Protein 9KVA (pdb70)

Secondary structure (DSSP, 8-state):
----TT--PSTT---SEEEEEEE-GGG-SSHHHH-EEEEEEPPPP-TTEEEEEEEEEE--THHHHHHHT-SS-HHHHHHHTT---S-EE--SEEEEEEEEE-TT--S--TT-EEEE-SEE--TTSTHHHHSSSGGGSTT-EETTTTSSS-TTBSEEEEEGGGEEEPPTTS-HHHHHSSHHHHHHHHHHHHSSTT----TT-EEEETTTTSHHHHHHHHHHHHTT-EEEEEESSHHHHHHHHHTT-SEEEEGGG----SSPPPTT-HHHHHHHHHHHHHHHHHHHHHHTS----SEEEE-S-TTTHHHHHHHSPTT-EEEES--TT-SEEEEEHHHHTTTT-EEEE--S--HHHHHHHHHHHHTT-S---EEEEEEGGGHHHHHHHHHTT-S-SSEEEEESS-SSTT----/----TT--PSTT---SEEEEEEB-GGG-SSHHHH-EEEEEEPPPP-TTEEEEEEEEEE--THHHHHHHT-S--HHHHHHHTT-----B---SEEEEEEEEE-TT--S--TT-EEEE--EE--TTSTTTTTSS-GGGSTT-EETTTTSSS-TTBSEEEEEGGGEEEPPTTS-HHHHHSSHHHHHHHHHHHHSSTTS---TT-EEEESSTTSHHHHHHHHHHHHTT-EEEEEESSHHHHHHHHHTT-SEEEEGGG----SSPPPTT-HHHHHHHHHHHHHHHHHHHHHHTS----SEEEE-S-TTTHHHHHHHSPTT-EEEES--TT-SEEEEEHHHHTTTT-EEEE--S--HHHHHHHHHHHHTT-S---EEEEEEGGGHHHHHHHHHTT-S-SSEEEEESS-SSTT----

Foldseek 3Di:
DEDDWQADDPFQDDDQKWKFQKAFPVQADALLGGTDIDIDGDDDAAAQKWKWQFQKFWDDLLVRCCSNQPPHNLQVVVVVVPDPDRIAGATQFGWGFTRDHYPHHDPDDTGATWIFFFWDFDCPDVCCVVPPFNCPDPRTDGPRNNDGQHNRISMRMGGNLGIGHFQQADARFQSRWAQHLLLQLLCQQDVDPQAHQAAAAEEEAEQLQEQNNLSNLLNNVVRNYAYEYEHQDVVSFVVSVVSRHLGYDHCVVADLFAAADDPPPVVSCVVNVVRLVVVQVVSCVSVVHNDAHLEYEEACAGGCLQSVLVRHAQSGEYEYEYNVVDHPHDHDCVSCVVSVYYYHYTYGHGSVSSRVSVVCVNVPSGGSPEQEEAESNCSSVVSSQVVPVHDGGHIYMYGTNNNDPPHRND/DEDDWQADDPFQDDDQKWKFFKFFPVQADALLGRTDIDIDGDDDDAAQKWKFQFQKFFDDLLVRCCSNQPPHPLQVVVVVVPDPDRMAGATQFGWGFTRDYYHPLDPDDGGATWIFFFWDFDCPDPCCVDPDFNCVDPRTDGPRNNDGQHNRISMRMGGNLGIAHFQQADARFQSRFAQHLLLQLLCQQDVDPQAHQAAAAEEEAEQLLARNNLNNLLNNVVRNYAYEYEHQDVVSFVVSVVSPHLGYDHPVVADLFAAFDDPPPVVSCVVNVVRLVVVLVVVCVSVVHNDAHLEYEEACAGRCLASVLVRHAQSGEYEYEYNVVDHPHDHDCVRCVVSVYYYHYTYGHGSVSSNVSVVCVNVVSHGSFEFEEAESNCSSVVSSCVVVVNGGRGTYMYGTNNNDPPHRRD

Radius of gyration: 30.05 Å; Cα contacts (8 Å, |Δi|>4): 2173; chains: 2; bounding box: 95×56×53 Å

Solvent-accessible surface area: 30437 Å² total; per-residue (Å²): 145,31,33,92,53,22,41,45,14,95,85,35,102,52,16,116,95,0,53,0,5,0,1,65,53,139,51,60,15,45,0,79,85,0,6,82,72,39,75,8,94,22,17,186,21,34,96,14,28,0,1,0,0,0,20,0,0,2,16,31,75,19,1,1,108,1,0,112,14,54,122,101,21,8,4,55,29,26,87,94,153,64,29,98,80,73,23,1,0,0,0,1,5,2,0,0,14,0,5,20,57,10,72,43,24,158,151,20,118,67,28,54,77,3,5,1,0,0,0,40,10,54,55,145,16,109,31,34,129,94,49,118,16,33,6,18,0,92,32,12,44,12,0,0,33,49,8,14,14,0,0,0,0,3,0,0,24,1,32,29,29,0,12,0,76,3,2,108,86,10,11,8,6,52,4,2,5,2,6,15,19,0,0,14,0,32,3,0,0,58,18,3,66,23,0,38,11,97,171,86,12,1,0,0,0,4,30,0,15,32,14,23,0,0,0,0,0,14,0,0,114,82,28,30,1,27,0,0,0,3,5,22,47,60,64,53,0,94,52,0,82,95,29,19,6,100,3,57,5,28,117,152,127,12,132,18,63,14,84,27,37,68,72,76,68,104,74,16,23,153,91,16,44,62,42,0,139,44,0,10,141,98,2,52,113,40,18,68,93,196,82,49,0,43,0,0,0,0,25,17,0,13,46,10,0,8,2,0,1,39,7,3,49,44,3,0,0,0,0,0,13,20,3,97,64,2,44,4,0,13,0,20,0,84,34,0,40,63,112,2,2,0,0,0,0,0,29,2,0,20,24,141,19,0,120,30,1,5,88,31,7,84,58,47,142,5,73,10,9,52,40,52,28,46,50,3,118,58,0,7,96,0,0,14,10,37,65,74,81,113,41,48,65,17,14,8,0,0,24,1,7,4,81,49,126,72,79,14,133,119,157,31,30,93,56,20,41,44,20,88,86,35,102,57,14,116,98,0,50,0,6,0,1,66,51,134,37,59,22,49,0,84,95,0,13,91,76,34,76,8,93,20,16,177,20,35,102,16,25,0,1,0,0,0,20,0,0,1,15,35,75,20,2,0,99,2,0,92,14,63,114,79,27,4,5,53,39,26,95,95,153,62,27,109,87,69,21,2,0,0,0,1,6,2,0,0,14,0,6,22,52,12,73,51,14,176,155,18,120,70,29,51,74,4,5,1,0,0,0,41,10,56,49,136,15,118,36,25,116,84,86,104,17,30,8,22,9,104,29,25,47,11,0,0,31,41,10,17,14,0,0,0,0,4,0,0,26,1,33,39,30,0,12,1,77,4,2,102,80,10,9,7,7,48,5,2,4,2,6,15,19,0,0,15,0,29,4,0,0,60,21,4,66,19,0,35,11,96,167,78,14,0,0,0,0,4,33,0,17,37,22,21,1,2,0,0,0,3,1,0,79,53,28,28,9,37,3,0,0,1,5,27,39,56,77,75,0,94,64,0,86,93,15,24,7,106,5,62,3,24,116,144,114,10,139,20,66,14,81,24,31,62,73,79,64,117,78,23,20,158,105,18,25,61,53,0,146,43,0,11,101,72,1,67,110,37,20,70,94,188,78,48,0,46,0,0,0,0,24,16,0,15,45,11,0,9,1,0,1,47,7,4,50,36,4,0,0,0,0,0,15,20,3,105,61,2,42,4,0,13,0,19,0,84,52,0,39,49,96,1,9,0,0,0,0,0,32,2,0,18,25,141,20,0,122,32,0,5,87,18,6,86,72,48,120,5,75,10,9,51,30,42,31,42,48,3,123,56,0,7,94,0,0,16,13,33,59,87,71,124,37,40,137,22,19,5,0,0,23,1,6,3,81,50,122,79,76,15,117,116

Sequence (820 aa):
DSVPIGSLPPVGEVPNRMFAQVVRSNRLGDPIDAFQIEQVDVPKPGEGEVLVAVMAAGLNFNNVWAARGVPIDVIAARKAQGSPYDFHIGGSDASGIVYAVGAGVKHVQVGDY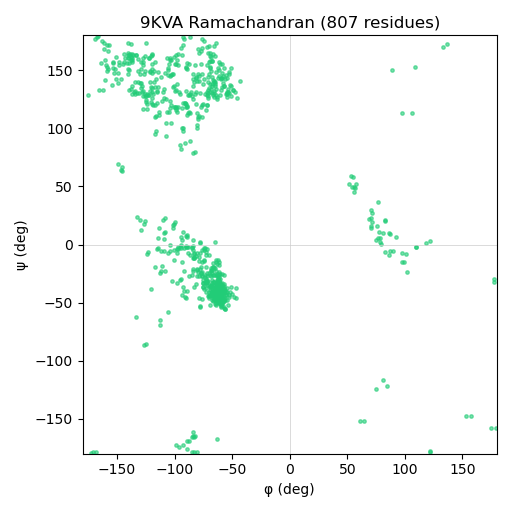VVVHPGYWDPKAPDVVSVRDPMFSASAQIWGYNTNFGSFGQFCLAYEHQILPKAKHLTWEEAAAPTLVGTTAYRMLHGWTTGHTVEKDDVVLVWGGSGGLGSQAIQIAREAGGIPIAVVSDAAKGEYCKSLGAKGYIDRREFNHWGQPPHWTDDAGQKVWTAQARAFGKKIWDILGERRNPRIVLEHPGEDTIPTSIFCCDTGGMVVICAGTTGYSAVVDLRYHWVRQKRLQGSHGTNTEQARAYNDLVYSGRIDPCLGEVRSFLDVGKAHQDMMEGKLAHGNTCILVGAAAKSLGKQDSVPIGSLPPVGEVPNRMFAQVVRSNRLGDPIDAFQIEQVDVPKPGEGEVLVAVMAAGLNFNNVWAARGVPIDVIAARKAQGSPYDFHIGGSDASGIVYAVGAGVKHVQVGDYVVVHPGYWDPKAPDVVSVRDPMFSASAQIWGYNTNFGSFGQFCLAYEHQILPKAKHLTWEEAAAPTLVGTTAYRMLHGWTGHTVEKDDVVLVWGGSGGLGSSQAIQIAREAGGIPIAVVSDAAKGEYCKSLGAKGYIDRREFNHWGQPPHWTDDAGQKVWTAQARAFGKKIWDILGERRNPRIVLEHPGEDTIPTSIFCCDTGGMVVICAGTTGYSAVVDLRYHWVRQKRLQGSHGTNTEQARAYNDLVYSGRIDPCLGEVRSSFLDVGKAHQDMMEGKLAHGNTCILVGAAAKSLGKQ

InterPro domains:
  IPR002364 Quinone oxidoreductase/zeta-crystallin, conserved site [PS01162] (202-223)
  IPR010085 Crotonyl-CoA reductase [TIGR01751] (16-410)
  IPR011032 GroES-like superfamily [SSF50129] (26-194)
  IPR013149 Alcohol dehydrogenase-like, C-terminal [PF00107] (213-362)
  IPR013154 Alcohol dehydrogenase-like, N-terminal [PF08240] (48-168)
  IPR020843 Enoylreductase domain [SM00829] (32-393)
  IPR036291 NAD(P)-binding domain superfamily [SSF51735] (172-364)
  IPR051603 Zinc-Containing ADH Family: Quinone Oxidoreductase/CCCR [PTHR44154] (28-400)

Structure (mmCIF, N/CA/C/O backbone):
data_9KVA
#
_entry.id   9KVA
#
_cell.length_a   187.990
_cell.length_b   104.310
_cell.length_c   44.810
_cell.angle_alpha   90.00
_cell.angle_beta   91.59
_cell.angle_gamma   90.00
#
_symmetry.space_group_name_H-M   'C 1 2 1'
#
loop_
_entity.id
_entity.type
_entity.pdbx_description
1 polymer 'Putative crotonyl-CoA reductase'
2 non-polymer 'HEXAETHYLENE GLYCOL'
3 non-polymer DI(HYDROXYETHYL)ETHER
4 non-polymer '4-(2-HYDROXYETHYL)-1-PIPERAZINE ETHANESULFONIC ACID'
5 non-polymer 'SODIUM ION'
6 non-polymer 2-AMINO-2-HYDROXYMETHYL-PROPANE-1,3-DIOL
7 water water
#
loop_
_atom_site.group_PDB
_atom_site.id
_atom_site.type_symbol
_atom_site.label_atom_id
_atom_site.label_alt_id
_atom_site.label_comp_id
_atom_site.label_asym_id
_atom_site.label_entity_id
_atom_site.label_seq_id
_atom_site.pdbx_PDB_ins_code
_atom_site.Cartn_x
_atom_site.Cartn_y
_atom_site.Cartn_z
_atom_site.occupancy
_atom_site.B_iso_or_equiv
_atom_site.auth_seq_id
_atom_site.auth_comp_id
_atom_site.auth_asym_id
_atom_site.auth_atom_id
_atom_site.pdbx_PDB_model_num
ATOM 1 N N . ASP A 1 1 ? 1.146 20.013 -6.436 1.00 42.52 3 ASP A N 1
ATOM 2 C CA . ASP A 1 1 ? 1.373 20.219 -4.973 1.00 43.42 3 ASP A CA 1
ATOM 3 C C . ASP A 1 1 ? 2.264 19.089 -4.435 1.00 37.68 3 ASP A C 1
ATOM 4 O O . ASP A 1 1 ? 3.464 19.275 -4.263 1.00 40.80 3 ASP A O 1
ATOM 9 N N . SER A 1 2 ? 1.683 17.923 -4.166 1.00 30.73 4 SER A N 1
ATOM 10 C CA . SER A 1 2 ? 2.401 16.694 -3.843 1.00 27.82 4 SER A CA 1
ATOM 11 C C . SER A 1 2 ? 1.507 15.551 -4.322 1.00 24.95 4 SER A C 1
ATOM 12 O O . SER A 1 2 ? 0.303 15.738 -4.534 1.00 28.65 4 SER A O 1
ATOM 15 N N . VAL A 1 3 ? 2.081 14.371 -4.492 1.00 23.36 5 VAL A N 1
ATOM 16 C CA . VAL A 1 3 ? 1.381 13.168 -4.890 1.00 23.47 5 VAL A CA 1
ATOM 17 C C . VAL A 1 3 ? 1.461 12.108 -3.797 1.00 22.90 5 VAL A C 1
ATOM 18 O O . VAL A 1 3 ? 2.403 12.085 -2.971 1.00 23.29 5 VAL A O 1
ATOM 22 N N . PRO A 1 4 ? 0.530 11.145 -3.759 1.00 22.42 6 PRO A N 1
ATOM 23 C CA . PRO A 1 4 ? 0.573 10.091 -2.736 1.00 23.33 6 PRO A CA 1
ATOM 24 C C . PRO A 1 4 ? 1.822 9.229 -2.803 1.00 22.43 6 PRO A C 1
ATOM 25 O O . PRO A 1 4 ? 2.381 8.977 -3.857 1.00 23.16 6 PRO A O 1
ATOM 29 N N . ILE A 1 5 ? 2.210 8.732 -1.637 1.00 24.68 7 ILE A N 1
ATOM 30 C CA . ILE A 1 5 ? 3.188 7.664 -1.553 1.00 25.10 7 ILE A CA 1
ATOM 31 C C . ILE A 1 5 ? 2.639 6.486 -2.368 1.00 25.47 7 ILE A C 1
ATOM 32 O O . ILE A 1 5 ? 1.435 6.215 -2.346 1.00 27.95 7 ILE A O 1
ATOM 37 N N . GLY A 1 6 ? 3.517 5.865 -3.155 1.00 25.86 8 GLY A N 1
ATOM 38 C CA . GLY A 1 6 ? 3.185 4.719 -3.984 1.00 27.47 8 GLY A CA 1
ATOM 39 C C . GLY A 1 6 ? 2.767 5.153 -5.386 1.00 28.54 8 GLY A C 1
ATOM 40 O O . GLY A 1 6 ? 2.267 4.354 -6.179 1.00 30.89 8 GLY A O 1
ATOM 41 N N . SER A 1 7 ? 2.910 6.454 -5.653 1.00 26.85 9 SER A N 1
ATOM 42 C CA . SER A 1 7 ? 2.615 7.012 -6.955 1.00 28.32 9 SER A CA 1
ATOM 43 C C . SER A 1 7 ? 3.660 8.070 -7.307 1.00 28.74 9 SER A C 1
ATOM 44 O O . SER A 1 7 ? 4.360 8.614 -6.437 1.00 27.14 9 SER A O 1
ATOM 47 N N . LEU A 1 8 ? 3.716 8.402 -8.604 1.00 28.21 10 LEU A N 1
ATOM 48 C CA . LEU A 1 8 ? 4.573 9.452 -9.108 1.00 26.76 10 LEU A CA 1
ATOM 49 C C . LEU A 1 8 ? 3.836 10.251 -10.169 1.00 26.75 10 LEU A C 1
ATOM 50 O O . LEU A 1 8 ? 2.991 9.667 -10.850 1.00 27.71 10 LEU A O 1
ATOM 55 N N . PRO A 1 9 ? 4.244 11.528 -10.398 1.00 26.74 11 PRO A N 1
ATOM 56 C CA . PRO A 1 9 ? 3.828 12.270 -11.585 1.00 29.06 11 PRO A CA 1
ATOM 57 C C . PRO A 1 9 ? 4.431 11.608 -12.815 1.00 27.51 11 PRO A C 1
ATOM 58 O O . PRO A 1 9 ? 5.338 10.779 -12.703 1.00 27.81 11 PRO A O 1
ATOM 62 N N . PRO A 1 10 ? 4.031 12.023 -14.032 1.00 31.44 12 PRO A N 1
ATOM 63 C CA . PRO A 1 10 ? 4.756 11.616 -15.221 1.00 29.91 12 PRO A CA 1
ATOM 64 C C . PRO A 1 10 ? 6.236 11.884 -15.068 1.00 29.97 12 PRO A C 1
ATOM 65 O O . PRO A 1 10 ? 6.622 12.862 -14.422 1.00 29.56 12 PRO A O 1
ATOM 69 N N . VAL A 1 11 ? 7.030 11.069 -15.757 1.00 27.36 13 VAL A N 1
ATOM 70 C CA . VAL A 1 11 ? 8.466 11.162 -15.598 1.00 27.09 13 VAL A CA 1
ATOM 71 C C . VAL A 1 11 ? 8.899 12.567 -15.996 1.00 26.66 13 VAL A C 1
ATOM 72 O O . VAL A 1 11 ? 8.601 13.054 -17.072 1.00 31.35 13 VAL A O 1
ATOM 76 N N . GLY A 1 12 ? 9.735 13.169 -15.140 1.00 26.31 14 GLY A N 1
ATOM 77 C CA . GLY A 1 12 ? 10.296 14.481 -15.389 1.00 28.99 14 GLY A CA 1
ATOM 78 C C . GLY A 1 12 ? 9.434 15.625 -14.852 1.00 28.20 14 GLY A C 1
ATOM 79 O O . GLY A 1 12 ? 9.882 16.770 -14.889 1.00 31.01 14 GLY A O 1
ATOM 80 N N . GLU A 1 13 ? 8.227 15.332 -14.330 1.00 28.06 15 GLU A N 1
ATOM 81 C CA . GLU A 1 13 ? 7.405 16.377 -13.749 1.00 28.66 15 GLU A CA 1
ATOM 82 C C . GLU A 1 13 ? 7.610 16.344 -12.246 1.00 28.49 15 GLU A C 1
ATOM 83 O O . GLU A 1 13 ? 7.251 15.367 -11.608 1.00 31.71 15 GLU A O 1
ATOM 89 N N . VAL A 1 14 ? 8.200 17.395 -11.697 1.00 26.36 16 VAL A N 1
ATOM 90 C CA . VAL A 1 14 ? 8.529 17.381 -10.289 1.00 26.41 16 VAL A CA 1
ATOM 91 C C . VAL A 1 14 ? 7.543 18.228 -9.501 1.00 23.91 16 VAL A C 1
ATOM 92 O O . VAL A 1 14 ? 7.354 19.404 -9.818 1.00 27.51 16 VAL A O 1
ATOM 96 N N . PRO A 1 15 ? 6.852 17.677 -8.487 1.00 25.85 17 PRO A N 1
ATOM 97 C CA . PRO A 1 15 ? 5.956 18.489 -7.673 1.00 26.31 17 PRO A CA 1
ATOM 98 C C . PRO A 1 15 ? 6.743 19.468 -6.807 1.00 24.79 17 PRO A C 1
ATOM 99 O O . PRO A 1 15 ? 7.953 19.314 -6.599 1.00 25.12 17 PRO A O 1
ATOM 103 N N . ASN A 1 16 ? 6.032 20.450 -6.266 1.00 25.98 18 ASN A N 1
ATOM 104 C CA . ASN A 1 16 ? 6.637 21.443 -5.401 1.00 26.81 18 ASN A CA 1
ATOM 105 C C . ASN A 1 16 ? 6.987 20.839 -4.046 1.00 23.13 18 ASN A C 1
ATOM 106 O O . ASN A 1 16 ? 7.997 21.219 -3.444 1.00 24.87 18 ASN A O 1
ATOM 111 N N . ARG A 1 17 ? 6.182 19.875 -3.582 1.00 21.85 19 ARG A N 1
ATOM 112 C CA . ARG A 1 17 ? 6.357 19.313 -2.243 1.00 21.56 19 ARG A CA 1
ATOM 113 C C . ARG A 1 17 ? 6.339 17.796 -2.302 1.00 21.37 19 ARG A C 1
ATOM 114 O O . ARG A 1 17 ? 5.850 17.168 -3.245 1.00 21.75 19 ARG A O 1
ATOM 122 N N . MET A 1 18 ? 6.892 17.181 -1.254 1.00 21.19 20 MET A N 1
ATOM 123 C CA . MET A 1 18 ? 6.952 15.758 -1.135 1.00 20.13 20 MET A CA 1
ATOM 124 C C . MET A 1 18 ? 6.787 15.329 0.317 1.00 19.11 20 MET A C 1
ATOM 125 O O . MET A 1 18 ? 7.113 16.073 1.267 1.00 21.88 20 MET A O 1
ATOM 130 N N . PHE A 1 19 ? 6.317 14.103 0.458 1.00 19.81 21 PHE A N 1
ATOM 131 C CA . PHE A 1 19 ? 6.301 13.419 1.736 1.00 19.31 21 PHE A CA 1
ATOM 132 C C . PHE A 1 19 ? 7.693 12.868 2.008 1.00 20.04 21 PHE A C 1
ATOM 133 O O . PHE A 1 19 ? 8.381 12.419 1.091 1.00 20.22 21 PHE A O 1
ATOM 141 N N . ALA A 1 20 ? 8.035 12.865 3.311 1.00 19.84 22 ALA A N 1
ATOM 142 C CA . ALA A 1 20 ? 9.301 12.290 3.738 1.00 20.31 22 ALA A CA 1
ATOM 143 C C . ALA A 1 20 ? 9.135 11.832 5.178 1.00 20.03 22 ALA A C 1
ATOM 144 O O . ALA A 1 20 ? 8.330 12.414 5.922 1.00 22.21 22 ALA A O 1
ATOM 146 N N . GLN A 1 21 ? 9.921 10.802 5.552 1.00 20.43 23 GLN A N 1
ATOM 147 C CA . GLN A 1 21 ? 10.055 10.442 6.965 1.00 21.07 23 GLN A CA 1
ATOM 148 C C . GLN A 1 21 ? 11.221 11.246 7.526 1.00 21.45 23 GLN A C 1
ATOM 149 O O . GLN A 1 21 ? 12.353 11.052 7.094 1.00 23.23 23 GLN A O 1
ATOM 155 N N . VAL A 1 22 ? 10.885 12.196 8.408 1.00 20.43 24 VAL A N 1
ATOM 156 C CA . VAL A 1 22 ? 11.776 13.277 8.827 1.00 21.73 24 VAL A CA 1
ATOM 157 C C . VAL A 1 22 ? 12.084 13.161 10.313 1.00 22.28 24 VAL A C 1
ATOM 158 O O . VAL A 1 22 ? 11.189 12.846 11.094 1.00 23.79 24 VAL A O 1
ATOM 162 N N . VAL A 1 23 ? 13.342 13.482 10.661 1.00 21.86 25 VAL A N 1
ATOM 163 C CA . VAL A 1 23 ? 13.725 13.738 12.045 1.00 21.70 25 VAL A CA 1
ATOM 164 C C . VAL A 1 23 ? 13.888 15.242 12.261 1.00 22.45 25 VAL A C 1
ATOM 165 O O . VAL A 1 23 ? 14.323 15.930 11.355 1.00 23.15 25 VAL A O 1
ATOM 169 N N . ARG A 1 24 ? 13.531 15.727 13.463 1.00 23.40 26 ARG A N 1
ATOM 170 C CA . ARG A 1 24 ? 13.818 17.099 13.866 1.00 24.25 26 ARG A CA 1
ATOM 171 C C . ARG A 1 24 ? 14.527 17.050 15.215 1.00 24.66 26 ARG A C 1
ATOM 172 O O . ARG A 1 24 ? 14.327 16.106 15.974 1.00 24.86 26 ARG A O 1
ATOM 180 N N . SER A 1 25 ? 15.281 18.108 15.519 1.00 24.28 27 SER A N 1
ATOM 181 C CA . SER A 1 25 ? 16.081 18.156 16.735 1.00 24.83 27 SER A CA 1
ATOM 182 C C . SER A 1 25 ? 15.238 18.110 18.002 1.00 27.84 27 SER A C 1
ATOM 183 O O . SER A 1 25 ? 15.707 17.594 19.000 1.00 32.48 27 SER A O 1
ATOM 186 N N . ASN A 1 26 ? 14.006 18.635 17.969 1.00 26.44 28 ASN A N 1
ATOM 187 C CA . ASN A 1 26 ? 13.128 18.646 19.132 1.00 29.08 28 ASN A CA 1
ATOM 188 C C . ASN A 1 26 ? 12.510 17.267 19.387 1.00 27.82 28 ASN A C 1
ATOM 189 O O . ASN A 1 26 ? 11.830 17.117 20.385 1.00 33.11 28 ASN A O 1
ATOM 194 N N . ARG A 1 27 ? 12.747 16.266 18.512 1.00 26.66 29 ARG A N 1
ATOM 195 C CA . ARG A 1 27 ? 12.186 14.942 18.745 1.00 26.88 29 ARG A CA 1
ATOM 196 C C . ARG A 1 27 ? 13.220 13.819 18.642 1.00 29.01 29 ARG A C 1
ATOM 197 O O . ARG A 1 27 ? 12.866 12.663 18.449 1.00 26.17 29 ARG A O 1
ATOM 205 N N . LEU A 1 28 ? 14.506 14.145 18.790 1.00 26.35 30 LEU A N 1
ATOM 206 C CA . LEU A 1 28 ? 15.544 13.131 18.841 1.00 27.48 30 LEU A CA 1
ATOM 207 C C . LEU A 1 28 ? 15.219 12.158 19.970 1.00 26.14 30 LEU A C 1
ATOM 208 O O . LEU A 1 28 ? 14.707 12.536 21.018 1.00 28.63 30 LEU A O 1
ATOM 213 N N . GLY A 1 29 ? 15.515 10.894 19.695 1.00 25.18 31 GLY A N 1
ATOM 214 C CA . GLY A 1 29 ? 15.294 9.799 20.597 1.00 26.98 31 GLY A CA 1
ATOM 215 C C . GLY A 1 29 ? 15.100 8.510 19.829 1.00 25.70 31 GLY A C 1
ATOM 216 O O . GLY A 1 29 ? 15.698 8.300 18.784 1.00 27.96 31 GLY A O 1
ATOM 217 N N . ASP A 1 30 ? 14.286 7.625 20.380 1.00 26.91 32 ASP A N 1
ATOM 218 C CA . ASP A 1 30 ? 14.056 6.355 19.722 1.00 28.11 32 ASP A CA 1
ATOM 219 C C . ASP A 1 30 ? 13.414 6.572 18.363 1.00 26.38 32 ASP A C 1
ATOM 220 O O . ASP A 1 30 ? 12.620 7.494 18.180 1.00 27.06 32 ASP A O 1
ATOM 225 N N . PRO A 1 31 ? 13.777 5.750 17.354 1.00 26.47 33 PRO A N 1
ATOM 226 C CA . PRO A 1 31 ? 13.242 5.920 16.001 1.00 25.94 33 PRO A CA 1
ATOM 227 C C . PRO A 1 31 ? 11.718 6.027 15.944 1.00 25.66 33 PRO A C 1
ATOM 228 O O . PRO A 1 31 ? 11.196 6.733 15.085 1.00 26.24 33 PRO A O 1
ATOM 232 N N . ILE A 1 32 ? 11.005 5.283 16.803 1.00 26.62 34 ILE A N 1
ATOM 233 C CA . ILE A 1 32 ? 9.551 5.254 16.732 1.00 30.23 34 ILE A CA 1
ATOM 234 C C . ILE A 1 32 ? 9.002 6.670 16.945 1.00 31.67 34 ILE A C 1
ATOM 235 O O . ILE A 1 32 ? 7.978 7.031 16.384 1.00 35.00 34 ILE A O 1
ATOM 240 N N . ASP A 1 33 ? 9.687 7.470 17.763 1.00 30.43 35 ASP A N 1
ATOM 241 C CA . ASP A 1 33 ? 9.310 8.845 18.085 1.00 29.45 35 ASP A CA 1
ATOM 242 C C . ASP A 1 33 ? 9.973 9.855 17.153 1.00 27.27 35 ASP A C 1
ATOM 243 O O . ASP A 1 33 ? 9.346 10.878 16.814 1.00 28.02 35 ASP A O 1
ATOM 248 N N . ALA A 1 34 ? 11.230 9.588 16.755 1.00 25.31 36 ALA A N 1
ATOM 249 C CA . ALA A 1 34 ? 12.008 10.602 16.059 1.00 24.53 36 ALA A CA 1
ATOM 250 C C . ALA A 1 34 ? 11.580 10.779 14.608 1.00 23.66 36 ALA A C 1
ATOM 251 O O . ALA A 1 34 ? 11.667 11.871 14.082 1.00 23.60 36 ALA A O 1
ATOM 253 N N . PHE A 1 35 ? 11.213 9.698 13.937 1.00 24.38 37 PHE A N 1
ATOM 254 C CA . PHE A 1 35 ? 10.739 9.777 12.564 1.00 24.28 37 PHE A CA 1
ATOM 255 C C . PHE A 1 35 ? 9.249 10.091 12.564 1.00 24.42 37 PHE A C 1
ATOM 256 O O . PHE A 1 35 ? 8.473 9.370 13.157 1.00 25.99 37 PHE A O 1
ATOM 264 N N . GLN A 1 36 ? 8.874 11.123 11.808 1.00 23.10 38 GLN A N 1
ATOM 265 C CA . GLN A 1 36 ? 7.465 11.408 11.557 1.00 23.94 38 GLN A CA 1
ATOM 266 C C . GLN A 1 36 ? 7.318 11.827 10.107 1.00 22.40 38 GLN A C 1
ATOM 267 O O . GLN A 1 36 ? 8.235 12.433 9.546 1.00 23.41 38 GLN A O 1
ATOM 273 N N . ILE A 1 37 ? 6.148 11.548 9.526 1.00 22.74 39 ILE A N 1
ATOM 274 C CA . ILE A 1 37 ? 5.889 11.947 8.155 1.00 22.30 39 ILE A CA 1
ATOM 275 C C . ILE A 1 37 ? 5.555 13.426 8.109 1.00 22.59 39 ILE A C 1
ATOM 276 O O . ILE A 1 37 ? 4.671 13.878 8.835 1.00 25.61 39 ILE A O 1
ATOM 281 N N . GLU A 1 38 ? 6.240 14.134 7.205 1.00 22.45 40 GLU A N 1
ATOM 282 C CA . GLU A 1 38 ? 5.948 15.535 6.915 1.00 23.46 40 GLU A CA 1
ATOM 283 C C . GLU A 1 38 ? 5.997 15.749 5.410 1.00 21.08 40 GLU A C 1
ATOM 284 O O . GLU A 1 38 ? 6.547 14.924 4.689 1.00 23.08 40 GLU A O 1
ATOM 290 N N . GLN A 1 39 ? 5.434 16.886 4.980 1.00 22.10 41 GLN A N 1
ATOM 291 C CA . GLN A 1 39 ? 5.689 17.427 3.664 1.00 23.75 41 GLN A CA 1
ATOM 292 C C . GLN A 1 39 ? 6.757 18.505 3.739 1.00 23.02 41 GLN A C 1
ATOM 293 O O . GLN A 1 39 ? 6.731 19.355 4.643 1.00 26.46 41 GLN A O 1
ATOM 299 N N . VAL A 1 40 ? 7.652 18.461 2.769 1.00 22.88 42 VAL A N 1
ATOM 300 C CA . VAL A 1 40 ? 8.743 19.423 2.682 1.00 23.89 42 VAL A CA 1
ATOM 301 C C . VAL A 1 40 ? 8.849 19.826 1.214 1.00 21.02 42 VAL A C 1
ATOM 302 O O . VAL A 1 40 ? 8.445 19.091 0.315 1.00 22.53 42 VAL A O 1
ATOM 306 N N . ASP A 1 41 ? 9.480 20.948 0.958 1.00 21.93 43 ASP A N 1
ATOM 307 C CA . ASP A 1 41 ? 9.756 21.374 -0.393 1.00 21.81 43 ASP A CA 1
ATOM 308 C C . ASP A 1 41 ? 10.718 20.418 -1.067 1.00 21.85 43 ASP A C 1
ATOM 309 O O . ASP A 1 41 ? 11.714 20.018 -0.486 1.00 24.14 43 ASP A O 1
ATOM 314 N N . VAL A 1 42 ? 10.433 20.077 -2.315 1.00 21.97 44 VAL A N 1
ATOM 315 C CA . VAL A 1 42 ? 11.344 19.271 -3.102 1.00 21.72 44 VAL A CA 1
ATOM 316 C C . VAL A 1 42 ? 12.547 20.136 -3.440 1.00 21.20 44 VAL A C 1
ATOM 317 O O . VAL A 1 42 ? 12.374 21.245 -3.941 1.00 22.64 44 VAL A O 1
ATOM 321 N N . PRO A 1 43 ? 13.793 19.681 -3.167 1.00 21.76 45 PRO A N 1
ATOM 322 C CA . PRO A 1 43 ? 14.934 20.530 -3.477 1.00 22.97 45 PRO A CA 1
ATOM 323 C C . PRO A 1 43 ? 15.108 20.651 -4.992 1.00 20.95 45 PRO A C 1
ATOM 324 O O . PRO A 1 43 ? 14.862 19.709 -5.742 1.00 23.34 45 PRO A O 1
ATOM 328 N N . LYS A 1 44 ? 15.689 21.776 -5.401 1.00 23.53 46 LYS A N 1
ATOM 329 C CA . LYS A 1 44 ? 16.102 22.037 -6.758 1.00 22.59 46 LYS A CA 1
ATOM 330 C C . LYS A 1 44 ? 17.541 21.584 -6.985 1.00 22.06 46 LYS A C 1
ATOM 331 O O . LYS A 1 44 ? 18.436 22.016 -6.236 1.00 23.67 46 LYS A O 1
ATOM 337 N N . PRO A 1 45 ? 17.827 20.658 -7.928 1.00 21.77 47 PRO A N 1
ATOM 338 C CA . PRO A 1 45 ? 19.203 20.202 -8.110 1.00 21.67 47 PRO A CA 1
ATOM 339 C C . PRO A 1 45 ? 20.075 21.336 -8.617 1.00 24.05 47 PRO A C 1
ATOM 340 O O . PRO A 1 45 ? 19.758 22.026 -9.597 1.00 25.43 47 PRO A O 1
ATOM 344 N N . GLY A 1 46 ? 21.215 21.495 -7.923 1.00 23.04 48 GLY A N 1
ATOM 345 C CA . GLY A 1 46 ? 22.232 22.449 -8.270 1.00 25.12 48 GLY A CA 1
ATOM 346 C C . GLY A 1 46 ? 23.232 21.839 -9.241 1.00 22.43 48 GLY A C 1
ATOM 347 O O . GLY A 1 46 ? 23.034 20.743 -9.756 1.00 22.37 48 GLY A O 1
ATOM 348 N N . GLU A 1 47 ? 24.351 22.551 -9.456 1.00 24.01 49 GLU A N 1
ATOM 349 C CA . GLU A 1 47 ? 25.397 22.088 -10.348 1.00 25.07 49 GLU A CA 1
ATOM 350 C C . GLU A 1 47 ? 25.834 20.683 -9.930 1.00 21.79 49 GLU A C 1
ATOM 351 O O . GLU A 1 47 ? 26.155 20.418 -8.763 1.00 24.39 49 GLU A O 1
ATOM 357 N N . GLY A 1 48 ? 25.801 19.781 -10.904 1.00 21.19 50 GLY A N 1
ATOM 358 C CA . GLY A 1 48 ? 26.288 18.422 -10.760 1.00 21.96 50 GLY A CA 1
ATOM 359 C C . GLY A 1 48 ? 25.342 17.480 -10.023 1.00 20.35 50 GLY A C 1
ATOM 360 O O . GLY A 1 48 ? 25.728 16.339 -9.756 1.00 21.91 50 GLY A O 1
ATOM 361 N N . GLU A 1 49 ? 24.143 17.967 -9.623 1.00 20.13 51 GLU A N 1
ATOM 362 C CA . GLU A 1 49 ? 23.236 17.182 -8.804 1.00 20.75 51 GLU A CA 1
ATOM 363 C C . GLU A 1 49 ? 22.124 16.513 -9.627 1.00 20.20 51 GLU A C 1
ATOM 364 O O . GLU A 1 49 ? 21.738 16.989 -10.714 1.00 22.27 51 GLU A O 1
ATOM 370 N N . VAL A 1 50 ? 21.601 15.427 -9.072 1.00 19.51 52 VAL A N 1
ATOM 371 C CA . VAL A 1 50 ? 20.599 14.587 -9.701 1.00 19.15 52 VAL A CA 1
ATOM 372 C C . VAL A 1 50 ? 19.491 14.381 -8.684 1.00 20.18 52 VAL A C 1
ATOM 373 O O . VAL A 1 50 ? 19.740 14.007 -7.543 1.00 20.78 52 VAL A O 1
ATOM 377 N N . LEU A 1 51 ? 18.243 14.617 -9.117 1.00 20.43 53 LEU A N 1
ATOM 378 C CA . LEU A 1 51 ? 17.032 14.393 -8.328 1.00 20.29 53 LEU A CA 1
ATOM 379 C C . LEU A 1 51 ? 16.433 13.045 -8.753 1.00 20.58 53 LEU A C 1
ATOM 380 O O . LEU A 1 51 ? 16.059 12.865 -9.919 1.00 22.67 53 LEU A O 1
ATOM 385 N N . VAL A 1 52 ? 16.356 12.088 -7.809 1.00 18.96 54 VAL A N 1
ATOM 386 C CA . VAL A 1 52 ? 15.902 10.726 -8.057 1.00 18.87 54 VAL A CA 1
ATOM 387 C C . VAL A 1 52 ? 14.557 10.527 -7.365 1.00 20.04 54 VAL A C 1
ATOM 388 O O . VAL A 1 52 ? 14.452 10.765 -6.152 1.00 20.14 54 VAL A O 1
ATOM 392 N N . ALA A 1 53 ? 13.512 10.137 -8.130 1.00 19.85 55 ALA A N 1
ATOM 393 C CA . ALA A 1 53 ? 12.283 9.668 -7.524 1.00 19.91 55 ALA A CA 1
ATOM 394 C C . ALA A 1 53 ? 12.552 8.293 -6.923 1.00 21.00 55 ALA A C 1
ATOM 395 O O . ALA A 1 53 ? 12.925 7.359 -7.634 1.00 21.44 55 ALA A O 1
ATOM 397 N N . VAL A 1 54 ? 12.351 8.193 -5.608 1.00 19.42 56 VAL A N 1
ATOM 398 C CA . VAL A 1 54 ? 12.710 6.979 -4.879 1.00 19.39 56 VAL A CA 1
ATOM 399 C C . VAL A 1 54 ? 11.582 5.965 -5.079 1.00 20.68 56 VAL A C 1
ATOM 400 O O . VAL A 1 54 ? 10.427 6.207 -4.673 1.00 20.68 56 VAL A O 1
ATOM 404 N N . MET A 1 55 ? 11.940 4.811 -5.637 1.00 20.30 57 MET A N 1
ATOM 405 C CA . MET A 1 55 ? 10.989 3.713 -5.745 1.00 21.22 57 MET A CA 1
ATOM 406 C C . MET A 1 55 ? 11.020 2.803 -4.524 1.00 21.06 57 MET A C 1
ATOM 407 O O . MET A 1 55 ? 9.992 2.380 -4.027 1.00 22.34 57 MET A O 1
ATOM 412 N N . ALA A 1 56 ? 12.237 2.532 -4.006 1.00 21.61 58 ALA A N 1
ATOM 413 C CA . ALA A 1 56 ? 12.378 1.803 -2.759 1.00 21.50 58 ALA A CA 1
ATOM 414 C C . ALA A 1 56 ? 13.642 2.329 -2.100 1.00 20.66 58 ALA A C 1
ATOM 415 O O . ALA A 1 56 ? 14.518 2.825 -2.795 1.00 20.93 58 ALA A O 1
ATOM 417 N N . ALA A 1 57 ? 13.680 2.146 -0.785 1.00 20.80 59 ALA A N 1
ATOM 418 C CA . ALA A 1 57 ? 14.777 2.652 0.046 1.00 21.30 59 ALA A CA 1
ATOM 419 C C . ALA A 1 57 ? 15.257 1.530 0.954 1.00 21.89 59 ALA A C 1
ATOM 420 O O . ALA A 1 57 ? 14.456 0.796 1.506 1.00 23.46 59 ALA A O 1
ATOM 422 N N . GLY A 1 58 ? 16.589 1.452 1.126 1.00 21.15 60 GLY A N 1
ATOM 423 C CA . GLY A 1 58 ? 17.137 0.506 2.059 1.00 22.27 60 GLY A CA 1
ATOM 424 C C . GLY A 1 58 ? 17.258 1.137 3.441 1.00 23.41 60 GLY A C 1
ATOM 425 O O . GLY A 1 58 ? 17.446 2.349 3.568 1.00 26.15 60 GLY A O 1
ATOM 426 N N . LEU A 1 59 ? 17.184 0.284 4.470 1.00 22.43 61 LEU A N 1
ATOM 427 C CA . LEU A 1 59 ? 17.307 0.738 5.834 1.00 25.08 61 LEU A CA 1
ATOM 428 C C . LEU A 1 59 ? 18.734 0.458 6.319 1.00 24.73 61 LEU A C 1
ATOM 429 O O . LEU A 1 59 ? 19.378 -0.441 5.839 1.00 27.63 61 LEU A O 1
ATOM 434 N N . ASN A 1 60 ? 19.181 1.225 7.315 1.00 24.37 62 ASN A N 1
ATOM 435 C CA . ASN A 1 60 ? 20.496 1.008 7.874 1.00 24.65 62 ASN A CA 1
ATOM 436 C C . ASN A 1 60 ? 20.508 1.501 9.319 1.00 23.92 62 ASN A C 1
ATOM 437 O O . ASN A 1 60 ? 19.782 2.448 9.677 1.00 24.42 62 ASN A O 1
ATOM 442 N N . PHE A 1 61 ? 21.456 0.942 10.088 1.00 27.01 63 PHE A N 1
ATOM 443 C CA . PHE A 1 61 ? 21.605 1.351 11.471 1.00 25.97 63 PHE A CA 1
ATOM 444 C C . PHE A 1 61 ? 22.014 2.822 11.606 1.00 23.95 63 PHE A C 1
ATOM 445 O O . PHE A 1 61 ? 21.728 3.407 12.656 1.00 24.70 63 PHE A O 1
ATOM 453 N N . ASN A 1 62 ? 22.627 3.422 10.569 1.00 24.31 64 ASN A N 1
ATOM 454 C CA . ASN A 1 62 ? 23.029 4.821 10.648 1.00 24.69 64 ASN A CA 1
ATOM 455 C C . ASN A 1 62 ? 21.802 5.688 10.926 1.00 24.04 64 ASN A C 1
ATOM 456 O O . ASN A 1 62 ? 21.936 6.768 11.487 1.00 25.29 64 ASN A O 1
ATOM 461 N N . ASN A 1 63 ? 20.595 5.219 10.538 1.00 23.88 65 ASN A N 1
ATOM 462 C CA . ASN A 1 63 ? 19.380 5.961 10.791 1.00 24.16 65 ASN A CA 1
ATOM 463 C C . ASN A 1 63 ? 18.951 5.932 12.244 1.00 23.35 65 ASN A C 1
ATOM 464 O O . ASN A 1 63 ? 18.300 6.859 12.709 1.00 23.90 65 ASN A O 1
ATOM 469 N N . VAL A 1 64 ? 19.319 4.861 12.954 1.00 24.13 66 VAL A N 1
ATOM 470 C CA . VAL A 1 64 ? 19.095 4.809 14.385 1.00 25.98 66 VAL A CA 1
ATOM 471 C C . VAL A 1 64 ? 20.000 5.849 15.056 1.00 24.20 66 VAL A C 1
ATOM 472 O O . VAL A 1 64 ? 19.570 6.558 15.959 1.00 25.59 66 VAL A O 1
ATOM 476 N N . TRP A 1 65 ? 21.253 5.954 14.599 1.00 22.95 67 TRP A N 1
ATOM 477 C CA . TRP A 1 65 ? 22.155 6.971 15.138 1.00 25.01 67 TRP A CA 1
ATOM 478 C C . TRP A 1 65 ? 21.622 8.385 14.889 1.00 22.95 67 TRP A C 1
ATOM 479 O O . TRP A 1 65 ? 21.572 9.221 15.774 1.00 24.30 67 TRP A O 1
ATOM 490 N N . ALA A 1 66 ? 21.152 8.654 13.679 1.00 22.51 68 ALA A N 1
ATOM 491 C CA . ALA A 1 66 ? 20.583 9.955 13.364 1.00 21.25 68 ALA A CA 1
ATOM 492 C C . ALA A 1 66 ? 19.353 10.232 14.231 1.00 20.55 68 ALA A C 1
ATOM 493 O O . ALA A 1 66 ? 19.153 11.361 14.687 1.00 23.01 68 ALA A O 1
ATOM 495 N N . ALA A 1 67 ? 18.462 9.226 14.384 1.00 20.43 69 ALA A N 1
ATOM 496 C CA . ALA A 1 67 ? 17.276 9.409 15.206 1.00 23.16 69 ALA A CA 1
ATOM 497 C C . ALA A 1 67 ? 17.638 9.815 16.639 1.00 24.82 69 ALA A C 1
ATOM 498 O O . ALA A 1 67 ? 16.978 10.663 17.231 1.00 24.00 69 ALA A O 1
ATOM 500 N N . ARG A 1 68 ? 18.692 9.176 17.181 1.00 23.47 70 ARG A N 1
ATOM 501 C CA . ARG A 1 68 ? 19.134 9.423 18.551 1.00 24.76 70 ARG A CA 1
ATOM 502 C C . ARG A 1 68 ? 19.967 10.706 18.699 1.00 24.72 70 ARG A C 1
ATOM 503 O O . ARG A 1 68 ? 20.085 11.247 19.788 1.00 30.58 70 ARG A O 1
ATOM 511 N N . GLY A 1 69 ? 20.586 11.162 17.626 1.00 23.80 71 GLY A N 1
ATOM 512 C CA . GLY A 1 69 ? 21.523 12.275 17.682 1.00 24.41 71 GLY A CA 1
ATOM 513 C C . GLY A 1 69 ? 22.878 11.857 18.243 1.00 25.98 71 GLY A C 1
ATOM 514 O O . GLY A 1 69 ? 23.494 12.671 18.911 1.00 28.43 71 GLY A O 1
ATOM 515 N N . VAL A 1 70 ? 23.328 10.639 17.907 1.00 26.00 72 VAL A N 1
ATOM 516 C CA . VAL A 1 70 ? 24.613 10.118 18.346 1.00 29.21 72 VAL A CA 1
ATOM 517 C C . VAL A 1 70 ? 25.508 9.871 17.138 1.00 28.66 72 VAL A C 1
ATOM 518 O O . VAL A 1 70 ? 25.063 9.356 16.106 1.00 29.23 72 VAL A O 1
ATOM 522 N N . PRO A 1 71 ? 26.792 10.247 17.150 1.00 29.32 73 PRO A N 1
ATOM 523 C CA . PRO A 1 71 ? 27.455 10.883 18.301 1.00 28.60 73 PRO A CA 1
ATOM 524 C C . PRO A 1 71 ? 27.079 12.348 18.449 1.00 30.72 73 PRO A C 1
ATOM 525 O O . PRO A 1 71 ? 27.270 12.932 19.515 1.00 33.21 73 PRO A O 1
ATOM 529 N N . ILE A 1 72 ? 26.493 12.917 17.376 1.00 30.64 74 ILE A N 1
ATOM 530 C CA . ILE A 1 72 ? 26.004 14.286 17.396 1.00 28.24 74 ILE A CA 1
ATOM 531 C C . ILE A 1 72 ? 24.695 14.306 16.636 1.00 27.86 74 ILE A C 1
ATOM 532 O O . ILE A 1 72 ? 24.395 13.382 15.860 1.00 28.78 74 ILE A O 1
ATOM 537 N N . ASP A 1 73 ? 23.959 15.394 16.820 1.00 26.62 75 ASP A N 1
ATOM 538 C CA . ASP A 1 73 ? 22.770 15.637 16.006 1.00 25.25 75 ASP A CA 1
ATOM 539 C C . ASP A 1 73 ? 23.202 16.104 14.624 1.00 23.86 75 ASP A C 1
ATOM 540 O O . ASP A 1 73 ? 23.806 17.157 14.510 1.00 25.14 75 ASP A O 1
ATOM 545 N N . VAL A 1 74 ? 22.829 15.358 13.572 1.00 23.66 76 VAL A N 1
ATOM 546 C CA . VAL A 1 74 ? 23.255 15.722 12.223 1.00 23.01 76 VAL A CA 1
ATOM 547 C C . VAL A 1 74 ? 22.635 17.051 11.755 1.00 21.67 76 VAL A C 1
ATOM 548 O O . VAL A 1 74 ? 23.229 17.773 10.938 1.00 23.60 76 VAL A O 1
ATOM 552 N N . ILE A 1 75 ? 21.474 17.394 12.304 1.00 21.73 77 ILE A N 1
ATOM 553 C CA . ILE A 1 75 ? 20.792 18.632 11.901 1.00 22.59 77 ILE A CA 1
ATOM 554 C C . ILE A 1 75 ? 21.604 19.835 12.408 1.00 23.38 77 ILE A C 1
ATOM 555 O O . ILE A 1 75 ? 21.993 20.727 11.656 1.00 24.66 77 ILE A O 1
ATOM 560 N N . ALA A 1 76 ? 21.919 19.827 13.719 1.00 26.10 78 ALA A N 1
ATOM 561 C CA . ALA A 1 76 ? 22.671 20.909 14.337 1.00 26.43 78 ALA A CA 1
ATOM 562 C C . ALA A 1 76 ? 24.055 21.020 13.706 1.00 25.67 78 ALA A C 1
ATOM 563 O O . ALA A 1 76 ? 24.567 22.115 13.472 1.00 29.15 78 ALA A O 1
ATOM 565 N N . ALA A 1 77 ? 24.642 19.867 13.405 1.00 24.99 79 ALA A N 1
ATOM 566 C CA . ALA A 1 77 ? 25.968 19.815 12.819 1.00 26.30 79 ALA A CA 1
ATOM 567 C C . ALA A 1 77 ? 25.997 20.469 11.444 1.00 25.70 79 ALA A C 1
ATOM 568 O O . ALA A 1 77 ? 26.858 21.294 11.132 1.00 28.50 79 ALA A O 1
ATOM 570 N N . ARG A 1 78 ? 25.002 20.154 10.616 1.00 25.20 80 ARG A N 1
ATOM 571 C CA . ARG A 1 78 ? 24.921 20.788 9.300 1.00 24.81 80 ARG A CA 1
ATOM 572 C C . ARG A 1 78 ? 24.594 22.272 9.391 1.00 26.80 80 ARG A C 1
ATOM 573 O O . ARG A 1 78 ? 25.110 23.073 8.593 1.00 28.99 80 ARG A O 1
ATOM 581 N N . LYS A 1 79 ? 23.757 22.654 10.356 1.00 26.81 81 LYS A N 1
ATOM 582 C CA . LYS A 1 79 ? 23.462 24.066 10.540 1.00 30.85 81 LYS A CA 1
ATOM 583 C C . LYS A 1 79 ? 24.731 24.855 10.861 1.00 30.99 81 LYS A C 1
ATOM 584 O O . LYS A 1 79 ? 24.894 25.973 10.378 1.00 35.14 81 LYS A O 1
ATOM 590 N N . ALA A 1 80 ? 25.658 24.243 11.607 1.00 33.09 82 ALA A N 1
ATOM 591 C CA . ALA A 1 80 ? 26.919 24.902 11.920 1.00 35.15 82 ALA A CA 1
ATOM 592 C C . ALA A 1 80 ? 27.804 25.059 10.680 1.00 35.51 82 ALA A C 1
ATOM 593 O O . ALA A 1 80 ? 28.689 25.917 10.671 1.00 39.71 82 ALA A O 1
ATOM 595 N N . GLN A 1 81 ? 27.589 24.241 9.646 1.00 33.09 83 GLN A N 1
ATOM 596 C CA . GLN A 1 81 ? 28.321 24.316 8.380 1.00 33.42 83 GLN A CA 1
ATOM 597 C C . GLN A 1 81 ? 27.573 25.158 7.331 1.00 34.94 83 GLN A C 1
ATOM 598 O O . GLN A 1 81 ? 27.975 25.234 6.159 1.00 40.07 83 GLN A O 1
ATOM 604 N N . GLY A 1 82 ? 26.476 25.806 7.725 1.00 31.51 84 GLY A N 1
ATOM 605 C CA . GLY A 1 82 ? 25.778 26.716 6.823 1.00 32.44 84 GLY A CA 1
ATOM 606 C C . GLY A 1 82 ? 24.418 26.220 6.332 1.00 32.60 84 GLY A C 1
ATOM 607 O O . GLY A 1 82 ? 23.747 26.955 5.589 1.00 34.84 84 GLY A O 1
ATOM 608 N N . SER A 1 83 ? 24.004 25.002 6.715 1.00 30.38 85 SER A N 1
ATOM 609 C CA . SER A 1 83 ? 22.732 24.477 6.219 1.00 29.20 85 SER A CA 1
ATOM 610 C C . SER A 1 83 ? 21.553 25.295 6.730 1.00 29.48 85 SER A C 1
ATOM 611 O O . SER A 1 83 ? 21.467 25.585 7.909 1.00 30.66 85 SER A O 1
ATOM 614 N N . PRO A 1 84 ? 20.528 25.552 5.890 1.00 29.64 86 PRO A N 1
ATOM 615 C CA . PRO A 1 84 ? 19.280 26.160 6.377 1.00 29.75 86 PRO A CA 1
ATOM 616 C C . PRO A 1 84 ? 18.227 25.250 6.978 1.00 28.24 86 PRO A C 1
ATOM 617 O O . PRO A 1 84 ? 17.201 25.732 7.446 1.00 35.64 86 PRO A O 1
ATOM 621 N N . TYR A 1 85 ? 18.407 23.943 6.805 1.00 26.16 87 TYR A N 1
ATOM 622 C CA . TYR A 1 85 ? 17.324 23.029 7.085 1.00 24.18 87 TYR A CA 1
ATOM 623 C C . TYR A 1 85 ? 17.258 22.671 8.572 1.00 25.83 87 TYR A C 1
ATOM 624 O O . TYR A 1 85 ? 18.260 22.322 9.197 1.00 28.05 87 TYR A O 1
ATOM 633 N N . ASP A 1 86 ? 16.018 22.666 9.094 1.00 25.34 88 ASP A N 1
ATOM 634 C CA . ASP A 1 86 ? 15.702 22.263 10.451 1.00 25.93 88 ASP A CA 1
ATOM 635 C C . ASP A 1 86 ? 15.148 20.849 10.519 1.00 25.94 88 ASP A C 1
ATOM 636 O O . ASP A 1 86 ? 14.594 20.460 11.532 1.00 29.83 88 ASP A O 1
ATOM 641 N N . PHE A 1 87 ? 15.366 20.074 9.460 1.00 26.76 89 PHE A N 1
ATOM 642 C CA . PHE A 1 87 ? 14.904 18.698 9.431 1.00 25.42 89 PHE A CA 1
ATOM 643 C C . PHE A 1 87 ? 16.000 17.862 8.789 1.00 22.22 89 PHE A C 1
ATOM 644 O O . PHE A 1 87 ? 16.850 18.395 8.071 1.00 25.34 89 PHE A O 1
ATOM 652 N N . HIS A 1 88 ? 15.934 16.552 9.031 1.00 20.24 90 HIS A N 1
ATOM 653 C CA . HIS A 1 88 ? 16.801 15.575 8.407 1.00 20.12 90 HIS A CA 1
ATOM 654 C C . HIS A 1 88 ? 15.979 14.502 7.710 1.00 20.23 90 HIS A C 1
ATOM 655 O O . HIS A 1 88 ? 15.173 13.830 8.365 1.00 19.84 90 HIS A O 1
ATOM 662 N N . ILE A 1 89 ? 16.254 14.325 6.415 1.00 18.70 91 ILE A N 1
ATOM 663 C CA . ILE A 1 89 ? 15.692 13.200 5.650 1.00 19.20 91 ILE A CA 1
ATOM 664 C C . ILE A 1 89 ? 16.825 12.214 5.390 1.00 19.11 91 ILE A C 1
ATOM 665 O O . ILE A 1 89 ? 17.721 12.493 4.584 1.00 19.77 91 ILE A O 1
ATOM 670 N N . GLY A 1 90 ? 16.802 11.107 6.154 1.00 19.52 92 GLY A N 1
ATOM 671 C CA . GLY A 1 90 ? 17.820 10.082 6.040 1.00 19.02 92 GLY A CA 1
ATOM 672 C C . GLY A 1 90 ? 17.536 9.099 4.917 1.00 20.76 92 GLY A C 1
ATOM 673 O O . GLY A 1 90 ? 16.701 9.358 4.014 1.00 20.30 92 GLY A O 1
ATOM 674 N N . GLY A 1 91 ? 18.204 7.951 5.019 1.00 19.72 93 GLY A N 1
ATOM 675 C CA . GLY A 1 91 ? 18.146 6.881 4.026 1.00 20.54 93 GLY A CA 1
ATOM 676 C C . GLY A 1 91 ? 19.342 6.955 3.071 1.00 19.22 93 GLY A C 1
ATOM 677 O O . GLY A 1 91 ? 19.519 7.931 2.343 1.00 19.46 93 GLY A O 1
ATOM 678 N N . SER A 1 92 ? 20.204 5.933 3.165 1.00 19.85 94 SER A N 1
ATOM 679 C CA . SER A 1 92 ? 21.447 5.912 2.444 1.00 19.18 94 SER A CA 1
ATOM 680 C C . SER A 1 92 ? 21.492 4.909 1.310 1.00 19.37 94 SER A C 1
ATOM 681 O O . SER A 1 92 ? 22.534 4.698 0.725 1.00 21.67 94 SER A O 1
ATOM 684 N N . ASP A 1 93 ? 20.334 4.330 0.979 1.00 19.84 95 ASP A N 1
ATOM 685 C CA . ASP A 1 93 ? 20.199 3.389 -0.114 1.00 20.07 95 ASP A CA 1
ATOM 686 C C . ASP A 1 93 ? 18.891 3.672 -0.860 1.00 20.68 95 ASP A C 1
ATOM 687 O O . ASP A 1 93 ? 17.856 3.867 -0.224 1.00 20.30 95 ASP A O 1
ATOM 692 N N . ALA A 1 94 ? 18.969 3.722 -2.193 1.00 20.00 96 ALA A N 1
ATOM 693 C CA . ALA A 1 94 ? 17.770 3.950 -3.003 1.00 19.95 96 ALA A CA 1
ATOM 694 C C . ALA A 1 94 ? 17.889 3.258 -4.338 1.00 20.89 96 ALA A C 1
ATOM 695 O O . ALA A 1 94 ? 18.949 3.232 -4.936 1.00 21.11 96 ALA A O 1
ATOM 697 N N . SER A 1 95 ? 16.725 2.816 -4.846 1.00 20.41 97 SER A N 1
ATOM 698 C CA . SER A 1 95 ? 16.564 2.555 -6.258 1.00 21.48 97 SER A CA 1
ATOM 699 C C . SER A 1 95 ? 15.441 3.485 -6.725 1.00 20.69 97 SER A C 1
ATOM 700 O O . SER A 1 95 ? 14.541 3.825 -5.954 1.00 21.84 97 SER A O 1
ATOM 703 N N . GLY A 1 96 ? 15.544 3.936 -7.970 1.00 20.65 98 GLY A N 1
ATOM 704 C CA . GLY A 1 96 ? 14.500 4.816 -8.467 1.00 21.57 98 GLY A CA 1
ATOM 705 C C . GLY A 1 96 ? 14.749 5.287 -9.894 1.00 21.38 98 GLY A C 1
ATOM 706 O O . GLY A 1 96 ? 15.478 4.649 -10.674 1.00 21.83 98 GLY A O 1
ATOM 707 N N . ILE A 1 97 ? 14.096 6.430 -10.206 1.00 20.63 99 ILE A N 1
ATOM 708 C CA . ILE A 1 97 ? 14.035 6.956 -11.560 1.00 21.21 99 ILE A CA 1
ATOM 709 C C . ILE A 1 97 ? 14.502 8.405 -11.487 1.00 20.72 99 ILE A C 1
ATOM 710 O O . ILE A 1 97 ? 13.964 9.199 -10.712 1.00 22.00 99 ILE A O 1
ATOM 715 N N . VAL A 1 98 ? 15.471 8.764 -12.329 1.00 21.98 100 VAL A N 1
ATOM 716 C CA . VAL A 1 98 ? 15.892 10.150 -12.393 1.00 21.17 100 VAL A CA 1
ATOM 717 C C . VAL A 1 98 ? 14.743 11.042 -12.868 1.00 21.13 100 VAL A C 1
ATOM 718 O O . VAL A 1 98 ? 14.170 10.795 -13.932 1.00 23.01 100 VAL A O 1
ATOM 722 N N . TYR A 1 99 ? 14.417 12.077 -12.088 1.00 21.84 101 TYR A N 1
ATOM 723 C CA . TYR A 1 99 ? 13.364 13.022 -12.424 1.00 21.45 101 TYR A CA 1
ATOM 724 C C . TYR A 1 99 ? 13.860 14.401 -12.830 1.00 22.90 101 TYR A C 1
ATOM 725 O O . TYR A 1 99 ? 13.117 15.135 -13.504 1.00 24.77 101 TYR A O 1
ATOM 734 N N . ALA A 1 100 ? 15.086 14.785 -12.425 1.00 23.76 102 ALA A N 1
ATOM 735 C CA . ALA A 1 100 ? 15.642 16.073 -12.812 1.00 22.96 102 ALA A CA 1
ATOM 736 C C . ALA A 1 100 ? 17.153 16.022 -12.667 1.00 22.39 102 ALA A C 1
ATOM 737 O O . ALA A 1 100 ? 17.670 15.274 -11.826 1.00 23.80 102 ALA A O 1
ATOM 739 N N . VAL A 1 101 ? 17.828 16.859 -13.442 1.00 22.44 103 VAL A N 1
ATOM 740 C CA . VAL A 1 101 ? 19.271 16.977 -13.401 1.00 22.68 103 VAL A CA 1
ATOM 741 C C . VAL A 1 101 ? 19.633 18.465 -13.378 1.00 23.11 103 VAL A C 1
ATOM 742 O O . VAL A 1 101 ? 18.994 19.309 -14.009 1.00 26.50 103 VAL A O 1
ATOM 746 N N . GLY A 1 102 ? 20.646 18.795 -12.574 1.00 23.68 104 GLY A N 1
ATOM 747 C CA . GLY A 1 102 ? 21.154 20.135 -12.534 1.00 24.77 104 GLY A CA 1
ATOM 748 C C . GLY A 1 102 ? 22.118 20.424 -13.691 1.00 24.13 104 GLY A C 1
ATOM 749 O O . GLY A 1 102 ? 22.410 19.578 -14.546 1.00 24.86 104 GLY A O 1
ATOM 750 N N . ALA A 1 103 ? 22.637 21.654 -13.658 1.00 26.49 105 ALA A N 1
ATOM 751 C CA . ALA A 1 103 ? 23.622 22.116 -14.619 1.00 26.10 105 ALA A CA 1
ATOM 752 C C . ALA A 1 103 ? 24.853 21.209 -14.558 1.00 26.34 105 ALA A C 1
ATOM 753 O O . ALA A 1 103 ? 25.241 20.714 -13.487 1.00 27.30 105 ALA A O 1
ATOM 755 N N . GLY A 1 104 ? 25.451 20.966 -15.725 1.00 25.66 106 GLY A N 1
ATOM 756 C CA . GLY A 1 104 ? 26.745 20.291 -15.764 1.00 26.81 106 GLY A CA 1
ATOM 757 C C . GLY A 1 104 ? 26.657 18.777 -15.542 1.00 28.78 106 GLY A C 1
ATOM 758 O O . GLY A 1 104 ? 27.630 18.108 -15.230 1.00 36.57 106 GLY A O 1
ATOM 759 N N . VAL A 1 105 ? 25.473 18.196 -15.563 1.00 27.68 107 VAL A N 1
ATOM 760 C CA . VAL A 1 105 ? 25.375 16.752 -15.455 1.00 25.81 107 VAL A CA 1
ATOM 761 C C . VAL A 1 105 ? 25.566 16.145 -16.841 1.00 29.36 107 VAL A C 1
ATOM 762 O O . VAL A 1 105 ? 24.862 16.493 -17.795 1.00 33.58 107 VAL A O 1
ATOM 766 N N . LYS A 1 106 ? 26.526 15.225 -16.949 1.00 31.26 108 LYS A N 1
ATOM 767 C CA . LYS A 1 106 ? 27.114 14.855 -18.225 1.00 33.38 108 LYS A CA 1
ATOM 768 C C . LYS A 1 106 ? 26.416 13.651 -18.845 1.00 30.69 108 LYS A C 1
ATOM 769 O O . LYS A 1 106 ? 26.279 13.625 -20.059 1.00 37.69 108 LYS A O 1
ATOM 775 N N . HIS A 1 107 ? 26.122 12.635 -18.043 1.00 28.34 109 HIS A N 1
ATOM 776 C CA . HIS A 1 107 ? 25.765 11.319 -18.559 1.00 28.26 109 HIS A CA 1
ATOM 777 C C . HIS A 1 107 ? 24.370 10.887 -18.093 1.00 28.74 109 HIS A C 1
ATOM 778 O O . HIS A 1 107 ? 23.582 10.354 -18.869 1.00 34.10 109 HIS A O 1
ATOM 785 N N . VAL A 1 108 ? 24.009 11.194 -16.872 1.00 23.93 110 VAL A N 1
ATOM 786 C CA . VAL A 1 108 ? 22.750 10.753 -16.298 1.00 23.73 110 VAL A CA 1
ATOM 787 C C . VAL A 1 108 ? 21.631 11.589 -16.889 1.00 24.53 110 VAL A C 1
ATOM 788 O O . VAL A 1 108 ? 21.768 12.796 -17.027 1.00 25.33 110 VAL A O 1
ATOM 792 N N . GLN A 1 109 ? 20.523 10.921 -17.221 1.00 25.83 111 GLN A N 1
ATOM 793 C CA . GLN A 1 109 ? 19.383 11.601 -17.804 1.00 26.15 111 GLN A CA 1
ATOM 794 C C . GLN A 1 109 ? 18.098 11.316 -17.058 1.00 24.52 111 GLN A C 1
ATOM 795 O O . GLN A 1 109 ? 17.914 10.246 -16.492 1.00 24.68 111 GLN A O 1
ATOM 801 N N . VAL A 1 110 ? 17.132 12.211 -17.287 1.00 25.71 112 VAL A N 1
ATOM 802 C CA . VAL A 1 110 ? 15.783 12.002 -16.798 1.00 26.02 112 VAL A CA 1
ATOM 803 C C . VAL A 1 110 ? 15.280 10.696 -17.408 1.00 25.70 112 VAL A C 1
ATOM 804 O O . VAL A 1 110 ? 15.407 10.465 -18.630 1.00 28.07 112 VAL A O 1
ATOM 808 N N . GLY A 1 111 ? 14.652 9.882 -16.552 1.00 24.28 113 GLY A N 1
ATOM 809 C CA . GLY A 1 111 ? 14.073 8.608 -16.939 1.00 24.66 113 GLY A CA 1
ATOM 810 C C . GLY A 1 111 ? 14.954 7.409 -16.620 1.00 23.91 113 GLY A C 1
ATOM 811 O O . GLY A 1 111 ? 14.479 6.277 -16.628 1.00 24.51 113 GLY A O 1
ATOM 812 N N . ASP A 1 112 ? 16.250 7.658 -16.334 1.00 24.15 114 ASP A N 1
ATOM 813 C CA . ASP A 1 112 ? 17.156 6.549 -16.062 1.00 23.88 114 ASP A CA 1
ATOM 814 C C . ASP A 1 112 ? 16.747 5.802 -14.786 1.00 21.76 114 ASP A C 1
ATOM 815 O O . ASP A 1 112 ? 16.399 6.417 -13.772 1.00 22.05 114 ASP A O 1
ATOM 820 N N . TYR A 1 113 ? 16.823 4.472 -14.861 1.00 23.46 115 TYR A N 1
ATOM 821 C CA . TYR A 1 113 ? 16.614 3.582 -13.733 1.00 24.22 115 TYR A CA 1
ATOM 822 C C . TYR A 1 113 ? 17.949 3.359 -13.015 1.00 24.49 115 TYR A C 1
ATOM 823 O O . TYR A 1 113 ? 18.920 2.850 -13.613 1.00 24.25 115 TYR A O 1
ATOM 832 N N . VAL A 1 114 ? 17.994 3.761 -11.740 1.00 22.56 116 VAL A N 1
ATOM 833 C CA . VAL A 1 114 ? 19.282 3.931 -11.056 1.00 20.94 116 VAL A CA 1
ATOM 834 C C . VAL A 1 114 ? 19.212 3.390 -9.635 1.00 21.67 116 VAL A C 1
ATOM 835 O O . VAL A 1 114 ? 18.163 3.221 -9.022 1.00 22.25 116 VAL A O 1
ATOM 839 N N . VAL A 1 115 ? 20.421 3.201 -9.098 1.00 22.27 117 VAL A N 1
ATOM 840 C CA . VAL A 1 115 ? 20.669 3.060 -7.670 1.00 20.98 117 VAL A CA 1
ATOM 841 C C . VAL A 1 115 ? 21.722 4.095 -7.268 1.00 20.21 117 VAL A C 1
ATOM 842 O O . VAL A 1 115 ? 22.395 4.622 -8.131 1.00 21.25 117 VAL A O 1
ATOM 846 N N . VAL A 1 116 ? 21.834 4.381 -5.968 1.00 22.04 118 VAL A N 1
ATOM 847 C CA . VAL A 1 116 ? 22.704 5.475 -5.530 1.00 20.58 118 VAL A CA 1
ATOM 848 C C . VAL A 1 116 ? 23.786 4.901 -4.619 1.00 20.90 118 VAL A C 1
ATOM 849 O O . VAL A 1 116 ? 23.432 4.174 -3.702 1.00 22.19 118 VAL A O 1
ATOM 853 N N . HIS A 1 117 ? 25.060 5.216 -4.897 1.00 20.32 119 HIS A N 1
ATOM 854 C CA . HIS A 1 117 ? 26.150 4.800 -4.004 1.00 20.72 119 HIS A CA 1
ATOM 855 C C . HIS A 1 117 ? 26.335 5.894 -2.974 1.00 19.55 119 HIS A C 1
ATOM 856 O O . HIS A 1 117 ? 25.984 7.062 -3.195 1.00 19.99 119 HIS A O 1
ATOM 863 N N . PRO A 1 118 ? 26.905 5.521 -1.788 1.00 20.44 120 PRO A N 1
ATOM 864 C CA . PRO A 1 118 ? 26.908 6.393 -0.620 1.00 21.02 120 PRO A CA 1
ATOM 865 C C . PRO A 1 118 ? 28.083 7.346 -0.486 1.00 20.24 120 PRO A C 1
ATOM 866 O O . PRO A 1 118 ? 28.092 8.128 0.454 1.00 19.90 120 PRO A O 1
ATOM 870 N N . GLY A 1 119 ? 29.015 7.255 -1.423 1.00 19.49 121 GLY A N 1
ATOM 871 C CA . GLY A 1 119 ? 30.227 8.039 -1.343 1.00 20.23 121 GLY A CA 1
ATOM 872 C C . GLY A 1 119 ? 29.983 9.459 -1.825 1.00 20.52 121 GLY A C 1
ATOM 873 O O . GLY A 1 119 ? 29.920 9.738 -3.029 1.00 21.47 121 GLY A O 1
ATOM 874 N N . TYR A 1 120 ? 29.820 10.346 -0.874 1.00 19.82 122 TYR A N 1
ATOM 875 C CA . TYR A 1 120 ? 29.471 11.725 -1.141 1.00 20.15 122 TYR A CA 1
ATOM 876 C C . TYR A 1 120 ? 30.650 12.652 -0.833 1.00 21.02 122 TYR A C 1
ATOM 877 O O . TYR A 1 120 ? 31.295 12.533 0.196 1.00 21.90 122 TYR A O 1
ATOM 886 N N . TRP A 1 121 ? 30.953 13.527 -1.776 1.00 20.95 123 TRP A N 1
ATOM 887 C CA . TRP A 1 121 ? 31.917 14.593 -1.639 1.00 20.63 123 TRP A CA 1
ATOM 888 C C . TRP A 1 121 ? 31.587 15.661 -2.682 1.00 21.74 123 TRP A C 1
ATOM 889 O O . TRP A 1 121 ? 30.769 15.431 -3.596 1.00 22.87 123 TRP A O 1
ATOM 900 N N . ASP A 1 122 ? 32.195 16.824 -2.505 1.00 22.56 124 ASP A N 1
ATOM 901 C CA . ASP A 1 122 ? 32.010 17.958 -3.389 1.00 23.72 124 ASP A CA 1
ATOM 902 C C . ASP A 1 122 ? 32.866 17.755 -4.628 1.00 24.23 124 ASP A C 1
ATOM 903 O O . ASP A 1 122 ? 34.094 17.797 -4.555 1.00 25.02 124 ASP A O 1
ATOM 908 N N . PRO A 1 123 ? 32.273 17.453 -5.807 1.00 22.98 125 PRO A N 1
ATOM 909 C CA . PRO A 1 123 ? 33.062 17.200 -7.000 1.00 24.56 125 PRO A CA 1
ATOM 910 C C . PRO A 1 123 ? 33.914 18.376 -7.479 1.00 27.68 125 PRO A C 1
ATOM 911 O O . PRO A 1 123 ? 34.756 18.171 -8.34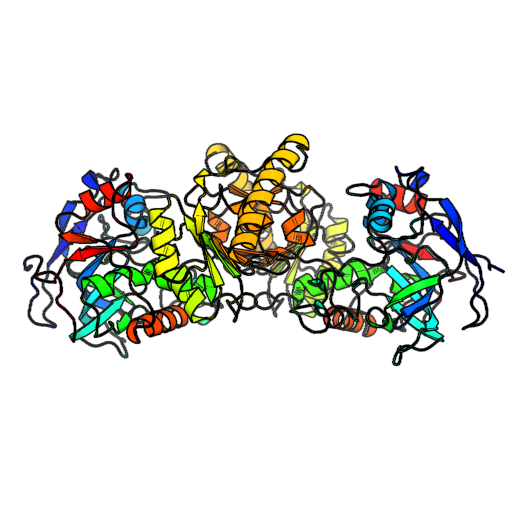0 1.00 32.55 125 PRO A O 1
ATOM 915 N N . LYS A 1 124 ? 33.665 19.588 -6.948 1.00 28.03 126 LYS A N 1
ATOM 916 C CA . LYS A 1 124 ? 34.385 20.778 -7.355 1.00 36.22 126 LYS A CA 1
ATOM 917 C C . LYS A 1 124 ? 35.346 21.241 -6.262 1.00 38.45 126 LYS A C 1
ATOM 918 O O . LYS A 1 124 ? 35.923 22.309 -6.373 1.00 47.31 126 LYS A O 1
ATOM 924 N N . ALA A 1 125 ? 35.574 20.443 -5.218 1.00 36.91 127 ALA A N 1
ATOM 925 C CA . ALA A 1 125 ? 36.597 20.794 -4.239 1.00 42.77 127 ALA A CA 1
ATOM 926 C C . ALA A 1 125 ? 37.999 20.537 -4.823 1.00 42.24 127 ALA A C 1
ATOM 927 O O . ALA A 1 125 ? 38.213 19.544 -5.514 1.00 46.02 127 ALA A O 1
ATOM 929 N N . PRO A 1 126 ? 39.039 21.363 -4.567 1.00 47.81 128 PRO A N 1
ATOM 930 C CA . PRO A 1 126 ? 40.404 21.061 -5.047 1.00 51.65 128 PRO A CA 1
ATOM 931 C C . PRO A 1 126 ? 40.954 19.679 -4.708 1.00 51.04 128 PRO A C 1
ATOM 932 O O . PRO A 1 126 ? 41.673 19.029 -5.486 1.00 53.05 128 PRO A O 1
ATOM 936 N N . ASP A 1 127 ? 40.659 19.269 -3.477 1.00 45.70 129 ASP A N 1
ATOM 937 C CA . ASP A 1 127 ? 41.288 18.085 -2.946 1.00 41.50 129 ASP A CA 1
ATOM 938 C C . ASP A 1 127 ? 40.688 16.870 -3.651 1.00 45.12 129 ASP A C 1
ATOM 939 O O . ASP A 1 127 ? 41.322 15.830 -3.750 1.00 56.64 129 ASP A O 1
ATOM 944 N N . VAL A 1 128 ? 39.513 17.043 -4.263 1.00 41.11 130 VAL A N 1
ATOM 945 C CA . VAL A 1 128 ? 38.852 15.932 -4.933 1.00 41.99 130 VAL A CA 1
ATOM 946 C C . VAL A 1 128 ? 39.580 15.740 -6.272 1.00 51.02 130 VAL A C 1
ATOM 947 O O . VAL A 1 128 ? 39.381 14.732 -6.948 1.00 50.66 130 VAL A O 1
ATOM 951 N N . VAL A 1 129 ? 40.502 16.674 -6.577 1.00 56.76 131 VAL A N 1
ATOM 952 C CA . VAL A 1 129 ? 41.483 16.565 -7.652 1.00 59.84 131 VAL A CA 1
ATOM 953 C C . VAL A 1 129 ? 42.855 16.098 -7.142 1.00 59.60 131 VAL A C 1
ATOM 954 O O . VAL A 1 129 ? 43.546 15.398 -7.869 1.00 66.67 131 VAL A O 1
ATOM 958 N N . SER A 1 130 ? 43.263 16.460 -5.908 1.00 64.76 132 SER A N 1
ATOM 959 C CA . SER A 1 130 ? 44.661 16.356 -5.479 1.00 62.16 132 SER A CA 1
ATOM 960 C C . SER A 1 130 ? 44.895 15.378 -4.312 1.00 58.09 132 SER A C 1
ATOM 961 O O . SER A 1 130 ? 46.044 14.962 -4.073 1.00 60.51 132 SER A O 1
ATOM 964 N N . VAL A 1 131 ? 43.845 15.034 -3.548 1.00 46.58 133 VAL A N 1
ATOM 965 C CA . VAL A 1 131 ? 43.913 13.919 -2.596 1.00 46.69 133 VAL A CA 1
ATOM 966 C C . VAL A 1 131 ? 44.055 12.611 -3.391 1.00 40.53 133 VAL A C 1
ATOM 967 O O . VAL A 1 131 ? 43.820 12.554 -4.600 1.00 48.99 133 VAL A O 1
ATOM 971 N N . ARG A 1 132 ? 44.453 11.534 -2.715 1.00 44.36 134 ARG A N 1
ATOM 972 C CA . ARG A 1 132 ? 44.805 10.286 -3.394 1.00 45.13 134 ARG A CA 1
ATOM 973 C C . ARG A 1 132 ? 43.557 9.506 -3.804 1.00 40.91 134 ARG A C 1
ATOM 974 O O . ARG A 1 132 ? 43.624 8.537 -4.544 1.00 45.02 134 ARG A O 1
ATOM 982 N N . ASP A 1 133 ? 42.439 9.915 -3.238 1.00 32.04 135 ASP A N 1
ATOM 983 C CA . ASP A 1 133 ? 41.186 9.204 -3.314 1.00 27.94 135 ASP A CA 1
ATOM 984 C C . ASP A 1 133 ? 40.136 10.195 -2.848 1.00 24.28 135 ASP A C 1
ATOM 985 O O . ASP A 1 133 ? 40.340 10.868 -1.848 1.00 22.65 135 ASP A O 1
ATOM 990 N N . PRO A 1 134 ? 38.975 10.376 -3.536 1.00 25.72 136 PRO A N 1
ATOM 991 C CA . PRO A 1 134 ? 38.011 11.374 -3.086 1.00 24.49 136 PRO A CA 1
ATOM 992 C C . PRO A 1 134 ? 37.444 11.121 -1.698 1.00 23.02 136 PRO A C 1
ATOM 993 O O . PRO A 1 134 ? 36.975 12.058 -1.054 1.00 22.65 136 PRO A O 1
ATOM 997 N N . MET A 1 135 ? 37.453 9.867 -1.225 1.00 23.54 137 MET A N 1
ATOM 998 C CA . MET A 1 135 ? 36.970 9.619 0.135 1.00 24.11 137 MET A CA 1
ATOM 999 C C . MET A 1 135 ? 37.935 10.125 1.215 1.00 24.38 137 MET A C 1
ATOM 1000 O O . MET A 1 135 ? 37.557 10.103 2.373 1.00 25.17 137 MET A O 1
ATOM 1005 N N . PHE A 1 136 ? 39.106 10.645 0.826 1.00 22.86 138 PHE A N 1
ATOM 1006 C CA . PHE A 1 136 ? 40.012 11.278 1.774 1.00 23.33 138 PHE A CA 1
ATOM 1007 C C . PHE A 1 136 ? 39.827 12.793 1.774 1.00 24.82 138 PHE A C 1
ATOM 1008 O O . PHE A 1 136 ? 40.516 13.494 2.506 1.00 26.94 138 PHE A O 1
ATOM 1016 N N . SER A 1 137 ? 38.944 13.318 0.911 1.00 24.96 139 SER A N 1
ATOM 1017 C CA . SER A 1 137 ? 38.768 14.751 0.853 1.00 25.59 139 SER A CA 1
ATOM 1018 C C . SER A 1 137 ? 38.085 15.287 2.114 1.00 24.22 139 SER A C 1
ATOM 1019 O O . SER A 1 137 ? 37.422 14.555 2.868 1.00 24.85 139 SER A O 1
ATOM 1022 N N . ALA A 1 138 ? 38.220 16.611 2.321 1.00 24.79 140 ALA A N 1
ATOM 1023 C CA . ALA A 1 138 ? 37.614 17.260 3.475 1.00 27.04 140 ALA A CA 1
ATOM 1024 C C . ALA A 1 138 ? 36.091 17.127 3.460 1.00 25.77 140 ALA A C 1
ATOM 1025 O O . ALA A 1 138 ? 35.469 17.071 4.516 1.00 27.34 140 ALA A O 1
ATOM 1027 N N . SER A 1 139 ? 35.495 17.009 2.257 1.00 24.23 141 SER A N 1
ATOM 1028 C CA . SER A 1 139 ? 34.043 16.978 2.102 1.00 23.26 141 SER A CA 1
ATOM 1029 C C . SER A 1 139 ? 33.490 15.563 2.056 1.00 22.96 141 SER A C 1
ATOM 1030 O O . SER A 1 139 ? 32.266 15.395 1.969 1.00 24.10 141 SER A O 1
ATOM 1033 N N . ALA A 1 140 ? 34.361 14.556 2.159 1.00 21.10 142 ALA A N 1
ATOM 1034 C CA . ALA A 1 140 ? 33.925 13.163 2.049 1.00 21.26 142 ALA A CA 1
ATOM 1035 C C . ALA A 1 140 ? 33.063 12.759 3.236 1.00 21.10 142 ALA A C 1
ATOM 1036 O O . ALA A 1 140 ? 33.395 13.026 4.406 1.00 22.94 142 ALA A O 1
ATOM 1038 N N . GLN A 1 141 ? 31.931 12.096 2.919 1.00 20.86 143 GLN A N 1
ATOM 1039 C CA . GLN A 1 141 ? 30.966 11.716 3.934 1.00 20.70 143 GLN A CA 1
ATOM 1040 C C . GLN A 1 141 ? 29.967 10.704 3.371 1.00 20.03 143 GLN A C 1
ATOM 1041 O O . GLN A 1 141 ? 30.116 10.307 2.215 1.00 20.57 143 GLN A O 1
ATOM 1047 N N . ILE A 1 142 ? 29.023 10.272 4.221 1.00 18.33 144 ILE A N 1
ATOM 1048 C CA . ILE A 1 142 ? 28.090 9.210 3.834 1.00 18.96 144 ILE A CA 1
ATOM 1049 C C . ILE A 1 142 ? 26.740 9.839 3.493 1.00 18.49 144 ILE A C 1
ATOM 1050 O O . ILE A 1 142 ? 26.067 10.423 4.322 1.00 18.99 144 ILE A O 1
ATOM 1055 N N . TRP A 1 143 ? 26.339 9.611 2.240 1.00 18.26 145 TRP A N 1
ATOM 1056 C CA . TRP A 1 143 ? 25.047 10.084 1.730 1.00 18.41 145 TRP A CA 1
ATOM 1057 C C . TRP A 1 143 ? 23.899 9.596 2.584 1.00 18.29 145 TRP A C 1
ATOM 1058 O O . TRP A 1 143 ? 23.858 8.410 2.912 1.00 19.93 145 TRP A O 1
ATOM 1069 N N . GLY A 1 144 ? 23.027 10.537 2.982 1.00 18.96 146 GLY A N 1
ATOM 1070 C CA . GLY A 1 144 ? 21.813 10.224 3.700 1.00 20.10 146 GLY A CA 1
ATOM 1071 C C . GLY A 1 144 ? 21.978 10.110 5.206 1.00 19.53 146 GLY A C 1
ATOM 1072 O O . GLY A 1 144 ? 20.984 9.948 5.911 1.00 20.90 146 GLY A O 1
ATOM 1073 N N . TYR A 1 145 ? 23.232 10.132 5.672 1.00 19.76 147 TYR A N 1
ATOM 1074 C CA . TYR A 1 145 ? 23.504 10.196 7.113 1.00 19.10 147 TYR A CA 1
ATOM 1075 C C . TYR A 1 145 ? 24.144 11.553 7.420 1.00 19.88 147 TYR A C 1
ATOM 1076 O O . TYR A 1 145 ? 23.569 12.416 8.092 1.00 21.18 147 TYR A O 1
ATOM 1085 N N . ASN A 1 146 ? 25.345 11.750 6.874 1.00 19.51 148 ASN A N 1
ATOM 1086 C CA . ASN A 1 146 ? 25.981 13.050 6.982 1.00 20.20 148 ASN A CA 1
ATOM 1087 C C . ASN A 1 146 ? 25.258 14.108 6.144 1.00 20.28 148 ASN A C 1
ATOM 1088 O O . ASN A 1 146 ? 25.381 15.306 6.444 1.00 22.27 148 ASN A O 1
ATOM 1093 N N . THR A 1 147 ? 24.560 13.689 5.060 1.00 18.75 149 THR A N 1
ATOM 1094 C CA . THR A 1 147 ? 23.832 14.613 4.190 1.00 19.54 149 THR A CA 1
ATOM 1095 C C . THR A 1 147 ? 22.339 14.500 4.482 1.00 18.22 149 THR A C 1
ATOM 1096 O O . THR A 1 147 ? 21.837 13.506 4.964 1.00 21.23 149 THR A O 1
ATOM 1100 N N . ASN A 1 148 ? 21.649 15.553 4.064 1.00 19.77 150 ASN A N 1
ATOM 1101 C CA . ASN A 1 148 ? 20.187 15.590 3.991 1.00 18.22 150 ASN A CA 1
ATOM 1102 C C . ASN A 1 148 ? 19.750 14.980 2.652 1.00 19.11 150 ASN A C 1
ATOM 1103 O O . ASN A 1 148 ? 20.544 14.496 1.862 1.00 19.97 150 ASN A O 1
ATOM 1108 N N . PHE A 1 149 ? 18.418 14.995 2.458 1.00 18.68 151 PHE A N 1
ATOM 1109 C CA . PHE A 1 149 ? 17.774 14.599 1.197 1.00 19.55 151 PHE A CA 1
ATOM 1110 C C . PHE A 1 149 ? 18.158 13.191 0.774 1.00 18.36 151 PHE A C 1
ATOM 1111 O O . PHE A 1 149 ? 18.426 12.913 -0.402 1.00 18.93 151 PHE A O 1
ATOM 1119 N N . GLY A 1 150 ? 18.122 12.280 1.734 1.00 18.22 152 GLY A N 1
ATOM 1120 C CA . GLY A 1 150 ? 18.313 10.867 1.443 1.00 18.52 152 GLY A CA 1
ATOM 1121 C C . GLY A 1 150 ? 17.024 10.202 0.978 1.00 19.13 152 GLY A C 1
ATOM 1122 O O . GLY A 1 150 ? 16.036 10.855 0.580 1.00 19.24 152 GLY A O 1
ATOM 1123 N N . SER A 1 151 ? 17.073 8.873 0.997 1.00 18.17 153 SER A N 1
ATOM 1124 C CA . SER A 1 151 ? 16.084 8.046 0.323 1.00 19.02 153 SER A CA 1
ATOM 1125 C C . SER A 1 151 ? 14.754 7.909 1.084 1.00 18.72 153 SER A C 1
ATOM 1126 O O . SER A 1 151 ? 13.847 7.234 0.561 1.00 20.71 153 SER A O 1
ATOM 1129 N N . PHE A 1 152 ? 14.598 8.568 2.243 1.00 18.45 154 PHE A N 1
ATOM 1130 C CA . PHE A 1 152 ? 13.333 8.531 2.966 1.00 19.22 154 PHE A CA 1
ATOM 1131 C C . PHE A 1 152 ? 12.382 9.656 2.530 1.00 19.44 154 PHE A C 1
ATOM 1132 O O . PHE A 1 152 ? 11.356 9.866 3.174 1.00 20.94 154 PHE A O 1
ATOM 1140 N N . GLY A 1 153 ? 12.742 10.382 1.472 1.00 19.16 155 GLY A N 1
ATOM 1141 C CA . GLY A 1 153 ? 11.823 11.304 0.815 1.00 19.73 155 GLY A CA 1
ATOM 1142 C C . GLY A 1 153 ? 11.363 10.745 -0.522 1.00 19.58 155 GLY A C 1
ATOM 1143 O O . GLY A 1 153 ? 11.993 9.875 -1.079 1.00 20.26 155 GLY A O 1
ATOM 1144 N N . GLN A 1 154 ? 10.227 11.274 -1.025 1.00 19.04 156 GLN A N 1
ATOM 1145 C CA . GLN A 1 154 ? 9.785 10.786 -2.332 1.00 19.66 156 GLN A CA 1
ATOM 1146 C C . GLN A 1 154 ? 10.767 11.083 -3.454 1.00 18.76 156 GLN A C 1
ATOM 1147 O O . GLN A 1 154 ? 10.844 10.349 -4.442 1.00 20.22 156 GLN A O 1
ATOM 1153 N N . PHE A 1 155 ? 11.540 12.159 -3.261 1.00 18.82 157 PHE A N 1
ATOM 1154 C CA . PHE A 1 155 ? 12.631 12.528 -4.128 1.00 18.59 157 PHE A CA 1
ATOM 1155 C C . PHE A 1 155 ? 13.870 12.731 -3.258 1.00 19.13 157 PHE A C 1
ATOM 1156 O O . PHE A 1 155 ? 13.760 13.427 -2.238 1.00 20.55 157 PHE A O 1
ATOM 1164 N N . CYS A 1 156 ? 14.998 12.211 -3.737 1.00 18.99 158 CYS A N 1
ATOM 1165 C CA . CYS A 1 156 ? 16.278 12.350 -3.039 1.00 18.65 158 CYS A CA 1
ATOM 1166 C C . CYS A 1 156 ? 17.252 13.082 -3.953 1.00 19.59 158 CYS A C 1
ATOM 1167 O O . CYS A 1 156 ? 17.054 13.175 -5.167 1.00 19.80 158 CYS A O 1
ATOM 1170 N N . LEU A 1 157 ? 18.354 13.583 -3.365 1.00 19.10 159 LEU A N 1
ATOM 1171 C CA . LEU A 1 157 ? 19.299 14.408 -4.089 1.00 19.21 159 LEU A CA 1
ATOM 1172 C C . LEU A 1 157 ? 20.676 13.787 -3.927 1.00 18.09 159 LEU A C 1
ATOM 1173 O O . LEU A 1 157 ? 21.120 13.602 -2.784 1.00 19.51 159 LEU A O 1
ATOM 1178 N N . ALA A 1 158 ? 21.375 13.601 -5.036 1.00 18.62 160 ALA A N 1
ATOM 1179 C CA . ALA A 1 158 ? 22.722 13.054 -5.028 1.00 19.80 160 ALA A CA 1
ATOM 1180 C C . ALA A 1 158 ? 23.561 13.734 -6.078 1.00 19.94 160 ALA A C 1
ATOM 1181 O O . ALA A 1 158 ? 23.047 14.345 -7.016 1.00 22.22 160 ALA A O 1
ATOM 1183 N N . TYR A 1 159 ? 24.885 13.641 -5.947 1.00 18.94 161 TYR A N 1
ATOM 1184 C CA . TYR A 1 159 ? 25.741 14.066 -7.034 1.00 19.11 161 TYR A CA 1
ATOM 1185 C C . TYR A 1 159 ? 25.775 13.019 -8.153 1.00 18.11 161 TYR A C 1
ATOM 1186 O O . TYR A 1 159 ? 25.579 11.846 -7.916 1.00 19.81 161 TYR A O 1
ATOM 1195 N N . GLU A 1 160 ? 26.083 13.465 -9.369 1.00 18.97 162 GLU A N 1
ATOM 1196 C CA . GLU A 1 160 ? 26.082 12.576 -10.512 1.00 19.56 162 GLU A CA 1
ATOM 1197 C C . GLU A 1 160 ? 26.970 11.357 -10.297 1.00 20.21 162 GLU A C 1
ATOM 1198 O O . GLU A 1 160 ? 26.605 10.244 -10.687 1.00 21.67 162 GLU A O 1
ATOM 1204 N N . HIS A 1 161 ? 28.153 11.541 -9.683 1.00 20.98 163 HIS A N 1
ATOM 1205 C CA . HIS A 1 161 ? 29.069 10.414 -9.531 1.00 21.52 163 HIS A CA 1
ATOM 1206 C C . HIS A 1 161 ? 28.500 9.289 -8.660 1.00 20.27 163 HIS A C 1
ATOM 1207 O O . HIS A 1 161 ? 29.007 8.168 -8.742 1.00 20.67 163 HIS A O 1
ATOM 1214 N N . GLN A 1 162 ? 27.444 9.577 -7.874 1.00 18.85 164 GLN A N 1
ATOM 1215 C CA . GLN A 1 162 ? 26.813 8.573 -7.056 1.00 19.90 164 GLN A CA 1
ATOM 1216 C C . GLN A 1 162 ? 25.817 7.684 -7.803 1.00 19.95 164 GLN A C 1
ATOM 1217 O O . GLN A 1 162 ? 25.407 6.653 -7.290 1.00 20.94 164 GLN A O 1
ATOM 1223 N N . ILE A 1 163 ? 25.491 8.052 -9.038 1.00 20.16 165 ILE A N 1
ATOM 1224 C CA . ILE A 1 163 ? 24.431 7.357 -9.729 1.00 21.60 165 ILE A CA 1
ATOM 1225 C C . ILE A 1 163 ? 24.982 6.128 -10.456 1.00 21.01 165 ILE A C 1
ATOM 1226 O O . ILE A 1 163 ? 25.920 6.220 -11.243 1.00 23.24 165 ILE A O 1
ATOM 1231 N N . LEU A 1 164 ? 24.335 4.995 -10.208 1.00 22.08 166 LEU A N 1
ATOM 1232 C CA . LEU A 1 164 ? 24.670 3.715 -10.802 1.00 22.73 166 LEU A CA 1
ATOM 1233 C C . LEU A 1 164 ? 23.491 3.164 -11.599 1.00 23.12 166 LEU A C 1
ATOM 1234 O O . LEU A 1 164 ? 22.337 3.376 -11.230 1.00 22.60 166 LEU A O 1
ATOM 1239 N N . PRO A 1 165 ? 23.745 2.363 -12.648 1.00 23.32 167 PRO A N 1
ATOM 1240 C CA . PRO A 1 165 ? 22.645 1.724 -13.375 1.00 23.93 167 PRO A CA 1
ATOM 1241 C C . PRO A 1 165 ? 22.008 0.603 -12.558 1.00 24.56 167 PRO A C 1
ATOM 1242 O O . PRO A 1 165 ? 22.693 -0.258 -12.006 1.00 25.68 167 PRO A O 1
ATOM 1246 N N . LYS A 1 166 ? 20.679 0.652 -12.435 1.00 23.93 168 LYS A N 1
ATOM 1247 C CA . LYS A 1 166 ? 19.958 -0.365 -11.697 1.00 23.67 168 LYS A CA 1
ATOM 1248 C C . LYS A 1 166 ? 19.960 -1.691 -12.484 1.00 24.82 168 LYS A C 1
ATOM 1249 O O . LYS A 1 166 ? 19.563 -1.778 -13.660 1.00 26.73 168 LYS A O 1
ATOM 1255 N N . ALA A 1 167 ? 20.325 -2.769 -11.806 1.00 26.39 169 ALA A N 1
ATOM 1256 C CA . ALA A 1 167 ? 20.269 -4.108 -12.361 1.00 26.04 169 ALA A CA 1
ATOM 1257 C C . ALA A 1 167 ? 18.851 -4.396 -12.883 1.00 26.04 169 ALA A C 1
ATOM 1258 O O . ALA A 1 167 ? 17.862 -4.243 -12.167 1.00 27.67 169 ALA A O 1
ATOM 1260 N N . LYS A 1 168 ? 18.775 -4.866 -14.135 1.00 28.02 170 LYS A N 1
ATOM 1261 C CA . LYS A 1 168 ? 17.494 -5.029 -14.815 1.00 31.54 170 LYS A CA 1
ATOM 1262 C C . LYS A 1 168 ? 16.678 -6.195 -14.266 1.00 29.11 170 LYS A C 1
ATOM 1263 O O . LYS A 1 168 ? 15.444 -6.183 -14.352 1.00 33.04 170 LYS A O 1
ATOM 1269 N N . HIS A 1 169 ? 17.366 -7.199 -13.705 1.00 27.95 171 HIS A N 1
ATOM 1270 C CA . HIS A 1 169 ? 16.736 -8.422 -13.235 1.00 30.69 171 HIS A CA 1
ATOM 1271 C C . HIS A 1 169 ? 16.259 -8.316 -11.790 1.00 29.58 171 HIS A C 1
ATOM 1272 O O . HIS A 1 169 ? 15.629 -9.256 -11.275 1.00 31.84 171 HIS A O 1
ATOM 1279 N N . LEU A 1 170 ? 16.516 -7.169 -11.162 1.00 28.19 172 LEU A N 1
ATOM 1280 C CA . LEU A 1 170 ? 16.094 -6.945 -9.783 1.00 27.59 172 LEU A CA 1
ATOM 1281 C C . LEU A 1 170 ? 14.840 -6.085 -9.711 1.00 25.65 172 LEU A C 1
ATOM 1282 O O . LEU A 1 170 ? 14.696 -5.149 -10.487 1.00 27.10 172 LEU A O 1
ATOM 1287 N N . THR A 1 171 ? 14.000 -6.369 -8.707 1.00 25.83 173 THR A N 1
ATOM 1288 C CA . THR A 1 171 ? 12.885 -5.496 -8.367 1.00 26.38 173 THR A CA 1
ATOM 1289 C C . THR A 1 171 ? 13.431 -4.203 -7.746 1.00 25.18 173 THR A C 1
ATOM 1290 O O . THR A 1 171 ? 14.608 -4.126 -7.372 1.00 24.23 173 THR A O 1
ATOM 1294 N N . TRP A 1 172 ? 12.559 -3.213 -7.548 1.00 23.60 174 TRP A N 1
ATOM 1295 C CA . TRP A 1 172 ? 12.976 -1.963 -6.935 1.00 21.86 174 TRP A CA 1
ATOM 1296 C C . TRP A 1 172 ? 13.564 -2.261 -5.558 1.00 21.84 174 TRP A C 1
ATOM 1297 O O . TRP A 1 172 ? 14.637 -1.744 -5.170 1.00 23.13 174 TRP A O 1
ATOM 1308 N N . GLU A 1 173 ? 12.840 -3.062 -4.772 1.00 22.96 175 GLU A N 1
ATOM 1309 C CA . GLU A 1 173 ? 13.255 -3.324 -3.394 1.00 24.09 175 GLU A CA 1
ATOM 1310 C C . GLU A 1 173 ? 14.537 -4.170 -3.335 1.00 23.56 175 GLU A C 1
ATOM 1311 O O . GLU A 1 173 ? 15.402 -3.896 -2.491 1.00 24.16 175 GLU A O 1
ATOM 1317 N N . GLU A 1 174 ? 14.724 -5.138 -4.257 1.00 21.88 176 GLU A N 1
ATOM 1318 C CA . GLU A 1 174 ? 15.976 -5.883 -4.316 1.00 23.96 176 GLU A CA 1
ATOM 1319 C C . GLU A 1 174 ? 17.141 -4.924 -4.612 1.00 23.11 176 GLU A C 1
ATOM 1320 O O . GLU A 1 174 ? 18.216 -4.963 -4.002 1.00 24.39 176 GLU A O 1
ATOM 1326 N N . ALA A 1 175 ? 16.934 -4.039 -5.580 1.00 22.12 177 ALA A N 1
ATOM 1327 C CA . ALA A 1 175 ? 18.003 -3.187 -6.084 1.00 22.25 177 ALA A CA 1
ATOM 1328 C C . ALA A 1 175 ? 18.357 -2.117 -5.051 1.00 21.04 177 ALA A C 1
ATOM 1329 O O . ALA A 1 175 ? 19.523 -1.685 -5.005 1.00 22.81 177 ALA A O 1
ATOM 1331 N N . ALA A 1 176 ? 17.423 -1.778 -4.168 1.00 21.94 178 ALA A N 1
ATOM 1332 C CA . ALA A 1 176 ? 17.632 -0.745 -3.158 1.00 22.01 178 ALA A CA 1
ATOM 1333 C C . ALA A 1 176 ? 18.365 -1.302 -1.927 1.00 21.02 178 ALA A C 1
ATOM 1334 O O . ALA A 1 176 ? 18.781 -0.550 -1.030 1.00 23.68 178 ALA A O 1
ATOM 1336 N N . ALA A 1 177 ? 18.493 -2.614 -1.821 1.00 22.43 179 ALA A N 1
ATOM 1337 C CA . ALA A 1 177 ? 18.929 -3.233 -0.573 1.00 23.31 179 ALA A CA 1
ATOM 1338 C C . ALA A 1 177 ? 20.434 -3.121 -0.293 1.00 22.23 179 ALA A C 1
ATOM 1339 O O . ALA A 1 177 ? 20.806 -2.881 0.854 1.00 22.77 179 ALA A O 1
ATOM 1341 N N . PRO A 1 178 ? 21.339 -3.397 -1.257 1.00 22.09 180 PRO A N 1
ATOM 1342 C CA . PRO A 1 178 ? 22.739 -3.705 -0.895 1.00 23.06 180 PRO A CA 1
ATOM 1343 C C . PRO A 1 178 ? 23.851 -2.693 -1.089 1.00 22.21 180 PRO A C 1
ATOM 1344 O O . PRO A 1 178 ? 24.987 -2.993 -0.730 1.00 23.46 180 PRO A O 1
ATOM 1348 N N . THR A 1 179 ? 23.586 -1.541 -1.689 1.00 21.77 181 THR A N 1
ATOM 1349 C CA . THR A 1 179 ? 24.680 -0.757 -2.212 1.00 20.99 181 THR A CA 1
ATOM 1350 C C . THR A 1 179 ? 25.530 -0.171 -1.072 1.00 19.81 181 THR A C 1
ATOM 1351 O O . THR A 1 179 ? 26.756 -0.217 -1.169 1.00 21.25 181 THR A O 1
ATOM 1355 N N . LEU A 1 180 ? 24.948 0.388 -0.015 1.00 20.77 182 LEU A N 1
ATOM 1356 C CA . LEU A 1 180 ? 25.769 0.988 1.035 1.00 20.68 182 LEU A CA 1
ATOM 1357 C C . LEU A 1 180 ? 26.718 -0.061 1.602 1.00 21.30 182 LEU A C 1
ATOM 1358 O O . LEU A 1 180 ? 27.927 0.163 1.701 1.00 21.91 182 LEU A O 1
ATOM 1363 N N . VAL A 1 181 ? 26.176 -1.197 2.019 1.00 20.93 183 VAL A N 1
ATOM 1364 C CA . VAL A 1 181 ? 26.996 -2.172 2.714 1.00 22.70 183 VAL A CA 1
ATOM 1365 C C . VAL A 1 181 ? 27.901 -2.898 1.731 1.00 22.16 183 VAL A C 1
ATOM 1366 O O . VAL A 1 181 ? 29.040 -3.250 2.057 1.00 23.56 183 VAL A O 1
ATOM 1370 N N . GLY A 1 182 ? 27.399 -3.153 0.529 1.00 22.32 184 GLY A N 1
ATOM 1371 C CA . GLY A 1 182 ? 28.168 -3.829 -0.504 1.00 21.93 184 GLY A CA 1
ATOM 1372 C C . GLY A 1 182 ? 29.373 -3.043 -1.007 1.00 20.89 184 GLY A C 1
ATOM 1373 O O . GLY A 1 182 ? 30.488 -3.584 -1.130 1.00 23.11 184 GLY A O 1
ATOM 1374 N N . THR A 1 183 ? 29.185 -1.754 -1.266 1.00 20.51 185 THR A N 1
ATOM 1375 C CA . THR A 1 183 ? 30.293 -0.916 -1.694 1.00 20.89 185 THR A CA 1
ATOM 1376 C C . THR A 1 183 ? 31.285 -0.726 -0.547 1.00 20.75 185 THR A C 1
ATOM 1377 O O . THR A 1 183 ? 32.497 -0.722 -0.779 1.00 21.80 185 THR A O 1
ATOM 1381 N N . THR A 1 184 ? 30.781 -0.636 0.693 1.00 20.33 186 THR A N 1
ATOM 1382 C CA . THR A 1 184 ? 31.695 -0.552 1.832 1.00 20.90 186 THR A CA 1
ATOM 1383 C C . THR A 1 184 ? 32.596 -1.782 1.846 1.00 21.01 186 THR A C 1
ATOM 1384 O O . THR A 1 184 ? 33.820 -1.673 2.047 1.00 22.45 186 THR A O 1
ATOM 1388 N N . ALA A 1 185 ? 31.994 -2.966 1.753 1.00 21.72 187 ALA A N 1
ATOM 1389 C CA . ALA A 1 185 ? 32.738 -4.221 1.781 1.00 22.91 187 ALA A CA 1
ATOM 1390 C C . ALA A 1 185 ? 33.663 -4.367 0.578 1.00 22.28 187 ALA A C 1
ATOM 1391 O O . ALA A 1 185 ? 34.784 -4.848 0.727 1.00 23.15 187 ALA A O 1
ATOM 1393 N N . TYR A 1 186 ? 33.253 -3.863 -0.596 1.00 22.59 188 TYR A N 1
ATOM 1394 C CA . TYR A 1 186 ? 34.056 -3.952 -1.802 1.00 21.66 188 TYR A CA 1
ATOM 1395 C C . TYR A 1 186 ? 35.345 -3.152 -1.595 1.00 21.42 188 TYR A C 1
ATOM 1396 O O . TYR A 1 186 ? 36.456 -3.637 -1.920 1.00 22.62 188 TYR A O 1
ATOM 1405 N N . ARG A 1 187 ? 35.218 -1.909 -1.091 1.00 21.24 189 ARG A N 1
ATOM 1406 C CA . ARG A 1 187 ? 36.399 -1.083 -0.815 1.00 21.20 189 ARG A CA 1
ATOM 1407 C C . ARG A 1 187 ? 37.327 -1.797 0.183 1.00 20.87 189 ARG A C 1
ATOM 1408 O O . ARG A 1 187 ? 38.564 -1.762 0.042 1.00 22.22 189 ARG A O 1
ATOM 1416 N N . MET A 1 188 ? 36.739 -2.416 1.213 1.00 20.82 190 MET A N 1
ATOM 1417 C CA . MET A 1 188 ? 37.553 -3.102 2.218 1.00 22.68 190 MET A CA 1
ATOM 1418 C C . MET A 1 188 ? 38.381 -4.223 1.598 1.00 23.11 190 MET A C 1
ATOM 1419 O O . MET A 1 188 ? 39.554 -4.391 1.933 1.00 23.12 190 MET A O 1
ATOM 1424 N N . LEU A 1 189 ? 37.796 -5.011 0.703 1.00 23.04 191 LEU A N 1
ATOM 1425 C CA . LEU A 1 189 ? 38.409 -6.240 0.206 1.00 24.69 191 LEU A CA 1
ATOM 1426 C C . LEU A 1 189 ? 39.241 -6.018 -1.062 1.00 26.09 191 LEU A C 1
ATOM 1427 O O . LEU A 1 189 ? 40.106 -6.853 -1.366 1.00 27.40 191 LEU A O 1
ATOM 1432 N N . HIS A 1 190 ? 38.964 -4.941 -1.834 1.00 23.15 192 HIS A N 1
ATOM 1433 C CA . HIS A 1 190 ? 39.661 -4.716 -3.093 1.00 24.38 192 HIS A CA 1
ATOM 1434 C C . HIS A 1 190 ? 40.359 -3.367 -3.164 1.00 24.11 192 HIS A C 1
ATOM 1435 O O . HIS A 1 190 ? 41.077 -3.084 -4.133 1.00 26.26 192 HIS A O 1
ATOM 1442 N N . GLY A 1 191 ? 40.160 -2.510 -2.163 1.00 23.78 193 GLY A N 1
ATOM 1443 C CA . GLY A 1 191 ? 40.597 -1.141 -2.325 1.00 24.24 193 GLY A CA 1
ATOM 1444 C C . GLY A 1 191 ? 41.945 -0.770 -1.711 1.00 23.62 193 GLY A C 1
ATOM 1445 O O . GLY A 1 191 ? 42.381 0.354 -1.912 1.00 26.35 193 GLY A O 1
ATOM 1446 N N . TRP A 1 192 ? 42.554 -1.673 -0.942 1.00 22.30 194 TRP A N 1
ATOM 1447 C CA . TRP A 1 192 ? 43.756 -1.317 -0.186 1.00 22.73 194 TRP A CA 1
ATOM 1448 C C . TRP A 1 192 ? 44.947 -2.025 -0.806 1.00 23.67 194 TRP A C 1
ATOM 1449 O O . TRP A 1 192 ? 45.217 -3.200 -0.494 1.00 25.18 194 TRP A O 1
ATOM 1460 N N A THR A 1 193 ? 45.640 -1.305 -1.701 0.50 25.15 195 THR A N 1
ATOM 1461 N N B THR A 1 193 ? 45.665 -1.296 -1.679 0.50 25.45 195 THR A N 1
ATOM 1462 C CA A THR A 1 193 ? 46.800 -1.833 -2.403 0.50 28.47 195 THR A CA 1
ATOM 1463 C CA B THR A 1 193 ? 46.790 -1.856 -2.413 0.50 28.74 195 THR A CA 1
ATOM 1464 C C A THR A 1 193 ? 47.739 -2.513 -1.408 0.50 26.40 195 THR A C 1
ATOM 1465 C C B THR A 1 193 ? 47.762 -2.502 -1.425 0.50 26.62 195 THR A C 1
ATOM 1466 O O A THR A 1 193 ? 48.006 -1.983 -0.330 0.50 26.88 195 THR A O 1
ATOM 1467 O O B THR A 1 193 ? 48.073 -1.947 -0.372 0.50 27.31 195 THR A O 1
ATOM 1474 N N . GLY A 1 194 ? 48.204 -3.707 -1.770 1.00 26.91 196 GLY A N 1
ATOM 1475 C CA . GLY A 1 194 ? 49.096 -4.497 -0.940 1.00 27.39 196 GLY A CA 1
ATOM 1476 C C . GLY A 1 194 ? 48.343 -5.610 -0.226 1.00 25.59 196 GLY A C 1
ATOM 1477 O O . GLY A 1 194 ? 48.958 -6.621 0.095 1.00 27.51 196 GLY A O 1
ATOM 1478 N N . HIS A 1 195 ? 47.014 -5.426 -0.001 1.00 25.39 197 HIS A N 1
ATOM 1479 C CA . HIS A 1 195 ? 46.217 -6.353 0.790 1.00 24.89 197 HIS A CA 1
ATOM 1480 C C . HIS A 1 195 ? 44.794 -6.411 0.222 1.00 26.10 197 HIS A C 1
ATOM 1481 O O . HIS A 1 195 ? 43.824 -6.033 0.884 1.00 27.09 197 HIS A O 1
ATOM 1488 N N . THR A 1 196 ? 44.725 -6.899 -1.023 1.00 27.94 198 THR A N 1
ATOM 1489 C CA . THR A 1 196 ? 43.467 -7.132 -1.707 1.00 30.96 198 THR A CA 1
ATOM 1490 C C . THR A 1 196 ? 43.242 -8.634 -1.804 1.00 32.89 198 THR A C 1
ATOM 1491 O O . THR A 1 196 ? 44.193 -9.397 -1.882 1.00 33.23 198 THR A O 1
ATOM 1495 N N . VAL A 1 197 ? 41.977 -9.056 -1.761 1.00 32.36 199 VAL A N 1
ATOM 1496 C CA . VAL A 1 197 ? 41.662 -10.474 -1.772 1.00 33.75 199 VAL A CA 1
ATOM 1497 C C . VAL A 1 197 ? 42.177 -11.133 -3.057 1.00 33.94 199 VAL A C 1
ATOM 1498 O O . VAL A 1 197 ? 41.949 -10.644 -4.153 1.00 35.36 199 VAL A O 1
ATOM 1502 N N . GLU A 1 198 ? 42.916 -12.233 -2.891 1.00 35.41 200 GLU A N 1
ATOM 1503 C CA . GLU A 1 198 ? 43.481 -12.991 -3.995 1.00 38.99 200 GLU A CA 1
ATOM 1504 C C . GLU A 1 198 ? 42.953 -14.429 -3.951 1.00 40.85 200 GLU A C 1
ATOM 1505 O O . GLU A 1 198 ? 42.434 -14.882 -2.928 1.00 39.24 200 GLU A O 1
ATOM 1511 N N . LYS A 1 199 ? 43.070 -15.143 -5.084 1.00 46.04 201 LYS A N 1
ATOM 1512 C CA . LYS A 1 199 ? 42.688 -16.545 -5.167 1.00 48.58 201 LYS A CA 1
ATOM 1513 C C . LYS A 1 199 ? 43.228 -17.312 -3.958 1.00 44.52 201 LYS A C 1
ATOM 1514 O O . LYS A 1 199 ? 44.419 -17.259 -3.679 1.00 48.76 201 LYS A O 1
ATOM 1520 N N . ASP A 1 200 ? 42.328 -18.017 -3.252 1.00 44.33 202 ASP A N 1
ATOM 1521 C CA . ASP A 1 200 ? 42.644 -18.923 -2.152 1.00 45.92 202 ASP A CA 1
ATOM 1522 C C . ASP A 1 200 ? 42.983 -18.208 -0.842 1.00 41.57 202 ASP A C 1
ATOM 1523 O O . ASP A 1 200 ? 43.323 -18.864 0.141 1.00 45.58 202 ASP A O 1
ATOM 1528 N N . ASP A 1 201 ? 42.851 -16.881 -0.782 1.00 41.57 203 ASP A N 1
ATOM 1529 C CA . ASP A 1 201 ? 43.018 -16.191 0.486 1.00 39.92 203 ASP A CA 1
ATOM 1530 C C . ASP A 1 201 ? 41.848 -16.525 1.409 1.00 39.70 203 ASP A C 1
ATOM 1531 O O . ASP A 1 201 ? 40.674 -16.434 1.033 1.00 38.91 203 ASP A O 1
ATOM 1536 N N . VAL A 1 202 ? 42.188 -16.825 2.660 1.00 41.43 204 VAL A N 1
ATOM 1537 C CA . VAL A 1 202 ? 41.192 -16.986 3.701 1.00 41.15 204 VAL A CA 1
ATOM 1538 C C . VAL A 1 202 ? 40.768 -15.617 4.233 1.00 37.59 204 VAL A C 1
ATOM 1539 O O . VAL A 1 202 ? 41.608 -14.770 4.599 1.00 35.83 204 VAL A O 1
ATOM 1543 N N . VAL A 1 203 ? 39.442 -15.448 4.303 1.00 35.81 205 VAL A N 1
ATOM 1544 C CA . VAL A 1 203 ? 38.851 -14.172 4.654 1.00 35.17 205 VAL A CA 1
ATOM 1545 C C . VAL A 1 203 ? 37.886 -14.409 5.804 1.00 35.10 205 VAL A C 1
ATOM 1546 O O . VAL A 1 203 ? 36.862 -15.047 5.607 1.00 36.45 205 VAL A O 1
ATOM 1550 N N . LEU A 1 204 ? 38.187 -13.798 6.950 1.00 34.07 206 LEU A N 1
ATOM 1551 C CA . LEU A 1 204 ? 37.385 -13.908 8.162 1.00 34.55 206 LEU A CA 1
ATOM 1552 C C . LEU A 1 204 ? 36.409 -12.745 8.166 1.00 32.12 206 LEU A C 1
ATOM 1553 O O . LEU A 1 204 ? 36.855 -11.597 8.106 1.00 31.31 206 LEU A O 1
ATOM 1558 N N . VAL A 1 205 ? 35.110 -13.073 8.217 1.00 31.20 207 VAL A N 1
ATOM 1559 C CA . VAL A 1 205 ? 34.062 -12.070 8.140 1.00 31.60 207 VAL A CA 1
ATOM 1560 C C . VAL A 1 205 ? 33.260 -12.078 9.438 1.00 31.50 207 VAL A C 1
ATOM 1561 O O . VAL A 1 205 ? 32.539 -13.028 9.711 1.00 33.69 207 VAL A O 1
ATOM 1565 N N . TRP A 1 206 ? 33.418 -11.008 10.225 1.00 31.73 208 TRP A N 1
ATOM 1566 C CA . TRP A 1 206 ? 32.609 -10.779 11.412 1.00 32.72 208 TRP A CA 1
ATOM 1567 C C . TRP A 1 206 ? 31.174 -10.469 10.996 1.00 32.40 208 TRP A C 1
ATOM 1568 O O . TRP A 1 206 ? 30.944 -9.865 9.942 1.00 31.64 208 TRP A O 1
ATOM 1579 N N . GLY A 1 207 ? 30.230 -10.857 11.862 1.00 33.80 209 GLY A N 1
ATOM 1580 C CA . GLY A 1 207 ? 28.826 -10.519 11.664 1.00 33.50 209 GLY A CA 1
ATOM 1581 C C . GLY A 1 207 ? 28.328 -10.989 10.304 1.00 36.38 209 GLY A C 1
ATOM 1582 O O . GLY A 1 207 ? 27.717 -10.228 9.567 1.00 35.30 209 GLY A O 1
ATOM 1583 N N . GLY A 1 208 ? 28.596 -12.257 9.981 1.00 33.84 210 GLY A N 1
ATOM 1584 C CA . GLY A 1 208 ? 28.433 -12.775 8.625 1.00 38.52 210 GLY A CA 1
ATOM 1585 C C . GLY A 1 208 ? 27.009 -12.654 8.076 1.00 38.94 210 GLY A C 1
ATOM 1586 O O . GLY A 1 208 ? 26.839 -12.435 6.867 1.00 38.23 210 GLY A O 1
ATOM 1587 N N . SER A 1 209 ? 25.987 -12.809 8.937 1.00 38.05 211 SER A N 1
ATOM 1588 C CA . SER A 1 209 ? 24.603 -12.794 8.469 1.00 36.84 211 SER A CA 1
ATOM 1589 C C . SER A 1 209 ? 24.048 -11.374 8.325 1.00 35.21 211 SER A C 1
ATOM 1590 O O . SER A 1 209 ? 22.924 -11.201 7.839 1.00 36.89 211 SER A O 1
ATOM 1593 N N . GLY A 1 210 ? 24.786 -10.357 8.791 1.00 32.24 212 GLY A N 1
ATOM 1594 C CA . GLY A 1 210 ? 24.341 -8.984 8.635 1.00 31.82 212 GLY A CA 1
ATOM 1595 C C . GLY A 1 210 ? 24.513 -8.499 7.193 1.00 30.18 212 GLY A C 1
ATOM 1596 O O . GLY A 1 210 ? 25.032 -9.211 6.333 1.00 32.66 212 GLY A O 1
ATOM 1597 N N . GLY A 1 211 ? 24.041 -7.281 6.934 1.00 31.17 213 GLY A N 1
ATOM 1598 C CA . GLY A 1 211 ? 24.086 -6.708 5.599 1.00 30.00 213 GLY A CA 1
ATOM 1599 C C . GLY A 1 211 ? 25.510 -6.664 5.045 1.00 25.94 213 GLY A C 1
ATOM 1600 O O . GLY A 1 211 ? 25.775 -7.201 3.963 1.00 27.51 213 GLY A O 1
ATOM 1601 N N . LEU A 1 212 ? 26.423 -6.037 5.805 1.00 26.77 214 LEU A N 1
ATOM 1602 C CA . LEU A 1 212 ? 27.818 -5.957 5.385 1.00 26.57 214 LEU A CA 1
ATOM 1603 C C . LEU A 1 212 ? 28.427 -7.357 5.228 1.00 26.60 214 LEU A C 1
ATOM 1604 O O . LEU A 1 212 ? 29.085 -7.654 4.224 1.00 26.59 214 LEU A O 1
ATOM 1609 N N . GLY A 1 213 ? 28.225 -8.222 6.231 1.00 27.03 215 GLY A N 1
ATOM 1610 C CA . GLY A 1 213 ? 28.859 -9.528 6.230 1.00 30.18 215 GLY A CA 1
ATOM 1611 C C . GLY A 1 213 ? 28.433 -10.387 5.040 1.00 29.60 215 GLY A C 1
ATOM 1612 O O . GLY A 1 213 ? 29.261 -11.045 4.424 1.00 30.76 215 GLY A O 1
ATOM 1613 N N . SER A 1 214 ? 27.133 -10.352 4.702 1.00 30.84 216 SER A N 1
ATOM 1614 C CA . SER A 1 214 ? 26.612 -11.197 3.631 1.00 31.34 216 SER A CA 1
ATOM 1615 C C . SER A 1 214 ? 27.094 -10.703 2.259 1.00 29.48 216 SER A C 1
ATOM 1616 O O . SER A 1 214 ? 27.237 -11.494 1.329 1.00 33.31 216 SER A O 1
ATOM 1619 N N . GLN A 1 215 ? 27.285 -9.391 2.077 1.00 26.00 217 GLN A N 1
ATOM 1620 C CA . GLN A 1 215 ? 27.914 -8.927 0.846 1.00 25.13 217 GLN A CA 1
ATOM 1621 C C . GLN A 1 215 ? 29.398 -9.319 0.814 1.00 27.01 217 GLN A C 1
ATOM 1622 O O . GLN A 1 215 ? 29.909 -9.731 -0.228 1.00 27.88 217 GLN A O 1
ATOM 1628 N N . ALA A 1 216 ? 30.105 -9.137 1.945 1.00 26.70 218 ALA A N 1
ATOM 1629 C CA . ALA A 1 216 ? 31.544 -9.440 2.033 1.00 26.13 218 ALA A CA 1
ATOM 1630 C C . ALA A 1 216 ? 31.819 -10.902 1.689 1.00 29.10 218 ALA A C 1
ATOM 1631 O O . ALA A 1 216 ? 32.782 -11.185 0.988 1.00 30.03 218 ALA A O 1
ATOM 1633 N N . ILE A 1 217 ? 30.962 -11.811 2.189 1.00 29.60 219 ILE A N 1
ATOM 1634 C CA . ILE A 1 217 ? 31.128 -13.231 1.921 1.00 32.10 219 ILE A CA 1
ATOM 1635 C C . ILE A 1 217 ? 31.105 -13.438 0.410 1.00 30.73 219 ILE A C 1
ATOM 1636 O O . ILE A 1 217 ? 31.957 -14.136 -0.136 1.00 32.11 219 ILE A O 1
ATOM 1641 N N . GLN A 1 218 ? 30.091 -12.860 -0.258 1.00 31.13 220 GLN A N 1
ATOM 1642 C CA . GLN A 1 218 ? 29.944 -13.068 -1.690 1.00 32.23 220 GLN A CA 1
ATOM 1643 C C . GLN A 1 218 ? 31.064 -12.417 -2.503 1.00 30.74 220 GLN A C 1
ATOM 1644 O O . GLN A 1 218 ? 31.538 -13.001 -3.485 1.00 33.36 220 GLN A O 1
ATOM 1650 N N . ILE A 1 219 ? 31.460 -11.205 -2.116 1.00 29.91 221 ILE A N 1
ATOM 1651 C CA . ILE A 1 219 ? 32.548 -10.515 -2.806 1.00 28.05 221 ILE A CA 1
ATOM 1652 C C . ILE A 1 219 ? 33.844 -11.335 -2.697 1.00 30.45 221 ILE A C 1
ATOM 1653 O O . ILE A 1 219 ? 34.574 -11.528 -3.670 1.00 33.93 221 ILE A O 1
ATOM 1658 N N . ALA A 1 220 ? 34.117 -11.832 -1.494 1.00 31.04 222 ALA A N 1
ATOM 1659 C CA . ALA A 1 220 ? 35.317 -12.613 -1.275 1.00 32.75 222 ALA A CA 1
ATOM 1660 C C . ALA A 1 220 ? 35.275 -13.880 -2.123 1.00 34.81 222 ALA A C 1
ATOM 1661 O O . ALA A 1 220 ? 36.272 -14.238 -2.731 1.00 36.72 222 ALA A O 1
ATOM 1663 N N . ARG A 1 221 ? 34.122 -14.556 -2.167 1.00 36.41 223 ARG A N 1
ATOM 1664 C CA . ARG A 1 221 ? 33.996 -15.792 -2.925 1.00 38.38 223 ARG A CA 1
ATOM 1665 C C . ARG A 1 221 ? 34.192 -15.501 -4.417 1.00 38.33 223 ARG A C 1
ATOM 1666 O O . ARG A 1 221 ? 34.821 -16.298 -5.097 1.00 41.84 223 ARG A O 1
ATOM 1674 N N . GLU A 1 222 ? 33.628 -14.395 -4.939 1.00 36.38 224 GLU A N 1
ATOM 1675 C CA . GLU A 1 222 ? 33.751 -14.059 -6.355 1.00 38.41 224 GLU A CA 1
ATOM 1676 C C . GLU A 1 222 ? 35.214 -13.852 -6.736 1.00 39.82 224 GLU A C 1
ATOM 1677 O O . GLU A 1 222 ? 35.576 -14.144 -7.865 1.00 41.37 224 GLU A O 1
ATOM 1683 N N . ALA A 1 223 ? 36.055 -13.354 -5.802 1.00 37.69 225 ALA A N 1
ATOM 1684 C CA . ALA A 1 223 ? 37.457 -13.087 -6.069 1.00 40.48 225 ALA A CA 1
ATOM 1685 C C . ALA A 1 223 ? 38.314 -14.343 -5.897 1.00 40.89 225 ALA A C 1
ATOM 1686 O O . ALA A 1 223 ? 39.541 -14.279 -6.016 1.00 43.19 225 ALA A O 1
ATOM 1688 N N . GLY A 1 224 ? 37.671 -15.484 -5.622 1.00 41.63 226 GLY A N 1
ATOM 1689 C CA . GLY A 1 224 ? 38.364 -16.744 -5.448 1.00 43.46 226 GLY A CA 1
ATOM 1690 C C . GLY A 1 224 ? 38.827 -16.953 -4.009 1.00 41.82 226 GLY A C 1
ATOM 1691 O O . GLY A 1 224 ? 39.575 -17.900 -3.725 1.00 44.68 226 GLY A O 1
ATOM 1692 N N . GLY A 1 225 ? 38.374 -16.068 -3.114 1.00 43.22 227 GLY A N 1
ATOM 1693 C CA . GLY A 1 225 ? 38.693 -16.158 -1.703 1.00 38.43 227 GLY A CA 1
ATOM 1694 C C . GLY A 1 225 ? 37.871 -17.237 -1.005 1.00 38.74 227 GLY A C 1
ATOM 1695 O O . GLY A 1 225 ? 36.873 -17.716 -1.533 1.00 40.60 227 GLY A O 1
ATOM 1696 N N . ILE A 1 226 ? 38.304 -17.575 0.209 1.00 36.01 228 ILE A N 1
ATOM 1697 C CA . ILE A 1 226 ? 37.674 -18.605 1.014 1.00 39.50 228 ILE A CA 1
ATOM 1698 C C . ILE A 1 226 ? 37.103 -17.953 2.274 1.00 40.01 228 ILE A C 1
ATOM 1699 O O . ILE A 1 226 ? 37.816 -17.699 3.241 1.00 41.24 228 ILE A O 1
ATOM 1704 N N . PRO A 1 227 ? 35.791 -17.628 2.312 1.00 37.53 229 PRO A N 1
ATOM 1705 C CA . PRO A 1 227 ? 35.250 -16.917 3.468 1.00 37.28 229 PRO A CA 1
ATOM 1706 C C . PRO A 1 227 ? 34.866 -17.810 4.643 1.00 41.01 229 PRO A C 1
ATOM 1707 O O . PRO A 1 227 ? 34.287 -18.877 4.451 1.00 43.12 229 PRO A O 1
ATOM 1711 N N . ILE A 1 228 ? 35.133 -17.299 5.844 1.00 38.21 230 ILE A N 1
ATOM 1712 C CA . ILE A 1 228 ? 34.768 -17.911 7.106 1.00 41.50 230 ILE A CA 1
ATOM 1713 C C . ILE A 1 228 ? 33.946 -16.893 7.885 1.00 40.86 230 ILE A C 1
ATOM 1714 O O . ILE A 1 228 ? 34.436 -15.801 8.195 1.00 42.65 230 ILE A O 1
ATOM 1719 N N . ALA A 1 229 ? 32.714 -17.261 8.227 1.00 39.29 231 ALA A N 1
ATOM 1720 C CA . ALA A 1 229 ? 31.799 -16.307 8.823 1.00 40.76 231 ALA A CA 1
ATOM 1721 C C . ALA A 1 229 ? 31.730 -16.505 10.331 1.00 41.58 231 ALA A C 1
ATOM 1722 O O . ALA A 1 229 ? 31.622 -17.639 10.814 1.00 43.13 231 ALA A O 1
ATOM 1724 N N . VAL A 1 230 ? 31.770 -15.392 11.067 1.00 37.68 232 VAL A N 1
ATOM 1725 C CA . VAL A 1 230 ? 31.434 -15.407 12.483 1.00 40.15 232 VAL A CA 1
ATOM 1726 C C . VAL A 1 230 ? 29.969 -15.016 12.662 1.00 42.67 232 VAL A C 1
ATOM 1727 O O . VAL A 1 230 ? 29.540 -13.974 12.159 1.00 39.46 232 VAL A O 1
ATOM 1731 N N . VAL A 1 231 ? 29.221 -15.823 13.423 1.00 45.12 233 VAL A N 1
ATOM 1732 C CA . VAL A 1 231 ? 27.792 -15.607 13.577 1.00 46.76 233 VAL A CA 1
ATOM 1733 C C . VAL A 1 231 ? 27.353 -15.802 15.029 1.00 50.21 233 VAL A C 1
ATOM 1734 O O . VAL A 1 231 ? 28.114 -16.291 15.873 1.00 51.39 233 VAL A O 1
ATOM 1738 N N . SER A 1 232 ? 26.075 -15.462 15.265 1.00 54.01 234 SER A N 1
ATOM 1739 C CA . SER A 1 232 ? 25.433 -15.438 16.576 1.00 56.83 234 SER A CA 1
ATOM 1740 C C . SER A 1 232 ? 24.567 -16.668 16.832 1.00 61.18 234 SER A C 1
ATOM 1741 O O . SER A 1 232 ? 24.142 -16.859 17.969 1.00 69.77 234 SER A O 1
ATOM 1744 N N . ASP A 1 233 ? 24.257 -17.464 15.797 1.00 62.13 235 ASP A N 1
ATOM 1745 C CA . ASP A 1 233 ? 23.536 -18.719 15.989 1.00 63.17 235 ASP A CA 1
ATOM 1746 C C . ASP A 1 233 ? 23.686 -19.609 14.755 1.00 60.83 235 ASP A C 1
ATOM 1747 O O . ASP A 1 233 ? 24.262 -19.198 13.752 1.00 61.23 235 ASP A O 1
ATOM 1752 N N . ALA A 1 234 ? 23.152 -20.834 14.845 1.00 62.67 236 ALA A N 1
ATOM 1753 C CA . ALA A 1 234 ? 23.353 -21.852 13.827 1.00 63.45 236 ALA A CA 1
ATOM 1754 C C . ALA A 1 234 ? 22.720 -21.451 12.496 1.00 60.96 236 ALA A C 1
ATOM 1755 O O . ALA A 1 234 ? 23.342 -21.624 11.451 1.00 70.42 236 ALA A O 1
ATOM 1757 N N . ALA A 1 235 ? 21.475 -20.960 12.533 1.00 63.63 237 ALA A N 1
ATOM 1758 C CA . ALA A 1 235 ? 20.742 -20.636 11.315 1.00 60.50 237 ALA A CA 1
ATOM 1759 C C . ALA A 1 235 ? 21.449 -19.523 10.541 1.00 59.15 237 ALA A C 1
ATOM 1760 O O . ALA A 1 235 ? 21.518 -19.574 9.312 1.00 62.16 237 ALA A O 1
ATOM 1762 N N . LYS A 1 236 ? 21.956 -18.518 11.269 1.00 57.12 238 LYS A N 1
ATOM 1763 C CA . LYS A 1 236 ? 22.770 -17.463 10.680 1.00 53.42 238 LYS A CA 1
ATOM 1764 C C . LYS A 1 236 ? 23.994 -18.079 10.006 1.00 51.41 238 LYS A C 1
ATOM 1765 O O . LYS A 1 236 ? 24.409 -17.661 8.924 1.00 51.96 238 LYS A O 1
ATOM 1771 N N . GLY A 1 237 ? 24.556 -19.086 10.672 1.00 50.09 239 GLY A N 1
ATOM 1772 C CA . GLY A 1 237 ? 25.676 -19.836 10.142 1.00 48.22 239 GLY A CA 1
ATOM 1773 C C . GLY A 1 237 ? 25.393 -20.519 8.811 1.00 51.08 239 GLY A C 1
ATOM 1774 O O . GLY A 1 237 ? 26.224 -20.419 7.902 1.00 50.52 239 GLY A O 1
ATOM 1775 N N . GLU A 1 238 ? 24.255 -21.237 8.733 1.00 54.40 240 GLU A N 1
ATOM 1776 C CA . GLU A 1 238 ? 23.850 -21.945 7.529 1.00 55.33 240 GLU A CA 1
ATOM 1777 C C . GLU A 1 238 ? 23.537 -20.953 6.411 1.00 52.75 240 GLU A C 1
ATOM 1778 O O . GLU A 1 238 ? 23.825 -21.215 5.242 1.00 53.49 240 GLU A O 1
ATOM 1784 N N . TYR A 1 239 ? 22.939 -19.816 6.777 1.00 54.83 241 TYR A N 1
ATOM 1785 C CA . TYR A 1 239 ? 22.686 -18.737 5.832 1.00 51.36 241 TYR A CA 1
ATOM 1786 C C . TYR A 1 239 ? 24.008 -18.282 5.212 1.00 51.37 241 TYR A C 1
ATOM 1787 O O . TYR A 1 239 ? 24.088 -18.061 3.999 1.00 51.41 241 TYR A O 1
ATOM 1796 N N . CYS A 1 240 ? 25.050 -18.173 6.047 1.00 51.54 242 CYS A N 1
ATOM 1797 C CA . CYS A 1 240 ? 26.349 -17.704 5.590 1.00 47.14 242 CYS A CA 1
ATOM 1798 C C . CYS A 1 240 ? 26.968 -18.748 4.649 1.00 46.21 242 CYS A C 1
ATOM 1799 O O . CYS A 1 240 ? 27.501 -18.397 3.603 1.00 45.38 242 CYS A O 1
ATOM 1802 N N . LYS A 1 241 ? 26.893 -20.040 4.998 1.00 47.93 243 LYS A N 1
ATOM 1803 C CA . LYS A 1 241 ? 27.313 -21.087 4.076 1.00 50.34 243 LYS A CA 1
ATOM 1804 C C . LYS A 1 241 ? 26.569 -21.041 2.732 1.00 52.24 243 LYS A C 1
ATOM 1805 O O . LYS A 1 241 ? 27.183 -21.258 1.689 1.00 53.64 243 LYS A O 1
ATOM 1811 N N . SER A 1 242 ? 25.259 -20.745 2.713 1.00 55.39 244 SER A N 1
ATOM 1812 C CA . SER A 1 242 ? 24.531 -20.732 1.448 1.00 55.66 244 SER A CA 1
ATOM 1813 C C . SER A 1 242 ? 24.972 -19.578 0.537 1.00 49.90 244 SER A C 1
ATOM 1814 O O . SER A 1 242 ? 24.749 -19.656 -0.669 1.00 52.41 244 SER A O 1
ATOM 1817 N N . LEU A 1 243 ? 25.603 -18.532 1.103 1.00 46.94 245 LEU A N 1
ATOM 1818 C CA . LEU A 1 243 ? 26.151 -17.414 0.339 1.00 45.26 245 LEU A CA 1
ATOM 1819 C C . LEU A 1 243 ? 27.575 -17.675 -0.150 1.00 46.60 245 LEU A C 1
ATOM 1820 O O . LEU A 1 243 ? 28.117 -16.847 -0.888 1.00 47.01 245 LEU A O 1
ATOM 1825 N N . GLY A 1 244 ? 28.206 -18.757 0.319 1.00 45.29 246 GLY A N 1
ATOM 1826 C CA . GLY A 1 244 ? 29.550 -19.128 -0.133 1.00 49.39 246 GLY A CA 1
ATOM 1827 C C . GLY A 1 244 ? 30.617 -19.232 0.969 1.00 47.77 246 GLY A C 1
ATOM 1828 O O . GLY A 1 244 ? 31.798 -19.513 0.679 1.00 45.30 246 GLY A O 1
ATOM 1829 N N . ALA A 1 245 ? 30.229 -19.043 2.238 1.00 44.39 247 ALA A N 1
ATOM 1830 C CA . ALA A 1 245 ? 31.171 -19.247 3.335 1.00 46.88 247 ALA A CA 1
ATOM 1831 C C . ALA A 1 245 ? 31.519 -20.727 3.428 1.00 45.47 247 ALA A C 1
ATOM 1832 O O . ALA A 1 245 ? 30.626 -21.579 3.419 1.00 50.33 247 ALA A O 1
ATOM 1834 N N . LYS A 1 246 ? 32.819 -21.026 3.493 1.00 47.43 248 LYS A N 1
ATOM 1835 C CA . LYS A 1 246 ? 33.276 -22.404 3.578 1.00 48.81 248 LYS A CA 1
ATOM 1836 C C . LYS A 1 246 ? 32.751 -23.018 4.876 1.00 48.62 248 LYS A C 1
ATOM 1837 O O . LYS A 1 246 ? 32.470 -24.202 4.952 1.00 53.89 248 LYS A O 1
ATOM 1843 N N . GLY A 1 247 ? 32.644 -22.191 5.911 1.00 44.94 249 GLY A N 1
ATOM 1844 C CA . GLY A 1 247 ? 32.164 -22.628 7.206 1.00 45.66 249 GLY A CA 1
ATOM 1845 C C . GLY A 1 247 ? 31.859 -21.411 8.073 1.00 43.17 249 GLY A C 1
ATOM 1846 O O . GLY A 1 247 ? 32.065 -20.270 7.641 1.00 43.58 249 GLY A O 1
ATOM 1847 N N . TYR A 1 248 ? 31.369 -21.667 9.293 1.00 45.44 250 TYR A N 1
ATOM 1848 C CA . TYR A 1 248 ? 31.053 -20.594 10.227 1.00 47.90 250 TYR A CA 1
ATOM 1849 C C . TYR A 1 248 ? 31.513 -20.937 11.648 1.00 48.07 250 TYR A C 1
ATOM 1850 O O . TYR A 1 248 ? 31.702 -22.106 11.989 1.00 51.28 250 TYR A O 1
ATOM 1859 N N . ILE A 1 249 ? 31.682 -19.875 12.460 1.00 48.58 251 ILE A N 1
ATOM 1860 C CA . ILE A 1 249 ? 32.097 -19.944 13.859 1.00 49.46 251 ILE A CA 1
ATOM 1861 C C . ILE A 1 249 ? 31.065 -19.212 14.720 1.00 48.03 251 ILE A C 1
ATOM 1862 O O . ILE A 1 249 ? 30.726 -18.048 14.448 1.00 49.89 251 ILE A O 1
ATOM 1867 N N . ASP A 1 250 ? 30.570 -19.902 15.762 1.00 50.92 252 ASP A N 1
ATOM 1868 C CA . ASP A 1 250 ? 29.598 -19.342 16.691 1.00 49.95 252 ASP A CA 1
ATOM 1869 C C . ASP A 1 250 ? 30.303 -18.614 17.831 1.00 50.24 252 ASP A C 1
ATOM 1870 O O . ASP A 1 250 ? 30.921 -19.247 18.684 1.00 50.68 252 ASP A O 1
ATOM 1875 N N . ARG A 1 251 ? 30.137 -17.285 17.880 1.00 51.56 253 ARG A N 1
ATOM 1876 C CA . ARG A 1 251 ? 30.832 -16.444 18.841 1.00 52.40 253 ARG A CA 1
ATOM 1877 C C . ARG A 1 251 ? 30.376 -16.724 20.273 1.00 58.19 253 ARG A C 1
ATOM 1878 O O . ARG A 1 251 ? 31.062 -16.367 21.226 1.00 54.39 253 ARG A O 1
ATOM 1886 N N . ARG A 1 252 ? 29.205 -17.333 20.449 1.00 58.87 254 ARG A N 1
ATOM 1887 C CA . ARG A 1 252 ? 28.701 -17.526 21.797 1.00 64.81 254 ARG A CA 1
ATOM 1888 C C . ARG A 1 252 ? 29.418 -18.638 22.567 1.00 64.98 254 ARG A C 1
ATOM 1889 O O . ARG A 1 252 ? 29.234 -18.692 23.791 1.00 67.07 254 ARG A O 1
ATOM 1897 N N . GLU A 1 253 ? 30.194 -19.488 21.862 1.00 81.48 255 GLU A N 1
ATOM 1898 C CA . GLU A 1 253 ? 31.154 -20.443 22.412 1.00 85.07 255 GLU A CA 1
ATOM 1899 C C . GLU A 1 253 ? 32.368 -19.850 23.145 1.00 110.46 255 GLU A C 1
ATOM 1900 O O . GLU A 1 253 ? 33.221 -20.611 23.627 1.00 102.97 255 GLU A O 1
ATOM 1906 N N . PHE A 1 254 ? 32.418 -18.507 23.262 1.00 78.26 256 PHE A N 1
ATOM 1907 C CA . PHE A 1 254 ? 33.696 -17.771 23.560 1.00 68.09 256 PHE A CA 1
ATOM 1908 C C . PHE A 1 254 ? 33.324 -16.713 24.606 1.00 58.94 256 PHE A C 1
ATOM 1909 O O . PHE A 1 254 ? 32.364 -15.919 24.362 1.00 63.88 256 PHE A O 1
ATOM 1917 N N . ASN A 1 255 ? 34.104 -16.667 25.716 1.00 59.89 257 ASN A N 1
ATOM 1918 C CA . ASN A 1 255 ? 33.816 -15.752 26.809 1.00 66.29 257 ASN A CA 1
ATOM 1919 C C . ASN A 1 255 ? 34.901 -14.681 26.963 1.00 50.29 257 ASN A C 1
ATOM 1920 O O . ASN A 1 255 ? 34.912 -13.998 27.974 1.00 49.03 257 ASN A O 1
ATOM 1925 N N . HIS A 1 256 ? 35.788 -14.498 25.971 1.00 46.88 258 HIS A N 1
ATOM 1926 C CA . HIS A 1 256 ? 36.959 -13.634 26.107 1.00 49.04 258 HIS A CA 1
ATOM 1927 C C . HIS A 1 256 ? 36.730 -12.274 25.449 1.00 51.33 258 HIS A C 1
ATOM 1928 O O . HIS A 1 256 ? 37.562 -11.370 25.545 1.00 50.26 258 HIS A O 1
ATOM 1935 N N . TRP A 1 257 ? 35.580 -12.133 24.782 1.00 45.65 259 TRP A N 1
ATOM 1936 C CA . TRP A 1 257 ? 35.298 -10.923 24.017 1.00 41.56 259 TRP A CA 1
ATOM 1937 C C . TRP A 1 257 ? 35.417 -9.684 24.905 1.00 38.53 259 TRP A C 1
ATOM 1938 O O . TRP A 1 257 ? 35.085 -9.740 26.081 1.00 46.61 259 TRP A O 1
ATOM 1949 N N . GLY A 1 258 ? 35.886 -8.571 24.331 1.00 38.08 260 GLY A N 1
ATOM 1950 C CA . GLY A 1 258 ? 36.116 -7.349 25.087 1.00 36.25 260 GLY A CA 1
ATOM 1951 C C . GLY A 1 258 ? 37.572 -6.871 25.006 1.00 39.63 260 GLY A C 1
ATOM 1952 O O . GLY A 1 258 ? 38.405 -7.438 24.296 1.00 44.96 260 GLY A O 1
ATOM 1953 N N . GLN A 1 259 ? 37.868 -5.775 25.712 1.00 40.12 261 GLN A N 1
ATOM 1954 C CA . GLN A 1 259 ? 39.238 -5.305 25.788 1.00 42.76 261 GLN A CA 1
ATOM 1955 C C . GLN A 1 259 ? 40.054 -6.426 26.414 1.00 44.76 261 GLN A C 1
ATOM 1956 O O . GLN A 1 259 ? 39.592 -7.129 27.306 1.00 46.62 261 GLN A O 1
ATOM 1962 N N . PRO A 1 260 ? 41.302 -6.621 25.946 1.00 43.61 262 PRO A N 1
ATOM 1963 C CA . PRO A 1 260 ? 42.152 -7.673 26.500 1.00 45.83 262 PRO A CA 1
ATOM 1964 C C . PRO A 1 260 ? 42.769 -7.230 27.825 1.00 42.16 262 PRO A C 1
ATOM 1965 O O . PRO A 1 260 ? 42.801 -6.052 28.162 1.00 43.64 262 PRO A O 1
ATOM 1969 N N . PRO A 1 261 ? 43.326 -8.152 28.625 1.00 47.92 263 PRO A N 1
ATOM 1970 C CA . PRO A 1 261 ? 44.173 -7.711 29.732 1.00 49.96 263 PRO A CA 1
ATOM 1971 C C . PRO A 1 261 ? 45.377 -6.917 29.219 1.00 49.25 263 PRO A C 1
ATOM 1972 O O . PRO A 1 261 ? 45.786 -7.104 28.076 1.00 47.63 263 PRO A O 1
ATOM 1976 N N . HIS A 1 262 ? 45.942 -6.040 30.075 1.00 47.26 264 HIS A N 1
ATOM 1977 C CA . HIS A 1 262 ? 47.198 -5.365 29.787 1.00 46.44 264 HIS A CA 1
ATOM 1978 C C . HIS A 1 262 ? 48.278 -6.427 29.576 1.00 47.82 264 HIS A C 1
ATOM 1979 O O . HIS A 1 262 ? 48.177 -7.554 30.070 1.00 45.83 264 HIS A O 1
ATOM 1986 N N . TRP A 1 263 ? 49.316 -6.051 28.829 1.00 44.79 265 TRP A N 1
ATOM 1987 C CA . TRP A 1 263 ? 50.313 -7.010 28.386 1.00 44.67 265 TRP A CA 1
ATOM 1988 C C . TRP A 1 263 ? 51.141 -7.543 29.568 1.00 46.39 265 TRP A C 1
ATOM 1989 O O . TRP A 1 263 ? 51.639 -8.662 29.483 1.00 54.95 265 TRP A O 1
ATOM 2000 N N . THR A 1 264 ? 51.180 -6.763 30.647 1.00 48.02 266 THR A N 1
ATOM 2001 C CA . THR A 1 264 ? 51.932 -7.112 31.850 1.00 54.35 266 THR A CA 1
ATOM 2002 C C . THR A 1 264 ? 51.128 -8.017 32.790 1.00 80.26 266 THR A C 1
ATOM 2003 O O . THR A 1 264 ? 51.636 -8.430 33.836 1.00 67.08 266 THR A O 1
ATOM 2007 N N . ASP A 1 265 ? 49.873 -8.317 32.441 1.00 68.33 267 ASP A N 1
ATOM 2008 C CA . ASP A 1 265 ? 49.013 -9.141 33.283 1.00 71.55 267 ASP A CA 1
ATOM 2009 C C . ASP A 1 265 ? 49.177 -10.600 32.872 1.00 72.70 267 ASP A C 1
ATOM 2010 O O . ASP A 1 265 ? 48.419 -11.103 32.054 1.00 61.46 267 ASP A O 1
ATOM 2015 N N . ASP A 1 266 ? 50.154 -11.294 33.451 1.00 68.89 268 ASP A N 1
ATOM 2016 C CA . ASP A 1 266 ? 50.537 -12.593 32.925 1.00 71.94 268 ASP A CA 1
ATOM 2017 C C . ASP A 1 266 ? 49.323 -13.519 32.889 1.00 76.74 268 ASP A C 1
ATOM 2018 O O . ASP A 1 266 ? 49.032 -14.151 31.845 1.00 70.63 268 ASP A O 1
ATOM 2023 N N . ALA A 1 267 ? 48.681 -13.684 34.055 1.00 74.79 269 ALA A N 1
ATOM 2024 C CA . ALA A 1 267 ? 47.654 -14.700 34.228 1.00 70.00 269 ALA A CA 1
ATOM 2025 C C . ALA A 1 267 ? 46.474 -14.423 33.299 1.00 65.73 269 ALA A C 1
ATOM 2026 O O . ALA A 1 267 ? 45.908 -15.357 32.716 1.00 62.91 269 ALA A O 1
ATOM 2028 N N . GLY A 1 268 ? 46.088 -13.147 33.195 1.00 64.17 270 GLY A N 1
ATOM 2029 C CA . GLY A 1 268 ? 45.025 -12.725 32.291 1.00 64.14 270 GLY A CA 1
ATOM 2030 C C . GLY A 1 268 ? 45.318 -13.138 30.850 1.00 61.54 270 GLY A C 1
ATOM 2031 O O . GLY A 1 268 ? 44.415 -13.569 30.138 1.00 53.05 270 GLY A O 1
ATOM 2032 N N . GLN A 1 269 ? 46.600 -13.028 30.452 1.00 56.05 271 GLN A N 1
ATOM 2033 C CA . GLN A 1 269 ? 47.007 -13.315 29.082 1.00 52.48 271 GLN A CA 1
ATOM 2034 C C . GLN A 1 269 ? 47.035 -14.824 28.810 1.00 64.63 271 GLN A C 1
ATOM 2035 O O . GLN A 1 269 ? 46.752 -15.267 27.700 1.00 71.08 271 GLN A O 1
ATOM 2041 N N . LYS A 1 270 ? 47.362 -15.662 29.797 1.00 67.00 272 LYS A N 1
ATOM 2042 C CA . LYS A 1 270 ? 47.272 -17.100 29.559 1.00 73.83 272 LYS A CA 1
ATOM 2043 C C . LYS A 1 270 ? 45.835 -17.466 29.171 1.00 68.80 272 LYS A C 1
ATOM 2044 O O . LYS A 1 270 ? 45.558 -18.205 28.210 1.00 69.39 272 LYS A O 1
ATOM 2050 N N . VAL A 1 271 ? 44.867 -16.959 29.936 1.00 83.25 273 VAL A N 1
ATOM 2051 C CA . VAL A 1 271 ? 43.484 -17.387 29.759 1.00 81.07 273 VAL A CA 1
ATOM 2052 C C . VAL A 1 271 ? 42.970 -16.818 28.438 1.00 75.83 273 VAL A C 1
ATOM 2053 O O . VAL A 1 271 ? 42.345 -17.521 27.642 1.00 59.89 273 VAL A O 1
ATOM 2057 N N . TRP A 1 272 ? 43.276 -15.540 28.205 1.00 50.79 274 TRP A N 1
ATOM 2058 C CA . TRP A 1 272 ? 42.833 -14.865 26.990 1.00 46.44 274 TRP A CA 1
ATOM 2059 C C . TRP A 1 272 ? 43.370 -15.616 25.770 1.00 52.00 274 TRP A C 1
ATOM 2060 O O . TRP A 1 272 ? 42.608 -15.916 24.846 1.00 48.64 274 TRP A O 1
ATOM 2071 N N . THR A 1 273 ? 44.662 -15.974 25.789 1.00 53.60 275 THR A N 1
ATOM 2072 C CA . THR A 1 273 ? 45.306 -16.647 24.668 1.00 53.85 275 THR A CA 1
ATOM 2073 C C . THR A 1 273 ? 44.675 -18.016 24.404 1.00 52.53 275 THR A C 1
ATOM 2074 O O . THR A 1 273 ? 44.599 -18.445 23.250 1.00 54.97 275 THR A O 1
ATOM 2078 N N . ALA A 1 274 ? 44.261 -18.721 25.470 1.00 52.21 276 ALA A N 1
ATOM 2079 C CA . ALA A 1 274 ? 43.713 -20.055 25.307 1.00 50.43 276 ALA A CA 1
ATOM 2080 C C . ALA A 1 274 ? 42.449 -19.989 24.461 1.00 49.06 276 ALA A C 1
ATOM 2081 O O . ALA A 1 274 ? 42.250 -20.827 23.585 1.00 48.22 276 ALA A O 1
ATOM 2083 N N . GLN A 1 275 ? 41.627 -18.966 24.707 1.00 51.77 277 GLN A N 1
ATOM 2084 C CA . GLN A 1 275 ? 40.387 -18.773 23.958 1.00 51.90 277 GLN A CA 1
ATOM 2085 C C . GLN A 1 275 ? 40.640 -18.291 22.530 1.00 46.98 277 GLN A C 1
ATOM 2086 O O . GLN A 1 275 ? 39.958 -18.744 21.597 1.00 45.67 277 GLN A O 1
ATOM 2092 N N . ALA A 1 276 ? 41.606 -17.374 22.372 1.00 43.93 278 ALA A N 1
ATOM 2093 C CA . ALA A 1 276 ? 41.974 -16.870 21.058 1.00 45.94 278 ALA A CA 1
ATOM 2094 C C . ALA A 1 276 ? 42.517 -18.026 20.224 1.00 45.22 278 ALA A C 1
ATOM 2095 O O . ALA A 1 276 ? 42.163 -18.160 19.046 1.00 47.69 278 ALA A O 1
ATOM 2097 N N . ARG A 1 277 ? 43.326 -18.883 20.879 1.00 47.49 279 ARG A N 1
ATOM 2098 C CA . ARG A 1 277 ? 43.850 -20.069 20.233 1.00 56.27 279 ARG A CA 1
ATOM 2099 C C . ARG A 1 277 ? 42.705 -20.981 19.778 1.00 51.91 279 ARG A C 1
ATOM 2100 O O . ARG A 1 277 ? 42.675 -21.436 18.639 1.00 55.75 279 ARG A O 1
ATOM 2108 N N . ALA A 1 278 ? 41.730 -21.233 20.647 1.00 53.40 280 ALA A N 1
ATOM 2109 C CA . ALA A 1 278 ? 40.624 -22.107 20.279 1.00 54.56 280 ALA A CA 1
ATOM 2110 C C . ALA A 1 278 ? 39.840 -21.507 19.103 1.00 52.17 280 ALA A C 1
ATOM 2111 O O . ALA A 1 278 ? 39.416 -22.214 18.181 1.00 53.54 280 ALA A O 1
ATOM 2113 N N . PHE A 1 279 ? 39.682 -20.180 19.103 1.00 52.55 281 PHE A N 1
ATOM 2114 C CA . PHE A 1 279 ? 39.014 -19.505 17.997 1.00 45.90 281 PHE A CA 1
ATOM 2115 C C . PHE A 1 279 ? 39.785 -19.765 16.700 1.00 43.64 281 PHE A C 1
ATOM 2116 O O . PHE A 1 279 ? 39.187 -20.117 15.680 1.00 47.63 281 PHE A O 1
ATOM 2124 N N . GLY A 1 280 ? 41.123 -19.625 16.755 1.00 43.91 282 GLY A N 1
ATOM 2125 C CA . GLY A 1 280 ? 42.007 -19.930 15.638 1.00 48.81 282 GLY A CA 1
ATOM 2126 C C . GLY A 1 280 ? 41.843 -21.352 15.095 1.00 50.19 282 GLY A C 1
ATOM 2127 O O . GLY A 1 280 ? 41.848 -21.536 13.874 1.00 50.47 282 GLY A O 1
ATOM 2128 N N . LYS A 1 281 ? 41.735 -22.347 15.995 1.00 54.94 283 LYS A N 1
ATOM 2129 C CA . LYS A 1 281 ? 41.651 -23.750 15.608 1.00 56.95 283 LYS A CA 1
ATOM 2130 C C . LYS A 1 281 ? 40.352 -24.018 14.852 1.00 52.98 283 LYS A C 1
ATOM 2131 O O . LYS A 1 281 ? 40.322 -24.859 13.953 1.00 57.84 283 LYS A O 1
ATOM 2137 N N . LYS A 1 282 ? 39.282 -23.287 15.193 1.00 53.96 284 LYS A N 1
ATOM 2138 C CA . LYS A 1 282 ? 38.018 -23.416 14.484 1.00 49.51 284 LYS A CA 1
ATOM 2139 C C . LYS A 1 282 ? 38.203 -23.035 13.013 1.00 45.75 284 LYS A C 1
ATOM 2140 O O . LYS A 1 282 ? 37.627 -23.677 12.130 1.00 49.14 284 LYS A O 1
ATOM 2146 N N . ILE A 1 283 ? 39.014 -21.994 12.756 1.00 46.63 285 ILE A N 1
ATOM 2147 C CA . ILE A 1 283 ? 39.341 -21.587 11.397 1.00 46.62 285 ILE A CA 1
ATOM 2148 C C . ILE A 1 283 ? 40.013 -22.765 10.691 1.00 48.65 285 ILE A C 1
ATOM 2149 O O . ILE A 1 283 ? 39.595 -23.186 9.609 1.00 47.14 285 ILE A O 1
ATOM 2154 N N . TRP A 1 284 ? 41.061 -23.289 11.324 1.00 49.86 286 TRP A N 1
ATOM 2155 C CA . TRP A 1 284 ? 41.836 -24.385 10.775 1.00 51.88 286 TRP A CA 1
ATOM 2156 C C . TRP A 1 284 ? 40.946 -25.606 10.541 1.00 50.10 286 TRP A C 1
ATOM 2157 O O . TRP A 1 284 ? 41.114 -26.326 9.557 1.00 52.18 286 TRP A O 1
ATOM 2168 N N . ASP A 1 285 ? 39.998 -25.837 11.451 1.00 56.56 287 ASP A N 1
ATOM 2169 C CA . ASP A 1 285 ? 39.088 -26.965 11.320 1.00 58.74 287 ASP A CA 1
ATOM 2170 C C . ASP A 1 285 ? 38.252 -26.835 10.046 1.00 58.11 287 ASP A C 1
ATOM 2171 O O . ASP A 1 285 ? 38.107 -27.789 9.281 1.00 59.55 287 ASP A O 1
ATOM 2176 N N . ILE A 1 286 ? 37.697 -25.646 9.823 1.00 53.87 288 ILE A N 1
ATOM 2177 C CA . ILE A 1 286 ? 36.855 -25.417 8.664 1.00 54.29 288 ILE A CA 1
ATOM 2178 C C . ILE A 1 286 ? 37.665 -25.609 7.379 1.00 54.86 288 ILE A C 1
ATOM 2179 O O . ILE A 1 286 ? 37.192 -26.229 6.426 1.00 58.27 288 ILE A O 1
ATOM 2184 N N . LEU A 1 287 ? 38.905 -25.110 7.389 1.00 52.74 289 LEU A N 1
ATOM 2185 C CA . LEU A 1 287 ? 39.776 -25.141 6.224 1.00 50.43 289 LEU A CA 1
ATOM 2186 C C . LEU A 1 287 ? 40.307 -26.541 5.947 1.00 51.68 289 LEU A C 1
ATOM 2187 O O . LEU A 1 287 ? 40.726 -26.822 4.828 1.00 60.16 289 LEU A O 1
ATOM 2192 N N . GLY A 1 288 ? 40.388 -27.372 6.987 1.00 52.63 290 GLY A N 1
ATOM 2193 C CA . GLY A 1 288 ? 41.061 -28.658 6.882 1.00 56.67 290 GLY A CA 1
ATOM 2194 C C . GLY A 1 288 ? 42.581 -28.506 6.769 1.00 56.64 290 GLY A C 1
ATOM 2195 O O . GLY A 1 288 ? 43.249 -29.434 6.310 1.00 60.75 290 GLY A O 1
ATOM 2196 N N . GLU A 1 289 ? 43.116 -27.336 7.173 1.00 57.05 291 GLU A N 1
ATOM 2197 C CA . GLU A 1 289 ? 44.553 -27.083 7.172 1.00 60.23 291 GLU A CA 1
ATOM 2198 C C . GLU A 1 289 ? 44.886 -25.857 8.023 1.00 55.28 291 GLU A C 1
ATOM 2199 O O . GLU A 1 289 ? 44.046 -24.988 8.223 1.00 55.67 291 GLU A O 1
ATOM 2205 N N . ARG A 1 290 ? 46.130 -25.800 8.518 1.00 57.40 292 ARG A N 1
ATOM 2206 C CA . ARG A 1 290 ? 46.558 -24.780 9.464 1.00 54.47 292 ARG A CA 1
ATOM 2207 C C . ARG A 1 290 ? 46.934 -23.498 8.712 1.00 52.77 292 ARG A C 1
ATOM 2208 O O . ARG A 1 290 ? 48.099 -23.233 8.455 1.00 53.65 292 ARG A O 1
ATOM 2216 N N . ARG A 1 291 ? 45.923 -22.717 8.318 1.00 51.26 293 ARG A N 1
ATOM 2217 C CA . ARG A 1 291 ? 46.142 -21.468 7.620 1.00 48.50 293 ARG A CA 1
ATOM 2218 C C . ARG A 1 291 ? 45.333 -20.381 8.307 1.00 43.29 293 ARG A C 1
ATOM 2219 O O . ARG A 1 291 ? 44.255 -20.624 8.830 1.00 43.45 293 ARG A O 1
ATOM 2227 N N . ASN A 1 292 ? 45.888 -19.175 8.286 1.00 42.15 294 ASN A N 1
ATOM 2228 C CA . ASN A 1 292 ? 45.309 -18.040 8.970 1.00 39.69 294 ASN A CA 1
ATOM 2229 C C . ASN A 1 292 ? 44.684 -17.111 7.921 1.00 37.30 294 ASN A C 1
ATOM 2230 O O . ASN A 1 292 ? 45.128 -17.025 6.769 1.00 39.86 294 ASN A O 1
ATOM 2235 N N . PRO A 1 293 ? 43.642 -16.348 8.286 1.00 36.84 295 PRO A N 1
ATOM 2236 C CA . PRO A 1 293 ? 43.056 -15.399 7.339 1.00 37.83 295 PRO A CA 1
ATOM 2237 C C . PRO A 1 293 ? 44.054 -14.314 6.937 1.00 32.41 295 PRO A C 1
ATOM 2238 O O . PRO A 1 293 ? 44.619 -13.641 7.788 1.00 36.35 295 PRO A O 1
ATOM 2242 N N . ARG A 1 294 ? 44.243 -14.127 5.632 1.00 32.35 296 ARG A N 1
ATOM 2243 C CA . ARG A 1 294 ? 45.062 -13.030 5.148 1.00 31.75 296 ARG A CA 1
ATOM 2244 C C . ARG A 1 294 ? 44.316 -11.697 5.334 1.00 31.08 296 ARG A C 1
ATOM 2245 O O . ARG A 1 294 ? 44.951 -10.654 5.496 1.00 30.19 296 ARG A O 1
ATOM 2253 N N . ILE A 1 295 ? 42.966 -11.752 5.272 1.00 28.45 297 ILE A N 1
ATOM 2254 C CA . ILE A 1 295 ? 42.148 -10.569 5.468 1.00 27.77 297 ILE A CA 1
ATOM 2255 C C . ILE A 1 295 ? 41.065 -10.859 6.507 1.00 27.96 297 ILE A C 1
ATOM 2256 O O . ILE A 1 295 ? 40.433 -11.908 6.461 1.00 30.57 297 ILE A O 1
ATOM 2261 N N . VAL A 1 296 ? 40.893 -9.917 7.441 1.00 26.35 298 VAL A N 1
ATOM 2262 C CA . VAL A 1 296 ? 39.854 -9.950 8.456 1.00 29.06 298 VAL A CA 1
ATOM 2263 C C . VAL A 1 296 ? 38.960 -8.736 8.203 1.00 27.76 298 VAL A C 1
ATOM 2264 O O . VAL A 1 296 ? 39.461 -7.611 8.236 1.00 25.44 298 VAL A O 1
ATOM 2268 N N . LEU A 1 297 ? 37.661 -8.990 7.935 1.00 27.48 299 LEU A N 1
ATOM 2269 C CA . LEU A 1 297 ? 36.690 -7.926 7.703 1.00 25.56 299 LEU A CA 1
ATOM 2270 C C . LEU A 1 297 ? 36.013 -7.582 9.032 1.00 27.18 299 LEU A C 1
ATOM 2271 O O . LEU A 1 297 ? 35.123 -8.294 9.496 1.00 28.10 299 LEU A O 1
ATOM 2276 N N . GLU A 1 298 ? 36.527 -6.510 9.659 1.00 25.43 300 GLU A N 1
ATOM 2277 C CA . GLU A 1 298 ? 36.131 -6.009 10.971 1.00 27.19 300 GLU A CA 1
ATOM 2278 C C . GLU A 1 298 ? 35.062 -4.908 10.903 1.00 24.99 300 GLU A C 1
ATOM 2279 O O . GLU A 1 298 ? 34.882 -4.243 9.881 1.00 26.01 300 GLU A O 1
ATOM 2285 N N . HIS A 1 299 ? 34.447 -4.691 12.062 1.00 26.36 301 HIS A N 1
ATOM 2286 C CA . HIS A 1 299 ? 33.401 -3.713 12.305 1.00 26.76 301 HIS A CA 1
ATOM 2287 C C . HIS A 1 299 ? 32.882 -3.775 13.736 1.00 27.78 301 HIS A C 1
ATOM 2288 O O . HIS A 1 299 ? 32.493 -2.744 14.274 1.00 27.56 301 HIS A O 1
ATOM 2295 N N . PRO A 1 300 ? 32.889 -4.926 14.455 1.00 27.83 302 PRO A N 1
ATOM 2296 C CA . PRO A 1 300 ? 32.494 -4.871 15.856 1.00 28.80 302 PRO A CA 1
ATOM 2297 C C . PRO A 1 300 ? 33.457 -4.001 16.669 1.00 29.11 302 PRO A C 1
ATOM 2298 O O . PRO A 1 300 ? 33.044 -3.317 17.578 1.00 29.53 302 PRO A O 1
ATOM 2302 N N . GLY A 1 301 ? 34.736 -3.989 16.312 1.00 29.52 303 GLY A N 1
ATOM 2303 C CA . GLY A 1 301 ? 35.692 -3.063 16.918 1.00 29.44 303 GLY A CA 1
ATOM 2304 C C . GLY A 1 301 ? 36.203 -3.528 18.281 1.00 30.41 303 GLY A C 1
ATOM 2305 O O . GLY A 1 301 ? 36.894 -4.539 18.376 1.00 29.92 303 GLY A O 1
ATOM 2306 N N . GLU A 1 302 ? 35.894 -2.742 19.318 1.00 28.59 304 GLU A N 1
ATOM 2307 C CA . GLU A 1 302 ? 36.529 -2.881 20.626 1.00 32.94 304 GLU A CA 1
ATOM 2308 C C . GLU A 1 302 ? 36.584 -4.328 21.113 1.00 33.38 304 GLU A C 1
ATOM 2309 O O . GLU A 1 302 ? 37.633 -4.723 21.645 1.00 35.65 304 GLU A O 1
ATOM 2315 N N . ASP A 1 303 ? 35.461 -5.065 21.002 1.00 33.37 305 ASP A N 1
ATOM 2316 C CA . ASP A 1 303 ? 35.348 -6.373 21.628 1.00 36.02 305 ASP A CA 1
ATOM 2317 C C . ASP A 1 303 ? 36.011 -7.490 20.823 1.00 34.30 305 ASP A C 1
ATOM 2318 O O . ASP A 1 303 ? 36.321 -8.547 21.394 1.00 35.06 305 ASP A O 1
ATOM 2323 N N . THR A 1 304 ? 36.206 -7.288 19.514 1.00 33.68 306 THR A N 1
ATOM 2324 C CA . THR A 1 304 ? 36.673 -8.354 18.636 1.00 32.41 306 THR A CA 1
ATOM 2325 C C . THR A 1 304 ? 38.093 -8.085 18.135 1.00 31.26 306 THR A C 1
ATOM 2326 O O . THR A 1 304 ? 38.758 -9.008 17.669 1.00 31.39 306 THR A O 1
ATOM 2330 N N . ILE A 1 305 ? 38.526 -6.818 18.130 1.00 30.53 307 ILE A N 1
ATOM 2331 C CA . ILE A 1 305 ? 39.804 -6.466 17.517 1.00 30.16 307 ILE A CA 1
ATOM 2332 C C . ILE A 1 305 ? 40.945 -7.297 18.117 1.00 33.39 307 ILE A C 1
ATOM 2333 O O . ILE A 1 305 ? 41.814 -7.727 17.368 1.00 31.61 307 ILE A O 1
ATOM 2338 N N . PRO A 1 306 ? 41.037 -7.527 19.438 1.00 35.47 308 PRO A N 1
ATOM 2339 C CA . PRO A 1 306 ? 42.150 -8.351 19.949 1.00 33.95 308 PRO A CA 1
ATOM 2340 C C . PRO A 1 306 ? 42.224 -9.732 19.284 1.00 34.28 308 PRO A C 1
ATOM 2341 O O . PRO A 1 306 ? 43.312 -10.227 18.958 1.00 36.98 308 PRO A O 1
ATOM 2345 N N . THR A 1 307 ? 41.057 -10.360 19.065 1.00 33.85 309 THR A N 1
ATOM 2346 C CA . THR A 1 307 ? 41.010 -11.653 18.388 1.00 35.88 309 THR A CA 1
ATOM 2347 C C . THR A 1 307 ? 41.435 -11.517 16.920 1.00 34.60 309 THR A C 1
ATOM 2348 O O . THR A 1 307 ? 42.159 -12.356 16.395 1.00 33.90 309 THR A O 1
ATOM 2352 N N . SER A 1 308 ? 40.883 -10.517 16.206 1.00 32.72 310 SER A N 1
ATOM 2353 C CA . SER A 1 308 ? 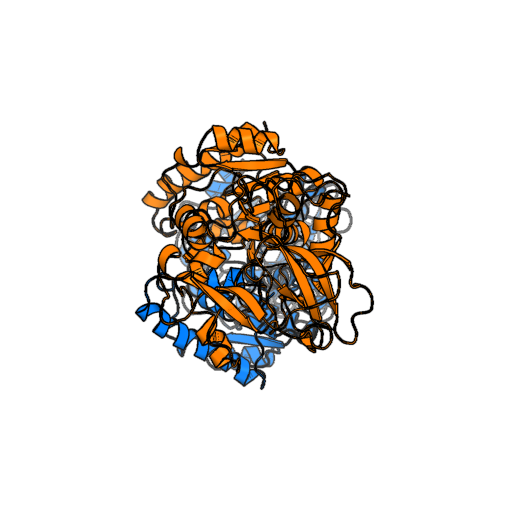41.233 -10.255 14.810 1.00 29.79 310 SER A CA 1
ATOM 2354 C C . SER A 1 308 ? 42.758 -10.099 14.638 1.00 27.16 310 SER A C 1
ATOM 2355 O O . SER A 1 308 ? 43.357 -10.642 13.703 1.00 30.12 310 SER A O 1
ATOM 2358 N N . ILE A 1 309 ? 43.347 -9.226 15.456 1.00 30.43 311 ILE A N 1
ATOM 2359 C CA . ILE A 1 309 ? 44.793 -8.981 15.393 1.00 30.69 311 ILE A CA 1
ATOM 2360 C C . ILE A 1 309 ? 45.568 -10.284 15.629 1.00 31.39 311 ILE A C 1
ATOM 2361 O O . ILE A 1 309 ? 46.525 -10.576 14.916 1.00 31.68 311 ILE A O 1
ATOM 2366 N N . PHE A 1 310 ? 45.158 -11.074 16.624 1.00 33.13 312 PHE A N 1
ATOM 2367 C CA . PHE A 1 310 ? 45.803 -12.355 16.919 1.00 33.05 312 PHE A CA 1
ATOM 2368 C C . PHE A 1 310 ? 45.692 -13.332 15.743 1.00 35.35 312 PHE A C 1
ATOM 2369 O O . PHE A 1 310 ? 46.688 -13.923 15.343 1.00 38.34 312 PHE A O 1
ATOM 2377 N N . CYS A 1 311 ? 44.496 -13.472 15.140 1.00 32.35 313 CYS A N 1
ATOM 2378 C CA . CYS A 1 311 ? 44.254 -14.522 14.158 1.00 36.02 313 CYS A CA 1
ATOM 2379 C C . CYS A 1 311 ? 44.788 -14.161 12.769 1.00 33.01 313 CYS A C 1
ATOM 2380 O O . CYS A 1 311 ? 45.065 -15.035 11.947 1.00 36.46 313 CYS A O 1
ATOM 2383 N N . CYS A 1 312 ? 44.861 -12.863 12.479 1.00 31.32 314 CYS A N 1
ATOM 2384 C CA . CYS A 1 312 ? 45.330 -12.362 11.201 1.00 30.65 314 CYS A CA 1
ATOM 2385 C C . CYS A 1 312 ? 46.676 -12.984 10.826 1.00 27.19 314 CYS A C 1
ATOM 2386 O O . CYS A 1 312 ? 47.585 -13.095 11.663 1.00 32.55 314 CYS A O 1
ATOM 2389 N N . ASP A 1 313 ? 46.844 -13.393 9.565 1.00 29.65 315 ASP A N 1
ATOM 2390 C CA . ASP A 1 313 ? 48.103 -14.011 9.179 1.00 31.02 315 ASP A CA 1
ATOM 2391 C C . ASP A 1 313 ? 49.255 -12.996 9.226 1.00 30.51 315 ASP A C 1
ATOM 2392 O O . ASP A 1 313 ? 49.053 -11.777 9.123 1.00 30.16 315 ASP A O 1
ATOM 2397 N N . THR A 1 314 ? 50.465 -13.538 9.354 1.00 28.92 316 THR A N 1
ATOM 2398 C CA . THR A 1 314 ? 51.673 -12.757 9.109 1.00 29.25 316 THR A CA 1
ATOM 2399 C C . THR A 1 314 ? 51.494 -12.013 7.791 1.00 24.82 316 THR A C 1
ATOM 2400 O O . THR A 1 314 ? 51.132 -12.620 6.781 1.00 28.30 316 THR A O 1
ATOM 2404 N N . GLY A 1 315 ? 51.772 -10.713 7.805 1.00 25.30 317 GLY A N 1
ATOM 2405 C CA . GLY A 1 315 ? 51.712 -9.913 6.598 1.00 24.84 317 GLY A CA 1
ATOM 2406 C C . GLY A 1 315 ? 50.275 -9.699 6.115 1.00 26.21 317 GLY A C 1
ATOM 2407 O O . GLY A 1 315 ? 50.097 -9.224 5.006 1.00 26.78 317 GLY A O 1
ATOM 2408 N N . GLY A 1 316 ? 49.284 -9.947 6.972 1.00 25.77 318 GLY A N 1
ATOM 2409 C CA . GLY A 1 316 ? 47.901 -9.816 6.540 1.00 23.95 318 GLY A CA 1
ATOM 2410 C C . GLY A 1 316 ? 47.295 -8.479 6.966 1.00 25.37 318 GLY A C 1
ATOM 2411 O O . GLY A 1 316 ? 47.990 -7.573 7.408 1.00 24.83 318 GLY A O 1
ATOM 2412 N N . MET A 1 317 ? 45.978 -8.330 6.756 1.00 25.03 319 MET A N 1
ATOM 2413 C CA . MET A 1 317 ? 45.274 -7.094 7.036 1.00 23.46 319 MET A CA 1
ATOM 2414 C C . MET A 1 317 ? 43.965 -7.373 7.767 1.00 24.49 319 MET A C 1
ATOM 2415 O O . MET A 1 317 ? 43.127 -8.173 7.315 1.00 26.18 319 MET A O 1
ATOM 2420 N N . VAL A 1 318 ? 43.778 -6.619 8.848 1.00 24.20 320 VAL A N 1
ATOM 2421 C CA . VAL A 1 318 ? 42.497 -6.417 9.478 1.00 24.91 320 VAL A CA 1
ATOM 2422 C C . VAL A 1 318 ? 42.004 -5.063 8.996 1.00 22.48 320 VAL A C 1
ATOM 2423 O O . VAL A 1 318 ? 42.619 -4.045 9.262 1.00 22.58 320 VAL A O 1
ATOM 2427 N N . VAL A 1 319 ? 40.858 -5.073 8.304 1.00 23.89 321 VAL A N 1
ATOM 2428 C CA . VAL A 1 319 ? 40.284 -3.860 7.734 1.00 22.25 321 VAL A CA 1
ATOM 2429 C C . VAL A 1 319 ? 38.959 -3.611 8.450 1.00 22.64 321 VAL A C 1
ATOM 2430 O O . VAL A 1 319 ? 38.172 -4.536 8.587 1.00 22.80 321 VAL A O 1
ATOM 2434 N N . ILE A 1 320 ? 38.722 -2.374 8.906 1.00 22.66 322 ILE A N 1
ATOM 2435 C CA . ILE A 1 320 ? 37.637 -2.086 9.838 1.00 21.90 322 ILE A CA 1
ATOM 2436 C C . ILE A 1 320 ? 36.864 -0.843 9.378 1.00 20.60 322 ILE A C 1
ATOM 2437 O O . ILE A 1 320 ? 37.456 0.194 9.099 1.00 21.70 322 ILE A O 1
ATOM 2442 N N . CYS A 1 321 ? 35.518 -0.965 9.369 1.00 20.85 323 CYS A N 1
ATOM 2443 C CA . CYS A 1 321 ? 34.649 0.112 8.907 1.00 22.09 323 CYS A CA 1
ATOM 2444 C C . CYS A 1 321 ? 33.564 0.547 9.899 1.00 22.44 323 CYS A C 1
ATOM 2445 O O . CYS A 1 321 ? 32.620 1.268 9.501 1.00 23.05 323 CYS A O 1
ATOM 2448 N N . ALA A 1 322 ? 33.766 0.234 11.191 1.00 23.38 324 ALA A N 1
ATOM 2449 C CA . ALA A 1 322 ? 32.866 0.662 12.248 1.00 23.78 324 ALA A CA 1
ATOM 2450 C C . ALA A 1 322 ? 33.503 0.280 13.581 1.00 26.13 324 ALA A C 1
ATOM 2451 O O . ALA A 1 322 ? 34.618 -0.284 13.622 1.00 26.19 324 ALA A O 1
ATOM 2453 N N . GLY A 1 323 ? 32.776 0.611 14.657 1.00 24.99 325 GLY A N 1
ATOM 2454 C CA . GLY A 1 323 ? 33.115 0.112 15.972 1.00 27.53 325 GLY A CA 1
ATOM 2455 C C . GLY A 1 323 ? 31.874 -0.126 16.814 1.00 27.48 325 GLY A C 1
ATOM 2456 O O . GLY A 1 323 ? 31.592 0.609 17.754 1.00 31.54 325 GLY A O 1
ATOM 2457 N N . THR A 1 324 ? 31.084 -1.109 16.373 1.00 27.93 326 THR A N 1
ATOM 2458 C CA . THR A 1 324 ? 29.755 -1.268 16.916 1.00 29.96 326 THR A CA 1
ATOM 2459 C C . THR A 1 324 ? 29.753 -1.616 18.405 1.00 33.12 326 THR A C 1
ATOM 2460 O O . THR A 1 324 ? 28.758 -1.314 19.062 1.00 35.79 326 THR A O 1
ATOM 2464 N N . THR A 1 325 ? 30.821 -2.250 18.923 1.00 31.60 327 THR A N 1
ATOM 2465 C CA . THR A 1 325 ? 30.901 -2.600 20.337 1.00 34.48 327 THR A CA 1
ATOM 2466 C C . THR A 1 325 ? 31.706 -1.556 21.101 1.00 36.19 327 THR A C 1
ATOM 2467 O O . THR A 1 325 ? 31.828 -1.662 22.328 1.00 39.77 327 THR A O 1
ATOM 2471 N N . GLY A 1 326 ? 32.254 -0.576 20.371 1.00 32.62 328 GLY A N 1
ATOM 2472 C CA . GLY A 1 326 ? 33.045 0.490 20.956 1.00 31.33 328 GLY A CA 1
ATOM 2473 C C . GLY A 1 326 ? 34.306 0.773 20.137 1.00 30.31 328 GLY A C 1
ATOM 2474 O O . GLY A 1 326 ? 34.624 0.033 19.209 1.00 30.32 328 GLY A O 1
ATOM 2475 N N . TYR A 1 327 ? 35.013 1.846 20.534 1.00 31.36 329 TYR A N 1
ATOM 2476 C CA . TYR A 1 327 ? 36.046 2.488 19.725 1.00 30.10 329 TYR A CA 1
ATOM 2477 C C . TYR A 1 327 ? 37.462 2.404 20.307 1.00 31.05 329 TYR A C 1
ATOM 2478 O O . TYR A 1 327 ? 38.368 2.859 19.618 1.00 29.49 329 TYR A O 1
ATOM 2487 N N . SER A 1 328 ? 37.638 1.845 21.516 1.00 31.47 330 SER A N 1
ATOM 2488 C CA . SER A 1 328 ? 38.959 1.758 22.145 1.00 31.95 330 SER A CA 1
ATOM 2489 C C . SER A 1 328 ? 39.567 0.395 21.825 1.00 31.68 330 SER A C 1
ATOM 2490 O O . SER A 1 328 ? 39.445 -0.565 22.605 1.00 35.27 330 SER A O 1
ATOM 2493 N N . ALA A 1 329 ? 40.164 0.317 20.634 1.00 29.59 331 ALA A N 1
ATOM 2494 C CA . ALA A 1 329 ? 40.630 -0.943 20.093 1.00 30.30 331 ALA A CA 1
ATOM 2495 C C . ALA A 1 329 ? 42.060 -1.178 20.552 1.00 32.45 331 ALA A C 1
ATOM 2496 O O . ALA A 1 329 ? 42.938 -0.387 20.238 1.00 33.91 331 ALA A O 1
ATOM 2498 N N . VAL A 1 330 ? 42.280 -2.271 21.285 1.00 31.66 332 VAL A N 1
ATOM 2499 C CA . VAL A 1 330 ? 43.616 -2.544 21.799 1.00 31.75 332 VAL A CA 1
ATOM 2500 C C . VAL A 1 330 ? 44.351 -3.530 20.886 1.00 30.92 332 VAL A C 1
ATOM 2501 O O . VAL A 1 330 ? 43.894 -4.650 20.663 1.00 31.62 332 VAL A O 1
ATOM 2505 N N . VAL A 1 331 ? 45.472 -3.055 20.332 1.00 28.72 333 VAL A N 1
ATOM 2506 C CA . VAL A 1 331 ? 46.339 -3.796 19.431 1.00 29.38 333 VAL A CA 1
ATOM 2507 C C . VAL A 1 331 ? 47.595 -4.213 20.188 1.00 31.70 333 VAL A C 1
ATOM 2508 O O . VAL A 1 331 ? 48.375 -3.339 20.583 1.00 30.52 333 VAL A O 1
ATOM 2512 N N . ASP A 1 332 ? 47.747 -5.529 20.365 1.00 30.72 334 ASP A N 1
ATOM 2513 C CA . ASP A 1 332 ? 48.934 -6.078 21.015 1.00 31.35 334 ASP A CA 1
ATOM 2514 C C . ASP A 1 332 ? 50.085 -6.033 20.019 1.00 26.70 334 ASP A C 1
ATOM 2515 O O . ASP A 1 332 ? 50.127 -6.797 19.035 1.00 28.37 334 ASP A O 1
ATOM 2520 N N . LEU A 1 333 ? 51.045 -5.143 20.285 1.00 28.36 335 LEU A N 1
ATOM 2521 C CA . LEU A 1 333 ? 52.135 -4.920 19.348 1.00 28.62 335 LEU A CA 1
ATOM 2522 C C . LEU A 1 333 ? 53.056 -6.141 19.205 1.00 30.22 335 LEU A C 1
ATOM 2523 O O . LEU A 1 333 ? 53.779 -6.229 18.220 1.00 29.43 335 LEU A O 1
ATOM 2528 N N . ARG A 1 334 ? 52.981 -7.104 20.133 1.00 30.70 336 ARG A N 1
ATOM 2529 C CA . ARG A 1 334 ? 53.771 -8.324 20.024 1.00 32.55 336 ARG A CA 1
ATOM 2530 C C . ARG A 1 334 ? 53.322 -9.215 18.869 1.00 33.65 336 ARG A C 1
ATOM 2531 O O . ARG A 1 334 ? 54.105 -9.943 18.277 1.00 41.27 336 ARG A O 1
ATOM 2539 N N . TYR A 1 335 ? 52.050 -9.135 18.488 1.00 31.32 337 TYR A N 1
ATOM 2540 C CA . TYR A 1 335 ? 51.596 -9.798 17.282 1.00 31.38 337 TYR A CA 1
ATOM 2541 C C . TYR A 1 335 ? 51.704 -8.844 16.089 1.00 25.22 337 TYR A C 1
ATOM 2542 O O . TYR A 1 335 ? 52.190 -9.212 15.024 1.00 28.65 337 TYR A O 1
ATOM 2551 N N . HIS A 1 336 ? 51.256 -7.605 16.303 1.00 27.04 338 HIS A N 1
ATOM 2552 C CA . HIS A 1 336 ? 51.066 -6.659 15.213 1.00 26.83 338 HIS A CA 1
ATOM 2553 C C . HIS A 1 336 ? 52.385 -6.252 14.564 1.00 25.17 338 HIS A C 1
ATOM 2554 O O . HIS A 1 336 ? 52.536 -6.209 13.340 1.00 24.64 338 HIS A O 1
ATOM 2561 N N . TRP A 1 337 ? 53.381 -5.927 15.392 1.00 27.01 339 TRP A N 1
ATOM 2562 C CA . TRP A 1 337 ? 54.682 -5.510 14.888 1.00 26.24 339 TRP A CA 1
ATOM 2563 C C . TRP A 1 337 ? 55.480 -6.744 14.443 1.00 25.51 339 TRP A C 1
ATOM 2564 O O . TRP A 1 337 ? 55.915 -6.835 13.308 1.00 26.24 339 TRP A O 1
ATOM 2575 N N . VAL A 1 338 ? 55.640 -7.747 15.306 1.00 27.74 340 VAL A N 1
ATOM 2576 C CA . VAL A 1 338 ? 56.577 -8.816 15.000 1.00 27.97 340 VAL A CA 1
ATOM 2577 C C . VAL A 1 338 ? 56.134 -9.611 13.771 1.00 26.21 340 VAL A C 1
ATOM 2578 O O . VAL A 1 338 ? 56.979 -10.010 12.976 1.00 28.48 340 VAL A O 1
ATOM 2582 N N . ARG A 1 339 ? 54.808 -9.825 13.589 1.00 27.30 341 ARG A N 1
ATOM 2583 C CA . ARG A 1 339 ? 54.324 -10.540 12.406 1.00 26.52 341 ARG A CA 1
ATOM 2584 C C . ARG A 1 339 ? 53.759 -9.612 11.315 1.00 23.33 341 ARG A C 1
ATOM 2585 O O . ARG A 1 339 ? 53.166 -10.112 10.354 1.00 25.14 341 ARG A O 1
ATOM 2593 N N . GLN A 1 340 ? 54.093 -8.325 11.421 1.00 23.59 342 GLN A N 1
ATOM 2594 C CA . GLN A 1 340 ? 53.970 -7.336 10.357 1.00 22.97 342 GLN A CA 1
ATOM 2595 C C . GLN A 1 340 ? 52.548 -7.308 9.785 1.00 23.74 342 GLN A C 1
ATOM 2596 O O . GLN A 1 340 ? 52.379 -7.506 8.596 1.00 24.11 342 GLN A O 1
ATOM 2602 N N . LYS A 1 341 ? 51.580 -7.038 10.665 1.00 23.01 343 LYS A N 1
ATOM 2603 C CA . LYS A 1 341 ? 50.178 -7.007 10.320 1.00 24.28 343 LYS A CA 1
ATOM 2604 C C . LYS A 1 341 ? 49.739 -5.564 10.077 1.00 24.05 343 LYS A C 1
ATOM 2605 O O . LYS A 1 341 ? 50.351 -4.597 10.557 1.00 22.29 343 LYS A O 1
ATOM 2611 N N . ARG A 1 342 ? 48.627 -5.442 9.333 1.00 21.56 344 ARG A N 1
ATOM 2612 C CA . ARG A 1 342 ? 48.065 -4.168 8.966 1.00 21.89 344 ARG A CA 1
ATOM 2613 C C . ARG A 1 342 ? 46.701 -4.039 9.627 1.00 21.16 344 ARG A C 1
ATOM 2614 O O . ARG A 1 342 ? 45.866 -4.919 9.451 1.00 24.91 344 ARG A O 1
ATOM 2622 N N . LEU A 1 343 ? 46.458 -2.899 10.286 1.00 20.73 345 LEU A N 1
ATOM 2623 C CA . LEU A 1 343 ? 45.130 -2.543 10.734 1.00 21.03 345 LEU A CA 1
ATOM 2624 C C . LEU A 1 343 ? 44.747 -1.309 9.921 1.00 20.44 345 LEU A C 1
ATOM 2625 O O . LEU A 1 343 ? 45.325 -0.227 10.067 1.00 21.22 345 LEU A O 1
ATOM 2630 N N . GLN A 1 344 ? 43.731 -1.472 9.063 1.00 20.84 346 GLN A N 1
ATOM 2631 C CA . GLN A 1 344 ? 43.373 -0.495 8.059 1.00 21.13 346 GLN A CA 1
ATOM 2632 C C . GLN A 1 344 ? 41.946 -0.000 8.319 1.00 19.13 346 GLN A C 1
ATOM 2633 O O . GLN A 1 344 ? 40.994 -0.789 8.266 1.00 21.78 346 GLN A O 1
ATOM 2639 N N . GLY A 1 345 ? 41.787 1.301 8.541 1.00 19.42 347 GLY A N 1
ATOM 2640 C CA . GLY A 1 345 ? 40.441 1.848 8.547 1.00 19.92 347 GLY A CA 1
ATOM 2641 C C . GLY A 1 345 ? 39.928 2.050 7.130 1.00 19.98 347 GLY A C 1
ATOM 2642 O O . GLY A 1 345 ? 40.691 2.411 6.232 1.00 20.41 347 GLY A O 1
ATOM 2643 N N . SER A 1 346 ? 38.615 1.832 6.948 1.00 19.94 348 SER A N 1
ATOM 2644 C CA . SER A 1 346 ? 38.017 1.978 5.624 1.00 20.96 348 SER A CA 1
ATOM 2645 C C . SER A 1 346 ? 36.599 2.503 5.819 1.00 19.23 348 SER A C 1
ATOM 2646 O O . SER A 1 346 ? 35.944 2.134 6.767 1.00 20.32 348 SER A O 1
ATOM 2649 N N . HIS A 1 347 ? 36.156 3.392 4.921 1.00 19.97 349 HIS A N 1
ATOM 2650 C CA . HIS A 1 347 ? 34.872 4.045 5.117 1.00 20.19 349 HIS A CA 1
ATOM 2651 C C . HIS A 1 347 ? 34.344 4.469 3.757 1.00 19.21 349 HIS A C 1
ATOM 2652 O O . HIS A 1 347 ? 35.100 4.911 2.907 1.00 20.83 349 HIS A O 1
ATOM 2659 N N . GLY A 1 348 ? 33.039 4.247 3.564 1.00 19.67 350 GLY A N 1
ATOM 2660 C CA . GLY A 1 348 ? 32.483 4.645 2.287 1.00 19.67 350 GLY A CA 1
ATOM 2661 C C . GLY A 1 348 ? 33.073 3.849 1.122 1.00 20.41 350 GLY A C 1
ATOM 2662 O O . GLY A 1 348 ? 33.458 2.684 1.229 1.00 20.81 350 GLY A O 1
ATOM 2663 N N . THR A 1 349 ? 33.075 4.522 -0.027 1.00 19.68 351 THR A N 1
ATOM 2664 C CA . THR A 1 349 ? 33.471 3.958 -1.301 1.00 19.07 351 THR A CA 1
ATOM 2665 C C . THR A 1 349 ? 33.868 5.111 -2.203 1.00 19.95 351 THR A C 1
ATOM 2666 O O . THR A 1 349 ? 33.277 6.191 -2.098 1.00 20.96 351 THR A O 1
ATOM 2670 N N . ASN A 1 350 ? 34.795 4.858 -3.149 1.00 18.75 352 ASN A N 1
ATOM 2671 C CA . ASN A 1 350 ? 34.977 5.791 -4.250 1.00 20.38 352 ASN A CA 1
ATOM 2672 C C . ASN A 1 350 ? 34.080 5.302 -5.409 1.00 20.52 352 ASN A C 1
ATOM 2673 O O . ASN A 1 350 ? 33.424 4.262 -5.336 1.00 21.21 352 ASN A O 1
ATOM 2678 N N . THR A 1 351 ? 34.080 6.051 -6.506 1.00 21.61 353 THR A N 1
ATOM 2679 C CA . THR A 1 351 ? 33.161 5.743 -7.601 1.00 20.60 353 THR A CA 1
ATOM 2680 C C . THR A 1 351 ? 33.614 4.504 -8.383 1.00 22.00 353 THR A C 1
ATOM 2681 O O . THR A 1 351 ? 32.780 3.652 -8.759 1.00 23.89 353 THR A O 1
ATOM 2685 N N . GLU A 1 352 ? 34.948 4.346 -8.590 1.00 23.52 354 GLU A N 1
ATOM 2686 C CA . GLU A 1 352 ? 35.446 3.167 -9.279 1.00 26.87 354 GLU A CA 1
ATOM 2687 C C . GLU A 1 352 ? 35.030 1.906 -8.527 1.00 23.21 354 GLU A C 1
ATOM 2688 O O . GLU A 1 352 ? 34.594 0.940 -9.141 1.00 24.70 354 GLU A O 1
ATOM 2694 N N . GLN A 1 353 ? 35.231 1.882 -7.200 1.00 23.85 355 GLN A N 1
ATOM 2695 C CA . GLN A 1 353 ? 34.844 0.767 -6.363 1.00 23.93 355 GLN A CA 1
ATOM 2696 C C . GLN A 1 353 ? 33.337 0.510 -6.397 1.00 21.84 355 GLN A C 1
ATOM 2697 O O . GLN A 1 353 ? 32.920 -0.635 -6.469 1.00 24.53 355 GLN A O 1
ATOM 2703 N N . ALA A 1 354 ? 32.528 1.581 -6.350 1.00 21.92 356 ALA A N 1
ATOM 2704 C CA . ALA A 1 354 ? 31.085 1.440 -6.374 1.00 21.97 356 ALA A CA 1
ATOM 2705 C C . ALA A 1 354 ? 30.622 0.816 -7.687 1.00 22.22 356 ALA A C 1
ATOM 2706 O O . ALA A 1 354 ? 29.752 -0.043 -7.655 1.00 23.61 356 ALA A O 1
ATOM 2708 N N . ARG A 1 355 ? 31.199 1.242 -8.814 1.00 21.98 357 ARG A N 1
ATOM 2709 C CA . ARG A 1 355 ? 30.834 0.711 -10.120 1.00 23.57 357 ARG A CA 1
ATOM 2710 C C . ARG A 1 355 ? 31.258 -0.735 -10.247 1.00 22.80 357 ARG A C 1
ATOM 2711 O O . ARG A 1 355 ? 30.518 -1.552 -10.787 1.00 25.49 357 ARG A O 1
ATOM 2719 N N . ALA A 1 356 ? 32.452 -1.079 -9.751 1.00 23.73 358 ALA A N 1
ATOM 2720 C CA . ALA A 1 356 ? 32.884 -2.465 -9.787 1.00 25.41 358 ALA A CA 1
ATOM 2721 C C . ALA A 1 356 ? 31.967 -3.362 -8.954 1.00 25.77 358 ALA A C 1
ATOM 2722 O O . ALA A 1 356 ? 31.604 -4.477 -9.382 1.00 27.66 358 ALA A O 1
ATOM 2724 N N . TYR A 1 357 ? 31.556 -2.873 -7.780 1.00 24.62 359 TYR A N 1
ATOM 2725 C CA . TYR A 1 357 ? 30.615 -3.622 -6.958 1.00 25.57 359 TYR A CA 1
ATOM 2726 C C . TYR A 1 357 ? 29.263 -3.776 -7.676 1.00 25.49 359 TYR A C 1
ATOM 2727 O O . TYR A 1 357 ? 28.720 -4.881 -7.791 1.00 25.53 359 TYR A O 1
ATOM 2736 N N . ASN A 1 358 ? 28.759 -2.672 -8.208 1.00 24.57 360 ASN A N 1
ATOM 2737 C CA . ASN A 1 358 ? 27.474 -2.703 -8.890 1.00 25.50 360 ASN A CA 1
ATOM 2738 C C . ASN A 1 358 ? 27.531 -3.614 -10.120 1.00 27.90 360 ASN A C 1
ATOM 2739 O O . ASN A 1 358 ? 26.519 -4.205 -10.482 1.00 26.91 360 ASN A O 1
ATOM 2744 N N . ASP A 1 359 ? 28.688 -3.691 -10.787 1.00 27.78 361 ASP A N 1
ATOM 2745 C CA . ASP A 1 359 ? 28.855 -4.561 -11.941 1.00 30.49 361 ASP A CA 1
ATOM 2746 C C . ASP A 1 359 ? 28.600 -6.019 -11.562 1.00 29.63 361 ASP A C 1
ATOM 2747 O O . ASP A 1 359 ? 28.028 -6.788 -12.348 1.00 30.39 361 ASP A O 1
ATOM 2752 N N . LEU A 1 360 ? 29.050 -6.404 -10.363 1.00 28.71 362 LEU A N 1
ATOM 2753 C CA . LEU A 1 360 ? 28.802 -7.747 -9.849 1.00 29.78 362 LEU A CA 1
ATOM 2754 C C . LEU A 1 360 ? 27.302 -7.975 -9.644 1.00 28.47 362 LEU A C 1
ATOM 2755 O O . LEU A 1 360 ? 26.791 -9.037 -9.972 1.00 31.43 362 LEU A O 1
ATOM 2760 N N . VAL A 1 361 ? 26.598 -6.964 -9.137 1.00 28.02 363 VAL A N 1
ATOM 2761 C CA . VAL A 1 361 ? 25.163 -7.057 -8.957 1.00 28.19 363 VAL A CA 1
ATOM 2762 C C . VAL A 1 361 ? 24.481 -7.134 -10.320 1.00 28.00 363 VAL A C 1
ATOM 2763 O O . VAL A 1 361 ? 23.631 -7.993 -10.545 1.00 29.92 363 VAL A O 1
ATOM 2767 N N . TYR A 1 362 ? 24.862 -6.229 -11.226 1.00 29.31 364 TYR A N 1
ATOM 2768 C CA . TYR A 1 362 ? 24.215 -6.112 -12.525 1.00 30.73 364 TYR A CA 1
ATOM 2769 C C . TYR A 1 362 ? 24.332 -7.428 -13.286 1.00 31.67 364 TYR A C 1
ATOM 2770 O O . TYR A 1 362 ? 23.409 -7.830 -13.999 1.00 33.92 364 TYR A O 1
ATOM 2779 N N . SER A 1 363 ? 25.491 -8.086 -13.161 1.00 34.06 365 SER A N 1
ATOM 2780 C CA . SER A 1 363 ? 25.744 -9.285 -13.944 1.00 36.97 365 SER A CA 1
ATOM 2781 C C . SER A 1 363 ? 25.139 -10.519 -13.275 1.00 36.74 365 SER A C 1
ATOM 2782 O O . SER A 1 363 ? 25.264 -11.603 -13.818 1.00 43.57 365 SER A O 1
ATOM 2785 N N . GLY A 1 364 ? 24.579 -10.358 -12.071 1.00 36.24 366 GLY A N 1
ATOM 2786 C CA . GLY A 1 364 ? 23.895 -11.425 -11.363 1.00 37.87 366 GLY A CA 1
ATOM 2787 C C . GLY A 1 364 ? 24.830 -12.355 -10.590 1.00 35.49 366 GLY A C 1
ATOM 2788 O O . GLY A 1 364 ? 24.437 -13.443 -10.201 1.00 37.50 366 GLY A O 1
ATOM 2789 N N . ARG A 1 365 ? 26.043 -11.890 -10.290 1.00 36.03 367 ARG A N 1
ATOM 2790 C CA . ARG A 1 365 ? 27.013 -12.680 -9.544 1.00 38.23 367 ARG A CA 1
ATOM 2791 C C . ARG A 1 365 ? 26.800 -12.565 -8.036 1.00 37.45 367 ARG A C 1
ATOM 2792 O O . ARG A 1 365 ? 27.248 -13.435 -7.302 1.00 42.16 367 ARG A O 1
ATOM 2800 N N . ILE A 1 366 ? 26.146 -11.484 -7.598 1.00 37.51 368 ILE A N 1
ATOM 2801 C CA . ILE A 1 366 ? 25.922 -11.166 -6.199 1.00 36.40 368 ILE A CA 1
ATOM 2802 C C . ILE A 1 366 ? 24.414 -11.088 -5.950 1.00 34.52 368 ILE A C 1
ATOM 2803 O O . ILE A 1 366 ? 23.675 -10.493 -6.726 1.00 39.13 368 ILE A O 1
ATOM 2808 N N . ASP A 1 367 ? 23.975 -11.699 -4.847 1.00 33.38 369 ASP A N 1
ATOM 2809 C CA . ASP A 1 367 ? 22.610 -11.627 -4.353 1.00 31.31 369 ASP A CA 1
ATOM 2810 C C . ASP A 1 367 ? 22.481 -10.414 -3.438 1.00 29.45 369 ASP A C 1
ATOM 2811 O O . ASP A 1 367 ? 23.274 -10.222 -2.511 1.00 28.65 369 ASP A O 1
ATOM 2816 N N . PRO A 1 368 ? 21.478 -9.536 -3.645 1.00 27.41 370 PRO A N 1
ATOM 2817 C CA . PRO A 1 368 ? 21.332 -8.362 -2.782 1.00 26.66 370 PRO A CA 1
ATOM 2818 C C . PRO A 1 368 ? 20.831 -8.643 -1.371 1.00 26.93 370 PRO A C 1
ATOM 2819 O O . PRO A 1 368 ? 20.835 -7.759 -0.521 1.00 29.06 370 PRO A O 1
ATOM 2823 N N . CYS A 1 369 ? 20.451 -9.898 -1.131 1.00 27.33 371 CYS A N 1
ATOM 2824 C CA . CYS A 1 369 ? 20.091 -10.378 0.188 1.00 29.25 371 CYS A CA 1
ATOM 2825 C C . CYS A 1 369 ? 18.951 -9.579 0.795 1.00 31.00 371 CYS A C 1
ATOM 2826 O O . CYS A 1 369 ? 19.041 -9.134 1.927 1.00 30.32 371 CYS A O 1
ATOM 2829 N N . LEU A 1 370 ? 17.855 -9.452 0.042 1.00 28.74 372 LEU A N 1
ATOM 2830 C CA . LEU A 1 370 ? 16.674 -8.767 0.525 1.00 28.86 372 LEU A CA 1
ATOM 2831 C C . LEU A 1 370 ? 15.929 -9.681 1.481 1.00 30.20 372 LEU A C 1
ATOM 2832 O O . LEU A 1 370 ? 15.474 -10.759 1.104 1.00 32.51 372 LEU A O 1
ATOM 2837 N N . GLY A 1 371 ? 15.797 -9.246 2.726 1.00 33.69 373 GLY A N 1
ATOM 2838 C CA . GLY A 1 371 ? 15.250 -10.102 3.771 1.00 37.49 373 GLY A CA 1
ATOM 2839 C C . GLY A 1 371 ? 13.796 -9.794 4.126 1.00 38.80 373 GLY A C 1
ATOM 2840 O O . GLY A 1 371 ? 13.063 -10.695 4.524 1.00 43.47 373 GLY A O 1
ATOM 2841 N N . GLU A 1 372 ? 13.396 -8.523 3.998 1.00 38.34 374 GLU A N 1
ATOM 2842 C CA . GLU A 1 372 ? 12.099 -8.039 4.430 1.00 39.44 374 GLU A CA 1
ATOM 2843 C C . GLU A 1 372 ? 11.752 -6.726 3.737 1.00 34.26 374 GLU A C 1
ATOM 2844 O O . GLU A 1 372 ? 12.620 -5.875 3.541 1.00 33.27 374 GLU A O 1
ATOM 2850 N N . VAL A 1 373 ? 10.463 -6.562 3.379 1.00 31.56 375 VAL A N 1
ATOM 2851 C CA . VAL A 1 373 ? 9.986 -5.348 2.726 1.00 30.14 375 VAL A CA 1
ATOM 2852 C C . VAL A 1 373 ? 8.870 -4.740 3.568 1.00 32.31 375 VAL A C 1
ATOM 2853 O O . VAL A 1 373 ? 7.915 -5.435 3.915 1.00 38.49 375 VAL A O 1
ATOM 2857 N N . ARG A 1 374 ? 8.985 -3.446 3.871 1.00 30.37 376 ARG A N 1
ATOM 2858 C CA . ARG A 1 374 ? 7.997 -2.763 4.687 1.00 30.92 376 ARG A CA 1
ATOM 2859 C C . ARG A 1 374 ? 7.438 -1.535 3.958 1.00 27.49 376 ARG A C 1
ATOM 2860 O O . ARG A 1 374 ? 7.934 -1.127 2.905 1.00 28.00 376 ARG A O 1
ATOM 2868 N N . SER A 1 375 ? 6.419 -0.906 4.556 1.00 31.07 377 SER A N 1
ATOM 2869 C CA . SER A 1 375 ? 5.863 0.274 3.924 1.00 30.54 377 SER A CA 1
ATOM 2870 C C . SER A 1 375 ? 6.576 1.533 4.411 1.00 27.86 377 SER A C 1
ATOM 2871 O O . SER A 1 375 ? 7.209 1.575 5.461 1.00 27.97 377 SER A O 1
ATOM 2874 N N . PHE A 1 376 ? 6.573 2.537 3.547 1.00 27.82 378 PHE A N 1
ATOM 2875 C CA . PHE A 1 376 ? 7.062 3.852 3.889 1.00 25.52 378 PHE A CA 1
ATOM 2876 C C . PHE A 1 376 ? 6.514 4.309 5.241 1.00 23.82 378 PHE A C 1
ATOM 2877 O O . PHE A 1 376 ? 7.152 5.082 5.948 1.00 24.88 378 PHE A O 1
ATOM 2885 N N . LEU A 1 377 ? 5.256 3.986 5.530 1.00 25.82 379 LEU A N 1
ATOM 2886 C CA . LEU A 1 377 ? 4.634 4.461 6.748 1.00 28.55 379 LEU A CA 1
ATOM 2887 C C . LEU A 1 377 ? 5.379 3.931 7.976 1.00 31.43 379 LEU A C 1
ATOM 2888 O O . LEU A 1 377 ? 5.249 4.479 9.062 1.00 36.31 379 LEU A O 1
ATOM 2893 N N . ASP A 1 378 ? 6.188 2.888 7.814 1.00 28.74 380 ASP A N 1
ATOM 2894 C CA . ASP A 1 378 ? 6.699 2.177 8.969 1.00 31.69 380 ASP A CA 1
ATOM 2895 C C . ASP A 1 378 ? 8.205 2.397 9.166 1.00 30.25 380 ASP A C 1
ATOM 2896 O O . ASP A 1 378 ? 8.846 1.583 9.822 1.00 32.71 380 ASP A O 1
ATOM 2901 N N . VAL A 1 379 ? 8.788 3.465 8.606 1.00 29.16 381 VAL A N 1
ATOM 2902 C CA . VAL A 1 379 ? 10.215 3.732 8.802 1.00 28.43 381 VAL A CA 1
ATOM 2903 C C . VAL A 1 379 ? 10.590 3.754 10.289 1.00 30.64 381 VAL A C 1
ATOM 2904 O O . VAL A 1 379 ? 11.632 3.216 10.676 1.00 28.09 381 VAL A O 1
ATOM 2908 N N . GLY A 1 380 ? 9.783 4.424 11.112 1.00 30.31 382 GLY A N 1
ATOM 2909 C CA . GLY A 1 380 ? 10.115 4.557 12.516 1.00 30.16 382 GLY A CA 1
ATOM 2910 C C . GLY A 1 380 ? 10.091 3.198 13.203 1.00 29.45 382 GLY A C 1
ATOM 2911 O O . GLY A 1 380 ? 11.017 2.838 13.924 1.00 29.11 382 GLY A O 1
ATOM 2912 N N . LYS A 1 381 ? 8.993 2.458 13.025 1.00 29.98 383 LYS A N 1
ATOM 2913 C CA . LYS A 1 381 ? 8.852 1.141 13.627 1.00 31.09 383 LYS A CA 1
ATOM 2914 C C . LYS A 1 381 ? 9.935 0.178 13.123 1.00 28.59 383 LYS A C 1
ATOM 2915 O O . LYS A 1 381 ? 10.452 -0.631 13.904 1.00 31.59 383 LYS A O 1
ATOM 2921 N N . ALA A 1 382 ? 10.283 0.259 11.827 1.00 27.44 384 ALA A N 1
ATOM 2922 C CA . ALA A 1 382 ? 11.253 -0.659 11.267 1.00 28.30 384 ALA A CA 1
ATOM 2923 C C . ALA A 1 382 ? 12.635 -0.416 11.895 1.00 27.06 384 ALA A C 1
ATOM 2924 O O . ALA A 1 382 ? 13.358 -1.369 12.194 1.00 27.66 384 ALA A O 1
ATOM 2926 N N . HIS A 1 383 ? 13.000 0.856 12.115 1.00 26.11 385 HIS A N 1
ATOM 2927 C CA . HIS A 1 383 ? 14.275 1.131 12.756 1.00 27.05 385 HIS A CA 1
ATOM 2928 C C . HIS A 1 383 ? 14.211 0.837 14.256 1.00 29.47 385 HIS A C 1
ATOM 2929 O O . HIS A 1 383 ? 15.236 0.495 14.850 1.00 29.08 385 HIS A O 1
ATOM 2936 N N . GLN A 1 384 ? 13.040 1.003 14.876 1.00 28.52 386 GLN A N 1
ATOM 2937 C CA . GLN A 1 384 ? 12.832 0.582 16.251 1.00 29.47 386 GLN A CA 1
ATOM 2938 C C . GLN A 1 384 ? 13.092 -0.919 16.358 1.00 30.45 386 GLN A C 1
ATOM 2939 O O . GLN A 1 384 ? 13.799 -1.387 17.256 1.00 36.58 386 GLN A O 1
ATOM 2945 N N . ASP A 1 385 ? 12.509 -1.683 15.432 1.00 32.16 387 ASP A N 1
ATOM 2946 C CA . ASP A 1 385 ? 12.743 -3.120 15.390 1.00 34.87 387 ASP A CA 1
ATOM 2947 C C . ASP A 1 385 ? 14.226 -3.419 15.160 1.00 34.44 387 ASP A C 1
ATOM 2948 O O . ASP A 1 385 ? 14.789 -4.335 15.776 1.00 38.33 387 ASP A O 1
ATOM 2953 N N . MET A 1 386 ? 14.873 -2.655 14.274 1.00 33.39 388 MET A N 1
ATOM 2954 C CA . MET A 1 386 ? 16.293 -2.875 14.044 1.00 36.49 388 MET A CA 1
ATOM 2955 C C . MET A 1 386 ? 17.054 -2.680 15.360 1.00 35.60 388 MET A C 1
ATOM 2956 O O . MET A 1 386 ? 17.844 -3.546 15.746 1.00 40.24 388 MET A O 1
ATOM 2961 N N . MET A 1 387 ? 16.818 -1.547 16.039 1.00 34.87 389 MET A N 1
ATOM 2962 C CA . MET A 1 387 ? 17.502 -1.198 17.289 1.00 38.53 389 MET A CA 1
ATOM 2963 C C . MET A 1 387 ? 17.309 -2.272 18.360 1.00 40.06 389 MET A C 1
ATOM 2964 O O . MET A 1 387 ? 18.205 -2.552 19.155 1.00 43.42 389 MET A O 1
ATOM 2969 N N . GLU A 1 388 ? 16.125 -2.882 18.388 1.00 41.87 390 GLU A N 1
ATOM 2970 C CA . GLU A 1 388 ? 15.874 -4.030 19.247 1.00 44.99 390 GLU A CA 1
ATOM 2971 C C . GLU A 1 388 ? 16.405 -5.270 18.515 1.00 51.31 390 GLU A C 1
ATOM 2972 O O . GLU A 1 388 ? 17.159 -5.169 17.557 1.00 56.18 390 GLU A O 1
ATOM 2978 N N . GLY A 1 389 ? 16.035 -6.473 18.945 1.00 59.49 391 GLY A N 1
ATOM 2979 C CA . GLY A 1 389 ? 16.621 -7.655 18.333 1.00 61.52 391 GLY A CA 1
ATOM 2980 C C . GLY A 1 389 ? 16.093 -7.966 16.927 1.00 58.97 391 GLY A C 1
ATOM 2981 O O . GLY A 1 389 ? 16.579 -8.893 16.294 1.00 61.85 391 GLY A O 1
ATOM 2982 N N . LYS A 1 390 ? 15.106 -7.231 16.405 1.00 58.70 392 LYS A N 1
ATOM 2983 C CA . LYS A 1 390 ? 14.258 -7.825 15.384 1.00 58.06 392 LYS A CA 1
ATOM 2984 C C . LYS A 1 390 ? 14.816 -7.496 13.998 1.00 63.54 392 LYS A C 1
ATOM 2985 O O . LYS A 1 390 ? 15.931 -6.989 13.864 1.00 72.02 392 LYS A O 1
ATOM 2991 N N . LEU A 1 391 ? 14.042 -7.846 12.975 1.00 60.25 393 LEU A N 1
ATOM 2992 C CA . LEU A 1 391 ? 14.423 -7.696 11.577 1.00 56.73 393 LEU A CA 1
ATOM 2993 C C . LEU A 1 391 ? 15.150 -8.969 11.158 1.00 56.14 393 LEU A C 1
ATOM 2994 O O . LEU A 1 391 ? 15.807 -9.623 11.966 1.00 55.81 393 LEU A O 1
ATOM 2999 N N . ALA A 1 392 ? 15.023 -9.283 9.862 1.00 56.95 394 ALA A N 1
ATOM 3000 C CA . ALA A 1 392 ? 15.444 -10.562 9.322 1.00 56.86 394 ALA A CA 1
ATOM 3001 C C . ALA A 1 392 ? 16.920 -10.509 8.949 1.00 57.49 394 ALA A C 1
ATOM 3002 O O . ALA A 1 392 ? 17.573 -9.461 9.036 1.00 53.03 394 ALA A O 1
ATOM 3004 N N . HIS A 1 393 ? 17.420 -11.646 8.473 1.00 52.84 395 HIS A N 1
ATOM 3005 C CA . HIS A 1 393 ? 18.811 -11.733 8.055 1.00 56.66 395 HIS A CA 1
ATOM 3006 C C . HIS A 1 393 ? 19.043 -10.796 6.866 1.00 51.21 395 HIS A C 1
ATOM 3007 O O . HIS A 1 393 ? 18.148 -10.570 6.076 1.00 47.39 395 HIS A O 1
ATOM 3014 N N . GLY A 1 394 ? 20.254 -10.235 6.738 1.00 48.34 396 GLY A N 1
ATOM 3015 C CA . GLY A 1 394 ? 20.590 -9.433 5.565 1.00 47.05 396 GLY A CA 1
ATOM 3016 C C . GLY A 1 394 ? 19.938 -8.047 5.600 1.00 43.08 396 GLY A C 1
ATOM 3017 O O . GLY A 1 394 ? 20.122 -7.319 6.574 1.00 41.21 396 GLY A O 1
ATOM 3018 N N . ASN A 1 395 ? 19.165 -7.700 4.556 1.00 38.91 397 ASN A N 1
ATOM 3019 C CA . ASN A 1 395 ? 18.809 -6.311 4.294 1.00 33.95 397 ASN A CA 1
ATOM 3020 C C . ASN A 1 395 ? 17.293 -6.081 4.293 1.00 32.49 397 ASN A C 1
ATOM 3021 O O . ASN A 1 395 ? 16.531 -6.844 3.729 1.00 37.16 397 ASN A O 1
ATOM 3026 N N . THR A 1 396 ? 16.871 -4.960 4.866 1.00 30.31 398 THR A N 1
ATOM 3027 C CA . THR A 1 396 ? 15.472 -4.575 4.914 1.00 30.23 398 THR A CA 1
ATOM 3028 C C . THR A 1 396 ? 15.297 -3.348 4.023 1.00 27.50 398 THR A C 1
ATOM 3029 O O . THR A 1 396 ? 16.132 -2.436 4.031 1.00 27.15 398 THR A O 1
ATOM 3033 N N . CYS A 1 397 ? 14.143 -3.280 3.350 1.00 26.13 399 CYS A N 1
ATOM 3034 C CA . CYS A 1 397 ? 13.804 -2.145 2.498 1.00 24.41 399 CYS A CA 1
ATOM 3035 C C . CYS A 1 397 ? 12.386 -1.663 2.757 1.00 24.91 399 CYS A C 1
ATOM 3036 O O . CYS A 1 397 ? 11.587 -2.397 3.328 1.00 27.21 399 CYS A O 1
ATOM 3039 N N . ILE A 1 398 ? 12.107 -0.434 2.291 1.00 23.59 400 ILE A N 1
ATOM 3040 C CA . ILE A 1 398 ? 10.756 0.086 2.263 1.00 25.31 400 ILE A CA 1
ATOM 3041 C C . ILE A 1 398 ? 10.403 0.442 0.829 1.00 24.21 400 ILE A C 1
ATOM 3042 O O . ILE A 1 398 ? 11.243 0.860 0.052 1.00 25.08 400 ILE A O 1
ATOM 3047 N N . LEU A 1 399 ? 9.109 0.305 0.514 1.00 23.12 401 LEU A N 1
ATOM 3048 C CA . LEU A 1 399 ? 8.597 0.876 -0.711 1.00 23.93 401 LEU A CA 1
ATOM 3049 C C . LEU A 1 399 ? 8.315 2.356 -0.483 1.00 23.12 401 LEU A C 1
ATOM 3050 O O . LEU A 1 399 ? 7.829 2.750 0.568 1.00 26.17 401 LEU A O 1
ATOM 3055 N N . VAL A 1 400 ? 8.574 3.153 -1.526 1.00 22.46 402 VAL A N 1
ATOM 3056 C CA . VAL A 1 400 ? 8.290 4.572 -1.503 1.00 22.77 402 VAL A CA 1
ATOM 3057 C C . VAL A 1 400 ? 7.396 4.864 -2.716 1.00 23.04 402 VAL A C 1
ATOM 3058 O O . VAL A 1 400 ? 6.175 4.830 -2.583 1.00 24.13 402 VAL A O 1
ATOM 3062 N N . GLY A 1 401 ? 7.980 5.102 -3.897 1.00 21.88 403 GLY A N 1
ATOM 3063 C CA . GLY A 1 401 ? 7.205 5.356 -5.116 1.00 22.98 403 GLY A CA 1
ATOM 3064 C C . GLY A 1 401 ? 6.599 4.094 -5.731 1.00 25.14 403 GLY A C 1
ATOM 3065 O O . GLY A 1 401 ? 5.624 4.179 -6.511 1.00 26.61 403 GLY A O 1
ATOM 3066 N N . ALA A 1 402 ? 7.187 2.922 -5.467 1.00 24.07 404 ALA A N 1
ATOM 3067 C CA . ALA A 1 402 ? 6.647 1.672 -6.008 1.00 25.99 404 ALA A CA 1
ATOM 3068 C C . ALA A 1 402 ? 5.256 1.434 -5.423 1.00 29.51 404 ALA A C 1
ATOM 3069 O O . ALA A 1 402 ? 5.056 1.528 -4.212 1.00 30.81 404 ALA A O 1
ATOM 3071 N N . ALA A 1 403 ? 4.309 1.072 -6.303 1.00 31.98 405 ALA A N 1
ATOM 3072 C CA . ALA A 1 403 ? 2.916 0.931 -5.934 1.00 36.12 405 ALA A CA 1
ATOM 3073 C C . ALA A 1 403 ? 2.667 -0.375 -5.189 1.00 38.03 405 ALA A C 1
ATOM 3074 O O . ALA A 1 403 ? 1.629 -0.537 -4.543 1.00 45.74 405 ALA A O 1
ATOM 3076 N N . ALA A 1 404 ? 3.537 -1.351 -5.419 1.00 35.16 406 ALA A N 1
ATOM 3077 C CA . ALA A 1 404 ? 3.382 -2.670 -4.833 1.00 36.02 406 ALA A CA 1
ATOM 3078 C C . ALA A 1 404 ? 4.736 -3.355 -4.840 1.00 34.36 406 ALA A C 1
ATOM 3079 O O . ALA A 1 404 ? 5.691 -2.860 -5.450 1.00 31.10 406 ALA A O 1
ATOM 3081 N N . LYS A 1 405 ? 4.797 -4.510 -4.175 1.00 38.00 407 LYS A N 1
ATOM 3082 C CA . LYS A 1 405 ? 5.994 -5.329 -4.202 1.00 34.19 407 LYS A CA 1
ATOM 3083 C C . LYS A 1 405 ? 6.195 -5.936 -5.597 1.00 34.81 407 LYS A C 1
ATOM 3084 O O . LYS A 1 405 ? 5.260 -6.076 -6.389 1.00 36.82 407 LYS A O 1
ATOM 3090 N N . SER A 1 406 ? 7.458 -6.290 -5.851 1.00 33.04 408 SER A N 1
ATOM 3091 C CA . SER A 1 406 ? 7.931 -7.094 -6.966 1.00 35.26 408 SER A CA 1
ATOM 3092 C C . SER A 1 406 ? 7.822 -6.407 -8.326 1.00 32.94 408 SER A C 1
ATOM 3093 O O . SER A 1 406 ? 7.942 -7.080 -9.335 1.00 38.30 408 SER A O 1
ATOM 3096 N N . LEU A 1 407 ? 7.761 -5.075 -8.352 1.00 32.52 409 LEU A N 1
ATOM 3097 C CA . LEU A 1 407 ? 7.833 -4.309 -9.590 1.00 30.15 409 LEU A CA 1
ATOM 3098 C C . LEU A 1 407 ? 9.263 -3.893 -9.904 1.00 29.71 409 LEU A C 1
ATOM 3099 O O . LEU A 1 407 ? 10.171 -4.058 -9.110 1.00 29.40 409 LEU A O 1
ATOM 3104 N N . GLY A 1 408 ? 9.469 -3.334 -11.099 1.00 31.45 410 GLY A N 1
ATOM 3105 C CA . GLY A 1 408 ? 10.728 -2.701 -11.460 1.00 32.93 410 GLY A CA 1
ATOM 3106 C C . GLY A 1 408 ? 11.703 -3.560 -12.274 1.00 30.16 410 GLY A C 1
ATOM 3107 O O . GLY A 1 408 ? 12.721 -3.035 -12.701 1.00 29.27 410 GLY A O 1
ATOM 3108 N N . LYS A 1 409 ? 11.450 -4.858 -12.491 1.00 33.04 411 LYS A N 1
ATOM 3109 C CA . LYS A 1 409 ? 12.319 -5.624 -13.374 1.00 33.12 411 LYS A CA 1
ATOM 3110 C C . LYS A 1 409 ? 12.085 -5.178 -14.824 1.00 33.95 411 LYS A C 1
ATOM 3111 O O . LYS A 1 409 ? 10.957 -4.874 -15.224 1.00 40.14 411 LYS A O 1
ATOM 3117 N N . GLN A 1 410 ? 13.153 -5.155 -15.621 1.00 34.59 412 GLN A N 1
ATOM 3118 C CA . GLN A 1 410 ? 13.064 -4.734 -17.012 1.00 40.74 412 GLN A CA 1
ATOM 3119 C C . GLN A 1 410 ? 13.287 -5.953 -17.918 1.00 49.79 412 GLN A C 1
ATOM 3120 O O . GLN A 1 410 ? 14.271 -6.677 -17.572 1.00 52.60 412 GLN A O 1
ATOM 3126 N N . ASP B 1 1 ? 95.242 -22.576 15.849 1.00 42.88 3 ASP B N 1
ATOM 3127 C CA . ASP B 1 1 ? 94.914 -21.999 17.168 1.00 42.34 3 ASP B CA 1
ATOM 3128 C C . ASP B 1 1 ? 94.250 -20.644 16.972 1.00 33.97 3 ASP B C 1
ATOM 3129 O O . ASP B 1 1 ? 94.414 -19.958 15.952 1.00 37.79 3 ASP B O 1
ATOM 3134 N N . SER B 1 2 ? 93.573 -20.215 18.013 1.00 25.63 4 SER B N 1
ATOM 3135 C CA . SER B 1 2 ? 92.938 -18.915 17.993 1.00 24.24 4 SER B CA 1
ATOM 3136 C C . SER B 1 2 ? 94.013 -17.833 17.897 1.00 22.88 4 SER B C 1
ATOM 3137 O O . SER B 1 2 ? 95.204 -18.029 18.198 1.00 24.84 4 SER B O 1
ATOM 3140 N N . VAL B 1 3 ? 93.556 -16.669 17.507 1.00 21.23 5 VAL B N 1
ATOM 3141 C CA . VAL B 1 3 ? 94.370 -15.485 17.433 1.00 20.70 5 VAL B CA 1
ATOM 3142 C C . VAL B 1 3 ? 93.804 -14.420 18.344 1.00 19.39 5 VAL B C 1
ATOM 3143 O O . VAL B 1 3 ? 92.614 -14.430 18.671 1.00 19.71 5 VAL B O 1
ATOM 3147 N N . PRO B 1 4 ? 94.652 -13.465 18.813 1.00 19.21 6 PRO B N 1
ATOM 3148 C CA . PRO B 1 4 ? 94.150 -12.390 19.647 1.00 20.94 6 PRO B CA 1
ATOM 3149 C C . PRO B 1 4 ? 93.121 -11.518 18.949 1.00 20.65 6 PRO B C 1
ATOM 3150 O O . PRO B 1 4 ? 93.151 -11.342 17.726 1.00 19.75 6 PRO B O 1
ATOM 3154 N N . ILE B 1 5 ? 92.330 -10.884 19.785 1.00 21.09 7 ILE B N 1
ATOM 3155 C CA . ILE B 1 5 ? 91.461 -9.831 19.343 1.00 19.30 7 ILE B CA 1
ATOM 3156 C C . ILE B 1 5 ? 92.294 -8.713 18.738 1.00 20.99 7 ILE B C 1
ATOM 3157 O O . ILE B 1 5 ? 93.414 -8.448 19.167 1.00 23.77 7 ILE B O 1
ATOM 3162 N N . GLY B 1 6 ? 91.798 -8.085 17.685 1.00 21.91 8 GLY B N 1
ATOM 3163 C CA . GLY B 1 6 ? 92.541 -7.056 16.962 1.00 21.43 8 GLY B CA 1
ATOM 3164 C C . GLY B 1 6 ? 93.566 -7.592 15.960 1.00 21.93 8 GLY B C 1
ATOM 3165 O O . GLY B 1 6 ? 94.329 -6.833 15.370 1.00 24.36 8 GLY B O 1
ATOM 3166 N N . SER B 1 7 ? 93.521 -8.894 15.711 1.00 21.59 9 SER B N 1
ATOM 3167 C CA . SER B 1 7 ? 94.358 -9.538 14.729 1.00 21.38 9 SER B CA 1
ATOM 3168 C C . SER B 1 7 ? 93.529 -10.595 13.996 1.00 21.56 9 SER B C 1
ATOM 3169 O O . SER B 1 7 ? 92.524 -11.070 14.514 1.00 20.70 9 SER B O 1
ATOM 3172 N N . LEU B 1 8 ? 94.027 -10.970 12.827 1.00 21.52 10 LEU B N 1
ATOM 3173 C CA . LEU B 1 8 ? 93.469 -12.065 12.073 1.00 21.19 10 LEU B CA 1
ATOM 3174 C C . LEU B 1 8 ? 94.597 -12.851 11.431 1.00 21.80 10 LEU B C 1
ATOM 3175 O O . LEU B 1 8 ? 95.675 -12.296 11.127 1.00 22.63 10 LEU B O 1
ATOM 3180 N N . PRO B 1 9 ? 94.327 -14.147 11.114 1.00 21.15 11 PRO B N 1
ATOM 3181 C CA . PRO B 1 9 ? 95.209 -14.914 10.244 1.00 21.76 11 PRO B CA 1
ATOM 3182 C C . PRO B 1 9 ? 95.211 -14.293 8.848 1.00 20.74 11 PRO B C 1
ATOM 3183 O O . PRO B 1 9 ? 94.348 -13.459 8.529 1.00 21.29 11 PRO B O 1
ATOM 3187 N N . PRO B 1 10 ? 96.078 -14.781 7.943 1.00 22.29 12 PRO B N 1
ATOM 3188 C CA . PRO B 1 10 ? 95.997 -14.408 6.545 1.00 22.90 12 PRO B CA 1
ATOM 3189 C C . PRO B 1 10 ? 94.597 -14.642 6.015 1.00 21.52 12 PRO B C 1
ATOM 3190 O O . PRO B 1 10 ? 93.927 -15.575 6.434 1.00 21.45 12 PRO B O 1
ATOM 3194 N N . VAL B 1 11 ? 94.216 -13.786 5.063 1.00 22.27 13 VAL B N 1
ATOM 3195 C CA . VAL B 1 11 ? 92.879 -13.867 4.490 1.00 21.74 13 VAL B CA 1
ATOM 3196 C C . VAL B 1 11 ? 92.612 -15.289 3.994 1.00 21.67 13 VAL B C 1
ATOM 3197 O O . VAL B 1 11 ? 93.377 -15.841 3.203 1.00 23.75 13 VAL B O 1
ATOM 3201 N N . GLY B 1 12 ? 91.451 -15.828 4.402 1.00 21.05 14 GLY B N 1
ATOM 3202 C CA . GLY B 1 12 ? 91.067 -17.163 4.010 1.00 21.96 14 GLY B CA 1
ATOM 3203 C C . GLY B 1 12 ? 91.567 -18.294 4.889 1.00 22.38 14 GLY B C 1
ATOM 3204 O O . GLY B 1 12 ? 91.188 -19.434 4.632 1.00 24.81 14 GLY B O 1
ATOM 3205 N N . GLU B 1 13 ? 92.422 -17.991 5.901 1.00 21.85 15 GLU B N 1
ATOM 3206 C CA . GLU B 1 13 ? 92.879 -19.005 6.830 1.00 22.43 15 GLU B CA 1
ATOM 3207 C C . GLU B 1 13 ? 92.015 -18.850 8.071 1.00 20.99 15 GLU B C 1
ATOM 3208 O O . GLU B 1 13 ? 91.999 -17.784 8.699 1.00 24.41 15 GLU B O 1
ATOM 3214 N N . VAL B 1 14 ? 91.271 -19.883 8.390 1.00 22.20 16 VAL B N 1
ATOM 3215 C CA . VAL B 1 14 ? 90.312 -19.829 9.477 1.00 22.26 16 VAL B CA 1
ATOM 3216 C C . VAL B 1 14 ? 90.834 -20.686 10.622 1.00 21.27 16 VAL B C 1
ATOM 3217 O O . VAL B 1 14 ? 91.096 -21.861 10.465 1.00 22.72 16 VAL B O 1
ATOM 3221 N N . PRO B 1 15 ? 90.939 -20.122 11.840 1.00 21.63 17 PRO B N 1
ATOM 3222 C CA . PRO B 1 15 ? 91.343 -20.916 12.988 1.00 21.75 17 PRO B CA 1
ATOM 3223 C C . PRO B 1 15 ? 90.267 -21.893 13.413 1.00 21.57 17 PRO B C 1
ATOM 3224 O O . PRO B 1 15 ? 89.095 -21.755 13.055 1.00 23.00 17 PRO B O 1
ATOM 3228 N N . ASN B 1 16 ? 90.654 -22.856 14.243 1.00 23.27 18 ASN B N 1
ATOM 3229 C CA . ASN B 1 16 ? 89.693 -23.805 14.783 1.00 22.72 18 ASN B CA 1
ATOM 3230 C C . ASN B 1 16 ? 88.793 -23.144 15.808 1.00 19.25 18 ASN B C 1
ATOM 3231 O O . ASN B 1 16 ? 87.664 -23.561 16.001 1.00 20.02 18 ASN B O 1
ATOM 3236 N N . ARG B 1 17 ? 89.351 -22.191 16.575 1.00 19.42 19 ARG B N 1
ATOM 3237 C CA . ARG B 1 17 ? 88.674 -21.605 17.721 1.00 19.15 19 ARG B CA 1
ATOM 3238 C C . ARG B 1 17 ? 88.730 -20.075 17.620 1.00 17.87 19 ARG B C 1
ATOM 3239 O O . ARG B 1 17 ? 89.569 -19.485 16.927 1.00 19.63 19 ARG B O 1
ATOM 3247 N N . MET B 1 18 ? 87.764 -19.451 18.307 1.00 17.15 20 MET B N 1
ATOM 3248 C CA . MET B 1 18 ? 87.673 -18.010 18.345 1.00 18.05 20 MET B CA 1
ATOM 3249 C C . MET B 1 18 ? 87.203 -17.538 19.709 1.00 16.83 20 MET B C 1
ATOM 3250 O O . MET B 1 18 ? 86.505 -18.247 20.435 1.00 18.46 20 MET B O 1
ATOM 3255 N N . PHE B 1 19 ? 87.543 -16.280 19.977 1.00 16.52 21 PHE B N 1
ATOM 3256 C CA . PHE B 1 19 ? 86.971 -15.577 21.111 1.00 16.32 21 PHE B CA 1
ATOM 3257 C C . PHE B 1 19 ? 85.611 -14.986 20.733 1.00 16.09 21 PHE B C 1
ATOM 3258 O O . PHE B 1 19 ? 85.414 -14.542 19.606 1.00 17.00 21 PHE B O 1
ATOM 3266 N N . ALA B 1 20 ? 84.704 -14.947 21.708 1.00 16.49 22 ALA B N 1
ATOM 3267 C CA . ALA B 1 20 ? 83.393 -14.332 21.556 1.00 16.74 22 ALA B CA 1
ATOM 3268 C C . ALA B 1 20 ? 82.895 -13.833 22.901 1.00 17.13 22 ALA B C 1
ATOM 3269 O O . ALA B 1 20 ? 83.327 -14.313 23.956 1.00 18.47 22 ALA B O 1
ATOM 3271 N N . GLN B 1 21 ? 82.087 -12.784 22.877 1.00 17.13 23 GLN B N 1
ATOM 3272 C CA . GLN B 1 21 ? 81.327 -12.353 24.036 1.00 16.96 23 GLN B CA 1
ATOM 3273 C C . GLN B 1 21 ? 80.025 -13.129 24.033 1.00 17.70 23 GLN B C 1
ATOM 3274 O O . GLN B 1 21 ? 79.218 -12.949 23.132 1.00 20.05 23 GLN B O 1
ATOM 3280 N N . VAL B 1 22 ? 79.863 -13.995 25.019 1.00 17.71 24 VAL B N 1
ATOM 3281 C CA . VAL B 1 22 ? 78.904 -15.067 25.078 1.00 16.96 24 VAL B CA 1
ATOM 3282 C C . VAL B 1 22 ? 77.950 -14.883 26.234 1.00 17.66 24 VAL B C 1
ATOM 3283 O O . VAL B 1 22 ? 78.345 -14.538 27.350 1.00 18.66 24 VAL B O 1
ATOM 3287 N N . VAL B 1 23 ? 76.667 -15.179 26.001 1.00 17.48 25 VAL B N 1
ATOM 3288 C CA . VAL B 1 23 ? 75.697 -15.386 27.052 1.00 17.47 25 VAL B CA 1
ATOM 3289 C C . VAL B 1 23 ? 75.392 -16.875 27.179 1.00 16.37 25 VAL B C 1
ATOM 3290 O O . VAL B 1 23 ? 75.368 -17.597 26.169 1.00 17.73 25 VAL B O 1
ATOM 3294 N N . ARG B 1 24 ? 75.128 -17.312 28.416 1.00 17.80 26 ARG B N 1
ATOM 3295 C CA . ARG B 1 24 ? 74.596 -18.633 28.705 1.00 18.00 26 ARG B CA 1
ATOM 3296 C C . ARG B 1 24 ? 73.357 -18.510 29.584 1.00 17.62 26 ARG B C 1
ATOM 3297 O O . ARG B 1 24 ? 73.237 -17.579 30.349 1.00 18.31 26 ARG B O 1
ATOM 3305 N N . SER B 1 25 ? 72.467 -19.501 29.526 1.00 19.28 27 SER B N 1
ATOM 3306 C CA . SER B 1 25 ? 71.240 -19.464 30.301 1.00 18.18 27 SER B CA 1
ATOM 3307 C C . SER B 1 25 ? 71.479 -19.363 31.807 1.00 20.09 27 SER B C 1
ATOM 3308 O O . SER B 1 25 ? 70.679 -18.758 32.522 1.00 22.44 27 SER B O 1
ATOM 3311 N N . ASN B 1 26 ? 72.564 -19.985 32.257 1.00 21.18 28 ASN B N 1
ATOM 3312 C CA . ASN B 1 26 ? 72.846 -19.989 33.683 1.00 22.17 28 ASN B CA 1
ATOM 3313 C C . ASN B 1 26 ? 73.364 -18.653 34.224 1.00 20.49 28 ASN B C 1
ATOM 3314 O O . ASN B 1 26 ? 73.526 -18.551 35.448 1.00 22.04 28 ASN B O 1
ATOM 3319 N N . ARG B 1 27 ? 73.567 -17.650 33.374 1.00 19.43 29 ARG B N 1
ATOM 3320 C CA . ARG B 1 27 ? 74.003 -16.342 33.816 1.00 18.20 29 ARG B CA 1
ATOM 3321 C C . ARG B 1 27 ? 73.204 -15.210 33.220 1.00 19.24 29 ARG B C 1
ATOM 3322 O O . ARG B 1 27 ? 73.638 -14.081 33.237 1.00 19.85 29 ARG B O 1
ATOM 3330 N N . LEU B 1 28 ? 71.956 -15.506 32.801 1.00 20.47 30 LEU B N 1
ATOM 3331 C CA . LEU B 1 28 ? 71.100 -14.419 32.350 1.00 19.98 30 LEU B CA 1
ATOM 3332 C C . LEU B 1 28 ? 70.918 -13.371 33.448 1.00 19.15 30 LEU B C 1
ATOM 3333 O O . LEU B 1 28 ? 70.847 -13.714 34.635 1.00 22.58 30 LEU B O 1
ATOM 3338 N N . GLY B 1 29 ? 70.823 -12.107 33.023 1.00 20.14 31 GLY B N 1
ATOM 3339 C CA . GLY B 1 29 ? 70.620 -11.012 33.949 1.00 21.01 31 GLY B CA 1
ATOM 3340 C C . GLY B 1 29 ? 71.107 -9.718 33.308 1.00 22.66 31 GLY B C 1
ATOM 3341 O O . GLY B 1 29 ? 71.089 -9.575 32.078 1.00 22.62 31 GLY B O 1
ATOM 3342 N N . ASP B 1 30 ? 71.612 -8.804 34.146 1.00 23.63 32 ASP B N 1
ATOM 3343 C CA . ASP B 1 30 ? 72.180 -7.579 33.599 1.00 23.86 32 ASP B CA 1
ATOM 3344 C C . ASP B 1 30 ? 73.318 -7.911 32.638 1.00 21.26 32 ASP B C 1
ATOM 3345 O O . ASP B 1 30 ? 74.093 -8.860 32.867 1.00 22.63 32 ASP B O 1
ATOM 3350 N N . PRO B 1 31 ? 73.528 -7.110 31.583 1.00 22.80 33 PRO B N 1
ATOM 3351 C CA . PRO B 1 31 ? 74.600 -7.359 30.627 1.00 22.40 33 PRO B CA 1
ATOM 3352 C C . PRO B 1 31 ? 75.991 -7.495 31.245 1.00 23.15 33 PRO B C 1
ATOM 3353 O O . PRO B 1 31 ? 76.761 -8.338 30.822 1.00 22.29 33 PRO B O 1
ATOM 3357 N N . ILE B 1 32 ? 76.274 -6.695 32.290 1.00 22.88 34 ILE B N 1
ATOM 3358 C CA . ILE B 1 32 ? 77.591 -6.772 32.893 1.00 24.89 34 ILE B CA 1
ATOM 3359 C C . ILE B 1 32 ? 77.853 -8.175 33.443 1.00 24.48 34 ILE B C 1
ATOM 3360 O O . ILE B 1 32 ? 79.007 -8.604 33.517 1.00 26.84 34 ILE B O 1
ATOM 3365 N N . ASP B 1 33 ? 76.804 -8.875 33.855 1.00 22.42 35 ASP B N 1
ATOM 3366 C CA . ASP B 1 33 ? 76.915 -10.209 34.428 1.00 22.05 35 ASP B CA 1
ATOM 3367 C C . ASP B 1 33 ? 76.706 -11.334 33.402 1.00 22.65 35 ASP B C 1
ATOM 3368 O O . ASP B 1 33 ? 77.247 -12.429 33.535 1.00 23.99 35 ASP B O 1
ATOM 3373 N N . ALA B 1 34 ? 75.882 -11.068 32.385 1.00 19.93 36 ALA B N 1
ATOM 3374 C CA . ALA B 1 34 ? 75.491 -12.127 31.472 1.00 19.07 36 ALA B CA 1
ATOM 3375 C C . ALA B 1 34 ? 76.542 -12.409 30.400 1.00 17.85 36 ALA B C 1
ATOM 3376 O O . ALA B 1 34 ? 76.610 -13.529 29.874 1.00 18.98 36 ALA B O 1
ATOM 3378 N N . PHE B 1 35 ? 77.240 -11.345 29.960 1.00 18.45 37 PHE B N 1
ATOM 3379 C CA . PHE B 1 35 ? 78.301 -11.462 28.966 1.00 19.09 37 PHE B CA 1
ATOM 3380 C C . PHE B 1 35 ? 79.609 -11.891 29.634 1.00 19.74 37 PHE B C 1
ATOM 3381 O O . PHE B 1 35 ? 80.029 -11.245 30.589 1.00 22.21 37 PHE B O 1
ATOM 3389 N N . GLN B 1 36 ? 80.226 -12.920 29.064 1.00 18.01 38 GLN B N 1
ATOM 3390 C CA . GLN B 1 36 ? 81.584 -13.277 29.415 1.00 18.01 38 GLN B CA 1
ATOM 3391 C C . GLN B 1 36 ? 82.334 -13.687 28.157 1.00 18.53 38 GLN B C 1
ATOM 3392 O O . GLN B 1 36 ? 81.770 -14.231 27.210 1.00 18.45 38 GLN B O 1
ATOM 3398 N N . ILE B 1 37 ? 83.617 -13.410 28.094 1.00 18.53 39 ILE B N 1
ATOM 3399 C CA . ILE B 1 37 ? 84.453 -13.905 27.027 1.00 17.65 39 ILE B CA 1
ATOM 3400 C C . ILE B 1 37 ? 84.680 -15.406 27.187 1.00 18.60 39 ILE B C 1
ATOM 3401 O O . ILE B 1 37 ? 85.113 -15.870 28.270 1.00 21.24 39 ILE B O 1
ATOM 3406 N N . GLU B 1 38 ? 84.477 -16.126 26.073 1.00 18.31 40 GLU B N 1
ATOM 3407 C CA . GLU B 1 38 ? 84.807 -17.545 25.988 1.00 18.63 40 GLU B CA 1
ATOM 3408 C C . GLU B 1 38 ? 85.500 -17.817 24.657 1.00 17.64 40 GLU B C 1
ATOM 3409 O O . GLU B 1 38 ? 85.410 -17.012 23.718 1.00 19.15 40 GLU B O 1
ATOM 3415 N N . GLN B 1 39 ? 86.171 -18.954 24.567 1.00 18.76 41 GLN B N 1
ATOM 3416 C CA . GLN B 1 39 ? 86.588 -19.534 23.305 1.00 19.38 41 GLN B CA 1
ATOM 3417 C C . GLN B 1 39 ? 85.603 -20.618 22.899 1.00 20.51 41 GLN B C 1
ATOM 3418 O O . GLN B 1 39 ? 85.216 -21.427 23.725 1.00 21.79 41 GLN B O 1
ATOM 3424 N N . VAL B 1 40 ? 85.193 -20.566 21.621 1.00 19.08 42 VAL B N 1
ATOM 3425 C CA . VAL B 1 40 ? 84.272 -21.558 21.060 1.00 20.17 42 VAL B CA 1
ATOM 3426 C C . VAL B 1 40 ? 84.839 -22.001 19.719 1.00 19.48 42 VAL B C 1
ATOM 3427 O O . VAL B 1 40 ? 85.664 -21.335 19.109 1.00 19.84 42 VAL B O 1
ATOM 3431 N N . ASP B 1 41 ? 84.350 -23.130 19.214 1.00 19.44 43 ASP B N 1
ATOM 3432 C CA . ASP B 1 41 ? 84.740 -23.507 17.867 1.00 19.03 43 ASP B CA 1
ATOM 3433 C C . ASP B 1 41 ? 84.186 -22.518 16.831 1.00 18.85 43 ASP B C 1
ATOM 3434 O O . ASP B 1 41 ? 83.050 -22.041 16.938 1.00 21.02 43 ASP B O 1
ATOM 3439 N N . VAL B 1 42 ? 85.002 -22.227 15.814 1.00 18.87 44 VAL B N 1
ATOM 3440 C CA . VAL B 1 42 ? 84.559 -21.445 14.676 1.00 18.45 44 VAL B CA 1
ATOM 3441 C C . VAL B 1 42 ? 83.610 -22.325 13.871 1.00 19.41 44 VAL B C 1
ATOM 3442 O O . VAL B 1 42 ? 83.939 -23.447 13.524 1.00 21.09 44 VAL B O 1
ATOM 3446 N N . PRO B 1 43 ? 82.378 -21.860 13.577 1.00 21.06 45 PRO B N 1
ATOM 3447 C CA . PRO B 1 43 ? 81.481 -22.668 12.756 1.00 22.60 45 PRO B CA 1
ATOM 3448 C C . PRO B 1 43 ? 81.948 -22.768 11.303 1.00 20.34 45 PRO B C 1
ATOM 3449 O O . PRO B 1 43 ? 82.613 -21.868 10.803 1.00 22.95 45 PRO B O 1
ATOM 3453 N N . LYS B 1 44 ? 81.582 -23.871 10.648 1.00 23.00 46 LYS B N 1
ATOM 3454 C CA . LYS B 1 44 ? 81.884 -24.097 9.247 1.00 24.49 46 LYS B CA 1
ATOM 3455 C C . LYS B 1 44 ? 80.675 -23.670 8.413 1.00 22.47 46 LYS B C 1
ATOM 3456 O O . LYS B 1 44 ? 79.561 -23.966 8.805 1.00 22.05 46 LYS B O 1
ATOM 3462 N N . PRO B 1 45 ? 80.846 -22.871 7.346 1.00 20.42 47 PRO B N 1
ATOM 3463 C CA . PRO B 1 45 ? 79.705 -22.507 6.524 1.00 20.15 47 PRO B CA 1
ATOM 3464 C C . PRO B 1 45 ? 79.170 -23.704 5.742 1.00 20.52 47 PRO B C 1
ATOM 3465 O O . PRO B 1 45 ? 79.891 -24.386 5.034 1.00 24.78 47 PRO B O 1
ATOM 3469 N N . GLY B 1 46 ? 77.846 -23.864 5.842 1.00 20.86 48 GLY B N 1
ATOM 3470 C CA . GLY B 1 46 ? 77.150 -24.807 4.989 1.00 22.15 48 GLY B CA 1
ATOM 3471 C C . GLY B 1 46 ? 76.736 -24.166 3.663 1.00 20.18 48 GLY B C 1
ATOM 3472 O O . GLY B 1 46 ? 77.179 -23.063 3.302 1.00 19.34 48 GLY B O 1
ATOM 3473 N N . GLU B 1 47 ? 75.884 -24.898 2.913 1.00 21.67 49 GLU B N 1
ATOM 3474 C CA . GLU B 1 47 ? 75.401 -24.399 1.642 1.00 23.06 49 GLU B CA 1
ATOM 3475 C C . GLU B 1 47 ? 74.780 -23.027 1.839 1.00 20.82 49 GLU B C 1
ATOM 3476 O O . GLU B 1 47 ? 73.954 -22.788 2.710 1.00 22.12 49 GLU B O 1
ATOM 3482 N N . GLY B 1 48 ? 75.208 -22.107 0.996 1.00 19.78 50 GLY B N 1
ATOM 3483 C CA . GLY B 1 48 ? 74.654 -20.779 1.008 1.00 18.86 50 GLY B CA 1
ATOM 3484 C C . GLY B 1 48 ? 75.170 -19.850 2.079 1.00 17.51 50 GLY B C 1
ATOM 3485 O O . GLY B 1 48 ? 74.743 -18.709 2.123 1.00 19.21 50 GLY B O 1
ATOM 3486 N N . GLU B 1 49 ? 76.107 -20.314 2.927 1.00 17.62 51 GLU B N 1
ATOM 3487 C CA . GLU B 1 49 ? 76.574 -19.507 4.050 1.00 17.64 51 GLU B CA 1
ATOM 3488 C C . GLU B 1 49 ? 77.945 -18.913 3.765 1.00 16.24 51 GLU B C 1
ATOM 3489 O O . GLU B 1 49 ? 78.711 -19.394 2.955 1.00 17.77 51 GLU B O 1
ATOM 3495 N N . VAL B 1 50 ? 78.189 -17.833 4.539 1.00 16.20 52 VAL B N 1
ATOM 3496 C CA . VAL B 1 50 ? 79.388 -17.008 4.447 1.00 16.10 52 VAL B CA 1
ATOM 3497 C C . VAL B 1 50 ? 79.912 -16.802 5.875 1.00 16.62 52 VAL B C 1
ATOM 3498 O O . VAL B 1 50 ? 79.158 -16.418 6.789 1.00 17.07 52 VAL B O 1
ATOM 3502 N N . LEU B 1 51 ? 81.235 -17.054 6.031 1.00 16.63 53 LEU B N 1
ATOM 3503 C CA . LEU B 1 51 ? 81.905 -16.776 7.311 1.00 17.07 53 LEU B CA 1
ATOM 3504 C C . LEU B 1 51 ? 82.660 -15.465 7.184 1.00 16.17 53 LEU B C 1
ATOM 3505 O O . LEU B 1 51 ? 83.504 -15.347 6.298 1.00 17.56 53 LEU B O 1
ATOM 3510 N N . VAL B 1 52 ? 82.275 -14.488 8.004 1.00 16.55 54 VAL B N 1
ATOM 3511 C CA . VAL B 1 52 ? 82.846 -13.152 7.969 1.00 17.00 54 VAL B CA 1
ATOM 3512 C C . VAL B 1 52 ? 83.752 -12.955 9.206 1.00 16.18 54 VAL B C 1
ATOM 3513 O O . VAL B 1 52 ? 83.298 -13.157 10.317 1.00 17.22 54 VAL B O 1
ATOM 3517 N N . ALA B 1 53 ? 85.011 -12.572 8.937 1.00 16.37 55 ALA B N 1
ATOM 3518 C CA . ALA B 1 53 ? 85.884 -12.105 10.003 1.00 16.74 55 ALA B CA 1
ATOM 3519 C C . ALA B 1 53 ? 85.411 -10.716 10.411 1.00 16.14 55 ALA B C 1
ATOM 3520 O O . ALA B 1 53 ? 85.449 -9.798 9.597 1.00 17.91 55 ALA B O 1
ATOM 3522 N N . VAL B 1 54 ? 84.952 -10.579 11.649 1.00 15.75 56 VAL B N 1
ATOM 3523 C CA . VAL B 1 54 ? 84.382 -9.333 12.130 1.00 17.10 56 VAL B CA 1
ATOM 3524 C C . VAL B 1 54 ? 85.466 -8.322 12.412 1.00 17.07 56 VAL B C 1
ATOM 3525 O O . VAL B 1 54 ? 86.311 -8.583 13.279 1.00 18.29 56 VAL B O 1
ATOM 3529 N N . MET B 1 55 ? 85.427 -7.172 11.747 1.00 16.24 57 MET B N 1
ATOM 3530 C CA . MET B 1 55 ? 86.372 -6.103 12.020 1.00 17.05 57 MET B CA 1
ATOM 3531 C C . MET B 1 55 ? 85.811 -5.137 13.067 1.00 17.14 57 MET B C 1
ATOM 3532 O O . MET B 1 55 ? 86.534 -4.693 13.988 1.00 18.47 57 MET B O 1
ATOM 3537 N N . ALA B 1 56 ? 84.507 -4.829 12.988 1.00 17.08 58 ALA B N 1
ATOM 3538 C CA . ALA B 1 56 ? 83.812 -4.068 13.999 1.00 17.80 58 ALA B CA 1
ATOM 3539 C C . ALA B 1 56 ? 82.361 -4.535 14.055 1.00 17.07 58 ALA B C 1
ATOM 3540 O O . ALA B 1 56 ? 81.834 -5.052 13.062 1.00 17.29 58 ALA B O 1
ATOM 3542 N N . ALA B 1 57 ? 81.729 -4.368 15.202 1.00 17.56 59 ALA B N 1
ATOM 3543 C CA . ALA B 1 57 ? 80.390 -4.827 15.458 1.00 17.83 59 ALA B CA 1
ATOM 3544 C C . ALA B 1 57 ? 79.588 -3.692 16.048 1.00 19.49 59 ALA B C 1
ATOM 3545 O O . ALA B 1 57 ? 80.043 -2.900 16.882 1.00 20.84 59 ALA B O 1
ATOM 3547 N N . GLY B 1 58 ? 78.342 -3.566 15.604 1.00 19.98 60 GLY B N 1
ATOM 3548 C CA . GLY B 1 58 ? 77.467 -2.575 16.180 1.00 20.74 60 GLY B CA 1
ATOM 3549 C C . GLY B 1 58 ? 76.705 -3.139 17.360 1.00 21.78 60 GLY B C 1
ATOM 3550 O O . GLY B 1 58 ? 76.446 -4.341 17.390 1.00 26.24 60 GLY B O 1
ATOM 3551 N N . LEU B 1 59 ? 76.354 -2.252 18.310 1.00 21.74 61 LEU B N 1
ATOM 3552 C CA . LEU B 1 59 ? 75.613 -2.632 19.502 1.00 23.18 61 LEU B CA 1
ATOM 3553 C C . LEU B 1 59 ? 74.130 -2.348 19.263 1.00 25.63 61 LEU B C 1
ATOM 3554 O O . LEU B 1 59 ? 73.805 -1.442 18.500 1.00 26.64 61 LEU B O 1
ATOM 3559 N N . ASN B 1 60 ? 73.252 -3.072 19.958 1.00 27.32 62 ASN B N 1
ATOM 3560 C CA . ASN B 1 60 ? 71.830 -2.793 19.875 1.00 27.72 62 ASN B CA 1
ATOM 3561 C C . ASN B 1 60 ? 71.151 -3.243 21.162 1.00 29.38 62 ASN B C 1
ATOM 3562 O O . ASN B 1 60 ? 71.622 -4.188 21.791 1.00 25.63 62 ASN B O 1
ATOM 3567 N N . PHE B 1 61 ? 69.987 -2.648 21.477 1.00 32.08 63 PHE B N 1
ATOM 3568 C CA . PHE B 1 61 ? 69.279 -3.012 22.687 1.00 31.81 63 PHE B CA 1
ATOM 3569 C C . PHE B 1 61 ? 68.809 -4.478 22.626 1.00 29.15 63 PHE B C 1
ATOM 3570 O O . PHE B 1 61 ? 68.561 -5.055 23.682 1.00 26.34 63 PHE B O 1
ATOM 3578 N N . ASN B 1 62 ? 68.711 -5.096 21.430 1.00 26.24 64 ASN B N 1
ATOM 3579 C CA . ASN B 1 62 ? 68.336 -6.508 21.355 1.00 25.58 64 ASN B CA 1
ATOM 3580 C C . ASN B 1 62 ? 69.296 -7.380 22.171 1.00 24.13 64 ASN B C 1
ATOM 3581 O O . ASN B 1 62 ? 68.892 -8.396 22.716 1.00 26.11 64 ASN B O 1
ATOM 3586 N N . ASN B 1 63 ? 70.540 -6.911 22.345 1.00 24.07 65 ASN B N 1
ATOM 3587 C CA . ASN B 1 63 ? 71.526 -7.664 23.091 1.00 23.84 65 ASN B CA 1
ATOM 3588 C C . ASN B 1 63 ? 71.263 -7.572 24.596 1.00 24.01 65 ASN B C 1
ATOM 3589 O O . ASN B 1 63 ? 71.618 -8.496 25.340 1.00 22.06 65 ASN B O 1
ATOM 3594 N N . VAL B 1 64 ? 70.634 -6.466 25.026 1.00 24.34 66 VAL B N 1
ATOM 3595 C CA . VAL B 1 64 ? 70.215 -6.344 26.416 1.00 24.63 66 VAL B CA 1
ATOM 3596 C C . VAL B 1 64 ? 69.094 -7.354 26.646 1.00 23.84 66 VAL B C 1
ATOM 3597 O O . VAL B 1 64 ? 69.068 -8.070 27.643 1.00 23.28 66 VAL B O 1
ATOM 3601 N N . TRP B 1 65 ? 68.147 -7.453 25.690 1.00 22.75 67 TRP B N 1
ATOM 3602 C CA . TRP B 1 65 ? 67.087 -8.417 25.877 1.00 23.28 67 TRP B CA 1
ATOM 3603 C C . TRP B 1 65 ? 67.636 -9.849 25.919 1.00 19.80 67 TRP B C 1
ATOM 3604 O O . TRP B 1 65 ? 67.196 -10.650 26.744 1.00 21.30 67 TRP B O 1
ATOM 3615 N N . ALA B 1 66 ? 68.580 -10.181 25.027 1.00 19.99 68 ALA B N 1
ATOM 3616 C CA . ALA B 1 66 ? 69.122 -11.528 25.008 1.00 19.73 68 ALA B CA 1
ATOM 3617 C C . ALA B 1 66 ? 69.893 -11.797 26.309 1.00 19.39 68 ALA B C 1
ATOM 3618 O O . ALA B 1 66 ? 69.783 -12.890 26.876 1.00 20.43 68 ALA B O 1
ATOM 3620 N N . ALA B 1 67 ? 70.639 -10.790 26.814 1.00 19.28 69 ALA B N 1
ATOM 3621 C CA . ALA B 1 67 ? 71.374 -10.991 28.072 1.00 19.54 69 ALA B CA 1
ATOM 3622 C C . ALA B 1 67 ? 70.436 -11.267 29.253 1.00 19.96 69 ALA B C 1
ATOM 3623 O O . ALA B 1 67 ? 70.737 -12.075 30.125 1.00 20.12 69 ALA B O 1
ATOM 3625 N N . ARG B 1 68 ? 69.251 -10.639 29.268 1.00 20.84 70 ARG B N 1
ATOM 3626 C CA . ARG B 1 68 ? 68.306 -10.746 30.361 1.00 22.40 70 ARG B CA 1
ATOM 3627 C C . ARG B 1 68 ? 67.430 -11.989 30.239 1.00 22.32 70 ARG B C 1
ATOM 3628 O O . ARG B 1 68 ? 66.792 -12.383 31.219 1.00 25.31 70 ARG B O 1
ATOM 3636 N N . GLY B 1 69 ? 67.325 -12.526 29.020 1.00 20.49 71 GLY B N 1
ATOM 3637 C CA . GLY B 1 69 ? 66.396 -13.605 28.746 1.00 21.59 71 GLY B CA 1
ATOM 3638 C C . GLY B 1 69 ? 64.943 -13.141 28.755 1.00 24.01 71 GLY B C 1
ATOM 3639 O O . GLY B 1 69 ? 64.055 -13.948 29.016 1.00 26.36 71 GLY B O 1
ATOM 3640 N N . VAL B 1 70 ? 64.716 -11.860 28.440 1.00 25.08 72 VAL B N 1
ATOM 3641 C CA . VAL B 1 70 ? 63.359 -11.337 28.386 1.00 28.56 72 VAL B CA 1
ATOM 3642 C C . VAL B 1 70 ? 63.210 -10.655 27.043 1.00 33.13 72 VAL B C 1
ATOM 3643 O O . VAL B 1 70 ? 64.027 -9.816 26.691 1.00 40.18 72 VAL B O 1
ATOM 3647 N N . PRO B 1 71 ? 62.131 -10.927 26.272 1.00 32.63 73 PRO B N 1
ATOM 3648 C CA . PRO B 1 71 ? 61.016 -11.744 26.731 1.00 33.12 73 PRO B CA 1
ATOM 3649 C C . PRO B 1 71 ? 61.217 -13.251 26.710 1.00 31.10 73 PRO B C 1
ATOM 3650 O O . PRO B 1 71 ? 60.412 -13.948 27.320 1.00 35.53 73 PRO B O 1
ATOM 3654 N N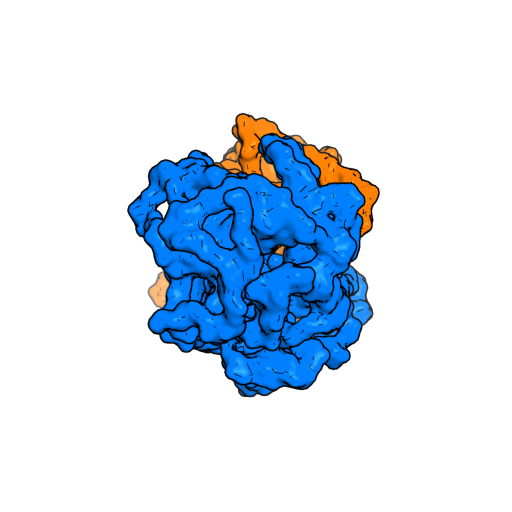 . ILE B 1 72 ? 62.301 -13.719 26.065 1.00 30.60 74 ILE B N 1
ATOM 3655 C CA . ILE B 1 72 ? 62.582 -15.139 25.926 1.00 30.70 74 ILE B CA 1
ATOM 3656 C C . ILE B 1 72 ? 64.074 -15.336 26.099 1.00 26.18 74 ILE B C 1
ATOM 3657 O O . ILE B 1 72 ? 64.852 -14.444 25.783 1.00 26.75 74 ILE B O 1
ATOM 3662 N N . ASP B 1 73 ? 64.450 -16.516 26.597 1.00 24.88 75 ASP B N 1
ATOM 3663 C CA . ASP B 1 73 ? 65.821 -16.927 26.498 1.00 23.08 75 ASP B CA 1
ATOM 3664 C C . ASP B 1 73 ? 66.062 -17.490 25.100 1.00 21.80 75 ASP B C 1
ATOM 3665 O O . ASP B 1 73 ? 65.537 -18.543 24.715 1.00 22.27 75 ASP B O 1
ATOM 3670 N N . VAL B 1 74 ? 66.874 -16.800 24.327 1.00 20.85 76 VAL B N 1
ATOM 3671 C CA . VAL B 1 74 ? 67.095 -17.199 22.949 1.00 19.92 76 VAL B CA 1
ATOM 3672 C C . VAL B 1 74 ? 67.754 -18.569 22.844 1.00 19.97 76 VAL B C 1
ATOM 3673 O O . VAL B 1 74 ? 67.620 -19.281 21.834 1.00 20.56 76 VAL B O 1
ATOM 3677 N N . ILE B 1 75 ? 68.607 -18.883 23.833 1.00 19.53 77 ILE B N 1
ATOM 3678 C CA . ILE B 1 75 ? 69.278 -20.177 23.833 1.00 19.94 77 ILE B CA 1
ATOM 3679 C C . ILE B 1 75 ? 68.255 -21.299 23.978 1.00 20.16 77 ILE B C 1
ATOM 3680 O O . ILE B 1 75 ? 68.300 -22.280 23.217 1.00 20.49 77 ILE B O 1
ATOM 3685 N N . ALA B 1 76 ? 67.395 -21.184 24.999 1.00 21.85 78 ALA B N 1
ATOM 3686 C CA . ALA B 1 76 ? 66.370 -22.200 25.240 1.00 25.46 78 ALA B CA 1
ATOM 3687 C C . ALA B 1 76 ? 65.439 -22.296 24.029 1.00 23.85 78 ALA B C 1
ATOM 3688 O O . ALA B 1 76 ? 65.015 -23.378 23.673 1.00 24.96 78 ALA B O 1
ATOM 3690 N N . ALA B 1 77 ? 65.179 -21.173 23.348 1.00 23.54 79 ALA B N 1
ATOM 3691 C CA . ALA B 1 77 ? 64.256 -21.196 22.216 1.00 22.76 79 ALA B CA 1
ATOM 3692 C C . ALA B 1 77 ? 64.879 -21.997 21.076 1.00 23.79 79 ALA B C 1
ATOM 3693 O O . ALA B 1 77 ? 64.226 -22.852 20.472 1.00 26.60 79 ALA B O 1
ATOM 3695 N N . ARG B 1 78 ? 66.175 -21.773 20.807 1.00 21.45 80 ARG B N 1
ATOM 3696 C CA . ARG B 1 78 ? 66.817 -22.530 19.753 1.00 20.56 80 ARG B CA 1
ATOM 3697 C C . ARG B 1 78 ? 67.029 -23.993 20.157 1.00 21.23 80 ARG B C 1
ATOM 3698 O O . ARG B 1 78 ? 66.926 -24.882 19.306 1.00 23.31 80 ARG B O 1
ATOM 3706 N N . LYS B 1 79 ? 67.253 -24.281 21.459 1.00 22.05 81 LYS B N 1
ATOM 3707 C CA . LYS B 1 79 ? 67.368 -25.676 21.840 1.00 24.23 81 LYS B CA 1
ATOM 3708 C C . LYS B 1 79 ? 66.053 -26.410 21.589 1.00 24.93 81 LYS B C 1
ATOM 3709 O O . LYS B 1 79 ? 66.043 -27.560 21.160 1.00 25.79 81 LYS B O 1
ATOM 3715 N N . ALA B 1 80 ? 64.918 -25.719 21.797 1.00 25.71 82 ALA B N 1
ATOM 3716 C CA . ALA B 1 80 ? 63.615 -26.344 21.575 1.00 28.82 82 ALA B CA 1
ATOM 3717 C C . ALA B 1 80 ? 63.396 -26.641 20.089 1.00 29.66 82 ALA B C 1
ATOM 3718 O O . ALA B 1 80 ? 62.567 -27.511 19.747 1.00 33.77 82 ALA B O 1
ATOM 3720 N N . GLN B 1 81 ? 64.127 -25.921 19.228 1.00 26.93 83 GLN B N 1
ATOM 3721 C CA . GLN B 1 81 ? 64.046 -26.109 17.787 1.00 28.17 83 GLN B CA 1
ATOM 3722 C C . GLN B 1 81 ? 65.112 -27.090 17.286 1.00 29.11 83 GLN B C 1
ATOM 3723 O O . GLN B 1 81 ? 65.165 -27.360 16.087 1.00 32.19 83 GLN B O 1
ATOM 3729 N N . GLY B 1 82 ? 65.903 -27.686 18.201 1.00 27.10 84 GLY B N 1
ATOM 3730 C CA . GLY B 1 82 ? 66.863 -28.713 17.834 1.00 27.45 84 GLY B CA 1
ATOM 3731 C C . GLY B 1 82 ? 68.338 -28.295 17.935 1.00 25.29 84 GLY B C 1
ATOM 3732 O O . GLY B 1 82 ? 69.209 -29.127 17.671 1.00 26.43 84 GLY B O 1
ATOM 3733 N N . SER B 1 83 ? 68.636 -27.045 18.305 1.00 23.20 85 SER B N 1
ATOM 3734 C CA . SER B 1 83 ? 70.025 -26.591 18.317 1.00 21.99 85 SER B CA 1
ATOM 3735 C C . SER B 1 83 ? 70.830 -27.363 19.368 1.00 22.28 85 SER B C 1
ATOM 3736 O O . SER B 1 83 ? 70.386 -27.497 20.502 1.00 25.32 85 SER B O 1
ATOM 3739 N N . PRO B 1 84 ? 72.085 -27.747 19.067 1.00 22.80 86 PRO B N 1
ATOM 3740 C CA . PRO B 1 84 ? 72.946 -28.356 20.075 1.00 24.22 86 PRO B CA 1
ATOM 3741 C C . PRO B 1 84 ? 73.656 -27.354 20.975 1.00 23.58 86 PRO B C 1
ATOM 3742 O O . PRO B 1 84 ? 74.279 -27.759 21.947 1.00 28.79 86 PRO B O 1
ATOM 3746 N N . TYR B 1 85 ? 73.636 -26.076 20.641 1.00 21.78 87 TYR B N 1
ATOM 3747 C CA . TYR B 1 85 ? 74.478 -25.120 21.344 1.00 20.84 87 TYR B CA 1
ATOM 3748 C C . TYR B 1 85 ? 73.844 -24.649 22.642 1.00 22.03 87 TYR B C 1
ATOM 3749 O O . TYR B 1 85 ? 72.655 -24.326 22.724 1.00 24.51 87 TYR B O 1
ATOM 3758 N N . ASP B 1 86 ? 74.678 -24.523 23.663 1.00 20.76 88 ASP B N 1
ATOM 3759 C CA . ASP B 1 86 ? 74.231 -24.012 24.953 1.00 20.06 88 ASP B CA 1
ATOM 3760 C C . ASP B 1 86 ? 74.762 -22.605 25.241 1.00 19.24 88 ASP B C 1
ATOM 3761 O O . ASP B 1 86 ? 74.859 -22.192 26.378 1.00 22.60 88 ASP B O 1
ATOM 3766 N N . PHE B 1 87 ? 75.124 -21.868 24.204 1.00 20.97 89 PHE B N 1
ATOM 3767 C CA . PHE B 1 87 ? 75.571 -20.508 24.334 1.00 19.28 89 PHE B CA 1
ATOM 3768 C C . PHE B 1 87 ? 74.959 -19.665 23.218 1.00 17.20 89 PHE B C 1
ATOM 3769 O O . PHE B 1 87 ? 74.481 -20.209 22.212 1.00 20.37 89 PHE B O 1
ATOM 3777 N N . HIS B 1 88 ? 74.963 -18.353 23.413 1.00 16.61 90 HIS B N 1
ATOM 3778 C CA . HIS B 1 88 ? 74.525 -17.372 22.453 1.00 16.99 90 HIS B CA 1
ATOM 3779 C C . HIS B 1 88 ? 75.617 -16.366 22.194 1.00 16.49 90 HIS B C 1
ATOM 3780 O O . HIS B 1 88 ? 76.057 -15.704 23.142 1.00 17.38 90 HIS B O 1
ATOM 3787 N N . ILE B 1 89 ? 76.018 -16.241 20.944 1.00 16.07 91 ILE B N 1
ATOM 3788 C CA . ILE B 1 89 ? 76.842 -15.178 20.411 1.00 15.87 91 ILE B CA 1
ATOM 3789 C C . ILE B 1 89 ? 75.913 -14.236 19.645 1.00 16.88 91 ILE B C 1
ATOM 3790 O O . ILE B 1 89 ? 75.553 -14.537 18.494 1.00 17.70 91 ILE B O 1
ATOM 3795 N N . GLY B 1 90 ? 75.631 -13.101 20.265 1.00 17.84 92 GLY B N 1
ATOM 3796 C CA . GLY B 1 90 ? 74.819 -12.060 19.677 1.00 17.38 92 GLY B CA 1
ATOM 3797 C C . GLY B 1 90 ? 75.643 -11.127 18.788 1.00 17.30 92 GLY B C 1
ATOM 3798 O O . GLY B 1 90 ? 76.776 -11.447 18.364 1.00 16.76 92 GLY B O 1
ATOM 3799 N N . GLY B 1 91 ? 75.023 -9.979 18.464 1.00 18.17 93 GLY B N 1
ATOM 3800 C CA . GLY B 1 91 ? 75.593 -8.981 17.594 1.00 19.02 93 GLY B CA 1
ATOM 3801 C C . GLY B 1 91 ? 74.864 -9.042 16.251 1.00 17.79 93 GLY B C 1
ATOM 3802 O O . GLY B 1 91 ? 75.034 -10.034 15.524 1.00 18.82 93 GLY B O 1
ATOM 3803 N N . SER B 1 92 ? 74.124 -7.968 15.934 1.00 17.97 94 SER B N 1
ATOM 3804 C CA . SER B 1 92 ? 73.298 -7.939 14.737 1.00 17.37 94 SER B CA 1
ATOM 3805 C C . SER B 1 92 ? 73.832 -7.007 13.667 1.00 18.64 94 SER B C 1
ATOM 3806 O O . SER B 1 92 ? 73.129 -6.785 12.678 1.00 19.99 94 SER B O 1
ATOM 3809 N N . ASP B 1 93 ? 75.006 -6.415 13.876 1.00 18.37 95 ASP B N 1
ATOM 3810 C CA . ASP B 1 93 ? 75.613 -5.504 12.947 1.00 17.08 95 ASP B CA 1
ATOM 3811 C C . ASP B 1 93 ? 77.094 -5.852 12.860 1.00 16.72 95 ASP B C 1
ATOM 3812 O O . ASP B 1 93 ? 77.727 -6.033 13.910 1.00 18.02 95 ASP B O 1
ATOM 3817 N N . ALA B 1 94 ? 77.640 -5.877 11.667 1.00 17.13 96 ALA B N 1
ATOM 3818 C CA . ALA B 1 94 ? 79.049 -6.135 11.460 1.00 16.34 96 ALA B CA 1
ATOM 3819 C C . ALA B 1 94 ? 79.549 -5.497 10.191 1.00 16.98 96 ALA B C 1
ATOM 3820 O O . ALA B 1 94 ? 78.838 -5.480 9.161 1.00 17.94 96 ALA B O 1
ATOM 3822 N N . SER B 1 95 ? 80.821 -5.088 10.224 1.00 17.34 97 SER B N 1
ATOM 3823 C CA . SER B 1 95 ? 81.617 -4.900 9.038 1.00 17.49 97 SER B CA 1
ATOM 3824 C C . SER B 1 95 ? 82.793 -5.872 9.124 1.00 17.30 97 SER B C 1
ATOM 3825 O O . SER B 1 95 ? 83.286 -6.193 10.243 1.00 17.71 97 SER B O 1
ATOM 3828 N N . GLY B 1 96 ? 83.287 -6.343 7.999 1.00 17.23 98 GLY B N 1
ATOM 3829 C CA . GLY B 1 96 ? 84.439 -7.202 8.055 1.00 17.26 98 GLY B CA 1
ATOM 3830 C C . GLY B 1 96 ? 84.812 -7.765 6.697 1.00 15.92 98 GLY B C 1
ATOM 3831 O O . GLY B 1 96 ? 84.547 -7.124 5.672 1.00 17.23 98 GLY B O 1
ATOM 3832 N N . ILE B 1 97 ? 85.528 -8.876 6.722 1.00 17.25 99 ILE B N 1
ATOM 3833 C CA . ILE B 1 97 ? 86.177 -9.469 5.569 1.00 17.49 99 ILE B CA 1
ATOM 3834 C C . ILE B 1 97 ? 85.722 -10.905 5.456 1.00 16.72 99 ILE B C 1
ATOM 3835 O O . ILE B 1 97 ? 85.800 -11.705 6.384 1.00 16.69 99 ILE B O 1
ATOM 3840 N N . VAL B 1 98 ? 85.235 -11.289 4.260 1.00 16.90 100 VAL B N 1
ATOM 3841 C CA . VAL B 1 98 ? 84.828 -12.671 4.061 1.00 18.07 100 VAL B CA 1
ATOM 3842 C C . VAL B 1 98 ? 86.049 -13.582 4.151 1.00 16.87 100 VAL B C 1
ATOM 3843 O O . VAL B 1 98 ? 87.005 -13.379 3.420 1.00 17.97 100 VAL B O 1
ATOM 3847 N N . TYR B 1 99 ? 85.950 -14.599 5.022 1.00 16.60 101 TYR B N 1
ATOM 3848 C CA . TYR B 1 99 ? 87.047 -15.559 5.146 1.00 17.20 101 TYR B CA 1
ATOM 3849 C C . TYR B 1 99 ? 86.744 -16.960 4.623 1.00 16.92 101 TYR B C 1
ATOM 3850 O O . TYR B 1 99 ? 87.676 -17.703 4.361 1.00 19.48 101 TYR B O 1
ATOM 3859 N N . ALA B 1 100 ? 85.445 -17.318 4.459 1.00 16.84 102 ALA B N 1
ATOM 3860 C CA . ALA B 1 100 ? 85.138 -18.595 3.873 1.00 17.48 102 ALA B CA 1
ATOM 3861 C C . ALA B 1 100 ? 83.707 -18.530 3.327 1.00 18.99 102 ALA B C 1
ATOM 3862 O O . ALA B 1 100 ? 82.894 -17.777 3.829 1.00 18.16 102 ALA B O 1
ATOM 3864 N N . VAL B 1 101 ? 83.440 -19.339 2.296 1.00 18.08 103 VAL B N 1
ATOM 3865 C CA . VAL B 1 101 ? 82.095 -19.472 1.721 1.00 18.73 103 VAL B CA 1
ATOM 3866 C C . VAL B 1 101 ? 81.783 -20.954 1.589 1.00 18.08 103 VAL B C 1
ATOM 3867 O O . VAL B 1 101 ? 82.647 -21.791 1.319 1.00 22.57 103 VAL B O 1
ATOM 3871 N N . GLY B 1 102 ? 80.470 -21.237 1.711 1.00 19.50 104 GLY B N 1
ATOM 3872 C CA . GLY B 1 102 ? 79.978 -22.578 1.472 1.00 20.53 104 GLY B CA 1
ATOM 3873 C C . GLY B 1 102 ? 79.604 -22.806 -0.001 1.00 21.04 104 GLY B C 1
ATOM 3874 O O . GLY B 1 102 ? 79.697 -21.930 -0.867 1.00 21.31 104 GLY B O 1
ATOM 3875 N N . ALA B 1 10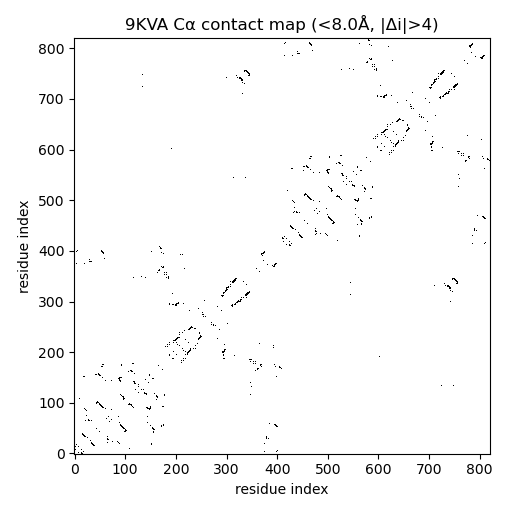3 ? 79.075 -23.995 -0.239 1.00 21.65 105 ALA B N 1
ATOM 3876 C CA . ALA B 1 103 ? 78.627 -24.382 -1.561 1.00 22.56 105 ALA B CA 1
ATOM 3877 C C . ALA B 1 103 ? 77.508 -23.453 -2.011 1.00 20.79 105 ALA B C 1
ATOM 3878 O O . ALA B 1 103 ? 76.714 -22.989 -1.209 1.00 22.42 105 ALA B O 1
ATOM 3880 N N . GLY B 1 104 ? 77.471 -23.156 -3.310 1.00 21.77 106 GLY B N 1
ATOM 3881 C CA . GLY B 1 104 ? 76.383 -22.363 -3.880 1.00 22.46 106 GLY B CA 1
ATOM 3882 C C . GLY B 1 104 ? 76.490 -20.855 -3.648 1.00 22.12 106 GLY B C 1
ATOM 3883 O O . GLY B 1 104 ? 75.557 -20.089 -3.925 1.00 26.79 106 GLY B O 1
ATOM 3884 N N . VAL B 1 105 ? 77.609 -20.404 -3.068 1.00 20.37 107 VAL B N 1
ATOM 3885 C CA . VAL B 1 105 ? 77.849 -18.991 -2.922 1.00 18.67 107 VAL B CA 1
ATOM 3886 C C . VAL B 1 105 ? 78.658 -18.534 -4.129 1.00 20.08 107 VAL B C 1
ATOM 3887 O O . VAL B 1 105 ? 79.879 -18.801 -4.229 1.00 21.71 107 VAL B O 1
ATOM 3891 N N . LYS B 1 106 ? 77.952 -17.925 -5.100 1.00 21.25 108 LYS B N 1
ATOM 3892 C CA . LYS B 1 106 ? 78.541 -17.659 -6.397 1.00 22.92 108 LYS B CA 1
ATOM 3893 C C . LYS B 1 106 ? 78.803 -16.177 -6.643 1.00 20.20 108 LYS B C 1
ATOM 3894 O O . LYS B 1 106 ? 79.396 -15.844 -7.679 1.00 24.89 108 LYS B O 1
ATOM 3900 N N . HIS B 1 107 ? 78.370 -15.309 -5.722 1.00 19.22 109 HIS B N 1
ATOM 3901 C CA . HIS B 1 107 ? 78.629 -13.886 -5.848 1.00 21.21 109 HIS B CA 1
ATOM 3902 C C . HIS B 1 107 ? 79.721 -13.458 -4.855 1.00 21.31 109 HIS B C 1
ATOM 3903 O O . HIS B 1 107 ? 80.708 -12.843 -5.232 1.00 25.16 109 HIS B O 1
ATOM 3910 N N . VAL B 1 108 ? 79.469 -13.701 -3.582 1.00 19.13 110 VAL B N 1
ATOM 3911 C CA . VAL B 1 108 ? 80.416 -13.278 -2.559 1.00 18.70 110 VAL B CA 1
ATOM 3912 C C . VAL B 1 108 ? 81.690 -14.125 -2.605 1.00 19.56 110 VAL B C 1
ATOM 3913 O O . VAL B 1 108 ? 81.639 -15.335 -2.775 1.00 20.40 110 VAL B O 1
ATOM 3917 N N . GLN B 1 109 ? 82.835 -13.445 -2.421 1.00 20.13 111 GLN B N 1
ATOM 3918 C CA . GLN B 1 109 ? 84.151 -14.076 -2.494 1.00 19.60 111 GLN B CA 1
ATOM 3919 C C . GLN B 1 109 ? 84.974 -13.816 -1.218 1.00 19.02 111 GLN B C 1
ATOM 3920 O O . GLN B 1 109 ? 84.881 -12.775 -0.617 1.00 19.54 111 GLN B O 1
ATOM 3926 N N . VAL B 1 110 ? 85.825 -14.796 -0.904 1.00 19.34 112 VAL B N 1
ATOM 3927 C CA . VAL B 1 110 ? 86.836 -14.626 0.129 1.00 19.08 112 VAL B CA 1
ATOM 3928 C C . VAL B 1 110 ? 87.637 -13.373 -0.185 1.00 19.22 112 VAL B C 1
ATOM 3929 O O . VAL B 1 110 ? 88.078 -13.152 -1.300 1.00 21.08 112 VAL B O 1
ATOM 3933 N N . GLY B 1 111 ? 87.832 -12.568 0.865 1.00 18.79 113 GLY B N 1
ATOM 3934 C CA . GLY B 1 111 ? 88.548 -11.312 0.755 1.00 19.89 113 GLY B CA 1
ATOM 3935 C C . GLY B 1 111 ? 87.667 -10.073 0.610 1.00 20.56 113 GLY B C 1
ATOM 3936 O O . GLY B 1 111 ? 88.115 -8.947 0.773 1.00 21.09 113 GLY B O 1
ATOM 3937 N N . ASP B 1 112 ? 86.373 -10.288 0.290 1.00 19.15 114 ASP B N 1
ATOM 3938 C CA . ASP B 1 112 ? 85.478 -9.143 0.075 1.00 19.06 114 ASP B CA 1
ATOM 3939 C C . ASP B 1 112 ? 85.290 -8.367 1.397 1.00 18.32 114 ASP B C 1
ATOM 3940 O O . ASP B 1 112 ? 85.177 -8.960 2.472 1.00 18.43 114 ASP B O 1
ATOM 3945 N N . TYR B 1 113 ? 85.258 -7.043 1.282 1.00 18.45 115 TYR B N 1
ATOM 3946 C CA . TYR B 1 113 ? 84.954 -6.156 2.385 1.00 17.53 115 TYR B CA 1
ATOM 3947 C C . TYR B 1 113 ? 83.453 -5.895 2.404 1.00 17.73 115 TYR B C 1
ATOM 3948 O O . TYR B 1 113 ? 82.872 -5.352 1.420 1.00 19.55 115 TYR B O 1
ATOM 3957 N N . VAL B 1 114 ? 82.827 -6.235 3.523 1.00 17.51 116 VAL B N 1
ATOM 3958 C CA . VAL B 1 114 ? 81.376 -6.351 3.555 1.00 16.53 116 VAL B CA 1
ATOM 3959 C C . VAL B 1 114 ? 80.791 -5.787 4.842 1.00 18.36 116 VAL B C 1
ATOM 3960 O O . VAL B 1 114 ? 81.479 -5.600 5.859 1.00 17.82 116 VAL B O 1
ATOM 3964 N N . VAL B 1 115 ? 79.482 -5.537 4.784 1.00 17.43 117 VAL B N 1
ATOM 3965 C CA . VAL B 1 115 ? 78.601 -5.356 5.909 1.00 17.66 117 VAL B CA 1
ATOM 3966 C C . VAL B 1 115 ? 77.483 -6.387 5.830 1.00 17.25 117 VAL B C 1
ATOM 3967 O O . VAL B 1 115 ? 77.273 -6.958 4.751 1.00 19.01 117 VAL B O 1
ATOM 3971 N N . VAL B 1 116 ? 76.816 -6.650 6.948 1.00 17.75 118 VAL B N 1
ATOM 3972 C CA . VAL B 1 116 ? 75.838 -7.708 7.027 1.00 17.97 118 VAL B CA 1
ATOM 3973 C C . VAL B 1 116 ? 74.479 -7.113 7.386 1.00 18.61 118 VAL B C 1
ATOM 3974 O O . VAL B 1 116 ? 74.338 -6.392 8.365 1.00 19.32 118 VAL B O 1
ATOM 3978 N N . HIS B 1 117 ? 73.443 -7.421 6.562 1.00 17.86 119 HIS B N 1
ATOM 3979 C CA . HIS B 1 117 ? 72.069 -7.022 6.879 1.00 18.48 119 HIS B CA 1
ATOM 3980 C C . HIS B 1 117 ? 71.418 -8.085 7.755 1.00 17.61 119 HIS B C 1
ATOM 3981 O O . HIS B 1 117 ? 71.832 -9.249 7.734 1.00 17.66 119 HIS B O 1
ATOM 3988 N N . PRO B 1 118 ? 70.406 -7.695 8.545 1.00 18.73 120 PRO B N 1
ATOM 3989 C CA . PRO B 1 118 ? 69.883 -8.569 9.581 1.00 18.67 120 PRO B CA 1
ATOM 3990 C C . PRO B 1 118 ? 68.741 -9.505 9.215 1.00 18.05 120 PRO B C 1
ATOM 3991 O O . PRO B 1 118 ? 68.230 -10.234 10.053 1.00 17.86 120 PRO B O 1
ATOM 3995 N N . GLY B 1 119 ? 68.320 -9.400 7.947 1.00 18.19 121 GLY B N 1
ATOM 3996 C CA . GLY B 1 119 ? 67.163 -10.173 7.523 1.00 18.98 121 GLY B CA 1
ATOM 3997 C C . GLY B 1 119 ? 67.556 -11.613 7.218 1.00 17.82 121 GLY B C 1
ATOM 3998 O O . GLY B 1 119 ? 68.185 -11.919 6.198 1.00 19.85 121 GLY B O 1
ATOM 3999 N N . TYR B 1 120 ? 67.224 -12.474 8.162 1.00 18.44 122 TYR B N 1
ATOM 4000 C CA . TYR B 1 120 ? 67.622 -13.863 8.128 1.00 19.74 122 TYR B CA 1
ATOM 4001 C C . TYR B 1 120 ? 66.409 -14.741 7.851 1.00 19.61 122 TYR B C 1
ATOM 4002 O O . TYR B 1 120 ? 65.388 -14.584 8.494 1.00 20.45 122 TYR B O 1
ATOM 4011 N N . TRP B 1 121 ? 66.591 -15.679 6.932 1.00 19.39 123 TRP B N 1
ATOM 4012 C CA . TRP B 1 121 ? 65.602 -16.703 6.632 1.00 19.60 123 TRP B CA 1
ATOM 4013 C C . TRP B 1 121 ? 66.340 -17.816 5.903 1.00 20.38 123 TRP B C 1
ATOM 4014 O O . TRP B 1 121 ? 67.484 -17.611 5.463 1.00 21.01 123 TRP B O 1
ATOM 4025 N N . ASP B 1 122 ? 65.665 -18.960 5.760 1.00 21.25 124 ASP B N 1
ATOM 4026 C CA . ASP B 1 122 ? 66.212 -20.082 5.039 1.00 21.41 124 ASP B CA 1
ATOM 4027 C C . ASP B 1 122 ? 66.047 -19.850 3.540 1.00 20.64 124 ASP B C 1
ATOM 4028 O O . ASP B 1 122 ? 64.898 -19.831 3.060 1.00 23.63 124 ASP B O 1
ATOM 4033 N N . PRO B 1 123 ? 67.116 -19.600 2.762 1.00 21.60 125 PRO B N 1
ATOM 4034 C CA . PRO B 1 123 ? 66.988 -19.336 1.320 1.00 23.76 125 PRO B CA 1
ATOM 4035 C C . PRO B 1 123 ? 66.387 -20.473 0.524 1.00 27.13 125 PRO B C 1
ATOM 4036 O O . PRO B 1 123 ? 65.959 -20.239 -0.620 1.00 31.20 125 PRO B O 1
ATOM 4040 N N . LYS B 1 124 ? 66.343 -21.669 1.140 1.00 25.56 126 LYS B N 1
ATOM 4041 C CA . LYS B 1 124 ? 65.844 -22.839 0.433 1.00 32.96 126 LYS B CA 1
ATOM 4042 C C . LYS B 1 124 ? 64.439 -23.223 0.868 1.00 33.67 126 LYS B C 1
ATOM 4043 O O . LYS B 1 124 ? 63.875 -24.130 0.275 1.00 41.33 126 LYS B O 1
ATOM 4049 N N . ALA B 1 125 ? 63.831 -22.498 1.805 1.00 32.86 127 ALA B N 1
ATOM 4050 C CA . ALA B 1 125 ? 62.461 -22.795 2.203 1.00 36.82 127 ALA B CA 1
ATOM 4051 C C . ALA B 1 125 ? 61.472 -22.505 1.067 1.00 39.89 127 ALA B C 1
ATOM 4052 O O . ALA B 1 125 ? 61.593 -21.527 0.333 1.00 40.55 127 ALA B O 1
ATOM 4054 N N . PRO B 1 126 ? 60.403 -23.313 0.930 1.00 46.46 128 PRO B N 1
ATOM 4055 C CA . PRO B 1 126 ? 59.382 -23.111 -0.113 1.00 49.89 128 PRO B CA 1
ATOM 4056 C C . PRO B 1 126 ? 58.698 -21.744 -0.041 1.00 48.62 128 PRO B C 1
ATOM 4057 O O . PRO B 1 126 ? 58.452 -21.109 -1.067 1.00 56.33 128 PRO B O 1
ATOM 4061 N N . ASP B 1 127 ? 58.495 -21.237 1.188 1.00 45.01 129 ASP B N 1
ATOM 4062 C CA . ASP B 1 127 ? 57.755 -19.999 1.348 1.00 40.95 129 ASP B CA 1
ATOM 4063 C C . ASP B 1 127 ? 58.655 -18.817 0.979 1.00 42.11 129 ASP B C 1
ATOM 4064 O O . ASP B 1 127 ? 58.199 -17.722 0.694 1.00 52.16 129 ASP B O 1
ATOM 4069 N N . VAL B 1 128 ? 59.966 -19.032 0.976 1.00 37.65 130 VAL B N 1
ATOM 4070 C CA . VAL B 1 128 ? 60.900 -17.937 0.746 1.00 38.69 130 VAL B CA 1
ATOM 4071 C C . VAL B 1 128 ? 61.046 -17.694 -0.753 1.00 45.39 130 VAL B C 1
ATOM 4072 O O . VAL B 1 128 ? 61.154 -16.546 -1.189 1.00 47.63 130 VAL B O 1
ATOM 4076 N N . VAL B 1 129 ? 61.014 -18.774 -1.535 1.00 47.61 131 VAL B N 1
ATOM 4077 C CA . VAL B 1 129 ? 61.279 -18.672 -2.953 1.00 53.49 131 VAL B CA 1
ATOM 4078 C C . VAL B 1 129 ? 59.950 -18.422 -3.682 1.00 53.75 131 VAL B C 1
ATOM 4079 O O . VAL B 1 129 ? 59.953 -18.343 -4.901 1.00 61.77 131 VAL B O 1
ATOM 4083 N N . SER B 1 130 ? 58.859 -18.190 -2.921 1.00 59.49 132 SER B N 1
ATOM 4084 C CA . SER B 1 130 ? 57.517 -17.990 -3.466 1.00 57.79 132 SER B CA 1
ATOM 4085 C C . SER B 1 130 ? 56.774 -16.796 -2.856 1.00 71.50 132 SER B C 1
ATOM 4086 O O . SER B 1 130 ? 56.376 -15.902 -3.615 1.00 74.13 132 SER B O 1
ATOM 4089 N N . VAL B 1 131 ? 56.509 -16.838 -1.524 1.00 67.28 133 VAL B N 1
ATOM 4090 C CA . VAL B 1 131 ? 55.454 -16.052 -0.858 1.00 72.06 133 VAL B CA 1
ATOM 4091 C C . VAL B 1 131 ? 55.750 -14.551 -1.000 1.00 50.28 133 VAL B C 1
ATOM 4092 O O . VAL B 1 131 ? 56.474 -14.174 -1.914 1.00 61.96 133 VAL B O 1
ATOM 4096 N N . ARG B 1 132 ? 55.051 -13.670 -0.255 1.00 48.77 134 ARG B N 1
ATOM 4097 C CA . ARG B 1 132 ? 54.940 -12.271 -0.662 1.00 52.58 134 ARG B CA 1
ATOM 4098 C C . ARG B 1 132 ? 56.290 -11.597 -0.527 1.00 47.80 134 ARG B C 1
ATOM 4099 O O . ARG B 1 132 ? 56.681 -10.735 -1.312 1.00 60.17 134 ARG B O 1
ATOM 4107 N N . ASP B 1 133 ? 56.967 -12.018 0.518 1.00 33.92 135 ASP B N 1
ATOM 4108 C CA . ASP B 1 133 ? 58.137 -11.324 1.051 1.00 31.98 135 ASP B CA 1
ATOM 4109 C C . ASP B 1 133 ? 58.879 -12.311 1.943 1.00 27.09 135 ASP B C 1
ATOM 4110 O O . ASP B 1 133 ? 58.254 -12.990 2.751 1.00 27.35 135 ASP B O 1
ATOM 4115 N N . PRO B 1 134 ? 60.229 -12.447 1.828 1.00 25.51 136 PRO B N 1
ATOM 4116 C CA . PRO B 1 134 ? 60.920 -13.421 2.653 1.00 25.34 136 PRO B CA 1
ATOM 4117 C C . PRO B 1 134 ? 60.824 -13.149 4.149 1.00 23.36 136 PRO B C 1
ATOM 4118 O O . PRO B 1 134 ? 60.879 -14.102 4.907 1.00 23.48 136 PRO B O 1
ATOM 4122 N N . MET B 1 135 ? 60.618 -11.886 4.540 1.00 23.99 137 MET B N 1
ATOM 4123 C CA . MET B 1 135 ? 60.436 -11.584 5.951 1.00 24.85 137 MET B CA 1
ATOM 4124 C C . MET B 1 135 ? 59.103 -12.102 6.502 1.00 25.77 137 MET B C 1
ATOM 4125 O O . MET B 1 135 ? 58.893 -12.061 7.710 1.00 28.63 137 MET B O 1
ATOM 4130 N N . PHE B 1 136 ? 58.186 -12.593 5.642 1.00 24.83 138 PHE B N 1
ATOM 4131 C CA . PHE B 1 136 ? 56.957 -13.199 6.120 1.00 26.07 138 PHE B CA 1
ATOM 4132 C C . PHE B 1 136 ? 57.075 -14.709 6.217 1.00 27.79 138 PHE B C 1
ATOM 4133 O O . PHE B 1 136 ? 56.132 -15.350 6.646 1.00 29.27 138 PHE B O 1
ATOM 4141 N N . SER B 1 137 ? 58.224 -15.274 5.829 1.00 25.08 139 SER B N 1
ATOM 4142 C CA . SER B 1 137 ? 58.404 -16.715 5.850 1.00 25.53 139 SER B CA 1
ATOM 4143 C C . SER B 1 137 ? 58.443 -17.222 7.295 1.00 24.23 139 SER B C 1
ATOM 4144 O O . SER B 1 137 ? 58.735 -16.463 8.231 1.00 26.37 139 SER B O 1
ATOM 4147 N N . ALA B 1 138 ? 58.215 -18.534 7.448 1.00 26.77 140 ALA B N 1
ATOM 4148 C CA . ALA B 1 138 ? 58.234 -19.182 8.747 1.00 28.08 140 ALA B CA 1
ATOM 4149 C C . ALA B 1 138 ? 59.613 -19.047 9.387 1.00 25.13 140 ALA B C 1
ATOM 4150 O O . ALA B 1 138 ? 59.699 -18.988 10.608 1.00 28.82 140 ALA B O 1
ATOM 4152 N N . SER B 1 139 ? 60.667 -18.995 8.559 1.00 23.96 141 SER B N 1
ATOM 4153 C CA . SER B 1 139 ? 62.037 -18.957 9.047 1.00 23.84 141 SER B CA 1
ATOM 4154 C C . SER B 1 139 ? 62.551 -17.536 9.265 1.00 23.54 141 SER B C 1
ATOM 4155 O O . SER B 1 139 ? 63.693 -17.368 9.697 1.00 23.51 141 SER B O 1
ATOM 4158 N N . ALA B 1 140 ? 61.767 -16.495 8.960 1.00 22.95 142 ALA B N 1
ATOM 4159 C CA . ALA B 1 140 ? 62.241 -15.119 9.040 1.00 21.90 142 ALA B CA 1
ATOM 4160 C C . ALA B 1 140 ? 62.507 -14.717 10.487 1.00 22.85 142 ALA B C 1
ATOM 4161 O O . ALA B 1 140 ? 61.721 -14.974 11.391 1.00 24.16 142 ALA B O 1
ATOM 4163 N N . GLN B 1 141 ? 63.640 -14.041 10.678 1.00 22.18 143 GLN B N 1
ATOM 4164 C CA . GLN B 1 141 ? 64.073 -13.675 12.012 1.00 22.63 143 GLN B CA 1
ATOM 4165 C C . GLN B 1 141 ? 65.225 -12.694 11.897 1.00 19.33 143 GLN B C 1
ATOM 4166 O O . GLN B 1 141 ? 65.636 -12.348 10.803 1.00 19.44 143 GLN B O 1
ATOM 4172 N N . ILE B 1 142 ? 65.696 -12.217 13.062 1.00 17.65 144 ILE B N 1
ATOM 4173 C CA . ILE B 1 142 ? 66.718 -11.181 13.103 1.00 17.94 144 ILE B CA 1
ATOM 4174 C C . ILE B 1 142 ? 68.080 -11.810 13.465 1.00 16.70 144 ILE B C 1
ATOM 4175 O O . ILE B 1 142 ? 68.281 -12.438 14.509 1.00 18.29 144 ILE B O 1
ATOM 4180 N N . TRP B 1 143 ? 68.998 -11.685 12.522 1.00 16.79 145 TRP B N 1
ATOM 4181 C CA . TRP B 1 143 ? 70.358 -12.192 12.655 1.00 16.70 145 TRP B CA 1
ATOM 4182 C C . TRP B 1 143 ? 71.011 -11.673 13.934 1.00 16.78 145 TRP B C 1
ATOM 4183 O O . TRP B 1 143 ? 70.938 -10.478 14.228 1.00 17.55 145 TRP B O 1
ATOM 4194 N N . GLY B 1 144 ? 71.597 -12.615 14.680 1.00 17.61 146 GLY B N 1
ATOM 4195 C CA . GLY B 1 144 ? 72.353 -12.258 15.884 1.00 18.54 146 GLY B CA 1
ATOM 4196 C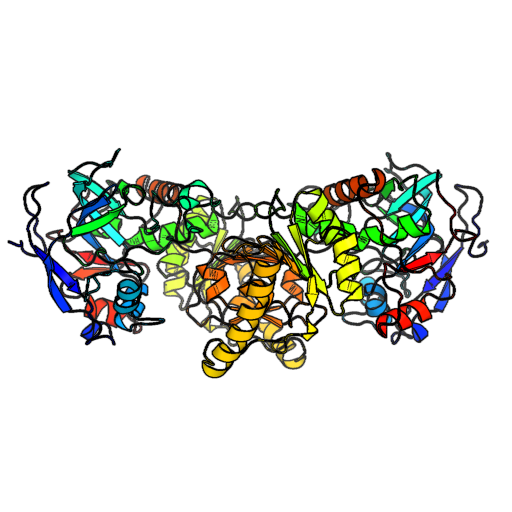 C . GLY B 1 144 ? 71.518 -12.045 17.140 1.00 18.93 146 GLY B C 1
ATOM 4197 O O . GLY B 1 144 ? 72.053 -11.848 18.228 1.00 20.03 146 GLY B O 1
ATOM 4198 N N . TYR B 1 145 ? 70.188 -12.068 17.026 1.00 18.90 147 TYR B N 1
ATOM 4199 C CA . TYR B 1 145 ? 69.270 -12.061 18.142 1.00 17.32 147 TYR B CA 1
ATOM 4200 C C . TYR B 1 145 ? 68.589 -13.415 18.140 1.00 18.73 147 TYR B C 1
ATOM 4201 O O . TYR B 1 145 ? 68.757 -14.239 19.001 1.00 20.37 147 TYR B O 1
ATOM 4210 N N . ASN B 1 146 ? 67.734 -13.670 17.144 1.00 18.09 148 ASN B N 1
ATOM 4211 C CA . ASN B 1 146 ? 67.114 -14.983 17.036 1.00 19.38 148 ASN B CA 1
ATOM 4212 C C . ASN B 1 146 ? 68.098 -16.069 16.616 1.00 19.64 148 ASN B C 1
ATOM 4213 O O . ASN B 1 146 ? 67.867 -17.253 16.936 1.00 24.15 148 ASN B O 1
ATOM 4218 N N . THR B 1 147 ? 69.177 -15.677 15.935 1.00 17.72 149 THR B N 1
ATOM 4219 C CA . THR B 1 147 ? 70.209 -16.614 15.508 1.00 17.69 149 THR B CA 1
ATOM 4220 C C . THR B 1 147 ? 71.439 -16.493 16.427 1.00 17.24 149 THR B C 1
ATOM 4221 O O . THR B 1 147 ? 71.680 -15.477 17.075 1.00 18.81 149 THR B O 1
ATOM 4225 N N . ASN B 1 148 ? 72.196 -17.576 16.398 1.00 16.98 150 ASN B N 1
ATOM 4226 C CA . ASN B 1 148 ? 73.539 -17.614 16.980 1.00 16.61 150 ASN B CA 1
ATOM 4227 C C . ASN B 1 148 ? 74.535 -17.047 15.985 1.00 16.25 150 ASN B C 1
ATOM 4228 O O . ASN B 1 148 ? 74.219 -16.611 14.870 1.00 18.38 150 ASN B O 1
ATOM 4233 N N . PHE B 1 149 ? 75.807 -17.058 16.394 1.00 16.57 151 PHE B N 1
ATOM 4234 C CA . PHE B 1 149 ? 76.966 -16.718 15.581 1.00 16.80 151 PHE B CA 1
ATOM 4235 C C . PHE B 1 149 ? 76.830 -15.344 14.925 1.00 15.86 151 PHE B C 1
ATOM 4236 O O . PHE B 1 149 ? 77.205 -15.166 13.761 1.00 16.76 151 PHE B O 1
ATOM 4244 N N . GLY B 1 150 ? 76.471 -14.377 15.763 1.00 15.91 152 GLY B N 1
ATOM 4245 C CA . GLY B 1 150 ? 76.452 -12.984 15.383 1.00 15.64 152 GLY B CA 1
ATOM 4246 C C . GLY B 1 150 ? 77.830 -12.315 15.521 1.00 15.70 152 GLY B C 1
ATOM 4247 O O . GLY B 1 150 ? 78.884 -12.979 15.638 1.00 16.59 152 GLY B O 1
ATOM 4248 N N . SER B 1 151 ? 77.817 -10.998 15.487 1.00 15.90 153 SER B N 1
ATOM 4249 C CA . SER B 1 151 ? 79.025 -10.196 15.317 1.00 16.47 153 SER B CA 1
ATOM 4250 C C . SER B 1 151 ? 79.869 -10.050 16.590 1.00 17.14 153 SER B C 1
ATOM 4251 O O . SER B 1 151 ? 80.905 -9.401 16.474 1.00 17.38 153 SER B O 1
ATOM 4254 N N . PHE B 1 152 ? 79.465 -10.665 17.701 1.00 15.53 154 PHE B N 1
ATOM 4255 C CA . PHE B 1 152 ? 80.286 -10.603 18.915 1.00 16.14 154 PHE B CA 1
ATOM 4256 C C . PHE B 1 152 ? 81.288 -11.739 18.985 1.00 16.76 154 PHE B C 1
ATOM 4257 O O . PHE B 1 152 ? 81.902 -11.912 20.049 1.00 18.31 154 PHE B O 1
ATOM 4265 N N . GLY B 1 153 ? 81.403 -12.548 17.936 1.00 16.66 155 GLY B N 1
ATOM 4266 C CA . GLY B 1 153 ? 82.516 -13.456 17.754 1.00 17.27 155 GLY B CA 1
ATOM 4267 C C . GLY B 1 153 ? 83.537 -12.921 16.773 1.00 15.90 155 GLY B C 1
ATOM 4268 O O . GLY B 1 153 ? 83.247 -12.109 15.913 1.00 17.47 155 GLY B O 1
ATOM 4269 N N . GLN B 1 154 ? 84.772 -13.454 16.797 1.00 16.28 156 GLN B N 1
ATOM 4270 C CA . GLN B 1 154 ? 85.776 -13.033 15.831 1.00 16.70 156 GLN B CA 1
ATOM 4271 C C . GLN B 1 154 ? 85.355 -13.369 14.408 1.00 15.31 156 GLN B C 1
ATOM 4272 O O . GLN B 1 154 ? 85.769 -12.686 13.470 1.00 16.48 156 GLN B O 1
ATOM 4278 N N . PHE B 1 155 ? 84.576 -14.447 14.264 1.00 15.71 157 PHE B N 1
ATOM 4279 C CA . PHE B 1 155 ? 84.021 -14.816 12.970 1.00 15.81 157 PHE B CA 1
ATOM 4280 C C . PHE B 1 155 ? 82.530 -15.025 13.207 1.00 16.37 157 PHE B C 1
ATOM 4281 O O . PHE B 1 155 ? 82.116 -15.602 14.220 1.00 17.44 157 PHE B O 1
ATOM 4289 N N . CYS B 1 156 ? 81.715 -14.540 12.249 1.00 16.68 158 CYS B N 1
ATOM 4290 C CA . CYS B 1 156 ? 80.250 -14.675 12.296 1.00 16.32 158 CYS B CA 1
ATOM 4291 C C . CYS B 1 156 ? 79.786 -15.394 11.038 1.00 15.45 158 CYS B C 1
ATOM 4292 O O . CYS B 1 156 ? 80.509 -15.464 10.056 1.00 16.95 158 CYS B O 1
ATOM 4295 N N . LEU B 1 157 ? 78.548 -15.935 11.165 1.00 15.99 159 LEU B N 1
ATOM 4296 C CA . LEU B 1 157 ? 78.010 -16.736 10.072 1.00 16.37 159 LEU B CA 1
ATOM 4297 C C . LEU B 1 157 ? 76.696 -16.109 9.588 1.00 16.49 159 LEU B C 1
ATOM 4298 O O . LEU B 1 157 ? 75.828 -15.839 10.390 1.00 16.43 159 LEU B O 1
ATOM 4303 N N . ALA B 1 158 ? 76.613 -15.982 8.268 1.00 17.09 160 ALA B N 1
ATOM 4304 C CA . ALA B 1 158 ? 75.422 -15.384 7.664 1.00 16.22 160 ALA B CA 1
ATOM 4305 C C . ALA B 1 158 ? 75.131 -16.084 6.352 1.00 16.86 160 ALA B C 1
ATOM 4306 O O . ALA B 1 158 ? 75.976 -16.729 5.790 1.00 18.26 160 ALA B O 1
ATOM 4308 N N . TYR B 1 159 ? 73.911 -15.884 5.865 1.00 16.42 161 TYR B N 1
ATOM 4309 C CA . TYR B 1 159 ? 73.628 -16.330 4.504 1.00 16.88 161 TYR B CA 1
ATOM 4310 C C . TYR B 1 159 ? 74.110 -15.308 3.476 1.00 16.71 161 TYR B C 1
ATOM 4311 O O . TYR B 1 159 ? 74.194 -14.107 3.745 1.00 17.16 161 TYR B O 1
ATOM 4320 N N . GLU B 1 160 ? 74.398 -15.795 2.270 1.00 16.83 162 GLU B N 1
ATOM 4321 C CA . GLU B 1 160 ? 74.884 -14.936 1.203 1.00 17.61 162 GLU B CA 1
ATOM 4322 C C . GLU B 1 160 ? 74.028 -13.692 0.998 1.00 16.47 162 GLU B C 1
ATOM 4323 O O . GLU B 1 160 ? 74.535 -12.622 0.760 1.00 17.56 162 GLU B O 1
ATOM 4329 N N . HIS B 1 161 ? 72.695 -13.867 1.046 1.00 17.55 163 HIS B N 1
ATOM 4330 C CA . HIS B 1 161 ? 71.826 -12.754 0.753 1.00 17.60 163 HIS B CA 1
ATOM 4331 C C . HIS B 1 161 ? 71.939 -11.611 1.742 1.00 17.11 163 HIS B C 1
ATOM 4332 O O . HIS B 1 161 ? 71.553 -10.497 1.439 1.00 18.16 163 HIS B O 1
ATOM 4339 N N . GLN B 1 162 ? 72.561 -11.864 2.926 1.00 17.21 164 GLN B N 1
ATOM 4340 C CA . GLN B 1 162 ? 72.742 -10.826 3.917 1.00 17.76 164 GLN B CA 1
ATOM 4341 C C . GLN B 1 162 ? 73.981 -9.953 3.650 1.00 16.12 164 GLN B C 1
ATOM 4342 O O . GLN B 1 162 ? 74.162 -8.951 4.332 1.00 17.80 164 GLN B O 1
ATOM 4348 N N . ILE B 1 163 ? 74.844 -10.346 2.723 1.00 16.92 165 ILE B N 1
ATOM 4349 C CA . ILE B 1 163 ? 76.125 -9.699 2.544 1.00 16.73 165 ILE B CA 1
ATOM 4350 C C . ILE B 1 163 ? 75.941 -8.520 1.602 1.00 18.70 165 ILE B C 1
ATOM 4351 O O . ILE B 1 163 ? 75.413 -8.649 0.480 1.00 20.29 165 ILE B O 1
ATOM 4356 N N . LEU B 1 164 ? 76.444 -7.371 2.041 1.00 17.36 166 LEU B N 1
ATOM 4357 C CA . LEU B 1 164 ? 76.402 -6.113 1.346 1.00 18.79 166 LEU B CA 1
ATOM 4358 C C . LEU B 1 164 ? 77.823 -5.612 1.141 1.00 18.93 166 LEU B C 1
ATOM 4359 O O . LEU B 1 164 ? 78.672 -5.824 2.004 1.00 19.23 166 LEU B O 1
ATOM 4364 N N . PRO B 1 165 ? 78.119 -4.877 0.069 1.00 19.70 167 PRO B N 1
ATOM 4365 C CA . PRO B 1 165 ? 79.457 -4.280 -0.102 1.00 20.05 167 PRO B CA 1
ATOM 4366 C C . PRO B 1 165 ? 79.642 -3.144 0.899 1.00 19.33 167 PRO B C 1
ATOM 4367 O O . PRO B 1 165 ? 78.810 -2.261 1.053 1.00 20.95 167 PRO B O 1
ATOM 4371 N N . LYS B 1 166 ? 80.798 -3.151 1.567 1.00 18.75 168 LYS B N 1
ATOM 4372 C CA . LYS B 1 166 ? 81.123 -2.099 2.517 1.00 19.23 168 LYS B CA 1
ATOM 4373 C C . LYS B 1 166 ? 81.469 -0.794 1.797 1.00 20.51 168 LYS B C 1
ATOM 4374 O O . LYS B 1 166 ? 82.351 -0.760 0.957 1.00 21.23 168 LYS B O 1
ATOM 4380 N N . ALA B 1 167 ? 80.827 0.297 2.222 1.00 20.98 169 ALA B N 1
ATOM 4381 C CA . ALA B 1 167 ? 81.172 1.618 1.743 1.00 22.45 169 ALA B CA 1
ATOM 4382 C C . ALA B 1 167 ? 82.681 1.873 1.875 1.00 22.13 169 ALA B C 1
ATOM 4383 O O . ALA B 1 167 ? 83.257 1.730 2.957 1.00 22.60 169 ALA B O 1
ATOM 4385 N N . LYS B 1 168 ? 83.294 2.285 0.762 1.00 23.19 170 LYS B N 1
ATOM 4386 C CA . LYS B 1 168 ? 84.743 2.442 0.688 1.00 23.14 170 LYS B CA 1
ATOM 4387 C C . LYS B 1 168 ? 85.260 3.584 1.557 1.00 23.99 170 LYS B C 1
ATOM 4388 O O . LYS B 1 168 ? 86.405 3.527 2.005 1.00 25.12 170 LYS B O 1
ATOM 4394 N N . HIS B 1 169 ? 84.465 4.639 1.704 1.00 23.11 171 HIS B N 1
ATOM 4395 C CA . HIS B 1 169 ? 84.851 5.847 2.405 1.00 23.90 171 HIS B CA 1
ATOM 4396 C C . HIS B 1 169 ? 84.658 5.770 3.914 1.00 24.10 171 HIS B C 1
ATOM 4397 O O . HIS B 1 169 ? 84.964 6.745 4.603 1.00 27.63 171 HIS B O 1
ATOM 4404 N N . LEU B 1 170 ? 84.137 4.647 4.415 1.00 21.69 172 LEU B N 1
ATOM 4405 C CA . LEU B 1 170 ? 83.846 4.474 5.838 1.00 21.95 172 LEU B CA 1
ATOM 4406 C C . LEU B 1 170 ? 84.916 3.600 6.482 1.00 22.19 172 LEU B C 1
ATOM 4407 O O . LEU B 1 170 ? 85.375 2.630 5.882 1.00 22.12 172 LEU B O 1
ATOM 4412 N N . THR B 1 171 ? 85.221 3.906 7.745 1.00 21.35 173 THR B N 1
ATOM 4413 C CA . THR B 1 171 ? 86.055 3.024 8.546 1.00 21.07 173 THR B CA 1
ATOM 4414 C C . THR B 1 171 ? 85.260 1.776 8.918 1.00 21.05 173 THR B C 1
ATOM 4415 O O . THR B 1 171 ? 84.018 1.725 8.783 1.00 20.39 173 THR B O 1
ATOM 4419 N N . TRP B 1 172 ? 85.937 0.768 9.481 1.00 20.65 174 TRP B N 1
ATOM 4420 C CA . TRP B 1 172 ? 85.242 -0.434 9.922 1.00 19.18 174 TRP B CA 1
ATOM 4421 C C . TRP B 1 172 ? 84.112 -0.084 10.881 1.00 18.68 174 TRP B C 1
ATOM 4422 O O . TRP B 1 172 ? 82.978 -0.580 10.722 1.00 19.12 174 TRP B O 1
ATOM 4433 N N . GLU B 1 173 ? 84.406 0.759 11.881 1.00 18.53 175 GLU B N 1
ATOM 4434 C CA . GLU B 1 173 ? 83.421 1.052 12.903 1.00 19.52 175 GLU B CA 1
ATOM 4435 C C . GLU B 1 173 ? 82.257 1.882 12.312 1.00 19.65 175 GLU B C 1
ATOM 4436 O O . GLU B 1 173 ? 81.116 1.708 12.727 1.00 21.12 175 GLU B O 1
ATOM 4442 N N . GLU B 1 174 ? 82.555 2.834 11.424 1.00 19.25 176 GLU B N 1
ATOM 4443 C CA . GLU B 1 174 ? 81.496 3.605 10.770 1.00 20.41 176 GLU B CA 1
ATOM 4444 C C . GLU B 1 174 ? 80.575 2.662 10.001 1.00 19.98 176 GLU B C 1
ATOM 4445 O O . GLU B 1 174 ? 79.336 2.771 10.078 1.00 21.21 176 GLU B O 1
ATOM 4451 N N . ALA B 1 175 ? 81.182 1.753 9.235 1.00 19.56 177 ALA B N 1
ATOM 4452 C CA . ALA B 1 175 ? 80.395 0.848 8.399 1.00 18.65 177 ALA B CA 1
ATOM 4453 C C . ALA B 1 175 ? 79.561 -0.147 9.194 1.00 18.53 177 ALA B C 1
ATOM 4454 O O . ALA B 1 175 ? 78.534 -0.645 8.724 1.00 19.27 177 ALA B O 1
ATOM 4456 N N . ALA B 1 176 ? 80.035 -0.548 10.375 1.00 17.94 178 ALA B N 1
ATOM 4457 C CA . ALA B 1 176 ? 79.355 -1.467 11.273 1.00 18.45 178 ALA B CA 1
ATOM 4458 C C . ALA B 1 176 ? 78.171 -0.845 12.014 1.00 18.22 178 ALA B C 1
ATOM 4459 O O . ALA B 1 176 ? 77.405 -1.575 12.637 1.00 20.96 178 ALA B O 1
ATOM 4461 N N . ALA B 1 177 ? 78.045 0.483 11.988 1.00 19.15 179 ALA B N 1
ATOM 4462 C CA . ALA B 1 177 ? 77.141 1.144 12.916 1.00 19.47 179 ALA B CA 1
ATOM 4463 C C . ALA B 1 177 ? 75.671 1.046 12.476 1.00 19.37 179 ALA B C 1
ATOM 4464 O O . ALA B 1 177 ? 74.813 0.872 13.335 1.00 20.98 179 ALA B O 1
ATOM 4466 N N . PRO B 1 178 ? 75.277 1.289 11.203 1.00 20.76 180 PRO B N 1
ATOM 4467 C CA . PRO B 1 178 ? 73.868 1.635 10.944 1.00 20.58 180 PRO B CA 1
ATOM 4468 C C . PRO B 1 178 ? 72.945 0.601 10.320 1.00 20.55 180 PRO B C 1
ATOM 4469 O O . PRO B 1 178 ? 71.768 0.914 10.132 1.00 21.31 180 PRO B O 1
ATOM 4473 N N . THR B 1 179 ? 73.445 -0.541 9.880 1.00 19.43 181 THR B N 1
ATOM 4474 C CA . THR B 1 179 ? 72.654 -1.342 8.961 1.00 19.91 181 THR B CA 1
ATOM 4475 C C . THR B 1 179 ? 71.378 -1.878 9.613 1.00 18.32 181 THR B C 1
ATOM 4476 O O . THR B 1 179 ? 70.302 -1.818 8.997 1.00 20.10 181 THR B O 1
ATOM 4480 N N . LEU B 1 180 ? 71.405 -2.417 10.810 1.00 18.76 182 LEU B N 1
ATOM 4481 C CA . LEU B 1 180 ? 70.192 -2.970 11.421 1.00 20.31 182 LEU B CA 1
ATOM 4482 C C . LEU B 1 180 ? 69.117 -1.900 11.471 1.00 19.06 182 LEU B C 1
ATOM 4483 O O . LEU B 1 180 ? 67.984 -2.116 11.029 1.00 21.91 182 LEU B O 1
ATOM 4488 N N . VAL B 1 181 ? 69.416 -0.757 12.079 1.00 18.76 183 VAL B N 1
ATOM 4489 C CA . VAL B 1 181 ? 68.406 0.262 12.312 1.00 21.34 183 VAL B CA 1
ATOM 4490 C C . VAL B 1 181 ? 68.068 0.964 10.988 1.00 20.19 183 VAL B C 1
ATOM 4491 O O . VAL B 1 181 ? 66.899 1.332 10.764 1.00 20.64 183 VAL B O 1
ATOM 4495 N N . GLY B 1 182 ? 69.038 1.117 10.092 1.00 19.74 184 GLY B N 1
ATOM 4496 C CA . GLY B 1 182 ? 68.834 1.800 8.827 1.00 20.14 184 GLY B CA 1
ATOM 4497 C C . GLY B 1 182 ? 67.953 0.987 7.886 1.00 19.01 184 GLY B C 1
ATOM 4498 O O . GLY B 1 182 ? 66.999 1.492 7.287 1.00 20.75 184 GLY B O 1
ATOM 4499 N N . THR B 1 183 ? 68.216 -0.308 7.750 1.00 18.57 185 THR B N 1
ATOM 4500 C CA . THR B 1 183 ? 67.398 -1.163 6.894 1.00 19.56 185 THR B CA 1
ATOM 4501 C C . THR B 1 183 ? 66.013 -1.311 7.503 1.00 20.22 185 THR B C 1
ATOM 4502 O O . THR B 1 183 ? 65.015 -1.381 6.764 1.00 20.55 185 THR B O 1
ATOM 4506 N N . THR B 1 184 ? 65.889 -1.357 8.834 1.00 18.94 186 THR B N 1
ATOM 4507 C CA . THR B 1 184 ? 64.581 -1.420 9.467 1.00 19.75 186 THR B CA 1
ATOM 4508 C C . THR B 1 184 ? 63.773 -0.184 9.074 1.00 20.07 186 THR B C 1
ATOM 4509 O O . THR B 1 184 ? 62.592 -0.297 8.647 1.00 21.15 186 THR B O 1
ATOM 4513 N N . ALA B 1 185 ? 64.388 0.994 9.174 1.00 20.11 187 ALA B N 1
ATOM 4514 C CA . ALA B 1 185 ? 63.719 2.245 8.812 1.00 20.48 187 ALA B CA 1
ATOM 4515 C C . ALA B 1 185 ? 63.398 2.309 7.320 1.00 20.40 187 ALA B C 1
ATOM 4516 O O . ALA B 1 185 ? 62.349 2.811 6.923 1.00 20.56 187 ALA B O 1
ATOM 4518 N N . TYR B 1 186 ? 64.281 1.792 6.480 1.00 19.54 188 TYR B N 1
ATOM 4519 C CA . TYR B 1 186 ? 64.094 1.814 5.033 1.00 19.57 188 TYR B CA 1
ATOM 4520 C C . TYR B 1 186 ? 62.855 0.989 4.674 1.00 18.99 188 TYR B C 1
ATOM 4521 O O . TYR B 1 186 ? 62.010 1.424 3.872 1.00 20.74 188 TYR B O 1
ATOM 4530 N N . ARG B 1 187 ? 62.728 -0.215 5.227 1.00 18.63 189 ARG B N 1
ATOM 4531 C CA . ARG B 1 187 ? 61.526 -1.028 4.971 1.00 19.30 189 ARG B CA 1
ATOM 4532 C C . ARG B 1 187 ? 60.276 -0.283 5.429 1.00 19.64 189 ARG B C 1
ATOM 4533 O O . ARG B 1 187 ? 59.200 -0.330 4.806 1.00 21.29 189 ARG B O 1
ATOM 4541 N N . MET B 1 188 ? 60.358 0.373 6.579 1.00 19.19 190 MET B N 1
ATOM 4542 C CA . MET B 1 188 ? 59.204 1.097 7.111 1.00 20.85 190 MET B CA 1
ATOM 4543 C C . MET B 1 188 ? 58.725 2.193 6.138 1.00 18.97 190 MET B C 1
ATOM 4544 O O . MET B 1 188 ? 57.511 2.412 5.963 1.00 20.79 190 MET B O 1
ATOM 4549 N N . LEU B 1 189 ? 59.691 2.937 5.558 1.00 19.91 191 LEU B N 1
ATOM 4550 C CA . LEU B 1 189 ? 59.436 4.150 4.768 1.00 21.42 191 LEU B CA 1
ATOM 4551 C C . LEU B 1 189 ? 59.176 3.857 3.294 1.00 20.38 191 LEU B C 1
ATOM 4552 O O . LEU B 1 189 ? 58.479 4.655 2.629 1.00 22.20 191 LEU B O 1
ATOM 4557 N N . HIS B 1 190 ? 59.720 2.755 2.777 1.00 20.89 192 HIS B N 1
ATOM 4558 C CA . HIS B 1 190 ? 59.677 2.443 1.359 1.00 20.84 192 HIS B CA 1
ATOM 4559 C C . HIS B 1 190 ? 59.047 1.078 1.057 1.00 21.36 192 HIS B C 1
ATOM 4560 O O . HIS B 1 190 ? 58.855 0.773 -0.119 1.00 23.91 192 HIS B O 1
ATOM 4567 N N . GLY B 1 191 ? 58.761 0.267 2.080 1.00 21.53 193 GLY B N 1
ATOM 4568 C CA . GLY B 1 191 ? 58.395 -1.117 1.862 1.00 22.58 193 GLY B CA 1
ATOM 4569 C C . GLY B 1 191 ? 56.906 -1.429 1.764 1.00 23.33 193 GLY B C 1
ATOM 4570 O O . GLY B 1 191 ? 56.579 -2.542 1.340 1.00 27.21 193 GLY B O 1
ATOM 4571 N N . TRP B 1 192 ? 56.054 -0.508 2.180 1.00 20.66 194 TRP B N 1
ATOM 4572 C CA . TRP B 1 192 ? 54.631 -0.801 2.307 1.00 21.53 194 TRP B CA 1
ATOM 4573 C C . TRP B 1 192 ? 53.828 -0.121 1.220 1.00 21.96 194 TRP B C 1
ATOM 4574 O O . TRP B 1 192 ? 53.475 1.048 1.328 1.00 23.74 194 TRP B O 1
ATOM 4585 N N . THR B 1 193 ? 53.624 -0.874 0.144 1.00 24.36 195 THR B N 1
ATOM 4586 C CA . THR B 1 193 ? 52.954 -0.365 -1.047 1.00 25.10 195 THR B CA 1
ATOM 4587 C C . THR B 1 193 ? 51.661 0.328 -0.657 1.00 24.21 195 THR B C 1
ATOM 4588 O O . THR B 1 193 ? 50.905 -0.191 0.158 1.00 25.99 195 THR B O 1
ATOM 4592 N N . GLY B 1 194 ? 51.463 1.519 -1.228 1.00 24.69 196 GLY B N 1
ATOM 4593 C CA . GLY B 1 194 ? 50.295 2.331 -0.926 1.00 27.20 196 GLY B CA 1
ATOM 4594 C C . GLY B 1 194 ? 50.620 3.474 0.044 1.00 24.25 196 GLY B C 1
ATOM 4595 O O . GLY B 1 194 ? 49.953 4.512 0.003 1.00 26.30 196 GLY B O 1
ATOM 4596 N N . HIS B 1 195 ? 51.705 3.300 0.834 1.00 22.99 197 HIS B N 1
ATOM 4597 C CA . HIS B 1 195 ? 52.117 4.274 1.843 1.00 21.41 197 HIS B CA 1
ATOM 4598 C C . HIS B 1 195 ? 53.652 4.289 1.938 1.00 21.67 197 HIS B C 1
ATOM 4599 O O . HIS B 1 195 ? 54.232 3.918 2.961 1.00 24.86 197 HIS B O 1
ATOM 4606 N N . THR B 1 196 ? 54.279 4.674 0.848 1.00 22.80 198 THR B N 1
ATOM 4607 C CA . THR B 1 196 ? 55.700 4.931 0.782 1.00 23.37 198 THR B CA 1
ATOM 4608 C C . THR B 1 196 ? 55.937 6.436 0.710 1.00 24.36 198 THR B C 1
ATOM 4609 O O . THR B 1 196 ? 55.126 7.228 0.266 1.00 28.80 198 THR B O 1
ATOM 4613 N N . VAL B 1 197 ? 57.084 6.848 1.244 1.00 25.63 199 VAL B N 1
ATOM 4614 C CA . VAL B 1 197 ? 57.419 8.254 1.290 1.00 25.77 199 VAL B CA 1
ATOM 4615 C C . VAL B 1 197 ? 57.566 8.799 -0.141 1.00 27.10 199 VAL B C 1
ATOM 4616 O O . VAL B 1 197 ? 58.250 8.246 -0.988 1.00 28.91 199 VAL B O 1
ATOM 4620 N N . GLU B 1 198 ? 56.860 9.899 -0.359 1.00 27.95 200 GLU B N 1
ATOM 4621 C CA . GLU B 1 198 ? 56.857 10.645 -1.608 1.00 29.25 200 GLU B CA 1
ATOM 4622 C C . GLU B 1 198 ? 57.350 12.071 -1.355 1.00 29.90 200 GLU B C 1
ATOM 4623 O O . GLU B 1 198 ? 57.346 12.584 -0.224 1.00 28.34 200 GLU B O 1
ATOM 4629 N N . LYS B 1 199 ? 57.719 12.739 -2.448 1.00 30.26 201 LYS B N 1
ATOM 4630 C CA . LYS B 1 199 ? 58.173 14.120 -2.367 1.00 32.27 201 LYS B CA 1
ATOM 4631 C C . LYS B 1 199 ? 57.120 14.977 -1.662 1.00 30.21 201 LYS B C 1
ATOM 4632 O O . LYS B 1 199 ? 55.931 14.933 -1.981 1.00 34.47 201 LYS B O 1
ATOM 4638 N N . ASP B 1 200 ? 57.603 15.764 -0.688 1.00 29.99 202 ASP B N 1
ATOM 4639 C CA . ASP B 1 200 ? 56.839 16.719 0.102 1.00 31.34 202 ASP B CA 1
ATOM 4640 C C . ASP B 1 200 ? 55.962 16.054 1.158 1.00 28.47 202 ASP B C 1
ATOM 4641 O O . ASP B 1 200 ? 55.261 16.761 1.873 1.00 32.47 202 ASP B O 1
ATOM 4646 N N . ASP B 1 201 ? 56.028 14.725 1.324 1.00 27.94 203 ASP B N 1
ATOM 4647 C CA . ASP B 1 201 ? 55.296 14.123 2.414 1.00 26.77 203 ASP B CA 1
ATOM 4648 C C . ASP B 1 201 ? 55.940 14.513 3.735 1.00 27.32 203 ASP B C 1
ATOM 4649 O O . ASP B 1 201 ? 57.170 14.488 3.887 1.00 28.58 203 ASP B O 1
ATOM 4654 N N . VAL B 1 202 ? 55.093 14.834 4.703 1.00 26.65 204 VAL B N 1
ATOM 4655 C CA . VAL B 1 202 ? 55.554 15.093 6.054 1.00 25.91 204 VAL B CA 1
ATOM 4656 C C . VAL B 1 202 ? 55.656 13.752 6.793 1.00 24.98 204 VAL B C 1
ATOM 4657 O O . VAL B 1 202 ? 54.719 12.942 6.784 1.00 25.56 204 VAL B O 1
ATOM 4661 N N . VAL B 1 203 ? 56.817 13.552 7.441 1.00 24.49 205 VAL B N 1
ATOM 4662 C CA . VAL B 1 203 ? 57.126 12.310 8.119 1.00 23.78 205 VAL B CA 1
ATOM 4663 C C . VAL B 1 203 ? 57.465 12.630 9.569 1.00 22.49 205 VAL B C 1
ATOM 4664 O O . VAL B 1 203 ? 58.450 13.318 9.826 1.00 25.97 205 VAL B O 1
ATOM 4668 N N . LEU B 1 204 ? 56.645 12.125 10.490 1.00 24.18 206 LEU B N 1
ATOM 4669 C CA . LEU B 1 204 ? 56.853 12.322 11.918 1.00 25.02 206 LEU B CA 1
ATOM 4670 C C . LEU B 1 204 ? 57.696 11.169 12.419 1.00 22.96 206 LEU B C 1
ATOM 4671 O O . LEU B 1 204 ? 57.319 10.011 12.269 1.00 24.58 206 LEU B O 1
ATOM 4676 N N . VAL B 1 205 ? 58.867 11.517 13.009 1.00 24.32 207 VAL B N 1
ATOM 4677 C CA . VAL B 1 205 ? 59.825 10.515 13.431 1.00 24.68 207 VAL B CA 1
ATOM 4678 C C . VAL B 1 205 ? 59.964 10.574 14.948 1.00 25.11 207 VAL B C 1
ATOM 4679 O O . VAL B 1 205 ? 60.534 11.533 15.472 1.00 26.84 207 VAL B O 1
ATOM 4683 N N . TRP B 1 206 ? 59.476 9.537 15.648 1.00 23.75 208 TRP B N 1
ATOM 4684 C CA . TRP B 1 206 ? 59.693 9.444 17.089 1.00 25.07 208 TRP B CA 1
ATOM 4685 C C . TRP B 1 206 ? 61.153 9.101 17.403 1.00 25.42 208 TRP B C 1
ATOM 4686 O O . TRP B 1 206 ? 61.842 8.472 16.609 1.00 26.89 208 TRP B O 1
ATOM 4697 N N . GLY B 1 207 ? 61.597 9.504 18.603 1.00 28.30 209 GLY B N 1
ATOM 4698 C CA . GLY B 1 207 ? 62.958 9.193 19.064 1.00 30.15 209 GLY B CA 1
ATOM 4699 C C . GLY B 1 207 ? 64.011 9.587 18.015 1.00 26.96 209 GLY B C 1
ATOM 4700 O O . GLY B 1 207 ? 64.883 8.804 17.664 1.00 28.53 209 GLY B O 1
ATOM 4701 N N . GLY B 1 208 ? 63.948 10.841 17.542 1.00 28.26 210 GLY B N 1
ATOM 4702 C CA . GLY B 1 208 ? 64.673 11.280 16.352 1.00 30.77 210 GLY B CA 1
ATOM 4703 C C . GLY B 1 208 ? 66.196 11.140 16.462 1.00 31.86 210 GLY B C 1
ATOM 4704 O O . GLY B 1 208 ? 66.892 10.895 15.467 1.00 30.44 210 GLY B O 1
ATOM 4705 N N . SER B 1 209 ? 66.741 11.308 17.670 1.00 31.46 211 SER B N 1
ATOM 4706 C CA . SER B 1 209 ? 68.184 11.308 17.856 1.00 34.12 211 SER B CA 1
ATOM 4707 C C . SER B 1 209 ? 68.741 9.901 18.098 1.00 31.93 211 SER B C 1
ATOM 4708 O O . SER B 1 209 ? 69.951 9.712 18.198 1.00 32.92 211 SER B O 1
ATOM 4711 N N . GLY B 1 210 ? 67.869 8.903 18.260 1.00 31.61 212 GLY B N 1
ATOM 4712 C CA . GLY B 1 210 ? 68.293 7.520 18.422 1.00 28.98 212 GLY B CA 1
ATOM 4713 C C . GLY B 1 210 ? 68.725 6.903 17.095 1.00 27.19 212 GLY B C 1
ATOM 4714 O O . GLY B 1 210 ? 68.681 7.560 16.072 1.00 28.00 212 GLY B O 1
ATOM 4715 N N . GLY B 1 211 ? 69.195 5.654 17.125 1.00 27.44 213 GLY B N 1
ATOM 4716 C CA . GLY B 1 211 ? 69.754 5.008 15.954 1.00 27.91 213 GLY B CA 1
ATOM 4717 C C . GLY B 1 211 ? 68.741 4.920 14.807 1.00 23.75 213 GLY B C 1
ATOM 4718 O O . GLY B 1 211 ? 69.005 5.360 13.684 1.00 23.02 213 GLY B O 1
ATOM 4719 N N . LEU B 1 212 ? 67.574 4.381 15.129 1.00 24.17 214 LEU B N 1
ATOM 4720 C CA . LEU B 1 212 ? 66.494 4.222 14.159 1.00 22.73 214 LEU B CA 1
ATOM 4721 C C . LEU B 1 212 ? 66.053 5.583 13.630 1.00 23.08 214 LEU B C 1
ATOM 4722 O O . LEU B 1 212 ? 66.036 5.817 12.429 1.00 24.01 214 LEU B O 1
ATOM 4727 N N . GLY B 1 213 ? 65.780 6.508 14.542 1.00 23.14 215 GLY B N 1
ATOM 4728 C CA . GLY B 1 213 ? 65.261 7.801 14.146 1.00 24.09 215 GLY B CA 1
ATOM 4729 C C . GLY B 1 213 ? 66.215 8.609 13.274 1.00 24.55 215 GLY B C 1
ATOM 4730 O O . GLY B 1 213 ? 65.782 9.290 12.356 1.00 26.22 215 GLY B O 1
ATOM 4731 N N A SER B 1 214 ? 67.515 8.586 13.602 0.50 23.68 216 SER B N 1
ATOM 4732 N N B SER B 1 214 ? 67.514 8.566 13.598 0.50 23.79 216 SER B N 1
ATOM 4733 C CA A SER B 1 214 ? 68.499 9.353 12.852 0.50 25.02 216 SER B CA 1
ATOM 4734 C CA B SER B 1 214 ? 68.522 9.322 12.869 0.50 25.59 216 SER B CA 1
ATOM 4735 C C A SER B 1 214 ? 68.651 8.791 11.436 0.50 23.44 216 SER B C 1
ATOM 4736 C C B SER B 1 214 ? 68.696 8.779 11.449 0.50 23.43 216 SER B C 1
ATOM 4737 O O A SER B 1 214 ? 68.842 9.557 10.501 0.50 26.12 216 SER B O 1
ATOM 4738 O O B SER B 1 214 ? 68.977 9.540 10.533 0.50 26.39 216 SER B O 1
ATOM 4743 N N . GLN B 1 215 ? 68.496 7.476 11.251 1.00 21.39 217 GLN B N 1
ATOM 4744 C CA . GLN B 1 215 ? 68.487 6.907 9.908 1.00 21.62 217 GLN B CA 1
ATOM 4745 C C . GLN B 1 215 ? 67.181 7.257 9.177 1.00 22.18 217 GLN B C 1
ATOM 4746 O O . GLN B 1 215 ? 67.223 7.678 8.022 1.00 22.16 217 GLN B O 1
ATOM 4752 N N . ALA B 1 216 ? 66.059 7.194 9.889 1.00 22.44 218 ALA B N 1
ATOM 4753 C CA . ALA B 1 216 ? 64.769 7.501 9.291 1.00 22.31 218 ALA B CA 1
ATOM 4754 C C . ALA B 1 216 ? 64.727 8.935 8.778 1.00 23.20 218 ALA B C 1
ATOM 4755 O O . ALA B 1 216 ? 64.187 9.184 7.703 1.00 23.14 218 ALA B O 1
ATOM 4757 N N . ILE B 1 217 ? 65.239 9.885 9.563 1.00 23.38 219 ILE B N 1
ATOM 4758 C CA . ILE B 1 217 ? 65.248 11.275 9.129 1.00 22.63 219 ILE B CA 1
ATOM 4759 C C . ILE B 1 217 ? 65.970 11.427 7.788 1.00 22.73 219 ILE B C 1
ATOM 4760 O O . ILE B 1 217 ? 65.499 12.130 6.866 1.00 24.54 219 ILE B O 1
ATOM 4765 N N . GLN B 1 218 ? 67.149 10.828 7.701 1.00 22.20 220 GLN B N 1
ATOM 4766 C CA . GLN B 1 218 ? 67.953 10.895 6.495 1.00 22.68 220 GLN B CA 1
ATOM 4767 C C . GLN B 1 218 ? 67.301 10.187 5.317 1.00 22.89 220 GLN B C 1
ATOM 4768 O O . GLN B 1 218 ? 67.334 10.725 4.212 1.00 24.86 220 GLN B O 1
ATOM 4774 N N . ILE B 1 219 ? 66.724 9.018 5.545 1.00 22.01 221 ILE B N 1
ATOM 4775 C CA . ILE B 1 219 ? 66.048 8.296 4.478 1.00 22.21 221 ILE B CA 1
ATOM 4776 C C . ILE B 1 219 ? 64.843 9.115 3.998 1.00 23.87 221 ILE B C 1
ATOM 4777 O O . ILE B 1 219 ? 64.663 9.331 2.804 1.00 24.15 221 ILE B O 1
ATOM 4782 N N . ALA B 1 220 ? 64.055 9.643 4.933 1.00 22.63 222 ALA B N 1
ATOM 4783 C CA . ALA B 1 220 ? 62.928 10.469 4.514 1.00 22.84 222 ALA B CA 1
ATOM 4784 C C . ALA B 1 220 ? 63.386 11.658 3.683 1.00 24.56 222 ALA B C 1
ATOM 4785 O O . ALA B 1 220 ? 62.772 11.999 2.666 1.00 27.29 222 ALA B O 1
ATOM 4787 N N . ARG B 1 221 ? 64.441 12.352 4.148 1.00 24.92 223 ARG B N 1
ATOM 4788 C CA . ARG B 1 221 ? 64.936 13.521 3.442 1.00 27.32 223 ARG B CA 1
ATOM 4789 C C . ARG B 1 221 ? 65.414 13.169 2.033 1.00 26.34 223 ARG B C 1
ATOM 4790 O O . ARG B 1 221 ? 65.127 13.904 1.068 1.00 30.17 223 ARG B O 1
ATOM 4798 N N . GLU B 1 222 ? 66.128 12.045 1.901 1.00 25.41 224 GLU B N 1
ATOM 4799 C CA . GLU B 1 222 ? 66.663 11.637 0.598 1.00 26.86 224 GLU B CA 1
ATOM 4800 C C . GLU B 1 222 ? 65.522 11.350 -0.381 1.00 27.01 224 GLU B C 1
ATOM 4801 O O . GLU B 1 222 ? 65.698 11.483 -1.593 1.00 29.56 224 GLU B O 1
ATOM 4807 N N . ALA B 1 223 ? 64.353 10.964 0.153 1.00 26.85 225 ALA B N 1
ATOM 4808 C CA . ALA B 1 223 ? 63.182 10.679 -0.655 1.00 28.17 225 ALA B CA 1
ATOM 4809 C C . ALA B 1 223 ? 62.386 11.942 -0.985 1.00 29.87 225 ALA B C 1
ATOM 4810 O O . ALA B 1 223 ? 61.370 11.875 -1.674 1.00 30.44 225 ALA B O 1
ATOM 4812 N N . GLY B 1 224 ? 62.833 13.093 -0.477 1.00 28.67 226 GLY B N 1
ATOM 4813 C CA . GLY B 1 224 ? 62.130 14.348 -0.682 1.00 28.68 226 GLY B CA 1
ATOM 4814 C C . GLY B 1 224 ? 61.034 14.610 0.346 1.00 29.68 226 GLY B C 1
ATOM 4815 O O . GLY B 1 224 ? 60.286 15.561 0.191 1.00 30.40 226 GLY B O 1
ATOM 4816 N N . GLY B 1 225 ? 60.970 13.798 1.407 1.00 28.24 227 GLY B N 1
ATOM 4817 C CA . GLY B 1 225 ? 60.068 14.038 2.514 1.00 26.48 227 GLY B CA 1
ATOM 4818 C C . GLY B 1 225 ? 60.549 15.158 3.437 1.00 26.75 227 GLY B C 1
ATOM 4819 O O . GLY B 1 225 ? 61.680 15.658 3.342 1.00 29.34 227 GLY B O 1
ATOM 4820 N N . ILE B 1 226 ? 59.646 15.555 4.324 1.00 27.18 228 ILE B N 1
ATOM 4821 C CA . ILE B 1 226 ? 59.876 16.637 5.257 1.00 28.33 228 ILE B CA 1
ATOM 4822 C C . ILE B 1 226 ? 59.820 16.042 6.657 1.00 26.80 228 ILE B C 1
ATOM 4823 O O . ILE B 1 226 ? 58.741 15.806 7.202 1.00 26.62 228 ILE B O 1
ATOM 4828 N N . PRO B 1 227 ? 60.969 15.678 7.257 1.00 27.46 229 PRO B N 1
ATOM 4829 C CA . PRO B 1 227 ? 60.936 15.029 8.562 1.00 26.99 229 PRO B CA 1
ATOM 4830 C C . PRO B 1 227 ? 60.760 16.019 9.714 1.00 26.12 229 PRO B C 1
ATOM 4831 O O . PRO B 1 227 ? 61.300 17.123 9.692 1.00 30.33 229 PRO B O 1
ATOM 4835 N N . ILE B 1 228 ? 59.957 15.605 10.682 1.00 27.82 230 ILE B N 1
ATOM 4836 C CA . ILE B 1 228 ? 59.757 16.289 11.953 1.00 29.11 230 ILE B CA 1
ATOM 4837 C C . ILE B 1 228 ? 60.165 15.302 13.037 1.00 28.41 230 ILE B C 1
ATOM 4838 O O . ILE B 1 228 ? 59.645 14.206 13.097 1.00 29.00 230 ILE B O 1
ATOM 4843 N N . ALA B 1 229 ? 61.125 15.686 13.876 1.00 29.63 231 ALA B N 1
ATOM 4844 C CA . ALA B 1 229 ? 61.671 14.787 14.872 1.00 28.87 231 ALA B CA 1
ATOM 4845 C C . ALA B 1 229 ? 61.057 15.077 16.225 1.00 30.64 231 ALA B C 1
ATOM 4846 O O . ALA B 1 229 ? 60.964 16.245 16.595 1.00 33.36 231 ALA B O 1
ATOM 4848 N N . VAL B 1 230 ? 60.688 14.010 16.962 1.00 29.21 232 VAL B N 1
ATOM 4849 C CA . VAL B 1 230 ? 60.341 14.126 18.363 1.00 31.85 232 VAL B CA 1
ATOM 4850 C C . VAL B 1 230 ? 61.565 13.702 19.170 1.00 32.17 232 VAL B C 1
ATOM 4851 O O . VAL B 1 230 ? 62.156 12.652 18.919 1.00 30.83 232 VAL B O 1
ATOM 4855 N N . VAL B 1 231 ? 61.917 14.524 20.162 1.00 32.86 233 VAL B N 1
ATOM 4856 C CA . VAL B 1 231 ? 63.178 14.403 20.882 1.00 36.58 233 VAL B CA 1
ATOM 4857 C C . VAL B 1 231 ? 62.950 14.670 22.373 1.00 37.49 233 VAL B C 1
ATOM 4858 O O . VAL B 1 231 ? 61.892 15.100 22.785 1.00 38.08 233 VAL B O 1
ATOM 4862 N N . SER B 1 232 ? 63.983 14.471 23.197 1.00 42.72 234 SER B N 1
ATOM 4863 C CA . SER B 1 232 ? 63.855 14.604 24.641 1.00 48.01 234 SER B CA 1
ATOM 4864 C C . SER B 1 232 ? 64.632 15.814 25.180 1.00 50.66 234 SER B C 1
ATOM 4865 O O . SER B 1 232 ? 64.538 16.098 26.375 1.00 52.52 234 SER B O 1
ATOM 4868 N N . ASP B 1 233 ? 65.406 16.519 24.334 1.00 47.98 235 ASP B N 1
ATOM 4869 C CA . ASP B 1 233 ? 66.059 17.767 24.734 1.00 52.29 235 ASP B CA 1
ATOM 4870 C C . ASP B 1 233 ? 66.464 18.575 23.497 1.00 51.08 235 ASP B C 1
ATOM 4871 O O . ASP B 1 233 ? 66.308 18.096 22.379 1.00 50.71 235 ASP B O 1
ATOM 4876 N N . ALA B 1 234 ? 66.951 19.813 23.701 1.00 52.63 236 ALA B N 1
ATOM 4877 C CA . ALA B 1 234 ? 67.148 20.776 22.616 1.00 51.56 236 ALA B CA 1
ATOM 4878 C C . ALA B 1 234 ? 68.347 20.403 21.743 1.00 50.85 236 ALA B C 1
ATOM 4879 O O . ALA B 1 234 ? 68.332 20.619 20.528 1.00 49.48 236 ALA B O 1
ATOM 4881 N N . ALA B 1 235 ? 69.399 19.885 22.386 1.00 52.49 237 ALA B N 1
ATOM 4882 C CA . ALA B 1 235 ? 70.598 19.414 21.713 1.00 55.54 237 ALA B CA 1
ATOM 4883 C C . ALA B 1 235 ? 70.257 18.305 20.712 1.00 53.61 237 ALA B C 1
ATOM 4884 O O . ALA B 1 235 ? 70.691 18.349 19.560 1.00 53.90 237 ALA B O 1
ATOM 4886 N N . LYS B 1 236 ? 69.466 17.322 21.174 1.00 52.16 238 LYS B N 1
ATOM 4887 C CA . LYS B 1 236 ? 69.023 16.220 20.345 1.00 47.64 238 LYS B CA 1
ATOM 4888 C C . LYS B 1 236 ? 68.203 16.804 19.199 1.00 43.79 238 LYS B C 1
ATOM 4889 O O . LYS B 1 236 ? 68.331 16.363 18.070 1.00 39.51 238 LYS B O 1
ATOM 4895 N N . GLY B 1 237 ? 67.406 17.830 19.489 1.00 43.23 239 GLY B N 1
ATOM 4896 C CA . GLY B 1 237 ? 66.639 18.533 18.475 1.00 41.14 239 GLY B CA 1
ATOM 4897 C C . GLY B 1 237 ? 67.506 19.102 17.356 1.00 43.90 239 GLY B C 1
ATOM 4898 O O . GLY B 1 237 ? 67.167 18.937 16.173 1.00 44.15 239 GLY B O 1
ATOM 4899 N N . GLU B 1 238 ? 68.585 19.808 17.734 1.00 44.47 240 GLU B N 1
ATOM 4900 C CA . GLU B 1 238 ? 69.445 20.448 16.757 1.00 48.32 240 GLU B CA 1
ATOM 4901 C C . GLU B 1 238 ? 70.234 19.395 15.985 1.00 44.46 240 GLU B C 1
ATOM 4902 O O . GLU B 1 238 ? 70.539 19.596 14.815 1.00 50.87 240 GLU B O 1
ATOM 4908 N N . TYR B 1 239 ? 70.605 18.305 16.666 1.00 43.02 241 TYR B N 1
ATOM 4909 C CA . TYR B 1 239 ? 71.229 17.159 16.013 1.00 43.50 241 TYR B CA 1
ATOM 4910 C C . TYR B 1 239 ? 70.307 16.657 14.898 1.00 37.44 241 TYR B C 1
ATOM 4911 O O . TYR B 1 239 ? 70.752 16.422 13.781 1.00 38.59 241 TYR B O 1
ATOM 4920 N N . CYS B 1 240 ? 69.008 16.529 15.196 1.00 34.84 242 CYS B N 1
ATOM 4921 C CA . CYS B 1 240 ? 68.058 16.035 14.220 1.00 34.02 242 CYS B CA 1
ATOM 4922 C C . CYS B 1 240 ? 67.903 17.018 13.064 1.00 34.85 242 CYS B C 1
ATOM 4923 O O . CYS B 1 240 ? 67.834 16.597 11.914 1.00 32.70 242 CYS B O 1
ATOM 4926 N N . LYS B 1 241 ? 67.907 18.323 13.367 1.00 36.37 243 LYS B N 1
ATOM 4927 C CA . LYS B 1 241 ? 67.875 19.328 12.316 1.00 39.90 243 LYS B CA 1
ATOM 4928 C C . LYS B 1 241 ? 69.103 19.187 11.412 1.00 42.41 243 LYS B C 1
ATOM 4929 O O . LYS B 1 241 ? 68.960 19.244 10.188 1.00 41.65 243 LYS B O 1
ATOM 4935 N N . SER B 1 242 ? 70.287 18.931 11.997 1.00 42.29 244 SER B N 1
ATOM 4936 C CA . SER B 1 242 ? 71.518 18.827 11.222 1.00 43.25 244 SER B CA 1
ATOM 4937 C C . SER B 1 242 ? 71.503 17.618 10.284 1.00 39.80 244 SER B C 1
ATOM 4938 O O . SER B 1 242 ? 72.249 17.590 9.314 1.00 43.01 244 SER B O 1
ATOM 4941 N N . LEU B 1 243 ? 70.641 16.633 10.556 1.00 33.82 245 LEU B N 1
ATOM 4942 C CA . LEU B 1 243 ? 70.499 15.447 9.705 1.00 34.03 245 LEU B CA 1
ATOM 4943 C C . LEU B 1 243 ? 69.420 15.637 8.642 1.00 35.39 245 LEU B C 1
ATOM 4944 O O . LEU B 1 243 ? 69.192 14.722 7.844 1.00 34.46 245 LEU B O 1
ATOM 4949 N N . GLY B 1 244 ? 68.732 16.784 8.676 1.00 35.86 246 GLY B N 1
ATOM 4950 C CA . GLY B 1 244 ? 67.735 17.102 7.665 1.00 35.27 246 GLY B CA 1
ATOM 4951 C C . GLY B 1 244 ? 66.311 17.283 8.184 1.00 32.64 246 GLY B C 1
ATOM 4952 O O . GLY B 1 244 ? 65.403 17.512 7.382 1.00 34.31 246 GLY B O 1
ATOM 4953 N N . ALA B 1 245 ? 66.076 17.161 9.495 1.00 31.83 247 ALA B N 1
ATOM 4954 C CA . ALA B 1 245 ? 64.737 17.422 10.012 1.00 32.90 247 ALA B CA 1
ATOM 4955 C C . ALA B 1 245 ? 64.383 18.903 9.868 1.00 32.92 247 ALA B C 1
ATOM 4956 O O . ALA B 1 245 ? 65.198 19.768 10.162 1.00 35.98 247 ALA B O 1
ATOM 4958 N N . LYS B 1 246 ? 63.154 19.198 9.463 1.00 31.89 248 LYS B N 1
ATOM 4959 C CA . LYS B 1 246 ? 62.764 20.581 9.273 1.00 34.68 248 LYS B CA 1
ATOM 4960 C C . LYS B 1 246 ? 62.646 21.246 10.642 1.00 36.35 248 LYS B C 1
ATOM 4961 O O . LYS B 1 246 ? 62.882 22.443 10.781 1.00 39.33 248 LYS B O 1
ATOM 4967 N N . GLY B 1 247 ? 62.263 20.454 11.647 1.00 36.74 249 GLY B N 1
ATOM 4968 C CA . GLY B 1 247 ? 62.195 20.930 13.020 1.00 38.61 249 GLY B CA 1
ATOM 4969 C C . GLY B 1 247 ? 62.022 19.779 14.014 1.00 34.55 249 GLY B C 1
ATOM 4970 O O . GLY B 1 247 ? 61.956 18.603 13.658 1.00 33.55 249 GLY B O 1
ATOM 4971 N N . TYR B 1 248 ? 61.921 20.127 15.291 1.00 36.47 250 TYR B N 1
ATOM 4972 C CA . TYR B 1 248 ? 61.754 19.100 16.301 1.00 35.97 250 TYR B CA 1
ATOM 4973 C C . TYR B 1 248 ? 60.706 19.518 17.320 1.00 34.93 250 TYR B C 1
ATOM 4974 O O . TYR B 1 248 ? 60.425 20.694 17.496 1.00 38.04 250 TYR B O 1
ATOM 4983 N N . ILE B 1 249 ? 60.170 18.518 18.010 1.00 34.26 251 ILE B N 1
ATOM 4984 C CA . ILE B 1 249 ? 59.181 18.709 19.054 1.00 35.06 251 ILE B CA 1
ATOM 4985 C C . ILE B 1 249 ? 59.760 18.068 20.305 1.00 36.91 251 ILE B C 1
ATOM 4986 O O . ILE B 1 249 ? 60.231 16.937 20.256 1.00 37.41 251 ILE B O 1
ATOM 4991 N N . ASP B 1 250 ? 59.772 18.828 21.402 1.00 40.81 252 ASP B N 1
ATOM 4992 C CA . ASP B 1 250 ? 60.309 18.337 22.663 1.00 42.45 252 ASP B CA 1
ATOM 4993 C C . ASP B 1 250 ? 59.190 17.621 23.418 1.00 43.44 252 ASP B C 1
ATOM 4994 O O . ASP B 1 250 ? 58.230 18.256 23.840 1.00 45.09 252 ASP B O 1
ATOM 4999 N N . ARG B 1 251 ? 59.323 16.301 23.592 1.00 40.69 253 ARG B N 1
ATOM 5000 C CA . ARG B 1 251 ? 58.264 15.498 24.191 1.00 44.51 253 ARG B CA 1
ATOM 5001 C C . ARG B 1 251 ? 57.964 15.932 25.631 1.00 43.25 253 ARG B C 1
ATOM 5002 O O . ARG B 1 251 ? 56.830 15.802 26.083 1.00 44.44 253 ARG B O 1
ATOM 5010 N N . ARG B 1 252 ? 58.967 16.436 26.363 1.00 44.26 254 ARG B N 1
ATOM 5011 C CA . ARG B 1 252 ? 58.791 16.773 27.767 1.00 49.26 254 ARG B CA 1
ATOM 5012 C C . ARG B 1 252 ? 57.773 17.893 27.973 1.00 50.07 254 ARG B C 1
ATOM 5013 O O . ARG B 1 252 ? 57.360 18.151 29.099 1.00 54.33 254 ARG B O 1
ATOM 5021 N N . GLU B 1 253 ? 57.396 18.591 26.898 1.00 49.42 255 GLU B N 1
ATOM 5022 C CA . GLU B 1 253 ? 56.397 19.652 26.972 1.00 54.71 255 GLU B CA 1
ATOM 5023 C C . GLU B 1 253 ? 54.975 19.099 27.143 1.00 53.10 255 GLU B C 1
ATOM 5024 O O . GLU B 1 253 ? 54.050 19.892 27.248 1.00 52.88 255 GLU B O 1
ATOM 5030 N N . PHE B 1 254 ? 54.789 17.764 27.143 1.00 50.20 256 PHE B N 1
ATOM 5031 C CA . PHE B 1 254 ? 53.466 17.138 27.186 1.00 48.46 256 PHE B CA 1
ATOM 5032 C C . PHE B 1 254 ? 53.428 16.100 28.302 1.00 48.31 256 PHE B C 1
ATOM 5033 O O . PHE B 1 254 ? 54.452 15.495 28.614 1.00 52.29 256 PHE B O 1
ATOM 5041 N N . ASN B 1 255 ? 52.235 15.879 28.872 1.00 48.64 257 ASN B N 1
ATOM 5042 C CA . ASN B 1 255 ? 52.073 15.006 30.022 1.00 53.41 257 ASN B CA 1
ATOM 5043 C C . ASN B 1 255 ? 50.965 13.980 29.809 1.00 48.78 257 ASN B C 1
ATOM 5044 O O . ASN B 1 255 ? 50.553 13.329 30.776 1.00 51.31 257 ASN B O 1
ATOM 5049 N N . HIS B 1 256 ? 50.491 13.837 28.557 1.00 43.79 258 HIS B N 1
ATOM 5050 C CA . HIS B 1 256 ? 49.371 12.960 28.245 1.00 44.20 258 HIS B CA 1
ATOM 5051 C C . HIS B 1 256 ? 49.858 11.582 27.809 1.00 41.28 258 HIS B C 1
ATOM 5052 O O . HIS B 1 256 ? 49.061 10.700 27.523 1.00 41.00 258 HIS B O 1
ATOM 5059 N N . TRP B 1 257 ? 51.178 11.404 27.719 1.00 39.47 259 TRP B N 1
ATOM 5060 C CA . TRP B 1 257 ? 51.744 10.145 27.289 1.00 38.96 259 TRP B CA 1
ATOM 5061 C C . TRP B 1 257 ? 51.228 8.988 28.138 1.00 39.43 259 TRP B C 1
ATOM 5062 O O . TRP B 1 257 ? 51.145 9.100 29.368 1.00 44.21 259 TRP B O 1
ATOM 5073 N N . GLY B 1 258 ? 51.019 7.844 27.461 1.00 37.47 260 GLY B N 1
ATOM 5074 C CA . GLY B 1 258 ? 50.451 6.659 28.070 1.00 38.48 260 GLY B CA 1
ATOM 5075 C C . GLY B 1 258 ? 49.173 6.217 27.368 1.00 40.69 260 GLY B C 1
ATOM 5076 O O . GLY B 1 258 ? 48.790 6.768 26.323 1.00 39.16 260 GLY B O 1
ATOM 5077 N N . GLN B 1 259 ? 48.585 5.146 27.906 1.00 39.42 261 GLN B N 1
ATOM 5078 C CA . GLN B 1 259 ? 47.299 4.689 27.420 1.00 42.78 261 GLN B CA 1
ATOM 5079 C C . GLN B 1 259 ? 46.337 5.851 27.589 1.00 41.45 261 GLN B C 1
ATOM 5080 O O . GLN B 1 259 ? 46.338 6.530 28.616 1.00 42.96 261 GLN B O 1
ATOM 5086 N N . PRO B 1 260 ? 45.457 6.087 26.599 1.00 39.75 262 PRO B N 1
ATOM 5087 C CA . PRO B 1 260 ? 44.466 7.152 26.702 1.00 39.76 262 PRO B CA 1
ATOM 5088 C C . PRO B 1 260 ? 43.294 6.695 27.565 1.00 38.69 262 PRO B C 1
ATOM 5089 O O . PRO B 1 260 ? 43.124 5.501 27.859 1.00 41.18 262 PRO B O 1
ATOM 5093 N N . PRO B 1 261 ? 42.425 7.649 27.949 1.00 39.65 263 PRO B N 1
ATOM 5094 C CA . PRO B 1 261 ? 41.158 7.331 28.594 1.00 41.99 263 PRO B CA 1
ATOM 5095 C C . PRO B 1 261 ? 40.324 6.521 27.610 1.00 39.46 263 PRO B C 1
ATOM 5096 O O . PRO B 1 261 ? 40.486 6.656 26.397 1.00 39.88 263 PRO B O 1
ATOM 5100 N N . HIS B 1 262 ? 39.444 5.679 28.156 1.00 39.64 264 HIS B N 1
ATOM 5101 C CA . HIS B 1 262 ? 38.466 4.986 27.344 1.00 37.51 264 HIS B CA 1
ATOM 5102 C C . HIS B 1 262 ? 37.646 6.025 26.582 1.00 37.69 264 HIS B C 1
ATOM 5103 O O . HIS B 1 262 ? 37.470 7.164 27.009 1.00 37.98 264 HIS B O 1
ATOM 5110 N N . TRP B 1 263 ? 37.150 5.616 25.431 1.00 34.91 265 TRP B N 1
ATOM 5111 C CA . TRP B 1 263 ? 36.392 6.535 24.590 1.00 35.01 265 TRP B CA 1
ATOM 5112 C C . TRP B 1 263 ? 35.124 7.068 25.267 1.00 36.17 265 TRP B C 1
ATOM 5113 O O . TRP B 1 263 ? 34.658 8.147 24.897 1.00 38.35 265 TRP B O 1
ATOM 5124 N N . THR B 1 264 ? 34.564 6.318 26.233 1.00 35.41 266 THR B N 1
ATOM 5125 C CA . THR B 1 264 ? 33.367 6.722 26.962 1.00 37.52 266 THR B CA 1
ATOM 5126 C C . THR B 1 264 ? 33.680 7.669 28.123 1.00 37.89 266 THR B C 1
ATOM 5127 O O . THR B 1 264 ? 32.760 8.168 28.766 1.00 44.49 266 THR B O 1
ATOM 5131 N N . ASP B 1 265 ? 34.970 7.889 28.429 1.00 41.61 267 ASP B N 1
ATOM 5132 C CA . ASP B 1 265 ? 35.350 8.791 29.506 1.00 44.61 267 ASP B CA 1
ATOM 5133 C C . ASP B 1 265 ? 35.440 10.218 28.958 1.00 43.72 267 ASP B C 1
ATOM 5134 O O . ASP B 1 265 ? 36.489 10.669 28.530 1.00 42.79 267 ASP B O 1
ATOM 5139 N N . ASP B 1 266 ? 34.326 10.953 28.990 1.00 45.81 268 ASP B N 1
ATOM 5140 C CA . ASP B 1 266 ? 34.259 12.263 28.360 1.00 47.30 268 ASP B CA 1
ATOM 5141 C C . ASP B 1 266 ? 35.236 13.269 28.966 1.00 49.54 268 ASP B C 1
ATOM 5142 O O . ASP B 1 266 ? 35.869 14.014 28.215 1.00 47.44 268 ASP B O 1
ATOM 5147 N N . ALA B 1 267 ? 35.335 13.314 30.305 1.00 53.10 269 ALA B N 1
ATOM 5148 C CA . ALA B 1 267 ? 36.183 14.289 30.970 1.00 49.79 269 ALA B CA 1
ATOM 5149 C C . ALA B 1 267 ? 37.641 14.036 30.606 1.00 49.50 269 ALA B C 1
ATOM 5150 O O . ALA B 1 267 ? 38.360 14.963 30.240 1.00 55.05 269 ALA B O 1
ATOM 5152 N N . GLY B 1 268 ? 38.051 12.769 30.713 1.00 49.55 270 GLY B N 1
ATOM 5153 C CA . GLY B 1 268 ? 39.411 12.361 30.397 1.00 49.46 270 GLY B CA 1
ATOM 5154 C C . GLY B 1 268 ? 39.760 12.633 28.935 1.00 44.09 270 GLY B C 1
ATOM 5155 O O . GLY B 1 268 ? 40.839 13.132 28.622 1.00 46.28 270 GLY B O 1
ATOM 5156 N N . GLN B 1 269 ? 38.785 12.351 28.052 1.00 42.78 271 GLN B N 1
ATOM 5157 C CA . GLN B 1 269 ? 38.966 12.559 26.627 1.00 41.79 271 GLN B CA 1
ATOM 5158 C C . GLN B 1 269 ? 39.175 14.046 26.336 1.00 42.02 271 GLN B C 1
ATOM 5159 O O . GLN B 1 269 ? 40.010 14.386 25.509 1.00 40.05 271 GLN B O 1
ATOM 5165 N N . LYS B 1 270 ? 38.451 14.935 27.033 1.00 46.21 272 LYS B N 1
ATOM 5166 C CA . LYS B 1 270 ? 38.600 16.367 26.803 1.00 44.55 272 LYS B CA 1
ATOM 5167 C C . LYS B 1 270 ? 40.034 16.805 27.120 1.00 47.95 272 LYS B C 1
ATOM 5168 O O . LYS B 1 270 ? 40.657 17.537 26.352 1.00 46.86 272 LYS B O 1
ATOM 5174 N N . VAL B 1 271 ? 40.563 16.356 28.256 1.00 48.45 273 VAL B N 1
ATOM 5175 C CA . VAL B 1 271 ? 41.907 16.739 28.662 1.00 48.20 273 VAL B CA 1
ATOM 5176 C C . VAL B 1 271 ? 42.944 16.130 27.717 1.00 45.01 273 VAL B C 1
ATOM 5177 O O . VAL B 1 271 ? 43.902 16.800 27.353 1.00 47.38 273 VAL B O 1
ATOM 5181 N N . TRP B 1 272 ? 42.740 14.865 27.329 1.00 41.78 274 TRP B N 1
ATOM 5182 C CA . TRP B 1 272 ? 43.695 14.173 26.484 1.00 39.00 274 TRP B CA 1
ATOM 5183 C C . TRP B 1 272 ? 43.770 14.855 25.116 1.00 38.76 274 TRP B C 1
ATOM 5184 O O . TRP B 1 272 ? 44.869 15.084 24.604 1.00 40.54 274 TRP B O 1
ATOM 5195 N N . THR B 1 273 ? 42.605 15.184 24.535 1.00 38.92 275 THR B N 1
ATOM 5196 C CA . THR B 1 273 ? 42.533 15.752 23.191 1.00 40.79 275 THR B CA 1
ATOM 5197 C C . THR B 1 273 ? 43.172 17.150 23.133 1.00 39.80 275 THR B C 1
ATOM 5198 O O . THR B 1 273 ? 43.758 17.503 22.118 1.00 43.80 275 THR B O 1
ATOM 5202 N N . ALA B 1 274 ? 43.063 17.964 24.194 1.00 44.71 276 ALA B N 1
ATOM 5203 C CA . ALA B 1 274 ? 43.694 19.280 24.199 1.00 43.81 276 ALA B CA 1
ATOM 5204 C C . ALA B 1 274 ? 45.220 19.170 24.105 1.00 43.09 276 ALA B C 1
ATOM 5205 O O . ALA B 1 274 ? 45.849 19.971 23.416 1.00 42.60 276 ALA B O 1
ATOM 5207 N N . GLN B 1 275 ? 45.804 18.193 24.813 1.00 42.95 277 GLN B N 1
ATOM 5208 C CA . GLN B 1 275 ? 47.220 17.865 24.719 1.00 42.72 277 GLN B CA 1
ATOM 5209 C C . GLN B 1 275 ? 47.614 17.404 23.314 1.00 38.21 277 GLN B C 1
ATOM 5210 O O . GLN B 1 275 ? 48.610 17.872 22.761 1.00 41.56 277 GLN B O 1
ATOM 5216 N N . ALA B 1 276 ? 46.859 16.452 22.750 1.00 38.08 278 ALA B N 1
ATOM 5217 C CA . ALA B 1 276 ? 47.142 15.932 21.424 1.00 39.25 278 ALA B CA 1
ATOM 5218 C C . ALA B 1 276 ? 47.073 17.032 20.364 1.00 38.44 278 ALA B C 1
ATOM 5219 O O . ALA B 1 276 ? 47.903 17.044 19.454 1.00 37.26 278 ALA B O 1
ATOM 5221 N N . ARG B 1 277 ? 46.053 17.902 20.443 1.00 38.16 279 ARG B N 1
ATOM 5222 C CA . ARG B 1 277 ? 45.920 19.010 19.503 1.00 41.42 279 ARG B CA 1
ATOM 5223 C C . ARG B 1 277 ? 47.128 19.940 19.574 1.00 39.16 279 ARG B C 1
ATOM 5224 O O . ARG B 1 277 ? 47.604 20.414 18.551 1.00 39.52 279 ARG B O 1
ATOM 5232 N N . ALA B 1 278 ? 47.559 20.253 20.798 1.00 40.40 280 ALA B N 1
ATOM 5233 C CA . ALA B 1 278 ? 48.730 21.099 20.998 1.00 43.89 280 ALA B CA 1
ATOM 5234 C C . ALA B 1 278 ? 49.963 20.483 20.337 1.00 40.93 280 ALA B C 1
ATOM 5235 O O . ALA B 1 278 ? 50.747 21.191 19.709 1.00 44.18 280 ALA B O 1
ATOM 5237 N N . PHE B 1 279 ? 50.126 19.165 20.476 1.00 40.38 281 PHE B N 1
ATOM 5238 C CA . PHE B 1 279 ? 51.218 18.461 19.814 1.00 37.46 281 PHE B CA 1
ATOM 5239 C C . PHE B 1 279 ? 51.086 18.589 18.292 1.00 38.16 281 PHE B C 1
ATOM 5240 O O . PHE B 1 279 ? 52.048 18.904 17.596 1.00 40.44 281 PHE B O 1
ATOM 5248 N N . GLY B 1 280 ? 49.894 18.325 17.759 1.00 41.58 282 GLY B N 1
ATOM 5249 C CA . GLY B 1 280 ? 49.649 18.493 16.334 1.00 39.62 282 GLY B CA 1
ATOM 5250 C C . GLY B 1 280 ? 49.939 19.910 15.836 1.00 40.36 282 GLY B C 1
ATOM 5251 O O . GLY B 1 280 ? 50.424 20.084 14.718 1.00 40.07 282 GLY B O 1
ATOM 5252 N N . LYS B 1 281 ? 49.614 20.919 16.650 1.00 42.42 283 LYS B N 1
ATOM 5253 C CA . LYS B 1 281 ? 49.815 22.307 16.270 1.00 43.49 283 LYS B CA 1
ATOM 5254 C C . LYS B 1 281 ? 51.306 22.624 16.151 1.00 41.45 283 LYS B C 1
ATOM 5255 O O . LYS B 1 281 ? 51.705 23.403 15.290 1.00 46.98 283 LYS B O 1
ATOM 5261 N N . LYS B 1 282 ? 52.144 21.979 16.959 1.00 42.02 284 LYS B N 1
ATOM 5262 C CA . LYS B 1 282 ? 53.580 22.213 16.857 1.00 42.84 284 LYS B CA 1
ATOM 5263 C C . LYS B 1 282 ? 54.091 21.704 15.508 1.00 41.45 284 LYS B C 1
ATOM 5264 O O . LYS B 1 282 ? 55.014 22.288 14.950 1.00 40.40 284 LYS B O 1
ATOM 5270 N N . ILE B 1 283 ? 53.473 20.633 14.971 1.00 39.27 285 ILE B N 1
ATOM 5271 C CA . ILE B 1 283 ? 53.819 20.155 13.641 1.00 35.59 285 ILE B CA 1
ATOM 5272 C C . ILE B 1 283 ? 53.515 21.262 12.630 1.00 36.58 285 ILE B C 1
ATOM 5273 O O . ILE B 1 283 ? 54.349 21.623 11.799 1.00 36.89 285 ILE B O 1
ATOM 5278 N N . TRP B 1 284 ? 52.302 21.801 12.722 1.00 38.71 286 TRP B N 1
ATOM 5279 C CA . TRP B 1 284 ? 51.873 22.861 11.829 1.00 40.80 286 TRP B CA 1
ATOM 5280 C C . TRP B 1 284 ? 52.790 24.075 11.922 1.00 40.24 286 TRP B C 1
ATOM 5281 O O . TRP B 1 284 ? 53.043 24.726 10.910 1.00 42.75 286 TRP B O 1
ATOM 5292 N N . ASP B 1 285 ? 53.251 24.387 13.139 1.00 43.74 287 ASP B N 1
ATOM 5293 C CA . ASP B 1 285 ? 54.102 25.549 13.384 1.00 42.58 287 ASP B CA 1
ATOM 5294 C C . ASP B 1 285 ? 55.446 25.384 12.672 1.00 41.83 287 ASP B C 1
ATOM 5295 O O . ASP B 1 285 ? 55.960 26.321 12.064 1.00 41.65 287 ASP B O 1
ATOM 5300 N N . ILE B 1 286 ? 56.031 24.191 12.774 1.00 40.16 288 ILE B N 1
ATOM 5301 C CA . ILE B 1 286 ? 57.271 23.880 12.084 1.00 38.69 288 ILE B CA 1
ATOM 5302 C C . ILE B 1 286 ? 57.101 23.969 10.563 1.00 39.69 288 ILE B C 1
ATOM 5303 O O . ILE B 1 286 ? 57.994 24.482 9.886 1.00 41.08 288 ILE B O 1
ATOM 5308 N N . LEU B 1 287 ? 55.972 23.490 10.014 1.00 39.83 289 LEU B N 1
ATOM 5309 C CA . LEU B 1 287 ? 55.795 23.455 8.566 1.00 40.25 289 LEU B CA 1
ATOM 5310 C C . LEU B 1 287 ? 55.472 24.848 8.025 1.00 43.33 289 LEU B C 1
ATOM 5311 O O . LEU B 1 287 ? 55.710 25.107 6.847 1.00 46.96 289 LEU B O 1
ATOM 5316 N N . GLY B 1 288 ? 54.868 25.709 8.859 1.00 44.67 290 GLY B N 1
ATOM 5317 C CA . GLY B 1 288 ? 54.316 26.975 8.408 1.00 46.74 290 GLY B CA 1
ATOM 5318 C C . GLY B 1 288 ? 52.996 26.774 7.659 1.00 47.44 290 GLY B C 1
ATOM 5319 O O . GLY B 1 288 ? 52.552 27.664 6.941 1.00 52.47 290 GLY B O 1
ATOM 5320 N N . GLU B 1 289 ? 52.374 25.595 7.806 1.00 50.31 291 GLU B N 1
ATOM 5321 C CA . GLU B 1 289 ? 51.081 25.337 7.189 1.00 49.18 291 GLU B CA 1
ATOM 5322 C C . GLU B 1 289 ? 50.400 24.162 7.888 1.00 43.79 291 GLU B C 1
ATOM 5323 O O . GLU B 1 289 ? 51.067 23.354 8.519 1.00 42.51 291 GLU B O 1
ATOM 5329 N N . ARG B 1 290 ? 49.066 24.095 7.740 1.00 44.61 292 ARG B N 1
ATOM 5330 C CA . ARG B 1 290 ? 48.241 23.105 8.405 1.00 43.80 292 ARG B CA 1
ATOM 5331 C C . ARG B 1 290 ? 48.264 21.821 7.576 1.00 40.64 292 ARG B C 1
ATOM 5332 O O . ARG B 1 290 ? 47.356 21.545 6.808 1.00 41.54 292 ARG B O 1
ATOM 5340 N N . ARG B 1 291 ? 49.344 21.042 7.702 1.00 36.95 293 ARG B N 1
ATOM 5341 C CA . ARG B 1 291 ? 49.418 19.742 7.065 1.00 35.37 293 ARG B CA 1
ATOM 5342 C C . ARG B 1 291 ? 49.763 18.718 8.131 1.00 31.53 293 ARG B C 1
ATOM 5343 O O . ARG B 1 291 ? 50.546 18.999 9.005 1.00 32.98 293 ARG B O 1
ATOM 5351 N N . ASN B 1 292 ? 49.244 17.509 7.992 1.00 29.16 294 ASN B N 1
ATOM 5352 C CA . ASN B 1 292 ? 49.451 16.441 8.939 1.00 29.18 294 ASN B CA 1
ATOM 5353 C C . ASN B 1 292 ? 50.449 15.463 8.342 1.00 28.63 294 ASN B C 1
ATOM 5354 O O . ASN B 1 292 ? 50.570 15.344 7.121 1.00 28.93 294 ASN B O 1
ATOM 5359 N N . PRO B 1 293 ? 51.168 14.704 9.195 1.00 25.59 295 PRO B N 1
ATOM 5360 C CA . PRO B 1 293 ? 52.132 13.731 8.689 1.00 25.83 295 PRO B CA 1
ATOM 5361 C C . PRO B 1 293 ? 51.408 12.611 7.947 1.00 24.35 295 PRO B C 1
ATOM 5362 O O . PRO B 1 293 ? 50.473 12.010 8.492 1.00 28.80 295 PRO B O 1
ATOM 5366 N N . ARG B 1 294 ? 51.855 12.336 6.725 1.00 24.02 296 ARG B N 1
ATOM 5367 C CA . ARG B 1 294 ? 51.313 11.209 5.963 1.00 23.77 296 ARG B CA 1
ATOM 5368 C C . ARG B 1 294 ? 51.863 9.887 6.504 1.00 23.30 296 ARG B C 1
ATOM 5369 O O . ARG B 1 294 ? 51.204 8.847 6.423 1.00 22.04 296 ARG B O 1
ATOM 5377 N N . ILE B 1 295 ? 53.113 9.927 6.993 1.00 23.39 297 ILE B N 1
ATOM 5378 C CA . ILE B 1 295 ? 53.774 8.755 7.556 1.00 21.83 297 ILE B CA 1
ATOM 5379 C C . ILE B 1 295 ? 54.296 9.117 8.937 1.00 23.09 297 ILE B C 1
ATOM 5380 O O . ILE B 1 295 ? 54.914 10.164 9.100 1.00 24.19 297 ILE B O 1
ATOM 5385 N N . VAL B 1 296 ? 54.013 8.237 9.895 1.00 21.49 298 VAL B N 1
ATOM 5386 C CA . VAL B 1 296 ? 54.517 8.367 11.255 1.00 21.76 298 VAL B CA 1
ATOM 5387 C C . VAL B 1 296 ? 55.358 7.126 11.542 1.00 21.77 298 VAL B C 1
ATOM 5388 O O . VAL B 1 296 ? 54.886 5.987 11.413 1.00 22.84 298 VAL B O 1
ATOM 5392 N N . LEU B 1 297 ? 56.645 7.366 11.859 1.00 22.53 299 LEU B N 1
ATOM 5393 C CA . LEU B 1 297 ? 57.600 6.314 12.154 1.00 21.80 299 LEU B CA 1
ATOM 5394 C C . LEU B 1 297 ? 57.622 6.067 13.660 1.00 22.72 299 LEU B C 1
ATOM 5395 O O . LEU B 1 297 ? 58.243 6.843 14.403 1.00 23.71 299 LEU B O 1
ATOM 5400 N N . GLU B 1 298 ? 56.925 5.008 14.046 1.00 22.27 300 GLU B N 1
ATOM 5401 C CA . GLU B 1 298 ? 56.672 4.613 15.415 1.00 23.12 300 GLU B CA 1
ATOM 5402 C C . GLU B 1 298 ? 57.668 3.538 15.878 1.00 22.46 300 GLU B C 1
ATOM 5403 O O . GLU B 1 298 ? 58.270 2.789 15.097 1.00 23.58 300 GLU B O 1
ATOM 5409 N N . HIS B 1 299 ? 57.681 3.397 17.197 1.00 24.13 301 HIS B N 1
ATOM 5410 C CA . HIS B 1 299 ? 58.533 2.458 17.910 1.00 24.51 301 HIS B CA 1
ATOM 5411 C C . HIS B 1 299 ? 58.348 2.609 19.419 1.00 25.22 301 HIS B C 1
ATOM 5412 O O . HIS B 1 299 ? 58.446 1.608 20.128 1.00 25.95 301 HIS B O 1
ATOM 5419 N N . PRO B 1 300 ? 58.061 3.798 19.996 1.00 25.18 302 PRO B N 1
ATOM 5420 C CA . PRO B 1 300 ? 57.732 3.813 21.413 1.00 27.53 302 PRO B CA 1
ATOM 5421 C C . PRO B 1 300 ? 56.526 2.976 21.789 1.00 27.46 302 PRO B C 1
ATOM 5422 O O . PRO B 1 300 ? 56.499 2.294 22.795 1.00 29.46 302 PRO B O 1
ATOM 5426 N N . GLY B 1 301 ? 55.514 2.916 20.909 1.00 27.88 303 GLY B N 1
ATOM 5427 C CA . GLY B 1 301 ? 54.421 1.988 21.154 1.00 28.00 303 GLY B CA 1
ATOM 5428 C C . GLY B 1 301 ? 53.347 2.558 22.075 1.00 28.09 303 GLY B C 1
ATOM 5429 O O . GLY B 1 301 ? 52.744 3.601 21.789 1.00 29.77 303 GLY B O 1
ATOM 5430 N N . GLU B 1 302 ? 53.116 1.858 23.195 1.00 30.44 304 GLU B N 1
ATOM 5431 C CA . GLU B 1 302 ? 51.984 2.090 24.080 1.00 30.52 304 GLU B CA 1
ATOM 5432 C C . GLU B 1 302 ? 51.793 3.569 24.428 1.00 31.56 304 GLU B C 1
ATOM 5433 O O . GLU B 1 302 ? 50.678 4.079 24.386 1.00 32.76 304 GLU B O 1
ATOM 5439 N N . ASP B 1 303 ? 52.862 4.297 24.770 1.00 33.70 305 ASP B N 1
ATOM 5440 C CA . ASP B 1 303 ? 52.697 5.634 25.311 1.00 34.85 305 ASP B CA 1
ATOM 5441 C C . ASP B 1 303 ? 52.446 6.704 24.245 1.00 34.17 305 ASP B C 1
ATOM 5442 O O . ASP B 1 303 ? 51.924 7.764 24.581 1.00 33.04 305 ASP B O 1
ATOM 5447 N N . THR B 1 304 ? 52.834 6.422 22.990 1.00 30.01 306 THR B N 1
ATOM 5448 C CA . THR B 1 304 ? 52.832 7.407 21.916 1.00 30.10 306 THR B CA 1
ATOM 5449 C C . THR B 1 304 ? 51.799 7.074 20.842 1.00 27.88 306 THR B C 1
ATOM 5450 O O . THR B 1 304 ? 51.426 7.993 20.084 1.00 27.83 306 THR B O 1
ATOM 5454 N N . ILE B 1 305 ? 51.411 5.801 20.708 1.00 28.19 307 ILE B N 1
ATOM 5455 C CA . ILE B 1 305 ? 50.517 5.389 19.624 1.00 26.22 307 ILE B CA 1
ATOM 5456 C C . ILE B 1 305 ? 49.274 6.262 19.602 1.00 27.12 307 ILE B C 1
ATOM 5457 O O . ILE B 1 305 ? 48.806 6.641 18.517 1.00 25.34 307 ILE B O 1
ATOM 5462 N N . PRO B 1 306 ? 48.642 6.583 20.752 1.00 27.45 308 PRO B N 1
ATOM 5463 C CA . PRO B 1 306 ? 47.440 7.407 20.683 1.00 27.77 308 PRO B CA 1
ATOM 5464 C C . PRO B 1 306 ? 47.643 8.765 20.012 1.00 27.89 308 PRO B C 1
ATOM 5465 O O . PRO B 1 306 ? 46.757 9.214 19.263 1.00 28.70 308 PRO B O 1
ATOM 5469 N N . THR B 1 307 ? 48.792 9.406 20.272 1.00 27.07 309 THR B N 1
ATOM 5470 C CA . THR B 1 307 ? 49.141 10.662 19.628 1.00 27.84 309 THR B CA 1
ATOM 5471 C C . THR B 1 307 ? 49.413 10.441 18.127 1.00 24.30 309 THR B C 1
ATOM 5472 O O . THR B 1 307 ? 48.958 11.234 17.285 1.00 27.12 309 THR B O 1
ATOM 5476 N N . SER B 1 308 ? 50.110 9.344 17.793 1.00 25.19 310 SER B N 1
ATOM 5477 C CA . SER B 1 308 ? 50.452 8.983 16.423 1.00 24.37 310 SER B CA 1
ATOM 5478 C C . SER B 1 308 ? 49.173 8.802 15.585 1.00 25.13 310 SER B C 1
ATOM 5479 O O . SER B 1 308 ? 49.080 9.298 14.467 1.00 24.74 310 SER B O 1
ATOM 5482 N N . ILE B 1 309 ? 48.248 8.001 16.106 1.00 25.12 311 ILE B N 1
ATOM 5483 C CA . ILE B 1 309 ? 46.984 7.748 15.439 1.00 24.48 311 ILE B CA 1
ATOM 5484 C C . ILE B 1 309 ? 46.226 9.057 15.212 1.00 25.00 311 ILE B C 1
ATOM 5485 O O . ILE B 1 309 ? 45.602 9.228 14.167 1.00 25.66 311 ILE B O 1
ATOM 5490 N N . PHE B 1 310 ? 46.124 9.882 16.242 1.00 24.12 312 PHE B N 1
ATOM 5491 C CA . PHE B 1 310 ? 45.431 11.169 16.164 1.00 24.97 312 PHE B CA 1
ATOM 5492 C C . PHE B 1 310 ? 46.047 12.104 15.117 1.00 25.63 312 PHE B C 1
ATOM 5493 O O . PHE B 1 310 ? 45.317 12.696 14.310 1.00 27.42 312 PHE B O 1
ATOM 5501 N N . CYS B 1 311 ? 47.382 12.260 15.109 1.00 26.02 313 CYS B N 1
ATOM 5502 C CA . CYS B 1 311 ? 48.038 13.236 14.250 1.00 29.49 313 CYS B CA 1
ATOM 5503 C C . CYS B 1 311 ? 48.173 12.775 12.797 1.00 25.21 313 CYS B C 1
ATOM 5504 O O . CYS B 1 311 ? 48.300 13.594 11.891 1.00 26.69 313 CYS B O 1
ATOM 5507 N N . CYS B 1 312 ? 48.233 11.465 12.580 1.00 25.40 314 CYS B N 1
ATOM 5508 C CA . CYS B 1 312 ? 48.389 10.903 11.257 1.00 24.20 314 CYS B CA 1
ATOM 5509 C C . CYS B 1 312 ? 47.330 11.482 10.319 1.00 23.61 314 CYS B C 1
ATOM 5510 O O . CYS B 1 312 ? 46.155 11.595 10.671 1.00 24.76 314 CYS B O 1
ATOM 5513 N N . ASP B 1 313 ? 47.730 11.830 9.100 1.00 22.89 315 ASP B N 1
ATOM 5514 C CA . ASP B 1 313 ? 46.758 12.376 8.167 1.00 23.35 315 ASP B CA 1
ATOM 5515 C C . ASP B 1 313 ? 45.725 11.323 7.759 1.00 22.84 315 ASP B C 1
ATOM 5516 O O . ASP B 1 313 ? 45.957 10.109 7.846 1.00 22.86 315 ASP B O 1
ATOM 5521 N N . THR B 1 314 ? 44.568 11.842 7.299 1.00 22.09 316 THR B N 1
ATOM 5522 C CA . THR B 1 314 ? 43.606 11.010 6.618 1.00 22.01 316 THR B CA 1
ATOM 5523 C C . THR B 1 314 ? 44.332 10.220 5.535 1.00 21.53 316 THR B C 1
ATOM 5524 O O . THR B 1 314 ? 45.102 10.789 4.732 1.00 22.05 316 THR B O 1
ATOM 5528 N N . GLY B 1 315 ? 44.041 8.909 5.488 1.00 20.72 317 GLY B N 1
ATOM 5529 C CA . GLY B 1 315 ? 44.622 8.064 4.465 1.00 20.85 317 GLY B CA 1
ATOM 5530 C C . GLY B 1 315 ? 46.122 7.823 4.654 1.00 20.31 317 GLY B C 1
ATOM 5531 O O . GLY B 1 315 ? 46.775 7.288 3.754 1.00 21.23 317 GLY B O 1
ATOM 5532 N N . GLY B 1 316 ? 46.641 8.158 5.855 1.00 20.45 318 GLY B N 1
ATOM 5533 C CA . GLY B 1 316 ? 48.065 8.026 6.111 1.00 20.91 318 GLY B CA 1
ATOM 5534 C C . GLY B 1 316 ? 48.397 6.705 6.801 1.00 20.53 318 GLY B C 1
ATOM 5535 O O . GLY B 1 316 ? 47.570 5.812 6.989 1.00 21.45 318 GLY B O 1
ATOM 5536 N N . MET B 1 317 ? 49.697 6.574 7.175 1.00 20.15 319 MET B N 1
ATOM 5537 C CA . MET B 1 317 ? 50.192 5.355 7.803 1.00 20.80 319 MET B CA 1
ATOM 5538 C C . MET B 1 317 ? 51.075 5.665 9.013 1.00 20.59 319 MET B C 1
ATOM 5539 O O . MET B 1 317 ? 52.001 6.469 8.922 1.00 20.91 319 MET B O 1
ATOM 5544 N N . VAL B 1 318 ? 50.739 4.987 10.113 1.00 19.93 320 VAL B N 1
ATOM 5545 C CA . VAL B 1 318 ? 51.594 4.850 11.282 1.00 20.84 320 VAL B CA 1
ATOM 5546 C C . VAL B 1 318 ? 52.257 3.488 11.160 1.00 20.76 320 VAL B C 1
ATOM 5547 O O . VAL B 1 318 ? 51.554 2.478 11.150 1.00 21.45 320 VAL B O 1
ATOM 5551 N N . VAL B 1 319 ? 53.602 3.474 11.009 1.00 20.14 321 VAL B N 1
ATOM 5552 C CA . VAL B 1 319 ? 54.321 2.218 10.831 1.00 19.72 321 VAL B CA 1
ATOM 5553 C C . VAL B 1 319 ? 55.220 2.028 12.050 1.00 21.02 321 VAL B C 1
ATOM 5554 O O . VAL B 1 319 ? 55.849 2.988 12.488 1.00 22.00 321 VAL B O 1
ATOM 5558 N N . ILE B 1 320 ? 55.222 0.804 12.580 1.00 20.81 322 ILE B N 1
ATOM 5559 C CA . ILE B 1 320 ? 55.787 0.563 13.917 1.00 21.12 322 ILE B CA 1
ATOM 5560 C C . ILE B 1 320 ? 56.611 -0.715 13.945 1.00 21.46 322 ILE B C 1
ATOM 5561 O O . ILE B 1 320 ? 56.204 -1.759 13.460 1.00 22.28 322 ILE B O 1
ATOM 5566 N N . CYS B 1 321 ? 57.807 -0.601 14.547 1.00 22.73 323 CYS B N 1
ATOM 5567 C CA . CYS B 1 321 ? 58.779 -1.692 14.566 1.00 21.96 323 CYS B CA 1
ATOM 5568 C C . CYS B 1 321 ? 59.265 -2.053 15.965 1.00 23.31 323 CYS B C 1
ATOM 5569 O O . CYS B 1 321 ? 60.266 -2.729 16.071 1.00 25.76 323 CYS B O 1
ATOM 5572 N N . ALA B 1 322 ? 58.550 -1.638 16.994 1.00 24.08 324 ALA B N 1
ATOM 5573 C CA . ALA B 1 322 ? 58.874 -1.971 18.366 1.00 25.38 324 ALA B CA 1
ATOM 5574 C C . ALA B 1 322 ? 57.742 -1.525 19.276 1.00 26.16 324 ALA B C 1
ATOM 5575 O O . ALA B 1 322 ? 56.769 -0.966 18.836 1.00 28.00 324 ALA B O 1
ATOM 5577 N N . GLY B 1 323 ? 57.900 -1.724 20.577 1.00 28.30 325 GLY B N 1
ATOM 5578 C CA . GLY B 1 323 ? 57.029 -1.153 21.582 1.00 29.85 325 GLY B CA 1
ATOM 5579 C C . GLY B 1 323 ? 57.820 -0.891 22.864 1.00 29.99 325 GLY B C 1
ATOM 5580 O O . GLY B 1 323 ? 57.566 -1.529 23.891 1.00 33.78 325 GLY B O 1
ATOM 5581 N N . THR B 1 324 ? 58.714 0.099 22.768 1.00 29.08 326 THR B N 1
ATOM 5582 C CA . THR B 1 324 ? 59.743 0.307 23.800 1.00 31.15 326 THR B CA 1
ATOM 5583 C C . THR B 1 324 ? 59.134 0.769 25.130 1.00 33.13 326 THR B C 1
ATOM 5584 O O . THR B 1 324 ? 59.683 0.503 26.198 1.00 37.87 326 THR B O 1
ATOM 5588 N N . THR B 1 325 ? 57.935 1.395 25.061 1.00 32.89 327 THR B N 1
ATOM 5589 C CA . THR B 1 325 ? 57.185 1.857 26.220 1.00 33.17 327 THR B CA 1
ATOM 5590 C C . THR B 1 325 ? 56.105 0.861 26.627 1.00 32.31 327 THR B C 1
ATOM 5591 O O . THR B 1 325 ? 55.506 1.057 27.681 1.00 38.55 327 THR B O 1
ATOM 5595 N N . GLY B 1 326 ? 55.922 -0.218 25.860 1.00 33.17 328 GLY B N 1
ATOM 5596 C CA . GLY B 1 326 ? 54.907 -1.220 26.149 1.00 31.66 328 GLY B CA 1
ATOM 5597 C C . GLY B 1 326 ? 54.124 -1.573 24.887 1.00 32.84 328 GLY B C 1
ATOM 5598 O O . GLY B 1 326 ? 54.339 -0.919 23.865 1.00 31.20 328 GLY B O 1
ATOM 5599 N N . TYR B 1 327 ? 53.312 -2.636 24.987 1.00 32.39 329 TYR B N 1
ATOM 5600 C CA . TYR B 1 327 ? 52.762 -3.297 23.806 1.00 32.43 329 TYR B CA 1
ATOM 5601 C C . TYR B 1 327 ? 51.253 -3.161 23.714 1.00 32.64 329 TYR B C 1
ATOM 5602 O O . TYR B 1 327 ? 50.706 -3.693 22.750 1.00 31.55 329 TYR B O 1
ATOM 5611 N N . SER B 1 328 ? 50.608 -2.542 24.703 1.00 33.94 330 SER B N 1
ATOM 5612 C CA . SER B 1 328 ? 49.149 -2.484 24.683 1.00 36.38 330 SER B CA 1
ATOM 5613 C C . SER B 1 328 ? 48.755 -1.154 24.043 1.00 34.46 330 SER B C 1
ATOM 5614 O O . SER B 1 328 ? 48.524 -0.161 24.720 1.00 32.56 330 SER B O 1
ATOM 5617 N N . ALA B 1 329 ? 48.688 -1.149 22.707 1.00 31.33 331 ALA B N 1
ATOM 5618 C CA . ALA B 1 329 ? 48.531 0.084 21.959 1.00 32.97 331 ALA B CA 1
ATOM 5619 C C . ALA B 1 329 ? 47.055 0.340 21.679 1.00 30.89 331 ALA B C 1
ATOM 5620 O O . ALA B 1 329 ? 46.413 -0.493 21.035 1.00 33.85 331 ALA B O 1
ATOM 5622 N N . VAL B 1 330 ? 46.536 1.451 22.221 1.00 30.36 332 VAL B N 1
ATOM 5623 C CA . VAL B 1 330 ? 45.123 1.798 22.053 1.00 31.23 332 VAL B CA 1
ATOM 5624 C C . VAL B 1 330 ? 44.902 2.649 20.804 1.00 29.62 332 VAL B C 1
ATOM 5625 O O . VAL B 1 330 ? 45.397 3.779 20.719 1.00 29.45 332 VAL B O 1
ATOM 5629 N N . VAL B 1 331 ? 44.099 2.097 19.872 1.00 26.42 333 VAL B N 1
ATOM 5630 C CA . VAL B 1 331 ? 43.753 2.753 18.625 1.00 25.49 333 VAL B CA 1
ATOM 5631 C C . VAL B 1 331 ? 42.302 3.215 18.738 1.00 26.34 333 VAL B C 1
ATOM 5632 O O . VAL B 1 331 ? 41.373 2.390 18.844 1.00 28.39 333 VAL B O 1
ATOM 5636 N N . ASP B 1 332 ? 42.107 4.552 18.740 1.00 27.03 334 ASP B N 1
ATOM 5637 C CA . ASP B 1 332 ? 40.755 5.103 18.769 1.00 27.19 334 ASP B CA 1
ATOM 5638 C C . ASP B 1 332 ? 40.153 5.044 17.377 1.00 24.56 334 ASP B C 1
ATOM 5639 O O . ASP B 1 332 ? 40.595 5.764 16.463 1.00 24.34 334 ASP B O 1
ATOM 5644 N N . LEU B 1 333 ? 39.161 4.158 17.236 1.00 26.22 335 LEU B N 1
ATOM 5645 C CA . LEU B 1 333 ? 38.587 3.885 15.930 1.00 26.01 335 LEU B CA 1
ATOM 5646 C C . LEU B 1 333 ? 37.845 5.088 15.353 1.00 26.45 335 LEU B C 1
ATOM 5647 O O . LEU B 1 333 ? 37.623 5.132 14.129 1.00 25.24 335 LEU B O 1
ATOM 5652 N N . ARG B 1 334 ? 37.459 6.049 16.196 1.00 25.82 336 ARG B N 1
ATOM 5653 C CA . ARG B 1 334 ? 36.788 7.238 15.662 1.00 26.21 336 ARG B CA 1
ATOM 5654 C C . ARG B 1 334 ? 37.7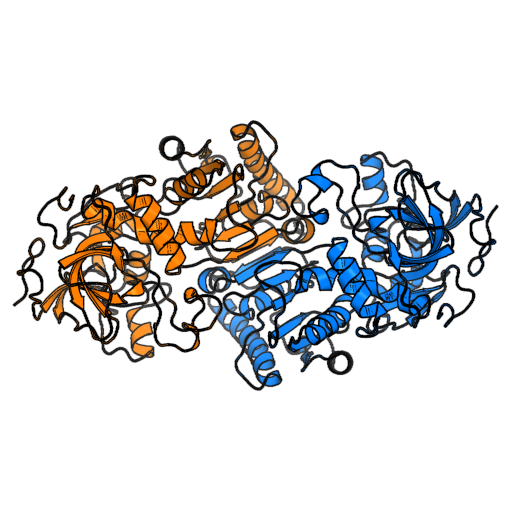24 8.064 14.775 1.00 25.30 336 ARG B C 1
ATOM 5655 O O . ARG B 1 334 ? 37.274 8.785 13.883 1.00 30.94 336 ARG B O 1
ATOM 5663 N N . TYR B 1 335 ? 39.038 7.966 15.022 1.00 24.94 337 TYR B N 1
ATOM 5664 C CA . TYR B 1 335 ? 40.011 8.523 14.088 1.00 24.58 337 TYR B CA 1
ATOM 5665 C C . TYR B 1 335 ? 40.431 7.504 13.031 1.00 22.32 337 TYR B C 1
ATOM 5666 O O . TYR B 1 335 ? 40.518 7.815 11.841 1.00 23.36 337 TYR B O 1
ATOM 5675 N N . HIS B 1 336 ? 40.734 6.289 13.465 1.00 22.85 338 HIS B N 1
ATOM 5676 C CA . HIS B 1 336 ? 41.396 5.323 12.623 1.00 23.09 338 HIS B CA 1
ATOM 5677 C C . HIS B 1 336 ? 40.486 4.830 11.515 1.00 22.87 338 HIS B C 1
ATOM 5678 O O . HIS B 1 336 ? 40.950 4.732 10.387 1.00 21.98 338 HIS B O 1
ATOM 5685 N N . TRP B 1 337 ? 39.231 4.534 11.864 1.00 22.77 339 TRP B N 1
ATOM 5686 C CA . TRP B 1 337 ? 38.287 4.081 10.848 1.00 22.38 339 TRP B CA 1
ATOM 5687 C C . TRP B 1 337 ? 37.772 5.270 10.015 1.00 22.07 339 TRP B C 1
ATOM 5688 O O . TRP B 1 337 ? 37.898 5.250 8.790 1.00 22.33 339 TRP B O 1
ATOM 5699 N N . VAL B 1 338 ? 37.243 6.345 10.641 1.00 22.59 340 VAL B N 1
ATOM 5700 C CA . VAL B 1 338 ? 36.536 7.377 9.886 1.00 22.64 340 VAL B CA 1
ATOM 5701 C C . VAL B 1 338 ? 37.481 8.073 8.916 1.00 23.68 340 VAL B C 1
ATOM 5702 O O . VAL B 1 338 ? 37.091 8.426 7.810 1.00 24.69 340 VAL B O 1
ATOM 5706 N N . ARG B 1 339 ? 38.746 8.299 9.336 1.00 21.87 341 ARG B N 1
ATOM 5707 C CA . ARG B 1 339 ? 39.720 8.977 8.487 1.00 23.41 341 ARG B CA 1
ATOM 5708 C C . ARG B 1 339 ? 40.685 7.989 7.826 1.00 19.30 341 ARG B C 1
ATOM 5709 O O . ARG B 1 339 ? 41.684 8.390 7.225 1.00 20.86 341 ARG B O 1
ATOM 5717 N N . GLN B 1 340 ? 40.336 6.694 7.867 1.00 20.01 342 GLN B N 1
ATOM 5718 C CA . GLN B 1 340 ? 40.894 5.663 7.005 1.00 20.29 342 GLN B CA 1
ATOM 5719 C C . GLN B 1 340 ? 42.416 5.624 7.085 1.00 20.32 342 GLN B C 1
ATOM 5720 O O . GLN B 1 340 ? 43.134 5.754 6.086 1.00 20.80 342 GLN B O 1
ATOM 5726 N N . LYS B 1 341 ? 42.873 5.416 8.315 1.00 19.33 343 LYS B N 1
ATOM 5727 C CA . LYS B 1 341 ? 44.304 5.402 8.575 1.00 20.40 343 LYS B CA 1
ATOM 5728 C C . LYS B 1 341 ? 44.815 3.966 8.629 1.00 20.11 343 LYS B C 1
ATOM 5729 O O . LYS B 1 341 ? 44.069 3.025 8.836 1.00 19.93 343 LYS B O 1
ATOM 5735 N N . ARG B 1 342 ? 46.156 3.825 8.516 1.00 19.58 344 ARG B N 1
ATOM 5736 C CA . ARG B 1 342 ? 46.779 2.514 8.470 1.00 20.02 344 ARG B CA 1
ATOM 5737 C C . ARG B 1 342 ? 47.737 2.414 9.659 1.00 22.15 344 ARG B C 1
ATOM 5738 O O . ARG B 1 342 ? 48.602 3.270 9.773 1.00 21.44 344 ARG B O 1
ATOM 5746 N N . LEU B 1 343 ? 47.660 1.321 10.427 1.00 20.22 345 LEU B N 1
ATOM 5747 C CA . LEU B 1 343 ? 48.661 1.018 11.457 1.00 20.23 345 LEU B CA 1
ATOM 5748 C C . LEU B 1 343 ? 49.364 -0.235 10.977 1.00 21.09 345 LEU B C 1
ATOM 5749 O O . LEU B 1 343 ? 48.742 -1.288 10.891 1.00 20.81 345 LEU B O 1
ATOM 5754 N N . GLN B 1 344 ? 50.634 -0.089 10.610 1.00 21.24 346 GLN B N 1
ATOM 5755 C CA . GLN B 1 344 ? 51.386 -1.155 9.931 1.00 19.87 346 GLN B CA 1
ATOM 5756 C C . GLN B 1 344 ? 52.525 -1.622 10.833 1.00 20.68 346 GLN B C 1
ATOM 5757 O O . GLN B 1 344 ? 53.418 -0.843 11.123 1.00 21.29 346 GLN B O 1
ATOM 5763 N N . GLY B 1 345 ? 52.534 -2.908 11.157 1.00 20.84 347 GLY B N 1
ATOM 5764 C CA . GLY B 1 345 ? 53.719 -3.485 11.765 1.00 20.09 347 GLY B CA 1
ATOM 5765 C C . GLY B 1 345 ? 54.795 -3.714 10.723 1.00 21.36 347 GLY B C 1
ATOM 5766 O O . GLY B 1 345 ? 54.507 -4.099 9.609 1.00 21.79 347 GLY B O 1
ATOM 5767 N N . SER B 1 346 ? 56.071 -3.570 11.142 1.00 22.01 348 SER B N 1
ATOM 5768 C CA . SER B 1 346 ? 57.193 -3.740 10.241 1.00 21.35 348 SER B CA 1
ATOM 5769 C C . SER B 1 346 ? 58.369 -4.261 11.059 1.00 21.83 348 SER B C 1
ATOM 5770 O O . SER B 1 346 ? 58.497 -3.876 12.207 1.00 22.49 348 SER B O 1
ATOM 5773 N N . HIS B 1 347 ? 59.104 -5.196 10.497 1.00 20.99 349 HIS B N 1
ATOM 5774 C CA . HIS B 1 347 ? 60.194 -5.819 11.233 1.00 21.34 349 HIS B CA 1
ATOM 5775 C C . HIS B 1 347 ? 61.256 -6.260 10.246 1.00 20.77 349 HIS B C 1
ATOM 5776 O O . HIS B 1 347 ? 60.939 -6.813 9.199 1.00 21.09 349 HIS B O 1
ATOM 5783 N N . GLY B 1 348 ? 62.548 -6.121 10.633 1.00 20.85 350 GLY B N 1
ATOM 5784 C CA . GLY B 1 348 ? 63.592 -6.576 9.745 1.00 20.91 350 GLY B CA 1
ATOM 5785 C C . GLY B 1 348 ? 63.574 -5.841 8.390 1.00 20.20 350 GLY B C 1
ATOM 5786 O O . GLY B 1 348 ? 63.228 -4.657 8.280 1.00 21.02 350 GLY B O 1
ATOM 5787 N N . THR B 1 349 ? 64.061 -6.570 7.372 1.00 20.19 351 THR B N 1
ATOM 5788 C CA . THR B 1 349 ? 64.287 -6.047 6.036 1.00 19.66 351 THR B CA 1
ATOM 5789 C C . THR B 1 349 ? 64.318 -7.229 5.089 1.00 20.25 351 THR B C 1
ATOM 5790 O O . THR B 1 349 ? 64.748 -8.302 5.482 1.00 21.65 351 THR B O 1
ATOM 5794 N N . ASN B 1 350 ? 63.884 -7.023 3.840 1.00 20.55 352 ASN B N 1
ATOM 5795 C CA . ASN B 1 350 ? 64.226 -7.979 2.800 1.00 19.98 352 ASN B CA 1
ATOM 5796 C C . ASN B 1 350 ? 65.528 -7.524 2.120 1.00 18.98 352 ASN B C 1
ATOM 5797 O O . ASN B 1 350 ? 66.125 -6.484 2.453 1.00 19.92 352 ASN B O 1
ATOM 5802 N N . THR B 1 351 ? 66.014 -8.334 1.177 1.00 19.18 353 THR B N 1
ATOM 5803 C CA . THR B 1 351 ? 67.297 -8.072 0.543 1.00 18.49 353 THR B CA 1
ATOM 5804 C C . THR B 1 351 ? 67.263 -6.857 -0.377 1.00 20.45 353 THR B C 1
ATOM 5805 O O . THR B 1 351 ? 68.168 -6.024 -0.377 1.00 21.28 353 THR B O 1
ATOM 5809 N N . GLU B 1 352 ? 66.179 -6.698 -1.145 1.00 22.56 354 GLU B N 1
ATOM 5810 C CA . GLU B 1 352 ? 66.063 -5.556 -2.035 1.00 23.74 354 GLU B CA 1
ATOM 5811 C C . GLU B 1 352 ? 66.120 -4.255 -1.219 1.00 20.58 354 GLU B C 1
ATOM 5812 O O . GLU B 1 352 ? 66.761 -3.275 -1.611 1.00 22.53 354 GLU B O 1
ATOM 5818 N N . GLN B 1 353 ? 65.388 -4.219 -0.107 1.00 20.70 355 GLN B N 1
ATOM 5819 C CA . GLN B 1 353 ? 65.357 -3.057 0.774 1.00 21.19 355 GLN B CA 1
ATOM 5820 C C . GLN B 1 353 ? 66.730 -2.815 1.384 1.00 21.03 355 GLN B C 1
ATOM 5821 O O . GLN B 1 353 ? 67.176 -1.682 1.456 1.00 21.98 355 GLN B O 1
ATOM 5827 N N . ALA B 1 354 ? 67.392 -3.897 1.806 1.00 20.02 356 ALA B N 1
ATOM 5828 C CA . ALA B 1 354 ? 68.702 -3.704 2.423 1.00 19.01 356 ALA B CA 1
ATOM 5829 C C . ALA B 1 354 ? 69.716 -3.122 1.458 1.00 20.12 356 ALA B C 1
ATOM 5830 O O . ALA B 1 354 ? 70.547 -2.291 1.829 1.00 21.42 356 ALA B O 1
ATOM 5832 N N . ARG B 1 355 ? 69.688 -3.630 0.223 1.00 19.99 357 ARG B N 1
ATOM 5833 C CA . ARG B 1 355 ? 70.579 -3.164 -0.817 1.00 20.39 357 ARG B CA 1
ATOM 5834 C C . ARG B 1 355 ? 70.309 -1.711 -1.154 1.00 20.89 357 ARG B C 1
ATOM 5835 O O . ARG B 1 355 ? 71.253 -0.953 -1.355 1.00 23.51 357 ARG B O 1
ATOM 5843 N N . ALA B 1 356 ? 69.023 -1.326 -1.240 1.00 20.92 358 ALA B N 1
ATOM 5844 C CA . ALA B 1 356 ? 68.690 0.061 -1.528 1.00 21.13 358 ALA B CA 1
ATOM 5845 C C . ALA B 1 356 ? 69.153 1.001 -0.419 1.00 20.48 358 ALA B C 1
ATOM 5846 O O . ALA B 1 356 ? 69.685 2.065 -0.696 1.00 23.46 358 ALA B O 1
ATOM 5848 N N . TYR B 1 357 ? 68.977 0.559 0.831 1.00 19.84 359 TYR B N 1
ATOM 5849 C CA . TYR B 1 357 ? 69.498 1.332 1.951 1.00 20.50 359 TYR B CA 1
ATOM 5850 C C . TYR B 1 357 ? 71.029 1.444 1.860 1.00 21.10 359 TYR B C 1
ATOM 5851 O O . TYR B 1 357 ? 71.605 2.534 1.983 1.00 20.84 359 TYR B O 1
ATOM 5860 N N . ASN B 1 358 ? 71.676 0.296 1.662 1.00 19.75 360 ASN B N 1
ATOM 5861 C CA . ASN B 1 358 ? 73.126 0.303 1.617 1.00 19.60 360 ASN B CA 1
ATOM 5862 C C . ASN B 1 358 ? 73.673 1.146 0.476 1.00 22.13 360 ASN B C 1
ATOM 5863 O O . ASN B 1 358 ? 74.741 1.754 0.581 1.00 22.65 360 ASN B O 1
ATOM 5868 N N . ASP B 1 359 ? 72.956 1.212 -0.650 1.00 23.57 361 ASP B N 1
ATOM 5869 C CA . ASP B 1 359 ? 73.357 2.072 -1.758 1.00 23.54 361 ASP B CA 1
ATOM 5870 C C . ASP B 1 359 ? 73.395 3.545 -1.349 1.00 22.71 361 ASP B C 1
ATOM 5871 O O . ASP B 1 359 ? 74.275 4.275 -1.799 1.00 25.13 361 ASP B O 1
ATOM 5876 N N . LEU B 1 360 ? 72.482 3.974 -0.466 1.00 22.25 362 LEU B N 1
ATOM 5877 C CA . LEU B 1 360 ? 72.504 5.343 0.039 1.00 22.71 362 LEU B CA 1
ATOM 5878 C C . LEU B 1 360 ? 73.765 5.580 0.888 1.00 23.47 362 LEU B C 1
ATOM 5879 O O . LEU B 1 360 ? 74.343 6.660 0.835 1.00 26.48 362 LEU B O 1
ATOM 5884 N N . VAL B 1 361 ? 74.142 4.589 1.712 1.00 22.07 363 VAL B N 1
ATOM 5885 C CA . VAL B 1 361 ? 75.361 4.682 2.511 1.00 21.74 363 VAL B CA 1
ATOM 5886 C C . VAL B 1 361 ? 76.573 4.701 1.594 1.00 21.79 363 VAL B C 1
ATOM 5887 O O . VAL B 1 361 ? 77.449 5.560 1.725 1.00 24.41 363 VAL B O 1
ATOM 5891 N N . TYR B 1 362 ? 76.609 3.781 0.627 1.00 22.42 364 TYR B N 1
ATOM 5892 C CA . TYR B 1 362 ? 77.772 3.586 -0.228 1.00 23.58 364 TYR B CA 1
ATOM 5893 C C . TYR B 1 362 ? 78.068 4.836 -1.068 1.00 25.20 364 TYR B C 1
ATOM 5894 O O . TYR B 1 362 ? 79.221 5.148 -1.362 1.00 26.45 364 TYR B O 1
ATOM 5903 N N . SER B 1 363 ? 77.003 5.525 -1.499 1.00 25.61 365 SER B N 1
ATOM 5904 C CA . SER B 1 363 ? 77.109 6.706 -2.321 1.00 26.46 365 SER B CA 1
ATOM 5905 C C . SER B 1 363 ? 77.430 7.972 -1.522 1.00 27.55 365 SER B C 1
ATOM 5906 O O . SER B 1 363 ? 77.607 9.030 -2.126 1.00 30.81 365 SER B O 1
ATOM 5909 N N . GLY B 1 364 ? 77.415 7.870 -0.183 1.00 26.75 366 GLY B N 1
ATOM 5910 C CA . GLY B 1 364 ? 77.723 9.000 0.688 1.00 27.70 366 GLY B CA 1
ATOM 5911 C C . GLY B 1 364 ? 76.509 9.918 0.906 1.00 27.49 366 GLY B C 1
ATOM 5912 O O . GLY B 1 364 ? 76.659 11.020 1.370 1.00 32.56 366 GLY B O 1
ATOM 5913 N N . ARG B 1 365 ? 75.293 9.409 0.687 1.00 28.78 367 ARG B N 1
ATOM 5914 C CA . ARG B 1 365 ? 74.082 10.203 0.868 1.00 30.04 367 ARG B CA 1
ATOM 5915 C C . ARG B 1 365 ? 73.611 10.198 2.326 1.00 31.71 367 ARG B C 1
ATOM 5916 O O . ARG B 1 365 ? 72.895 11.112 2.756 1.00 35.87 367 ARG B O 1
ATOM 5924 N N . ILE B 1 366 ? 73.968 9.138 3.047 1.00 29.80 368 ILE B N 1
ATOM 5925 C CA . ILE B 1 366 ? 73.529 8.832 4.407 1.00 32.15 368 ILE B CA 1
ATOM 5926 C C . ILE B 1 366 ? 74.764 8.791 5.294 1.00 30.38 368 ILE B C 1
ATOM 5927 O O . ILE B 1 366 ? 75.743 8.126 4.959 1.00 34.66 368 ILE B O 1
ATOM 5932 N N . ASP B 1 367 ? 74.661 9.436 6.458 1.00 26.83 369 ASP B N 1
ATOM 5933 C CA . ASP B 1 367 ? 75.688 9.382 7.497 1.00 26.71 369 ASP B CA 1
ATOM 5934 C C . ASP B 1 367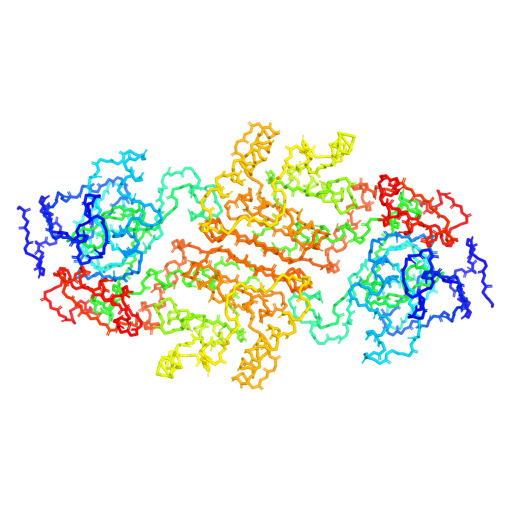 ? 75.380 8.224 8.434 1.00 25.63 369 ASP B C 1
ATOM 5935 O O . ASP B 1 367 ? 74.262 8.106 8.930 1.00 25.35 369 ASP B O 1
ATOM 5940 N N . PRO B 1 368 ? 76.369 7.360 8.771 1.00 25.59 370 PRO B N 1
ATOM 5941 C CA . PRO B 1 368 ? 76.123 6.228 9.658 1.00 24.47 370 PRO B CA 1
ATOM 5942 C C . PRO B 1 368 ? 75.930 6.594 11.131 1.00 25.13 370 PRO B C 1
ATOM 5943 O O . PRO B 1 368 ? 75.544 5.742 11.894 1.00 25.49 370 PRO B O 1
ATOM 5947 N N . CYS B 1 369 ? 76.184 7.852 11.503 1.00 24.92 371 CYS B N 1
ATOM 5948 C CA . CYS B 1 369 ? 75.914 8.367 12.836 1.00 27.01 371 CYS B CA 1
ATOM 5949 C C . CYS B 1 369 ? 76.620 7.542 13.904 1.00 27.01 371 CYS B C 1
ATOM 5950 O O . CYS B 1 369 ? 75.993 7.123 14.873 1.00 28.04 371 CYS B O 1
ATOM 5953 N N . LEU B 1 370 ? 77.919 7.289 13.700 1.00 24.62 372 LEU B N 1
ATOM 5954 C CA . LEU B 1 370 ? 78.719 6.632 14.718 1.00 23.76 372 LEU B CA 1
ATOM 5955 C C . LEU B 1 370 ? 78.967 7.585 15.874 1.00 25.26 372 LEU B C 1
ATOM 5956 O O . LEU B 1 370 ? 79.573 8.652 15.725 1.00 28.08 372 LEU B O 1
ATOM 5961 N N . GLY B 1 371 ? 78.514 7.172 17.047 1.00 28.92 373 GLY B N 1
ATOM 5962 C CA . GLY B 1 371 ? 78.636 8.028 18.218 1.00 35.64 373 GLY B CA 1
ATOM 5963 C C . GLY B 1 371 ? 79.866 7.793 19.075 1.00 38.23 373 GLY B C 1
ATOM 5964 O O . GLY B 1 371 ? 80.289 8.720 19.752 1.00 44.35 373 GLY B O 1
ATOM 5965 N N . GLU B 1 372 ? 80.378 6.575 19.101 1.00 34.53 374 GLU B N 1
ATOM 5966 C CA . GLU B 1 372 ? 81.071 6.024 20.256 1.00 34.32 374 GLU B CA 1
ATOM 5967 C C . GLU B 1 372 ? 81.633 4.643 19.892 1.00 30.34 374 GLU B C 1
ATOM 5968 O O . GLU B 1 372 ? 80.879 3.767 19.430 1.00 30.61 374 GLU B O 1
ATOM 5974 N N . VAL B 1 373 ? 82.947 4.436 20.162 1.00 28.64 375 VAL B N 1
ATOM 5975 C CA . VAL B 1 373 ? 83.636 3.182 19.846 1.00 26.73 375 VAL B CA 1
ATOM 5976 C C . VAL B 1 373 ? 84.253 2.630 21.118 1.00 27.26 375 VAL B C 1
ATOM 5977 O O . VAL B 1 373 ? 84.926 3.363 21.822 1.00 34.49 375 VAL B O 1
ATOM 5981 N N . ARG B 1 374 ? 83.984 1.354 21.369 1.00 24.50 376 ARG B N 1
ATOM 5982 C CA . ARG B 1 374 ? 84.448 0.668 22.559 1.00 25.20 376 ARG B CA 1
ATOM 5983 C C . ARG B 1 374 ? 85.273 -0.560 22.184 1.00 23.33 376 ARG B C 1
ATOM 5984 O O . ARG B 1 374 ? 85.295 -1.000 21.039 1.00 24.04 376 ARG B O 1
ATOM 5992 N N A SER B 1 375 ? 85.975 -1.136 23.165 0.50 25.55 377 SER B N 1
ATOM 5993 N N B SER B 1 375 ? 85.953 -1.123 23.183 0.50 25.55 377 SER B N 1
ATOM 5994 C CA A SER B 1 375 ? 86.729 -2.350 22.921 0.50 24.95 377 SER B CA 1
ATOM 5995 C CA B SER B 1 375 ? 86.738 -2.330 23.023 0.50 24.85 377 SER B CA 1
ATOM 5996 C C A SER B 1 375 ? 85.821 -3.578 22.983 0.50 22.99 377 SER B C 1
ATOM 5997 C C B SER B 1 375 ? 85.851 -3.581 23.035 0.50 23.33 377 SER B C 1
ATOM 5998 O O A SER B 1 375 ? 84.810 -3.624 23.679 0.50 22.35 377 SER B O 1
ATOM 5999 O O B SER B 1 375 ? 84.849 -3.629 23.745 0.50 23.57 377 SER B O 1
ATOM 6004 N N . PHE B 1 376 ? 86.254 -4.621 22.296 1.00 22.49 378 PHE B N 1
ATOM 6005 C CA . PHE B 1 376 ? 85.636 -5.932 22.445 1.00 21.33 378 PHE B CA 1
ATOM 6006 C C . PHE B 1 376 ? 85.476 -6.370 23.892 1.00 20.94 378 PHE B C 1
ATOM 6007 O O . PHE B 1 376 ? 84.538 -7.050 24.264 1.00 20.68 378 PHE B O 1
ATOM 6015 N N . LEU B 1 377 ? 86.489 -6.052 24.713 1.00 21.81 379 LEU B N 1
ATOM 6016 C CA . LEU B 1 377 ? 86.485 -6.446 26.115 1.00 22.30 379 LEU B CA 1
ATOM 6017 C C . LEU B 1 377 ? 85.291 -5.857 26.878 1.00 24.25 379 LEU B C 1
ATOM 6018 O O . LEU B 1 377 ? 84.907 -6.389 27.919 1.00 28.38 379 LEU B O 1
ATOM 6023 N N . ASP B 1 378 ? 84.759 -4.728 26.387 1.00 23.92 380 ASP B N 1
ATOM 6024 C CA . ASP B 1 378 ? 83.747 -3.942 27.076 1.00 27.59 380 ASP B CA 1
ATOM 6025 C C . ASP B 1 378 ? 82.316 -4.180 26.585 1.00 25.17 380 ASP B C 1
ATOM 6026 O O . ASP B 1 378 ? 81.437 -3.375 26.914 1.00 26.96 380 ASP B O 1
ATOM 6031 N N . VAL B 1 379 ? 82.029 -5.302 25.905 1.00 22.52 381 VAL B N 1
ATOM 6032 C CA . VAL B 1 379 ? 80.655 -5.529 25.441 1.00 22.72 381 VAL B CA 1
ATOM 6033 C C . VAL B 1 379 ? 79.665 -5.496 26.608 1.00 21.79 381 VAL B C 1
ATOM 6034 O O . VAL B 1 379 ? 78.555 -4.967 26.452 1.00 23.18 381 VAL B O 1
ATOM 6038 N N . GLY B 1 380 ? 79.981 -6.165 27.729 1.00 23.91 382 GLY B N 1
ATOM 6039 C CA . GLY B 1 380 ? 79.033 -6.199 28.823 1.00 23.02 382 GLY B CA 1
ATOM 6040 C C . GLY B 1 380 ? 78.790 -4.806 29.396 1.00 24.95 382 GLY B C 1
ATOM 6041 O O . GLY B 1 380 ? 77.641 -4.406 29.565 1.00 24.41 382 GLY B O 1
ATOM 6042 N N . LYS B 1 381 ? 79.881 -4.077 29.708 1.00 26.18 383 LYS B N 1
ATOM 6043 C CA . LYS B 1 381 ? 79.770 -2.752 30.262 1.00 29.34 383 LYS B CA 1
ATOM 6044 C C . LYS B 1 381 ? 79.069 -1.807 29.292 1.00 27.38 383 LYS B C 1
ATOM 6045 O O . LYS B 1 381 ? 78.297 -0.939 29.724 1.00 30.49 383 LYS B O 1
ATOM 6051 N N . ALA B 1 382 ? 79.336 -1.967 27.989 1.00 27.00 384 ALA B N 1
ATOM 6052 C CA . ALA B 1 382 ? 78.750 -1.070 27.005 1.00 25.86 384 ALA B CA 1
ATOM 6053 C C . ALA B 1 382 ? 77.240 -1.276 26.932 1.00 24.73 384 ALA B C 1
ATOM 6054 O O . ALA B 1 382 ? 76.509 -0.303 26.875 1.00 28.68 384 ALA B O 1
ATOM 6056 N N . HIS B 1 383 ? 76.772 -2.524 27.001 1.00 23.89 385 HIS B N 1
ATOM 6057 C CA . HIS B 1 383 ? 75.337 -2.756 27.064 1.00 24.90 385 HIS B CA 1
ATOM 6058 C C . HIS B 1 383 ? 74.736 -2.377 28.421 1.00 26.21 385 HIS B C 1
ATOM 6059 O O . HIS B 1 383 ? 73.541 -2.042 28.499 1.00 29.11 385 HIS B O 1
ATOM 6066 N N . GLN B 1 384 ? 75.516 -2.516 29.498 1.00 27.53 386 GLN B N 1
ATOM 6067 C CA . GLN B 1 384 ? 75.078 -1.997 30.795 1.00 28.71 386 GLN B CA 1
ATOM 6068 C C . GLN B 1 384 ? 74.856 -0.489 30.692 1.00 31.01 386 GLN B C 1
ATOM 6069 O O . GLN B 1 384 ? 73.835 0.006 31.162 1.00 36.68 386 GLN B O 1
ATOM 6075 N N . ASP B 1 385 ? 75.802 0.222 30.058 1.00 32.29 387 ASP B N 1
ATOM 6076 C CA . ASP B 1 385 ? 75.686 1.650 29.819 1.00 34.00 387 ASP B CA 1
ATOM 6077 C C . ASP B 1 385 ? 74.451 1.947 28.974 1.00 37.49 387 ASP B C 1
ATOM 6078 O O . ASP B 1 385 ? 73.717 2.902 29.231 1.00 41.48 387 ASP B O 1
ATOM 6083 N N . MET B 1 386 ? 74.238 1.116 27.954 1.00 36.63 388 MET B N 1
ATOM 6084 C CA . MET B 1 386 ? 73.095 1.299 27.083 1.00 38.84 388 MET B CA 1
ATOM 6085 C C . MET B 1 386 ? 71.804 1.213 27.892 1.00 40.76 388 MET B C 1
ATOM 6086 O O . MET B 1 386 ? 70.966 2.108 27.803 1.00 48.34 388 MET B O 1
ATOM 6091 N N . MET B 1 387 ? 71.652 0.127 28.654 1.00 42.09 389 MET B N 1
ATOM 6092 C CA . MET B 1 387 ? 70.482 -0.117 29.484 1.00 44.91 389 MET B CA 1
ATOM 6093 C C . MET B 1 387 ? 70.274 1.032 30.479 1.00 48.81 389 MET B C 1
ATOM 6094 O O . MET B 1 387 ? 69.134 1.365 30.780 1.00 54.42 389 MET B O 1
ATOM 6099 N N . GLU B 1 388 ? 71.362 1.643 30.974 1.00 57.13 390 GLU B N 1
ATOM 6100 C CA . GLU B 1 388 ? 71.304 2.714 31.964 1.00 62.98 390 GLU B CA 1
ATOM 6101 C C . GLU B 1 388 ? 71.278 4.098 31.294 1.00 64.49 390 GLU B C 1
ATOM 6102 O O . GLU B 1 388 ? 71.457 5.110 31.963 1.00 65.98 390 GLU B O 1
ATOM 6108 N N . GLY B 1 389 ? 71.084 4.145 29.968 1.00 63.57 391 GLY B N 1
ATOM 6109 C CA . GLY B 1 389 ? 70.893 5.379 29.216 1.00 61.59 391 GLY B CA 1
ATOM 6110 C C . GLY B 1 389 ? 72.148 6.243 29.098 1.00 59.78 391 GLY B C 1
ATOM 6111 O O . GLY B 1 389 ? 72.036 7.456 28.953 1.00 61.14 391 GLY B O 1
ATOM 6112 N N . LYS B 1 390 ? 73.337 5.627 29.099 1.00 59.70 392 LYS B N 1
ATOM 6113 C CA . LYS B 1 390 ? 74.571 6.361 29.336 1.00 57.07 392 LYS B CA 1
ATOM 6114 C C . LYS B 1 390 ? 75.494 6.398 28.122 1.00 59.29 392 LYS B C 1
ATOM 6115 O O . LYS B 1 390 ? 76.613 6.893 28.241 1.00 60.84 392 LYS B O 1
ATOM 6121 N N . LEU B 1 391 ? 75.043 5.884 26.970 1.00 56.91 393 LEU B N 1
ATOM 6122 C CA . LEU B 1 391 ? 75.877 5.893 25.779 1.00 57.45 393 LEU B CA 1
ATOM 6123 C C . LEU B 1 391 ? 75.841 7.285 25.155 1.00 63.04 393 LEU B C 1
ATOM 6124 O O . LEU B 1 391 ? 74.812 7.970 25.161 1.00 63.61 393 LEU B O 1
ATOM 6129 N N . ALA B 1 392 ? 77.004 7.721 24.662 1.00 68.74 394 ALA B N 1
ATOM 6130 C CA . ALA B 1 392 ? 77.059 8.950 23.897 1.00 68.58 394 ALA B CA 1
ATOM 6131 C C . ALA B 1 392 ? 76.017 8.843 22.789 1.00 62.97 394 ALA B C 1
ATOM 6132 O O . ALA B 1 392 ? 75.665 7.755 22.361 1.00 69.28 394 ALA B O 1
ATOM 6134 N N . HIS B 1 393 ? 75.423 9.980 22.445 1.00 60.01 395 HIS B N 1
ATOM 6135 C CA . HIS B 1 393 ? 74.625 10.121 21.243 1.00 54.27 395 HIS B CA 1
ATOM 6136 C C . HIS B 1 393 ? 75.343 9.431 20.092 1.00 50.49 395 HIS B C 1
ATOM 6137 O O . HIS B 1 393 ? 76.574 9.511 19.994 1.00 52.82 395 HIS B O 1
ATOM 6144 N N . GLY B 1 394 ? 74.566 8.756 19.232 1.00 40.57 396 GLY B N 1
ATOM 6145 C CA . GLY B 1 394 ? 75.123 8.047 18.104 1.00 39.17 396 GLY B CA 1
ATOM 6146 C C . GLY B 1 394 ? 75.036 6.531 18.298 1.00 38.71 396 GLY B C 1
ATOM 6147 O O . GLY B 1 394 ? 74.956 6.082 19.439 1.00 39.88 396 GLY B O 1
ATOM 6148 N N . ASN B 1 395 ? 74.968 5.781 17.171 1.00 34.99 397 ASN B N 1
ATOM 6149 C CA . ASN B 1 395 ? 75.121 4.334 17.145 1.00 29.98 397 ASN B CA 1
ATOM 6150 C C . ASN B 1 395 ? 76.476 3.994 17.748 1.00 26.63 397 ASN B C 1
ATOM 6151 O O . ASN B 1 395 ? 77.458 4.675 17.440 1.00 32.94 397 ASN B O 1
ATOM 6156 N N . THR B 1 396 ? 76.511 2.973 18.606 1.00 27.14 398 THR B N 1
ATOM 6157 C CA . THR B 1 396 ? 77.738 2.550 19.266 1.00 26.30 398 THR B CA 1
ATOM 6158 C C . THR B 1 396 ? 78.280 1.299 18.579 1.00 23.46 398 THR B C 1
ATOM 6159 O O . THR B 1 396 ? 77.511 0.413 18.184 1.00 24.39 398 THR B O 1
ATOM 6163 N N . CYS B 1 397 ? 79.629 1.185 18.550 1.00 21.57 399 CYS B N 1
ATOM 6164 C CA . CYS B 1 397 ? 80.281 0.048 17.949 1.00 22.23 399 CYS B CA 1
ATOM 6165 C C . CYS B 1 397 ? 81.437 -0.428 18.821 1.00 21.94 399 CYS B C 1
ATOM 6166 O O . CYS B 1 397 ? 81.927 0.336 19.660 1.00 23.67 399 CYS B O 1
ATOM 6169 N N . ILE B 1 398 ? 81.808 -1.701 18.644 1.00 20.12 400 ILE B N 1
ATOM 6170 C CA . ILE B 1 398 ? 83.051 -2.244 19.215 1.00 20.06 400 ILE B CA 1
ATOM 6171 C C . ILE B 1 398 ? 84.002 -2.617 18.100 1.00 20.50 400 ILE B C 1
ATOM 6172 O O . ILE B 1 398 ? 83.615 -3.045 17.027 1.00 21.38 400 ILE B O 1
ATOM 6177 N N . LEU B 1 399 ? 85.290 -2.504 18.357 1.00 20.33 401 LEU B N 1
ATOM 6178 C CA . LEU B 1 399 ? 86.298 -3.098 17.502 1.00 21.06 401 LEU B CA 1
ATOM 6179 C C . LEU B 1 399 ? 86.416 -4.578 17.869 1.00 19.47 401 LEU B C 1
ATOM 6180 O O . LEU B 1 399 ? 86.328 -4.955 19.055 1.00 21.03 401 LEU B O 1
ATOM 6185 N N . VAL B 1 400 ? 86.650 -5.417 16.853 1.00 18.62 402 VAL B N 1
ATOM 6186 C CA . VAL B 1 400 ? 86.842 -6.840 17.018 1.00 18.18 402 VAL B CA 1
ATOM 6187 C C . VAL B 1 400 ? 88.163 -7.185 16.326 1.00 18.23 402 VAL B C 1
ATOM 6188 O O . VAL B 1 400 ? 89.231 -7.139 16.965 1.00 20.00 402 VAL B O 1
ATOM 6192 N N . GLY B 1 401 ? 88.162 -7.443 15.037 1.00 18.46 403 GLY B N 1
ATOM 6193 C CA . GLY B 1 401 ? 89.379 -7.753 14.323 1.00 19.10 403 GLY B CA 1
ATOM 6194 C C . GLY B 1 401 ? 90.215 -6.520 13.998 1.00 19.41 403 GLY B C 1
ATOM 6195 O O . GLY B 1 401 ? 91.419 -6.660 13.694 1.00 21.31 403 GLY B O 1
ATOM 6196 N N . ALA B 1 402 ? 89.577 -5.323 13.999 1.00 19.42 404 ALA B N 1
ATOM 6197 C CA . ALA B 1 402 ? 90.337 -4.114 13.706 1.00 21.70 404 ALA B CA 1
ATOM 6198 C C . ALA B 1 402 ? 91.362 -3.860 14.820 1.00 25.59 404 ALA B C 1
ATOM 6199 O O . ALA B 1 402 ? 90.985 -3.857 15.982 1.00 25.45 404 ALA B O 1
ATOM 6201 N N . ALA B 1 403 ? 92.633 -3.580 14.456 1.00 24.95 405 ALA B N 1
ATOM 6202 C CA . ALA B 1 403 ? 93.703 -3.443 15.447 1.00 29.37 405 ALA B CA 1
ATOM 6203 C C . ALA B 1 403 ? 93.634 -2.107 16.174 1.00 31.84 405 ALA B C 1
ATOM 6204 O O . ALA B 1 403 ? 94.261 -1.945 17.244 1.00 36.86 405 ALA B O 1
ATOM 6206 N N . ALA B 1 404 ? 93.002 -1.128 15.521 1.00 29.42 406 ALA B N 1
ATOM 6207 C CA . ALA B 1 404 ? 92.898 0.217 16.045 1.00 31.16 406 ALA B CA 1
ATOM 6208 C C . ALA B 1 404 ? 91.698 0.903 15.408 1.00 27.86 406 ALA B C 1
ATOM 6209 O O . ALA B 1 404 ? 91.095 0.370 14.478 1.00 28.09 406 ALA B O 1
ATOM 6211 N N . LYS B 1 405 ? 91.381 2.092 15.922 1.00 31.40 407 LYS B N 1
ATOM 6212 C CA . LYS B 1 405 ? 90.345 2.926 15.361 1.00 30.56 407 LYS B CA 1
ATOM 6213 C C . LYS B 1 405 ? 90.797 3.476 14.011 1.00 30.50 407 LYS B C 1
ATOM 6214 O O . LYS B 1 405 ? 92.002 3.592 13.735 1.00 31.65 407 LYS B O 1
ATOM 6220 N N . SER B 1 406 ? 89.782 3.836 13.200 1.00 29.93 408 SER B N 1
ATOM 6221 C CA . SER B 1 406 ? 89.923 4.619 11.978 1.00 31.66 408 SER B CA 1
ATOM 6222 C C . SER B 1 406 ? 90.604 3.866 10.834 1.00 31.40 408 SER B C 1
ATOM 6223 O O . SER B 1 406 ? 91.071 4.495 9.886 1.00 34.36 408 SER B O 1
ATOM 6226 N N . LEU B 1 407 ? 90.579 2.538 10.867 1.00 27.77 409 LEU B N 1
ATOM 6227 C CA . LEU B 1 407 ? 91.065 1.704 9.774 1.00 26.70 409 LEU B CA 1
ATOM 6228 C C . LEU B 1 407 ? 89.913 1.313 8.836 1.00 26.72 409 LEU B C 1
ATOM 6229 O O . LEU B 1 407 ? 88.741 1.488 9.168 1.00 26.63 409 LEU B O 1
ATOM 6234 N N . GLY B 1 408 ? 90.286 0.741 7.699 1.00 27.68 410 GLY B N 1
ATOM 6235 C CA . GLY B 1 408 ? 89.329 0.065 6.837 1.00 28.06 410 GLY B CA 1
ATOM 6236 C C . GLY B 1 408 ? 88.871 0.876 5.635 1.00 29.37 410 GLY B C 1
ATOM 6237 O O . GLY B 1 408 ? 88.131 0.320 4.841 1.00 28.71 410 GLY B O 1
ATOM 6238 N N . LYS B 1 409 ? 89.220 2.161 5.514 1.00 30.58 411 LYS B N 1
ATOM 6239 C CA . LYS B 1 409 ? 88.832 2.914 4.323 1.00 33.16 411 LYS B CA 1
ATOM 6240 C C . LYS B 1 409 ? 89.613 2.426 3.103 1.00 36.16 411 LYS B C 1
ATOM 6241 O O . LYS B 1 409 ? 90.756 2.000 3.255 1.00 38.54 411 LYS B O 1
ATOM 6247 N N . GLN B 1 410 ? 88.983 2.462 1.916 1.00 34.55 412 GLN B N 1
ATOM 6248 C CA . GLN B 1 410 ? 89.627 1.982 0.692 1.00 36.47 412 GLN B CA 1
ATOM 6249 C C . GLN B 1 410 ? 89.853 3.124 -0.318 1.00 40.43 412 GLN B C 1
ATOM 6250 O O . GLN B 1 410 ? 88.934 3.896 -0.424 1.00 44.51 412 GLN B O 1
#

Nearest PDB structures (foldseek):
  4y1b-assembly1_A  TM=9.776E-01  e=2.289E-62  Streptomyces sp. NRRL 2288
  4y0k-assembly1_A  TM=9.753E-01  e=2.155E-62  Streptomyces sp. NRRL 2288
  4gi2-assembly1_A  TM=9.748E-01  e=1.067E-54  Methylorubrum extorquens AM1
  4a10-assembly1_B  TM=9.016E-01  e=8.839E-40  Streptomyces cinnabarigriseus
  4a10-assembly1_D  TM=8.733E-01  e=5.583E-37  Streptomyces cinnabarigriseus

B-factor: mean 32.1, std 13.19, range [15.31, 110.46]

Organism: NCBI:txid1297569